Protein AF-0000000067789913 (afdb_homodimer)

InterPro domains:
  IPR003660 HAMP domain [PF00672] (331-379)
  IPR003660 HAMP domain [PS50885] (333-384)
  IPR003660 HAMP domain [SM00304] (333-384)
  IPR004089 Methyl-accepting chemotaxis protein (MCP) signalling domain [PF00015] (447-600)
  IPR004089 Methyl-accepting chemotaxis protein (MCP) signalling domain [PS50111] (389-618)
  IPR004089 Methyl-accepting chemotaxis protein (MCP) signalling domain [SM00283] (385-632)
  IPR004090 Chemotaxis methyl-accepting receptor [PR00260] (406-435)
  IPR004090 Chemotaxis methyl-accepting receptor [PR00260] (483-510)
  IPR004090 Chemotaxis methyl-accepting receptor [PR00260] (512-541)
  IPR004090 Chemotaxis methyl-accepting receptor [PR00260] (560-589)
  IPR010910 Nitrate/nitrite sensing protein, bacterial [PS50906] (53-302)
  IPR013587 Nitrate/nitrite sensing protein [PF08376] (57-295)

Secondary structure (DSSP, 8-state):
--GGGGS-HHHHHHHHHHHHHHHHHHHHHHHHHHHHHHHHHHHHHHHHHHHHHHHHHHHHHHHHHHHHHHHHHHTTTSSSHHHHHHHHHHHHHHHHHHHHHHHTS-HHHHHHHHHHHHHHHHHHHHTHHHHHHHHHTT-S-HHHHHHHHHHHHHHHHHHHHHHGGG--BHHHHHHHHHHHHHHHHHHHHHHHHHHHHHHHHHTSPPTTHHHHHHHHHHHHHHHHHHHHHHS-HHHHHHHHHHHTSHHHHHHHHHHHHHHH-TTS-----HHHHHHHHHHHHHHHHHHHHHHHHHHHHHHHHHHHHHHHHHHHHHHHHHHHHHHHHHHHHHHHHHHHHHHHHHHHHHHHHTTBTT------SSSHHHHHHHHHHHHHHHHHHHHHHHHHHHHHHHHHHHHHHHHHHHHHHHHHHHHHHHHHHHHHHHHHHHHHHHHHHHHHHHHHHHHHHHHHHHHHHHHHHHHHHHHHHHHHHHHHHHHHHHHHHHHHHHHHHHHHHHHHHHHHTGGGGHHHHHHHHHHHHHHHHHHHHHHHHHHHHHHHHHHHHHHHHHHHHHHHHHHHHHHHHHHHHHHHHHHHHHHHHHHHHHHHHHHHHHHHHHHHHHHHHHHHHHHHHHHHHHHHHHHHHHHHHTSB--TTS------GGGT--/--GGGGS-HHHHHHHHHHHHHHHHHHHHHHHHHHHHHHHHHHHHHHHHHHHHHHHHHHHHHHHHHHHHHHHHHHTTTSSSHHHHHHHHHHHHHHHHHHHHHHHTS-HHHHHHHHHHHHHHHHHHHHTHHHHHHHHHTT-S-HHHHHHHHHHHHHHHHHHHHHHGGG--BHHHHHHHHHHHHHHHHHHHHHHHHHHHHHHHHHTSPPTTHHHHHHHHHHHHHHHHHHHHHHS-HHHHHHHHHHHTSHHHHHHHHHHHHHHH-TTS-----HHHHHHHHHHHHHHHHHHHHHHHHHHHHHHHHHHHHHHHHHHHHHHHHHHHHHHHHHHHHHHHHHHHHHHHHHHHHHHHHTTBTT------SSSHHHHHHHHHHHHHHHHHHHHHHHHHHHHHHHHHHHHHHHHHHHHHHHHHHHHHHHHHHHHHHHHHHHHHHHHHHHHHHHHHHHHHHHHHHHHHHHHHHHHHHHHHHHHHHHHHHHHHHHHHHHHHHHHHHHHHHHHHHHHHTGGGGHHHHHHHHHHHHHHHHHHHHHHHHHHHHHHHHHHHHHHHHHHHHHHHHHHHHHHHHHHHHHHHHHHHHHHHHHHHHHHHHHHHHHHHHHHHHHHHHHHHHHHHHHHHHHHHHHHHHHHHHTSB--TTS------TTTT--

Organism: Pectobacterium atrosepticum (strain SCRI 1043 / ATCC BAA-672) (NCBI:txid218491)

Sequence (1298 aa):
MKSLHHISIRSKFILALLPPILALLWFSFSGVMERRSTEHEMIRMEKLITLARDAGELAHQLQRERGMSAGYFGSQGKKFGAELTTQRQASDRAQQQFQQTAANLSDSELGNDVSGEIGKITQKMQQLDEYRRNIDSMSISVTQALGYYSDSVSYLLSIVGDMTHLVSDGGIAQRLAAYYNLLNVKEQAGLERAVLSNTFSANSFATGMFERLNQMVGKGEAYITAYNMFANAELRKAFEQALNNPAAQNALQMRNKAIASPGGNFSIDANQWFNQQTVKIDELKNVEQLATNDLTAQVNALAADARQSWISYLAGALISLLMALGLASMIMRSINEQLQQTLTTIREMGGDLTRRLRVPGTDELSQLNQAYNASLENIADMVVNIKRSSQTIGRASSEISNGNQDLAQRTEEQSASLVQTASSMEEITVTVKQTADFAGQARQLTTEVDDQAHRVGTITESASDAMERIQDTSQRVNAVVAAIDAIAFQTNLLALNAAVEAARAGQHGRGFSVVAAEVRQLSQRSADEAGKIRALISDSIASVNEGTKLVNQSNQGINDIVTGTRKVRDLVNEIAVAADEQSLGIAQINEALSQLEMVTQQNATLVSQASVASQLLDEQAIEMESLVSHFKVDDSAPQQPLQHALLSRMKSLHHISIRSKFILALLPPILALLWFSFSGVMERRSTEHEMIRMEKLITLARDAGELAHQLQRERGMSAGYFGSQGKKFGAELTTQRQASDRAQQQFQQTAANLSDSELGNDVSGEIGKITQKMQQLDEYRRNIDSMSISVTQALGYYSDSVSYLLSIVGDMTHLVSDGGIAQRLAAYYNLLNVKEQAGLERAVLSNTFSANSFATGMFERLNQMVGKGEAYITAYNMFANAELRKAFEQALNNPAAQNALQMRNKAIASPGGNFSIDANQWFNQQTVKIDELKNVEQLATNDLTAQVNALAADARQSWISYLAGALISLLMALGLASMIMRSINEQLQQTLTTIREMGGDLTRRLRVPGTDELSQLNQAYNASLENIADMVVNIKRSSQTIGRASSEISNGNQDLAQRTEEQSASLVQTASSMEEITVTVKQTADFAGQARQLTTEVDDQAHRVGTITESASDAMERIQDTSQRVNAVVAAIDAIAFQTNLLALNAAVEAARAGQHGRGFSVVAAEVRQLSQRSADEAGKIRALISDSIASVNEGTKLVNQSNQGINDIVTGTRKVRDLVNEIAVAADEQSLGIAQINEALSQLEMVTQQNATLVSQASVASQLLDEQAIEMESLVSHFKVDDSAPQQPLQHALLSR

Nearest PDB structures (foldseek):
  8c5v-assembly1_I  TM=6.360E-01  e=2.402E-15  Escherichia coli
  4akk-assembly1_B  TM=7.270E-01  e=9.308E-11  Klebsiella oxytoca
  3ja6-assembly1_H  TM=5.372E-01  e=1.824E-06  Escherichia coli
  3ja6-assembly1_I  TM=3.881E-01  e=1.605E-06  Escherichia coli
  3g67-assembly1_A  TM=4.110E-01  e=2.549E-03  Thermotoga maritima

Radius of gyration: 97.86 Å; Cα contacts (8 Å, |Δi|>4): 1591; chains: 2; bounding box: 67×296×154 Å

Structure (mmCIF, N/CA/C/O backbone):
data_AF-0000000067789913-model_v1
#
loop_
_entity.id
_entity.type
_entity.pdbx_description
1 polymer 'Methyl-accepting chemotaxis protein'
#
loop_
_atom_site.group_PDB
_atom_site.id
_atom_site.type_symbol
_atom_site.label_atom_id
_atom_site.label_alt_id
_atom_site.label_comp_id
_atom_site.label_asym_id
_atom_site.label_entity_id
_atom_site.label_seq_id
_atom_site.pdbx_PDB_ins_code
_atom_site.Cartn_x
_atom_site.Cartn_y
_atom_site.Cartn_z
_atom_site.occupancy
_atom_site.B_iso_or_equiv
_atom_site.auth_seq_id
_atom_site.auth_comp_id
_atom_site.auth_asym_id
_atom_site.auth_atom_id
_atom_site.pdbx_PDB_model_num
ATOM 1 N N . MET A 1 1 ? -9.643 15.904 -7.932 1 57.89 1 MET A N 1
ATOM 2 C CA . MET A 1 1 ? -9.224 14.716 -7.194 1 57.89 1 MET A CA 1
ATOM 3 C C . MET A 1 1 ? -8.287 13.855 -8.034 1 57.89 1 MET A C 1
ATOM 5 O O . MET A 1 1 ? -7.512 13.063 -7.494 1 57.89 1 MET A O 1
ATOM 9 N N . LYS A 1 2 ? -8.493 14.003 -9.353 1 61.82 2 LYS A N 1
ATOM 10 C CA . LYS A 1 2 ? -7.669 13.272 -10.312 1 61.82 2 LYS A CA 1
ATOM 11 C C . LYS A 1 2 ? -6.218 13.741 -10.259 1 61.82 2 LYS A C 1
ATOM 13 O O . LYS A 1 2 ? -5.294 12.937 -10.404 1 61.82 2 LYS A O 1
ATOM 18 N N . SER A 1 3 ? -5.948 14.93 -9.889 1 66.24 3 SER A N 1
ATOM 19 C CA . SER A 1 3 ? -4.61 15.512 -9.904 1 66.24 3 SER A CA 1
ATOM 20 C C . SER A 1 3 ? -3.803 15.076 -8.686 1 66.24 3 SER A C 1
ATOM 22 O O . SER A 1 3 ? -2.572 15.016 -8.739 1 66.24 3 SER A O 1
ATOM 24 N N . LEU A 1 4 ? -4.506 14.597 -7.714 1 72.42 4 LEU A N 1
ATOM 25 C CA . LEU A 1 4 ? -3.827 14.216 -6.48 1 72.42 4 LEU A CA 1
ATOM 26 C C . LEU A 1 4 ? -3.181 12.842 -6.618 1 72.42 4 LEU A C 1
ATOM 28 O O . LEU A 1 4 ? -2.259 12.507 -5.87 1 72.42 4 LEU A O 1
ATOM 32 N N . HIS A 1 5 ? -3.577 12.209 -7.697 1 73.93 5 HIS A N 1
ATOM 33 C CA . HIS A 1 5 ? -3.05 10.857 -7.848 1 73.93 5 HIS A CA 1
ATOM 34 C C . HIS A 1 5 ? -1.711 10.866 -8.577 1 73.93 5 HIS A C 1
ATOM 36 O O . HIS A 1 5 ? -1.057 9.827 -8.694 1 73.93 5 HIS A O 1
ATOM 42 N N . HIS A 1 6 ? -1.273 12.104 -8.884 1 73.13 6 HIS A N 1
ATOM 43 C CA . HIS A 1 6 ? -0 12.189 -9.591 1 73.13 6 HIS A CA 1
ATOM 44 C C . HIS A 1 6 ? 1.092 12.759 -8.693 1 73.13 6 HIS A C 1
ATOM 46 O O . HIS A 1 6 ? 2.229 12.945 -9.133 1 73.13 6 HIS A O 1
ATOM 52 N N . ILE A 1 7 ? 0.623 13.044 -7.451 1 77.22 7 ILE A N 1
ATOM 53 C CA . ILE A 1 7 ? 1.59 13.617 -6.52 1 77.22 7 ILE A CA 1
ATOM 54 C C . ILE A 1 7 ? 1.974 12.577 -5.47 1 77.22 7 ILE A C 1
ATOM 56 O O . ILE A 1 7 ? 1.139 11.773 -5.049 1 77.22 7 ILE A O 1
ATOM 60 N N . SER A 1 8 ? 3.262 12.691 -5.09 1 77.03 8 SER A N 1
ATOM 61 C CA . SER A 1 8 ? 3.767 11.735 -4.109 1 77.03 8 SER A CA 1
ATOM 62 C C . SER A 1 8 ? 3.084 11.917 -2.758 1 77.03 8 SER A C 1
ATOM 64 O O . SER A 1 8 ? 2.501 12.969 -2.487 1 77.03 8 SER A O 1
ATOM 66 N N . ILE A 1 9 ? 3.06 11.005 -1.951 1 75.83 9 ILE A N 1
ATOM 67 C CA . ILE A 1 9 ? 2.464 11.054 -0.621 1 75.83 9 ILE A CA 1
ATOM 68 C C . ILE A 1 9 ? 3.181 12.102 0.228 1 75.83 9 ILE A C 1
ATOM 70 O O . ILE A 1 9 ? 2.546 12.829 0.995 1 75.83 9 ILE A O 1
ATOM 74 N N . ARG A 1 10 ? 4.455 12.273 -0.051 1 75.98 10 ARG A N 1
ATOM 75 C CA . ARG A 1 10 ? 5.239 13.296 0.632 1 75.98 10 ARG A CA 1
ATOM 76 C C . ARG A 1 10 ? 4.75 14.694 0.269 1 75.98 10 ARG A C 1
ATOM 78 O O . ARG A 1 10 ? 4.555 15.537 1.147 1 75.98 10 ARG A O 1
ATOM 85 N N . SER A 1 11 ? 4.558 14.885 -0.93 1 78.24 11 SER A N 1
ATOM 86 C CA . SER A 1 11 ? 4.112 16.191 -1.406 1 78.24 11 SER A CA 1
ATOM 87 C C . SER A 1 11 ? 2.687 16.488 -0.952 1 78.24 11 SER A C 1
ATOM 89 O O . SER A 1 11 ? 2.343 17.641 -0.686 1 78.24 11 SER A O 1
ATOM 91 N N . LYS A 1 12 ? 1.944 15.443 -0.811 1 77.14 12 LYS A N 1
ATOM 92 C CA . LYS A 1 12 ? 0.582 15.626 -0.318 1 77.14 12 LYS A CA 1
ATOM 93 C C . LYS A 1 12 ? 0.58 16.061 1.144 1 77.14 12 LYS A C 1
ATOM 95 O O . LYS A 1 12 ? -0.196 16.935 1.536 1 77.14 12 LYS A O 1
ATOM 100 N N . PHE A 1 13 ? 1.524 15.595 1.818 1 78.08 13 PHE A N 1
ATOM 101 C CA . PHE A 1 13 ? 1.635 15.934 3.231 1 78.08 13 PHE A CA 1
ATOM 102 C C . PHE A 1 13 ? 2.11 17.372 3.408 1 78.08 13 PHE A C 1
ATOM 104 O O . PHE A 1 13 ? 1.588 18.104 4.251 1 78.08 13 PHE A O 1
ATOM 111 N N . ILE A 1 14 ? 3.032 17.731 2.57 1 79.1 14 ILE A N 1
ATOM 112 C CA . ILE A 1 14 ? 3.564 19.088 2.629 1 79.1 14 ILE A CA 1
ATOM 113 C C . ILE A 1 14 ? 2.479 20.086 2.231 1 79.1 14 ILE A C 1
ATOM 115 O O . ILE A 1 14 ? 2.338 21.141 2.855 1 79.1 14 ILE A O 1
ATOM 119 N N . LEU A 1 15 ? 1.744 19.689 1.33 1 79.12 15 LEU A N 1
ATOM 120 C CA . LEU A 1 15 ? 0.679 20.566 0.855 1 79.12 15 LEU A CA 1
ATOM 121 C C . LEU A 1 15 ? -0.404 20.73 1.915 1 79.12 15 LEU A C 1
ATOM 123 O O . LEU A 1 15 ? -1.005 21.8 2.035 1 79.12 15 LEU A O 1
ATOM 127 N N . ALA A 1 16 ? -0.558 19.729 2.742 1 78.19 16 ALA A N 1
ATOM 128 C CA . ALA A 1 16 ? -1.57 19.775 3.794 1 78.19 16 ALA A CA 1
ATOM 129 C C . ALA A 1 16 ? -1.1 20.626 4.97 1 78.19 16 ALA A C 1
ATOM 131 O O . ALA A 1 16 ? -1.91 21.269 5.642 1 78.19 16 ALA A O 1
ATOM 132 N N . LEU A 1 17 ? 0.242 20.731 5.125 1 81.45 17 LEU A N 1
ATOM 133 C CA . LEU A 1 17 ? 0.795 21.42 6.286 1 81.45 17 LEU A CA 1
ATOM 134 C C . LEU A 1 17 ? 1.102 22.877 5.959 1 81.45 17 LEU A C 1
ATOM 136 O O . LEU A 1 17 ? 1.265 23.7 6.863 1 81.45 17 LEU A O 1
ATOM 140 N N . LEU A 1 18 ? 1.078 23.286 4.69 1 81.77 18 LEU A N 1
ATOM 141 C CA . LEU A 1 18 ? 1.522 24.609 4.267 1 81.77 18 LEU A CA 1
ATOM 142 C C . LEU A 1 18 ? 0.561 25.687 4.757 1 81.77 18 LEU A C 1
ATOM 144 O O . LEU A 1 18 ? 0.988 26.69 5.335 1 81.77 18 LEU A O 1
ATOM 148 N N . PRO A 1 19 ? -0.717 25.455 4.682 1 80.81 19 PRO A N 1
ATOM 149 C CA . PRO A 1 19 ? -1.615 26.54 5.085 1 80.81 19 PRO A CA 1
ATOM 150 C C . PRO A 1 19 ? -1.557 26.829 6.583 1 80.81 19 PRO A C 1
ATOM 152 O O . PRO A 1 19 ? -1.418 27.986 6.988 1 80.81 19 PRO A O 1
ATOM 155 N N . PRO A 1 20 ? -1.559 25.838 7.461 1 80.17 20 PRO A N 1
ATOM 156 C CA . PRO A 1 20 ? -1.469 26.153 8.889 1 80.17 20 PRO A CA 1
ATOM 157 C C . PRO A 1 20 ? -0.11 26.728 9.281 1 80.17 20 PRO A C 1
ATOM 159 O O . PRO A 1 20 ? -0.031 27.592 10.159 1 80.17 20 PRO A O 1
ATOM 162 N N . ILE A 1 21 ? 0.934 26.448 8.628 1 84.33 21 ILE A N 1
ATOM 163 C CA . ILE A 1 21 ? 2.262 26.961 8.946 1 84.33 21 ILE A CA 1
ATOM 164 C C . ILE A 1 21 ? 2.38 28.411 8.479 1 84.33 21 ILE A C 1
ATOM 166 O O . ILE A 1 21 ? 2.917 29.258 9.196 1 84.33 21 ILE A O 1
ATOM 170 N N . LEU A 1 22 ? 1.808 28.728 7.335 1 84.88 22 LEU A N 1
ATOM 171 C CA . LEU A 1 22 ? 1.834 30.097 6.833 1 84.88 22 LEU A CA 1
ATOM 172 C C . LEU A 1 22 ? 0.991 31.015 7.713 1 84.88 22 LEU A C 1
ATOM 174 O O . LEU A 1 22 ? 1.385 32.15 7.989 1 84.88 22 LEU A O 1
ATOM 178 N N . ALA A 1 23 ? -0.113 30.382 8.159 1 85.13 23 ALA A N 1
ATOM 179 C CA . ALA A 1 23 ? -0.969 31.154 9.057 1 85.13 23 ALA A CA 1
ATOM 180 C C . ALA A 1 23 ? -0.287 31.381 10.403 1 85.13 23 ALA A C 1
ATOM 182 O O . ALA A 1 23 ? -0.337 32.485 10.952 1 85.13 23 ALA A O 1
ATOM 183 N N . LEU A 1 24 ? 0.402 30.427 10.888 1 83.83 24 LEU A N 1
ATOM 184 C CA . LEU A 1 24 ? 1.132 30.535 12.146 1 83.83 24 LEU A CA 1
ATOM 185 C C . LEU A 1 24 ? 2.255 31.562 12.037 1 83.83 24 LEU A C 1
ATOM 187 O O . LEU A 1 24 ? 2.454 32.369 12.948 1 83.83 24 LEU A O 1
ATOM 191 N N . LEU A 1 25 ? 2.895 31.612 10.909 1 84.99 25 LEU A N 1
ATOM 192 C CA . LEU A 1 25 ? 3.981 32.563 10.697 1 84.99 25 LEU A CA 1
ATOM 193 C C . LEU A 1 25 ? 3.445 33.988 10.603 1 84.99 25 LEU A C 1
ATOM 195 O O .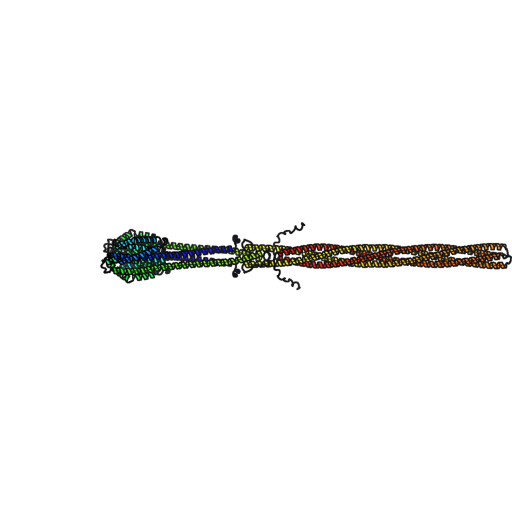 LEU A 1 25 ? 4.032 34.915 11.167 1 84.99 25 LEU A O 1
ATOM 199 N N . TRP A 1 26 ? 2.291 34.083 10.015 1 84.96 26 TRP A N 1
ATOM 200 C CA . TRP A 1 26 ? 1.705 35.41 9.852 1 84.96 26 TRP A CA 1
ATOM 201 C C . TRP A 1 26 ? 1.219 35.959 11.19 1 84.96 26 TRP A C 1
ATOM 203 O O . TRP A 1 26 ? 1.502 37.108 11.536 1 84.96 26 TRP A O 1
ATOM 213 N N . PHE A 1 27 ? 0.525 35.146 11.982 1 84.52 27 PHE A N 1
ATOM 214 C CA . PHE A 1 27 ? -0.025 35.594 13.256 1 84.52 27 PHE A CA 1
ATOM 215 C C . PHE A 1 27 ? 1.085 35.811 14.279 1 84.52 27 PHE A C 1
ATOM 217 O O . PHE A 1 27 ? 1.032 36.756 15.068 1 84.52 27 PHE A O 1
ATOM 224 N N . SER A 1 28 ? 2.034 35.216 14.2 1 84.42 28 SER A N 1
ATOM 225 C CA . SER A 1 28 ? 3.173 35.369 15.099 1 84.42 28 SER A CA 1
ATOM 226 C C . SER A 1 28 ? 3.982 36.615 14.758 1 84.42 28 SER A C 1
ATOM 228 O O . SER A 1 28 ? 4.401 37.354 15.652 1 84.42 28 SER A O 1
ATOM 230 N N . PHE A 1 29 ? 4.239 36.71 13.477 1 83.19 29 PHE A N 1
ATOM 231 C CA . PHE A 1 29 ? 5.005 37.864 13.023 1 83.19 29 PHE A CA 1
ATOM 232 C C . PHE A 1 29 ? 4.271 39.161 13.343 1 83.19 29 PHE A C 1
ATOM 234 O O . PHE A 1 29 ? 4.874 40.117 13.834 1 83.19 29 PHE A O 1
ATOM 241 N N . SER A 1 30 ? 2.961 39.041 13.112 1 83.8 30 SER A N 1
ATOM 242 C CA . SER A 1 30 ? 2.152 40.22 13.404 1 83.8 30 SER A CA 1
ATOM 243 C C . SER A 1 30 ? 2.137 40.524 14.898 1 83.8 30 SER A C 1
ATOM 245 O O . SER A 1 30 ? 2.224 41.686 15.302 1 83.8 30 SER A O 1
ATOM 247 N N . GLY A 1 31 ? 2.122 39.432 15.645 1 80.29 31 GLY A N 1
ATOM 248 C CA . GLY A 1 31 ? 2.142 39.603 17.089 1 80.29 31 GLY A CA 1
ATOM 249 C C . GLY A 1 31 ? 3.463 40.14 17.608 1 80.29 31 GLY A C 1
ATOM 250 O O . GLY A 1 31 ? 3.484 41.04 18.451 1 80.29 31 GLY A O 1
ATOM 251 N N . VAL A 1 32 ? 4.588 39.801 17.033 1 84.34 32 VAL A N 1
ATOM 252 C CA . VAL A 1 32 ? 5.926 40.219 17.439 1 84.34 32 VAL A CA 1
ATOM 253 C C . VAL A 1 32 ? 6.174 41.66 16.998 1 84.34 32 VAL A C 1
ATOM 255 O O . VAL A 1 32 ? 6.71 42.466 17.762 1 84.34 32 VAL A O 1
ATOM 258 N N . MET A 1 33 ? 5.66 42.073 15.864 1 84.09 33 MET A N 1
ATOM 259 C CA . MET A 1 33 ? 5.911 43.405 15.321 1 84.09 33 MET A CA 1
ATOM 260 C C . MET A 1 33 ? 5.153 44.466 16.112 1 84.09 33 MET A C 1
ATOM 262 O O . MET A 1 33 ? 5.684 45.547 16.375 1 84.09 33 MET A O 1
ATOM 266 N N . GLU A 1 34 ? 3.974 44.102 16.531 1 82.19 34 GLU A N 1
ATOM 267 C CA . GLU A 1 34 ? 3.172 45.019 17.336 1 82.19 34 GLU A CA 1
ATOM 268 C C . GLU A 1 34 ? 3.829 45.285 18.688 1 82.19 34 GLU A C 1
ATOM 270 O O . GLU A 1 34 ? 3.888 46.43 19.14 1 82.19 34 GLU A O 1
ATOM 275 N N . ARG A 1 35 ? 4.423 44.358 19.372 1 83.86 35 ARG A N 1
ATOM 276 C CA . ARG A 1 35 ? 5.055 44.476 20.682 1 83.86 35 ARG A CA 1
ATOM 277 C C . ARG A 1 35 ? 6.423 45.141 20.572 1 83.86 35 ARG A C 1
ATOM 279 O O . ARG A 1 35 ? 6.83 45.887 21.466 1 83.86 35 ARG A O 1
ATOM 286 N N . ARG A 1 36 ? 7.156 45.03 19.466 1 86.43 36 ARG A N 1
ATOM 287 C CA . ARG A 1 36 ? 8.433 45.687 19.21 1 86.43 36 ARG A CA 1
ATOM 288 C C . ARG A 1 36 ? 8.241 47.179 18.962 1 86.43 36 ARG A C 1
ATOM 290 O O . ARG A 1 36 ? 9.066 47.995 19.38 1 86.43 36 ARG A O 1
ATOM 297 N N . SER A 1 37 ? 7.089 47.516 18.345 1 87.11 37 SER A N 1
ATOM 298 C CA . SER A 1 37 ? 6.776 48.923 18.118 1 87.11 37 SER A CA 1
ATOM 299 C C . SER A 1 37 ? 6.532 49.655 19.433 1 87.11 37 SER A C 1
ATOM 301 O O . SER A 1 37 ? 6.973 50.792 19.608 1 87.11 37 SER A O 1
ATOM 303 N N . THR A 1 38 ? 5.921 48.946 20.362 1 84.45 38 THR A N 1
ATOM 304 C CA . THR A 1 38 ? 5.682 49.516 21.683 1 84.45 38 THR A CA 1
ATOM 305 C C . THR A 1 38 ? 6.999 49.751 22.417 1 84.45 38 THR A C 1
ATOM 307 O O . THR A 1 38 ? 7.176 50.782 23.07 1 84.45 38 THR A O 1
ATOM 310 N N . GLU A 1 39 ? 7.957 48.927 22.35 1 88.12 39 GLU A N 1
ATOM 311 C CA . GLU A 1 39 ? 9.265 49.082 22.978 1 88.12 39 GLU A CA 1
ATOM 312 C C . GLU A 1 39 ? 10.02 50.273 22.394 1 88.12 39 GLU A C 1
ATOM 314 O O . GLU A 1 39 ? 10.616 51.06 23.133 1 88.12 39 GLU A O 1
ATOM 319 N N . HIS A 1 40 ? 9.924 50.533 21.123 1 87.68 40 HIS A N 1
ATOM 320 C CA . HIS A 1 40 ? 10.616 51.634 20.463 1 87.68 40 HIS A CA 1
ATOM 321 C C . HIS A 1 40 ? 10.042 52.981 20.892 1 87.68 40 HIS A C 1
ATOM 323 O O . HIS A 1 40 ? 10.783 53.952 21.056 1 87.68 40 HIS A O 1
ATOM 329 N N . GLU A 1 41 ? 8.775 52.963 21.102 1 87.06 41 GLU A N 1
ATOM 330 C CA . GLU A 1 41 ? 8.124 54.188 21.558 1 87.06 41 GLU A CA 1
ATOM 331 C C . GLU A 1 41 ? 8.581 54.564 22.965 1 87.06 41 GLU A C 1
ATOM 333 O O . GLU A 1 41 ? 8.793 55.742 23.26 1 87.06 41 GLU A O 1
ATOM 338 N N . MET A 1 42 ? 8.773 53.574 23.828 1 89.43 42 MET A N 1
ATOM 339 C CA . MET A 1 42 ? 9.189 53.844 25.201 1 89.43 42 MET A CA 1
ATOM 340 C C . MET A 1 42 ? 10.64 54.311 25.248 1 89.43 42 MET A C 1
ATOM 342 O O . MET A 1 42 ? 10.997 55.16 26.067 1 89.43 42 MET A O 1
ATOM 346 N N . ILE A 1 43 ? 11.484 53.915 24.374 1 87.99 43 ILE A N 1
ATOM 347 C CA . ILE A 1 43 ? 12.872 54.354 24.288 1 87.99 43 ILE A CA 1
ATOM 348 C C . ILE A 1 43 ? 12.925 55.813 23.842 1 87.99 43 ILE A C 1
ATOM 350 O O . ILE A 1 43 ? 13.714 56.602 24.368 1 87.99 43 ILE A O 1
ATOM 354 N N . ARG A 1 44 ? 12.064 56.232 22.955 1 89.66 44 ARG A N 1
ATOM 355 C CA . ARG A 1 44 ? 11.948 57.62 22.52 1 89.66 44 ARG A CA 1
ATOM 356 C C . ARG A 1 44 ? 11.511 58.519 23.672 1 89.66 44 ARG A C 1
ATOM 358 O O . ARG A 1 44 ? 12.064 59.605 23.863 1 89.66 44 ARG A O 1
ATOM 365 N N . MET A 1 45 ? 10.513 58.542 24.551 1 90.2 45 MET A N 1
ATOM 366 C CA . MET A 1 45 ? 9.987 59.317 25.672 1 90.2 45 MET A CA 1
ATOM 367 C C . MET A 1 45 ? 11.062 59.541 26.73 1 90.2 45 MET A C 1
ATOM 369 O O . MET A 1 45 ? 11.093 60.59 27.377 1 90.2 45 MET A O 1
ATOM 373 N N . GLU A 1 46 ? 11.935 58.128 26.882 1 90.86 46 GLU A N 1
ATOM 374 C CA . GLU A 1 46 ? 13.045 58.252 27.823 1 90.86 46 GLU A CA 1
ATOM 375 C C . GLU A 1 46 ? 13.972 59.401 27.434 1 90.86 46 GLU A C 1
ATOM 377 O O . GLU A 1 46 ? 14.409 60.17 28.293 1 90.86 46 GLU A O 1
ATOM 382 N N . LYS A 1 47 ? 14.25 59.494 26.161 1 91.73 47 LYS A N 1
ATOM 383 C CA . LYS A 1 47 ? 15.098 60.574 25.665 1 91.73 47 LYS A CA 1
ATOM 384 C C . LYS A 1 47 ? 14.43 61.932 25.86 1 91.73 47 LYS A C 1
ATOM 386 O O . LYS A 1 47 ? 15.087 62.906 26.233 1 91.73 47 LYS A O 1
ATOM 391 N N . LEU A 1 48 ? 13.181 61.936 25.663 1 91.73 48 LEU A N 1
ATOM 392 C CA . LEU A 1 48 ? 12.434 63.181 25.811 1 91.73 48 LEU A CA 1
ATOM 393 C C . LEU A 1 48 ? 12.388 63.617 27.272 1 91.73 48 LEU A C 1
ATOM 395 O O . LEU A 1 48 ? 12.476 64.809 27.571 1 91.73 48 LEU A O 1
ATOM 399 N N . ILE A 1 49 ? 12.267 62.659 28.136 1 91.98 49 ILE A N 1
ATOM 400 C CA . ILE A 1 49 ? 12.23 62.971 29.56 1 91.98 49 ILE A CA 1
ATOM 401 C C . ILE A 1 49 ? 13.584 63.52 30.004 1 91.98 49 ILE A C 1
ATOM 403 O O . ILE A 1 49 ? 13.65 64.427 30.837 1 91.98 49 ILE A O 1
ATOM 407 N N . THR A 1 50 ? 14.658 63.009 29.472 1 93.34 50 THR A N 1
ATOM 408 C CA . THR A 1 50 ? 15.985 63.548 29.747 1 93.34 50 THR A CA 1
ATOM 409 C C . THR A 1 50 ? 16.086 64.999 29.283 1 93.34 50 THR A C 1
ATOM 411 O O . THR A 1 50 ? 16.666 65.838 29.975 1 93.34 50 THR A O 1
ATOM 414 N N . LEU A 1 51 ? 15.554 65.245 28.172 1 94.65 51 LEU A N 1
ATOM 415 C CA . LEU A 1 51 ? 15.518 66.615 27.672 1 94.65 51 LEU A CA 1
ATOM 416 C C . LEU A 1 51 ? 14.721 67.515 28.609 1 94.65 51 LEU A C 1
ATOM 418 O O . LEU A 1 51 ? 15.133 68.641 28.896 1 94.65 51 LEU A O 1
ATOM 422 N N . ALA A 1 52 ? 13.567 67.021 29.048 1 94.34 52 ALA A N 1
ATOM 423 C CA . ALA A 1 52 ? 12.733 67.77 29.983 1 94.34 52 ALA A CA 1
ATOM 424 C C . ALA A 1 52 ? 13.495 68.085 31.267 1 94.34 52 ALA A C 1
ATOM 426 O O . ALA A 1 52 ? 13.407 69.198 31.791 1 94.34 52 ALA A O 1
ATOM 427 N N . ARG A 1 53 ? 14.142 67.108 31.73 1 94.16 53 ARG A N 1
ATOM 428 C CA . ARG A 1 53 ? 14.949 67.261 32.936 1 94.16 53 ARG A CA 1
ATOM 429 C C . ARG A 1 53 ? 16.014 68.336 32.749 1 94.16 53 ARG A C 1
ATOM 431 O O . ARG A 1 53 ? 16.186 69.203 33.609 1 94.16 53 ARG A O 1
ATOM 438 N N . ASP A 1 54 ? 16.664 68.351 31.665 1 95.97 54 ASP A N 1
ATOM 439 C CA . ASP A 1 54 ? 17.731 69.312 31.404 1 95.97 54 ASP A CA 1
ATOM 440 C C . ASP A 1 54 ? 17.166 70.709 31.16 1 95.97 54 ASP A C 1
ATOM 442 O O . ASP A 1 54 ? 17.794 71.709 31.514 1 95.97 54 ASP A O 1
ATOM 446 N N . ALA A 1 55 ? 16.018 70.769 30.546 1 96.28 55 ALA A N 1
ATOM 447 C CA . ALA A 1 55 ? 15.331 72.05 30.405 1 96.28 55 ALA A CA 1
ATOM 448 C C . ALA A 1 55 ? 14.974 72.634 31.769 1 96.28 55 ALA A C 1
ATOM 450 O O . ALA A 1 55 ? 15.157 73.83 32.007 1 96.28 55 ALA A O 1
ATOM 451 N N . GLY A 1 56 ? 14.444 71.818 32.63 1 94.93 56 GLY A N 1
ATOM 452 C CA . GLY A 1 56 ? 14.141 72.246 33.986 1 94.93 56 GLY A CA 1
ATOM 453 C C . GLY A 1 56 ? 15.361 72.732 34.745 1 94.93 56 GLY A C 1
ATOM 454 O O . GLY A 1 56 ? 15.289 73.72 35.479 1 94.93 56 GLY A O 1
ATOM 455 N N . GLU A 1 57 ? 16.468 72.045 34.541 1 95.5 57 GLU A N 1
ATOM 456 C CA . GLU A 1 57 ? 17.713 72.432 35.197 1 95.5 57 GLU A CA 1
ATOM 457 C C . GLU A 1 57 ? 18.206 73.785 34.691 1 95.5 57 GLU A C 1
ATOM 459 O O . GLU A 1 57 ? 18.626 74.634 35.48 1 95.5 57 GLU A O 1
ATOM 464 N N . LEU A 1 58 ? 18.201 73.983 33.475 1 96.68 58 LEU A N 1
ATOM 465 C CA . LEU A 1 58 ? 18.609 75.263 32.906 1 96.68 58 LEU A CA 1
ATOM 466 C C . LEU A 1 58 ? 17.697 76.387 33.385 1 96.68 58 LEU A C 1
ATOM 468 O O . LEU A 1 58 ? 18.17 77.472 33.729 1 96.68 58 LEU A O 1
ATOM 472 N N . ALA A 1 59 ? 16.397 76.15 33.368 1 96.74 59 ALA A N 1
ATOM 473 C CA . ALA A 1 59 ? 15.443 77.127 33.886 1 96.74 59 ALA A CA 1
ATOM 474 C C . ALA A 1 59 ? 15.773 77.504 35.327 1 96.74 59 ALA A C 1
ATOM 476 O O . ALA A 1 59 ? 15.771 78.685 35.683 1 96.74 59 ALA A O 1
ATOM 477 N N . HIS A 1 60 ? 16.089 76.523 36.103 1 95.16 60 HIS A N 1
ATOM 478 C CA . HIS A 1 60 ? 16.428 76.732 37.506 1 95.16 60 HIS A CA 1
ATOM 479 C C . HIS A 1 60 ? 17.637 77.65 37.65 1 95.16 60 HIS A C 1
ATOM 481 O O . HIS A 1 60 ? 17.613 78.595 38.442 1 95.16 60 HIS A O 1
ATOM 487 N N . GLN A 1 61 ? 18.629 77.459 36.892 1 95.47 61 GLN A N 1
ATOM 488 C CA . GLN A 1 61 ? 19.855 78.244 36.981 1 95.47 61 GLN A CA 1
ATOM 489 C C . GLN A 1 61 ? 19.638 79.664 36.466 1 95.47 61 GLN A C 1
ATOM 491 O O . GLN A 1 61 ? 20.182 80.621 37.021 1 95.47 61 GLN A O 1
ATOM 496 N N . LEU A 1 62 ? 18.872 79.799 35.503 1 95.47 62 LEU A N 1
ATOM 497 C CA . LEU A 1 62 ? 18.571 81.124 34.97 1 95.47 62 LEU A CA 1
ATOM 498 C C . LEU A 1 62 ? 17.706 81.917 35.943 1 95.47 62 LEU A C 1
ATOM 500 O O . LEU A 1 62 ? 17.838 83.139 36.043 1 95.47 62 LEU A O 1
ATOM 504 N N . GLN A 1 63 ? 16.806 81.229 36.587 1 94.69 63 GLN A N 1
ATOM 505 C CA . GLN A 1 63 ? 15.981 81.863 37.609 1 94.69 63 GLN A CA 1
ATOM 506 C C . GLN A 1 63 ? 16.84 82.43 38.736 1 94.69 63 GLN A C 1
ATOM 508 O O . GLN A 1 63 ? 16.586 83.534 39.223 1 94.69 63 GLN A O 1
ATOM 513 N N . ARG A 1 64 ? 17.807 81.669 39.119 1 91.35 64 ARG A N 1
ATOM 514 C CA . ARG A 1 64 ? 18.732 82.133 40.147 1 91.35 64 ARG A CA 1
ATOM 515 C C . ARG A 1 64 ? 19.532 83.337 39.661 1 91.35 64 ARG A C 1
ATOM 517 O O . ARG A 1 64 ? 19.717 84.305 40.401 1 91.35 64 ARG A O 1
ATOM 524 N N . GLU A 1 65 ? 19.958 83.282 38.493 1 92.79 65 GLU A N 1
ATOM 525 C CA . GLU A 1 65 ? 20.703 84.398 37.917 1 92.79 65 GLU A CA 1
ATOM 526 C C . GLU A 1 65 ? 19.836 85.65 37.825 1 92.79 65 GLU A C 1
ATOM 528 O O . GLU A 1 65 ? 20.312 86.76 38.072 1 92.79 65 GLU A O 1
ATOM 533 N N . ARG A 1 66 ? 18.593 85.432 37.461 1 91.66 66 ARG A N 1
ATOM 534 C CA . ARG A 1 66 ? 17.637 86.533 37.409 1 91.66 66 ARG A CA 1
ATOM 535 C C . ARG A 1 66 ? 17.467 87.175 38.782 1 91.66 66 ARG A C 1
ATOM 537 O O . ARG A 1 66 ? 17.498 88.4 38.908 1 91.66 66 ARG A O 1
ATOM 544 N N . GLY A 1 67 ? 17.255 86.379 39.806 1 87.69 67 GLY A N 1
ATOM 545 C CA . GLY A 1 67 ? 17.098 86.886 41.16 1 87.69 67 GLY A CA 1
ATOM 546 C C . GLY A 1 67 ? 18.296 87.68 41.642 1 87.69 67 GLY A C 1
ATOM 547 O O . GLY A 1 67 ? 18.141 88.754 42.228 1 87.69 67 GLY A O 1
ATOM 548 N N . MET A 1 68 ? 19.479 87.208 41.339 1 87.27 68 MET A N 1
ATOM 549 C CA . MET A 1 68 ? 20.703 87.885 41.757 1 87.27 68 MET A CA 1
ATOM 550 C C . MET A 1 68 ? 20.907 89.176 40.97 1 87.27 68 MET A C 1
ATOM 552 O O . MET A 1 68 ? 21.409 90.164 41.509 1 87.27 68 MET A O 1
ATOM 556 N N . SER A 1 69 ? 20.515 89.17 39.732 1 89.46 69 SER A N 1
ATOM 557 C CA . SER A 1 69 ? 20.576 90.386 38.928 1 89.46 69 SER A CA 1
ATOM 558 C C . SER A 1 69 ? 19.637 91.457 39.473 1 89.46 69 SER A C 1
ATOM 560 O O . SER A 1 69 ? 19.988 92.638 39.509 1 89.46 69 SER A O 1
ATOM 562 N N . ALA A 1 70 ? 18.441 91.014 39.858 1 86.56 70 ALA A N 1
ATOM 563 C CA . ALA A 1 70 ? 17.482 91.942 40.453 1 86.56 70 ALA A CA 1
ATOM 564 C C . ALA A 1 70 ? 18.034 92.554 41.736 1 86.56 70 ALA A C 1
ATOM 566 O O . ALA A 1 70 ? 17.892 93.757 41.969 1 86.56 70 ALA A O 1
ATOM 567 N N . GLY A 1 71 ? 18.639 91.73 42.562 1 80.53 71 GLY A N 1
ATOM 568 C CA . GLY A 1 71 ? 19.282 92.234 43.765 1 80.53 71 GLY A CA 1
ATOM 569 C C . GLY A 1 71 ? 20.425 93.187 43.476 1 80.53 71 GLY A C 1
ATOM 570 O O . GLY A 1 71 ? 20.603 94.183 44.18 1 80.53 71 GLY A O 1
ATOM 571 N N . TYR A 1 72 ? 21.202 92.916 42.466 1 85.17 72 TYR A N 1
ATOM 572 C CA . TYR A 1 72 ? 22.308 93.774 42.055 1 85.17 72 TYR A CA 1
ATOM 573 C C . TYR A 1 72 ? 21.804 95.151 41.637 1 85.17 72 TYR A C 1
ATOM 575 O O . TYR A 1 72 ? 22.361 96.173 42.046 1 85.17 72 TYR A O 1
ATOM 583 N N . PHE A 1 73 ? 20.74 95.253 40.896 1 83.18 73 PHE A N 1
ATOM 584 C CA . PHE A 1 73 ? 20.13 96.512 40.487 1 83.18 73 PHE A CA 1
ATOM 585 C C . PHE A 1 73 ? 19.585 97.267 41.694 1 83.18 73 PHE A C 1
ATOM 587 O O . PHE A 1 73 ? 19.804 98.473 41.829 1 83.18 73 PHE A O 1
ATOM 594 N N . GLY A 1 74 ? 18.903 96.518 42.554 1 78.29 74 GLY A N 1
ATOM 595 C CA . GLY A 1 74 ? 18.277 97.132 43.715 1 78.29 74 GLY A CA 1
ATOM 596 C C . GLY A 1 74 ? 19.277 97.741 44.679 1 78.29 74 GLY A C 1
ATOM 597 O O . GLY A 1 74 ? 18.972 98.724 45.359 1 78.29 74 GLY A O 1
ATOM 598 N N . SER A 1 75 ? 20.582 97.215 44.702 1 79.32 75 SER A N 1
ATOM 599 C CA . SER A 1 75 ? 21.607 97.708 45.615 1 79.32 75 SER A CA 1
ATOM 600 C C . SER A 1 75 ? 22.534 98.701 44.92 1 79.32 75 SER A C 1
ATOM 602 O O . SER A 1 75 ? 23.583 99.06 45.459 1 79.32 75 SER A O 1
ATOM 604 N N . GLN A 1 76 ? 22.167 99.044 43.745 1 81.35 76 GLN A N 1
ATOM 605 C CA . GLN A 1 76 ? 22.967 99.952 42.929 1 81.35 76 GLN A CA 1
ATOM 606 C C . GLN A 1 76 ? 24.403 99.453 42.798 1 81.35 76 GLN A C 1
ATOM 608 O O . GLN A 1 76 ? 25.35 100.231 42.933 1 81.35 76 GLN A O 1
ATOM 613 N N . GLY A 1 77 ? 24.485 98.052 42.618 1 80.55 77 GLY A N 1
ATOM 614 C CA . GLY A 1 77 ? 25.763 97.425 42.319 1 80.55 77 GLY A CA 1
ATOM 615 C C . GLY A 1 77 ? 26.577 97.109 43.56 1 80.55 77 GLY A C 1
ATOM 616 O O . GLY A 1 77 ? 27.678 96.563 43.464 1 80.55 77 GLY A O 1
ATOM 617 N N . LYS A 1 78 ? 26.128 97.388 44.76 1 83.18 78 LYS A N 1
ATOM 618 C CA . LYS A 1 78 ? 26.893 97.242 45.994 1 83.18 78 LYS A CA 1
ATOM 619 C C . LYS A 1 78 ? 26.848 95.804 46.502 1 83.18 78 LYS A C 1
ATOM 621 O O . LYS A 1 78 ? 27.733 95.374 47.245 1 83.18 78 LYS A O 1
ATOM 626 N N . LYS A 1 79 ? 25.801 95.084 46.193 1 80.13 79 LYS A N 1
ATOM 627 C CA . LYS A 1 79 ? 25.632 93.722 46.689 1 80.13 79 LYS A CA 1
ATOM 628 C C . LYS A 1 79 ? 25.464 92.734 45.538 1 80.13 79 LYS A C 1
ATOM 630 O O . LYS A 1 79 ? 25.178 93.133 44.407 1 80.13 79 LYS A O 1
ATOM 635 N N . PHE A 1 80 ? 25.774 91.375 45.566 1 80.93 80 PHE A N 1
ATOM 636 C CA . PHE A 1 80 ? 25.477 90.215 44.733 1 80.93 80 PHE A CA 1
ATOM 637 C C . PHE A 1 80 ? 26.466 90.111 43.578 1 80.93 80 PHE A C 1
ATOM 639 O O . PHE A 1 80 ? 26.302 89.276 42.687 1 80.93 80 PHE A O 1
ATOM 646 N N . GLY A 1 81 ? 27.443 90.995 43.47 1 84.39 81 GLY A N 1
ATOM 647 C CA . GLY A 1 81 ? 28.413 90.964 42.387 1 84.39 81 GLY A CA 1
ATOM 648 C C . GLY A 1 81 ? 29.163 89.648 42.296 1 84.39 81 GLY A C 1
ATOM 649 O O . GLY A 1 81 ? 29.185 89.012 41.241 1 84.39 81 GLY A O 1
ATOM 650 N N . ALA A 1 82 ? 29.773 89.213 43.416 1 88.01 82 ALA A N 1
ATOM 651 C CA . ALA A 1 82 ? 30.534 87.967 43.456 1 88.01 82 ALA A CA 1
ATOM 652 C C . ALA A 1 82 ? 29.621 86.76 43.259 1 88.01 82 ALA A C 1
ATOM 654 O O . ALA A 1 82 ? 29.986 85.803 42.573 1 88.01 82 ALA A O 1
ATOM 655 N N . GLU A 1 83 ? 28.476 86.758 43.815 1 87.22 83 GLU A N 1
ATOM 656 C CA . GLU A 1 83 ? 27.507 85.672 43.699 1 87.22 83 GLU A CA 1
ATOM 657 C C . GLU A 1 83 ? 27.024 85.513 42.26 1 87.22 83 GLU A C 1
ATOM 659 O O . GLU A 1 83 ? 26.816 84.393 41.789 1 87.22 83 GLU A O 1
ATOM 664 N N . LEU A 1 84 ? 26.908 86.609 41.572 1 91.27 84 LEU A N 1
ATOM 665 C CA . LEU A 1 84 ? 26.441 86.61 40.19 1 91.27 84 LEU A CA 1
ATOM 666 C C . LEU A 1 84 ? 27.45 85.924 39.275 1 91.27 84 LEU A C 1
ATOM 668 O O . LEU A 1 84 ? 27.068 85.175 38.373 1 91.27 84 LEU A O 1
ATOM 672 N N . THR A 1 85 ? 28.739 86.11 39.513 1 92.08 85 THR A N 1
ATOM 673 C CA . THR A 1 85 ? 29.784 85.495 38.703 1 92.08 85 THR A CA 1
ATOM 674 C C . THR A 1 85 ? 29.779 83.979 38.873 1 92.08 85 THR A C 1
ATOM 676 O O . THR A 1 85 ? 29.903 83.238 37.895 1 92.08 85 THR A O 1
ATOM 679 N N . THR A 1 86 ? 29.587 83.509 40.068 1 93.37 86 THR A N 1
ATOM 680 C CA . THR A 1 86 ? 29.528 82.079 40.35 1 93.37 86 THR A CA 1
ATOM 681 C C . THR A 1 86 ? 28.279 81.457 39.734 1 93.37 86 THR A C 1
ATOM 683 O O . THR A 1 86 ? 28.341 80.37 39.156 1 93.37 86 THR A O 1
ATOM 686 N N . GLN A 1 87 ? 27.194 82.147 39.817 1 93.88 87 GLN A N 1
ATOM 687 C CA . GLN A 1 87 ? 25.929 81.652 39.284 1 93.88 87 GLN A CA 1
ATOM 688 C C . GLN A 1 87 ? 25.975 81.55 37.762 1 93.88 87 GLN A C 1
ATOM 690 O O . GLN A 1 87 ? 25.404 80.627 37.179 1 93.88 87 GLN A O 1
ATOM 695 N N . ARG A 1 88 ? 26.592 82.501 37.111 1 96 88 ARG A N 1
ATOM 696 C CA . ARG A 1 88 ? 26.672 82.503 35.654 1 96 88 ARG A CA 1
ATOM 697 C C . ARG A 1 88 ? 27.453 81.296 35.147 1 96 88 ARG A C 1
ATOM 699 O O . ARG A 1 88 ? 27.151 80.758 34.08 1 96 88 ARG A O 1
ATOM 706 N N . GLN A 1 89 ? 28.347 80.7 35.937 1 95.6 89 GLN A N 1
ATOM 707 C CA . GLN A 1 89 ? 29.049 79.473 35.577 1 95.6 89 GLN A CA 1
ATOM 708 C C . GLN A 1 89 ? 28.118 78.266 35.644 1 95.6 89 GLN A C 1
ATOM 710 O O . GLN A 1 89 ? 28.179 77.38 34.789 1 95.6 89 GLN A O 1
ATOM 715 N N . ALA A 1 90 ? 27.309 78.261 36.616 1 94.96 90 ALA A N 1
ATOM 716 C CA . ALA A 1 90 ? 26.33 77.186 36.751 1 94.96 90 ALA A CA 1
ATOM 717 C C . ALA A 1 90 ? 25.314 77.222 35.613 1 94.96 90 ALA A C 1
ATOM 719 O O . ALA A 1 90 ? 24.934 76.178 35.078 1 94.96 90 ALA A O 1
ATOM 720 N N . SER A 1 91 ? 24.886 78.455 35.238 1 96.86 91 SER A N 1
ATOM 721 C CA . SER A 1 91 ? 23.957 78.617 34.124 1 96.86 91 SER A CA 1
ATOM 722 C C . SER A 1 91 ? 24.586 78.167 32.81 1 96.86 91 SER A C 1
ATOM 724 O O . SER A 1 91 ? 23.925 77.533 31.985 1 96.86 91 SER A O 1
ATOM 726 N N . ASP A 1 92 ? 25.85 78.421 32.671 1 96.55 92 ASP A N 1
ATOM 727 C CA . ASP A 1 92 ? 26.558 78.014 31.461 1 96.55 92 ASP A CA 1
ATOM 728 C C . ASP A 1 92 ? 26.675 76.494 31.378 1 96.55 92 ASP A C 1
ATOM 730 O O . ASP A 1 92 ? 26.523 75.913 30.302 1 96.55 92 ASP A O 1
ATOM 734 N N . ARG A 1 93 ? 26.939 75.852 32.425 1 96.85 93 ARG A N 1
ATOM 735 C CA . ARG A 1 93 ? 27.035 74.396 32.453 1 96.85 93 ARG A CA 1
ATOM 736 C C . ARG A 1 93 ? 25.692 73.752 32.126 1 96.85 93 ARG A C 1
ATOM 738 O O . ARG A 1 93 ? 25.631 72.779 31.372 1 96.85 93 ARG A O 1
ATOM 745 N N . ALA A 1 94 ? 24.65 74.294 32.738 1 97 94 ALA A N 1
ATOM 746 C CA . ALA A 1 94 ? 23.31 73.774 32.478 1 97 94 ALA A CA 1
ATOM 747 C C . ALA A 1 94 ? 22.918 73.973 31.017 1 97 94 ALA A C 1
ATOM 749 O O . ALA A 1 94 ? 22.256 73.118 30.423 1 97 94 ALA A O 1
ATOM 750 N N . GLN A 1 95 ? 23.33 75.107 30.486 1 96.72 95 GLN A N 1
ATOM 751 C CA . GLN A 1 95 ? 23.051 75.384 29.081 1 96.72 95 GLN A CA 1
ATOM 752 C C . GLN A 1 95 ? 23.763 74.387 28.171 1 96.72 95 GLN A C 1
ATOM 754 O O . GLN A 1 95 ? 23.178 73.891 27.206 1 96.72 95 GLN A O 1
ATOM 759 N N . GLN A 1 96 ? 24.966 74.044 28.45 1 95.44 96 GLN A N 1
ATOM 760 C CA . GLN A 1 96 ? 25.732 73.088 27.657 1 95.44 96 GLN A CA 1
ATOM 761 C C . GLN A 1 96 ? 25.102 71.699 27.71 1 95.44 96 GLN A C 1
ATOM 763 O O . GLN A 1 96 ? 25.018 71.011 26.691 1 95.44 96 GLN A O 1
ATOM 768 N N . GLN A 1 97 ? 24.727 71.389 28.855 1 95.64 97 GLN A N 1
ATOM 769 C CA . GLN A 1 97 ? 24.1 70.081 29.02 1 95.64 97 GLN A CA 1
ATOM 770 C C . GLN A 1 97 ? 22.787 69.999 28.247 1 95.64 97 GLN A C 1
ATOM 772 O O . GLN A 1 97 ? 22.501 68.986 27.605 1 95.64 97 GLN A O 1
ATOM 777 N N . PHE A 1 98 ? 22.016 71.054 28.301 1 95.38 98 PHE A N 1
ATOM 778 C CA . PHE A 1 98 ? 20.748 71.118 27.585 1 95.38 98 PHE A CA 1
ATOM 779 C C . PHE A 1 98 ? 20.971 71.028 26.08 1 95.38 98 PHE A C 1
ATOM 781 O O . PHE A 1 98 ? 20.287 70.27 25.389 1 95.38 98 PHE A O 1
ATOM 788 N N . GLN A 1 99 ? 21.938 71.733 25.656 1 94.8 99 GLN A N 1
ATOM 789 C CA . GLN A 1 99 ? 22.243 71.755 24.229 1 94.8 99 GLN A CA 1
ATOM 790 C C . GLN A 1 99 ? 22.734 70.391 23.751 1 94.8 99 GLN A C 1
ATOM 792 O O . GLN A 1 99 ? 22.386 69.95 22.654 1 94.8 99 GLN A O 1
ATOM 797 N N . GLN A 1 100 ? 23.447 69.739 24.55 1 94.65 100 GLN A N 1
ATOM 798 C CA . GLN A 1 100 ? 23.94 68.412 24.196 1 94.65 100 GLN A CA 1
ATOM 799 C C . GLN A 1 100 ? 22.796 67.406 24.104 1 94.65 100 GLN A C 1
ATOM 801 O O . GLN A 1 100 ? 22.744 66.602 23.172 1 94.65 100 GLN A O 1
ATOM 806 N N . THR A 1 101 ? 21.928 67.509 25.041 1 95.04 101 THR A N 1
ATOM 807 C CA . THR A 1 101 ? 20.794 66.593 25.049 1 95.04 101 THR A CA 1
ATOM 808 C C . THR A 1 101 ? 19.872 66.862 23.863 1 95.04 101 THR A C 1
ATOM 810 O O . THR A 1 101 ? 19.4 65.927 23.212 1 95.04 101 THR A O 1
ATOM 813 N N . ALA A 1 102 ? 19.638 68.102 23.576 1 94.42 102 ALA A N 1
ATOM 814 C CA . ALA A 1 102 ? 18.782 68.492 22.458 1 94.42 102 ALA A CA 1
ATOM 815 C C . ALA A 1 102 ? 19.391 68.065 21.126 1 94.42 102 ALA A C 1
ATOM 817 O O . ALA A 1 102 ? 18.672 67.664 20.208 1 94.42 102 ALA A O 1
ATOM 818 N N . ALA A 1 103 ? 20.7 68.072 21.047 1 91.91 103 ALA A N 1
ATOM 819 C CA . ALA A 1 103 ? 21.405 67.727 19.816 1 91.91 103 ALA A CA 1
ATOM 820 C C . ALA A 1 103 ? 21.354 66.223 19.558 1 91.91 103 ALA A C 1
ATOM 822 O O . ALA A 1 103 ? 21.485 65.779 18.415 1 91.91 103 ALA A O 1
ATOM 823 N N . ASN A 1 104 ? 21.124 65.503 20.563 1 91.72 104 ASN A N 1
ATOM 824 C CA . ASN A 1 104 ? 21.098 64.049 20.44 1 91.72 104 ASN A CA 1
ATOM 825 C C . ASN A 1 104 ? 19.727 63.549 19.994 1 91.72 104 ASN A C 1
ATOM 827 O O . ASN A 1 104 ? 19.547 62.355 19.746 1 91.72 104 ASN A O 1
ATOM 831 N N . LEU A 1 105 ? 18.762 64.516 19.857 1 92.56 105 LEU A N 1
ATOM 832 C CA . LEU A 1 105 ? 17.412 64.143 19.447 1 92.56 105 LEU A CA 1
ATOM 833 C C . LEU A 1 105 ? 17.128 64.608 18.023 1 92.56 105 LEU A C 1
ATOM 835 O O . LEU A 1 105 ? 17.468 65.735 17.654 1 92.56 105 LEU A O 1
ATOM 839 N N . SER A 1 106 ? 16.627 63.789 17.201 1 89.82 106 SER A N 1
ATOM 840 C CA . SER A 1 106 ? 16.268 64.129 15.828 1 89.82 106 SER A CA 1
ATOM 841 C C . SER A 1 106 ? 14.985 64.953 15.781 1 89.82 106 SER A C 1
ATOM 843 O O . SER A 1 106 ? 14.21 64.961 16.739 1 89.82 106 SER A O 1
ATOM 845 N N . ASP A 1 107 ? 14.659 65.531 14.72 1 86.97 107 ASP A N 1
ATOM 846 C CA . ASP A 1 107 ? 13.459 66.339 14.527 1 86.97 107 ASP A CA 1
ATOM 847 C C . ASP A 1 107 ? 12.199 65.481 14.618 1 86.97 107 ASP A C 1
ATOM 849 O O . ASP A 1 107 ? 11.165 65.938 15.111 1 86.97 107 ASP A O 1
ATOM 853 N N . SER A 1 108 ? 12.398 64.374 14.168 1 86.53 108 SER A N 1
ATOM 854 C CA . SER A 1 108 ? 11.252 63.471 14.187 1 86.53 108 SER A CA 1
ATOM 855 C C . SER A 1 108 ? 10.906 63.047 15.611 1 86.53 108 SER A C 1
ATOM 857 O O . SER A 1 108 ? 9.739 62.805 15.925 1 86.53 108 SER A O 1
ATOM 859 N N . GLU A 1 109 ? 11.87 62.985 16.457 1 86.54 109 GLU A N 1
ATOM 860 C CA . GLU A 1 109 ? 11.671 62.63 17.859 1 86.54 109 GLU A CA 1
ATOM 861 C C . GLU A 1 109 ? 11.119 63.81 18.654 1 86.54 109 GLU A C 1
ATOM 863 O O . GLU A 1 109 ? 10.302 63.629 19.559 1 86.54 109 GLU A O 1
ATOM 868 N N . LEU A 1 110 ? 11.461 64.993 18.331 1 90.02 110 LEU A N 1
ATOM 869 C CA . LEU A 1 110 ? 11.106 66.195 19.077 1 90.02 110 LEU A CA 1
ATOM 870 C C . LEU A 1 110 ? 9.725 66.698 18.671 1 90.02 110 LEU A C 1
ATOM 872 O O . LEU A 1 110 ? 9.007 67.281 19.488 1 90.02 110 LEU A O 1
ATOM 876 N N . GLY A 1 111 ? 9.313 66.466 17.428 1 86.3 111 GLY A N 1
ATOM 877 C CA . GLY A 1 111 ? 8.108 67.095 16.913 1 86.3 111 GLY A CA 1
ATOM 878 C C . GLY A 1 111 ? 8.297 68.563 16.58 1 86.3 111 GLY A C 1
ATOM 879 O O . GLY A 1 111 ? 9.262 69.187 17.027 1 86.3 111 GLY A O 1
ATOM 880 N N . ASN A 1 112 ? 7.433 69.219 16.057 1 87.42 112 ASN A N 1
ATOM 881 C CA . ASN A 1 112 ? 7.562 70.579 15.546 1 87.42 112 ASN A CA 1
ATOM 882 C C . ASN A 1 112 ? 7.515 71.608 16.672 1 87.42 112 ASN A C 1
ATOM 884 O O . ASN A 1 112 ? 8.291 72.565 16.678 1 87.42 112 ASN A O 1
ATOM 888 N N . ASP A 1 113 ? 6.724 71.375 17.59 1 88.25 113 ASP A N 1
ATOM 889 C CA . ASP A 1 113 ? 6.536 72.365 18.647 1 88.25 113 ASP A CA 1
ATOM 890 C C . ASP A 1 113 ? 7.745 72.412 19.577 1 88.25 113 ASP A C 1
ATOM 892 O O . ASP A 1 113 ? 8.245 73.491 19.9 1 88.25 113 ASP A O 1
ATOM 896 N N . VAL A 1 114 ? 8.213 71.257 19.932 1 91.94 114 VAL A N 1
ATOM 897 C CA . VAL A 1 114 ? 9.37 71.18 20.819 1 91.94 114 VAL A CA 1
ATOM 898 C C . VAL A 1 114 ? 10.605 71.724 20.105 1 91.94 114 VAL A C 1
ATOM 900 O O . VAL A 1 114 ? 11.382 72.484 20.688 1 91.94 114 VAL A O 1
ATOM 903 N N . SER A 1 115 ? 10.742 71.426 18.868 1 93.11 115 SER A N 1
ATOM 904 C CA . SER A 1 115 ? 11.855 71.927 18.068 1 93.11 115 SER A CA 1
ATOM 905 C C . SER A 1 115 ? 11.811 73.447 17.95 1 93.11 115 SER A C 1
ATOM 907 O O . SER A 1 115 ? 12.851 74.107 17.979 1 93.11 115 SER A O 1
ATOM 909 N N . GLY A 1 116 ? 10.651 73.945 17.782 1 92.26 116 GLY A N 1
ATOM 910 C CA . GLY A 1 116 ? 10.49 75.388 17.715 1 92.26 116 GLY A CA 1
ATOM 911 C C . GLY A 1 116 ? 10.909 76.096 18.99 1 92.26 116 GLY A C 1
ATOM 912 O O . GLY A 1 116 ? 11.592 77.121 18.942 1 92.26 116 GLY A O 1
ATOM 913 N N . GLU A 1 117 ? 10.501 75.561 20.066 1 93.93 117 GLU A N 1
ATOM 914 C CA . GLU A 1 117 ? 10.865 76.147 21.352 1 93.93 117 GLU A CA 1
ATOM 915 C C . GLU A 1 117 ? 12.371 76.069 21.588 1 93.93 117 GLU A C 1
ATOM 917 O O . GLU A 1 117 ? 12.964 76.989 22.156 1 93.93 117 GLU A O 1
ATOM 922 N N . ILE A 1 118 ? 12.971 74.97 21.2 1 94.28 118 ILE A N 1
ATOM 923 C CA . ILE A 1 118 ? 14.416 74.811 21.317 1 94.28 118 ILE A CA 1
ATOM 924 C C . ILE A 1 118 ? 15.122 75.868 20.472 1 94.28 118 ILE A C 1
ATOM 926 O O . ILE A 1 118 ? 16.119 76.452 20.904 1 94.28 118 ILE A O 1
ATOM 930 N N . GLY A 1 119 ? 14.569 76.138 19.353 1 93.27 119 GLY A N 1
ATOM 931 C CA . GLY A 1 119 ? 15.128 77.184 18.51 1 93.27 119 GLY A CA 1
ATOM 932 C C . GLY A 1 119 ? 15.077 78.558 19.151 1 93.27 119 GLY A C 1
ATOM 933 O O . GLY A 1 119 ? 16.053 79.309 19.1 1 93.27 119 GLY A O 1
ATOM 934 N N . LYS A 1 120 ? 13.981 78.884 19.799 1 95.31 120 LYS A N 1
ATOM 935 C CA . LYS A 1 120 ? 13.81 80.176 20.457 1 95.31 120 LYS A CA 1
ATOM 936 C C . LYS A 1 120 ? 14.789 80.337 21.617 1 95.31 120 LYS A C 1
ATOM 938 O O . LYS A 1 120 ? 15.384 81.402 21.791 1 95.31 120 LYS A O 1
ATOM 943 N N . ILE A 1 121 ? 14.931 79.296 22.346 1 95.65 121 ILE A N 1
ATOM 944 C CA . ILE A 1 121 ? 15.822 79.365 23.499 1 95.65 121 ILE A CA 1
ATOM 945 C C . ILE A 1 121 ? 17.272 79.448 23.027 1 95.65 121 ILE A C 1
ATOM 947 O O . ILE A 1 121 ? 18.091 80.14 23.636 1 95.65 121 ILE A O 1
ATOM 951 N N . THR A 1 122 ? 17.565 78.728 22.002 1 93.94 122 THR A N 1
ATOM 952 C CA . THR A 1 122 ? 18.915 78.794 21.454 1 93.94 122 THR A CA 1
ATOM 953 C C . THR A 1 122 ? 19.242 80.211 20.992 1 93.94 122 THR A C 1
ATOM 955 O O . THR A 1 122 ? 20.347 80.706 21.225 1 93.94 122 THR A O 1
ATOM 958 N N . GLN A 1 123 ? 18.333 80.875 20.449 1 94.26 123 GLN A N 1
ATOM 959 C CA . GLN A 1 123 ? 18.516 82.254 20.012 1 94.26 123 GLN A CA 1
ATOM 960 C C . GLN A 1 123 ? 18.691 83.191 21.204 1 94.26 123 GLN A C 1
ATOM 962 O O . GLN A 1 123 ? 19.545 84.08 21.181 1 94.26 123 GLN A O 1
ATOM 967 N N . LYS A 1 124 ? 17.838 82.946 22.189 1 94.98 124 LYS A N 1
ATOM 968 C CA . LYS A 1 124 ? 17.94 83.76 23.397 1 94.98 124 LYS A CA 1
ATOM 969 C C . LYS A 1 124 ? 19.291 83.566 24.079 1 94.98 124 LYS A C 1
ATOM 971 O O . LYS A 1 124 ? 19.89 84.527 24.566 1 94.98 124 LYS A O 1
ATOM 976 N N . MET A 1 125 ? 19.767 82.369 24.066 1 93.34 125 MET A N 1
ATOM 977 C CA . MET A 1 125 ? 21.01 82.033 24.754 1 93.34 125 MET A CA 1
ATOM 978 C C . MET A 1 125 ? 22.211 82.644 24.039 1 93.34 125 MET A C 1
ATOM 980 O O . MET A 1 125 ? 23.232 82.932 24.667 1 93.34 125 MET A O 1
ATOM 984 N N . GLN A 1 126 ? 22.083 82.983 22.836 1 92.71 126 GLN A N 1
ATOM 985 C CA . GLN A 1 126 ? 23.15 83.635 22.083 1 92.71 126 GLN A CA 1
ATOM 986 C C . GLN A 1 126 ? 23.314 85.091 22.512 1 92.71 126 GLN A C 1
ATOM 988 O O . GLN A 1 126 ? 24.394 85.668 22.367 1 92.71 126 GLN A O 1
ATOM 993 N N . GLN A 1 127 ? 22.266 85.62 23.105 1 93.82 127 GLN A N 1
ATOM 994 C CA . GLN A 1 127 ? 22.277 87.018 23.524 1 93.82 127 GLN A CA 1
ATOM 995 C C . GLN A 1 127 ? 22.616 87.146 25.006 1 93.82 127 GLN A C 1
ATOM 997 O O . GLN A 1 127 ? 22.678 88.255 25.541 1 93.82 127 GLN A O 1
ATOM 1002 N N . LEU A 1 128 ? 22.857 86.061 25.616 1 94.47 128 LEU A N 1
ATOM 1003 C CA . LEU A 1 128 ? 23.002 86.03 27.067 1 94.47 128 LEU A CA 1
ATOM 1004 C C . LEU A 1 128 ? 24.202 86.858 27.511 1 94.47 128 LEU A C 1
ATOM 1006 O O . LEU A 1 128 ? 24.102 87.649 28.452 1 94.47 128 LEU A O 1
ATOM 1010 N N . ASP A 1 129 ? 25.279 86.812 26.807 1 93.44 129 ASP A N 1
ATOM 1011 C CA . ASP A 1 129 ? 26.494 87.53 27.179 1 93.44 129 ASP A CA 1
ATOM 1012 C C . ASP A 1 129 ? 26.308 89.038 27.031 1 93.44 129 ASP A C 1
ATOM 1014 O O . ASP A 1 129 ? 26.84 89.816 27.826 1 93.44 129 ASP A O 1
ATOM 1018 N N . GLU A 1 130 ? 25.601 89.435 26.058 1 94.04 130 GLU A N 1
ATOM 1019 C CA . GLU A 1 130 ? 25.317 90.853 25.857 1 94.04 130 GLU A CA 1
ATOM 1020 C C . GLU A 1 130 ? 24.47 91.413 26.997 1 94.04 130 GLU A C 1
ATOM 1022 O O . GLU A 1 130 ? 24.757 92.492 27.518 1 94.04 130 GLU A O 1
ATOM 1027 N N . TYR A 1 131 ? 23.501 90.687 27.387 1 94.24 131 TYR A N 1
ATOM 1028 C CA . TYR A 1 131 ? 22.637 91.13 28.475 1 94.24 131 TYR A CA 1
ATOM 1029 C C . TYR A 1 131 ? 23.389 91.138 29.8 1 94.24 131 TYR A C 1
ATOM 1031 O O . TYR A 1 131 ? 23.177 92.021 30.636 1 94.24 131 TYR A O 1
ATOM 1039 N N . ARG A 1 132 ? 24.273 90.182 30.024 1 94.57 132 ARG A N 1
ATOM 1040 C CA . ARG A 1 132 ? 25.089 90.141 31.233 1 94.57 132 ARG A CA 1
ATOM 1041 C C . ARG A 1 132 ? 26.001 91.361 31.319 1 94.57 132 ARG A C 1
ATOM 1043 O O . ARG A 1 132 ? 26.148 91.959 32.387 1 94.57 132 ARG A O 1
ATOM 1050 N N . ARG A 1 133 ? 26.535 91.9 30.188 1 93.65 133 ARG A N 1
ATOM 1051 C CA . ARG A 1 133 ? 27.368 93.097 30.149 1 93.65 133 ARG A CA 1
ATOM 1052 C C . ARG A 1 133 ? 26.546 94.346 30.451 1 93.65 133 ARG A C 1
ATOM 1054 O O . ARG A 1 133 ? 26.996 95.23 31.182 1 93.65 133 ARG A O 1
ATOM 1061 N N . ASN A 1 134 ? 25.355 94.279 29.939 1 93.69 134 ASN A N 1
ATOM 1062 C CA . ASN A 1 134 ? 24.456 95.403 30.18 1 93.69 134 ASN A CA 1
ATOM 1063 C C . ASN A 1 134 ? 24.023 95.471 31.641 1 93.69 134 ASN A C 1
ATOM 1065 O O . ASN A 1 134 ? 23.82 96.559 32.183 1 93.69 134 ASN A O 1
ATOM 1069 N N . ILE A 1 135 ? 23.89 94.356 32.272 1 90.53 135 ILE A N 1
ATOM 1070 C CA . ILE A 1 135 ? 23.51 94.289 33.678 1 90.53 135 ILE A CA 1
ATOM 1071 C C . ILE A 1 135 ? 24.679 94.74 34.551 1 90.53 135 ILE A C 1
ATOM 1073 O O . ILE A 1 135 ? 24.496 95.515 35.493 1 90.53 135 ILE A O 1
ATOM 1077 N N . ASP A 1 136 ? 25.925 94.379 34.185 1 89.5 136 ASP A N 1
ATOM 1078 C CA . ASP A 1 136 ? 27.115 94.745 34.948 1 89.5 136 ASP A CA 1
ATOM 1079 C C . ASP A 1 136 ? 27.351 96.253 34.906 1 89.5 136 ASP A C 1
ATOM 1081 O O . ASP A 1 136 ? 27.783 96.846 35.896 1 89.5 136 ASP A O 1
ATOM 1085 N N . SER A 1 137 ? 26.996 96.845 33.782 1 89.79 137 SER A N 1
ATOM 1086 C CA . SER A 1 137 ? 27.216 98.28 33.625 1 89.79 137 SER A CA 1
ATOM 1087 C C . SER A 1 137 ? 25.962 99.073 33.978 1 89.79 137 SER A C 1
ATOM 1089 O O . SER A 1 137 ? 25.964 100.304 33.923 1 89.79 137 SER A O 1
ATOM 1091 N N . MET A 1 138 ? 24.785 98.416 34.294 1 86.92 138 MET A N 1
ATOM 1092 C CA . MET A 1 138 ? 23.487 99.01 34.603 1 86.92 138 MET A CA 1
ATOM 1093 C C . MET A 1 138 ? 23.039 99.948 33.488 1 86.92 138 MET A C 1
ATOM 1095 O O . MET A 1 138 ? 22.53 101.038 33.755 1 86.92 138 MET A O 1
ATOM 1099 N N . SER A 1 139 ? 23.34 99.543 32.326 1 90.38 139 SER A N 1
ATOM 1100 C CA . SER A 1 139 ? 23.028 100.352 31.153 1 90.38 139 SER A CA 1
ATOM 1101 C C . SER A 1 139 ? 21.609 100.088 30.66 1 90.38 139 SER A C 1
ATOM 1103 O O . SER A 1 139 ? 21.128 100.761 29.747 1 90.38 139 SER A O 1
ATOM 1105 N N . ILE A 1 140 ? 20.861 99.096 31.207 1 88.1 140 ILE A N 1
ATOM 1106 C CA . ILE A 1 140 ? 19.482 98.777 30.856 1 88.1 140 ILE A CA 1
ATOM 1107 C C . ILE A 1 140 ? 18.598 98.87 32.098 1 88.1 140 ILE A C 1
ATOM 1109 O O . ILE A 1 140 ? 19.1 98.882 33.225 1 88.1 140 ILE A O 1
ATOM 1113 N N . SER A 1 141 ? 17.347 98.985 31.735 1 84.38 141 SER A N 1
ATOM 1114 C CA . SER A 1 141 ? 16.408 99.058 32.85 1 84.38 141 SER A CA 1
ATOM 1115 C C . SER A 1 141 ? 16.262 97.705 33.539 1 84.38 141 SER A C 1
ATOM 1117 O O . SER A 1 141 ? 16.489 96.662 32.924 1 84.38 141 SER A O 1
ATOM 1119 N N . VAL A 1 142 ? 15.986 97.662 34.778 1 80.95 142 VAL A N 1
ATOM 1120 C CA . VAL A 1 142 ? 15.773 96.443 35.551 1 80.95 142 VAL A CA 1
ATOM 1121 C C . VAL A 1 142 ? 14.658 95.616 34.915 1 80.95 142 VAL A C 1
ATOM 1123 O O . VAL A 1 142 ? 14.742 94.387 34.862 1 80.95 142 VAL A O 1
ATOM 1126 N N . THR A 1 143 ? 13.65 96.215 34.404 1 82.8 143 THR A N 1
ATOM 1127 C CA . THR A 1 143 ? 12.518 95.536 33.784 1 82.8 143 THR A CA 1
ATOM 1128 C C . THR A 1 143 ? 12.954 94.801 32.519 1 82.8 143 THR A C 1
ATOM 1130 O O . THR A 1 143 ? 12.512 93.679 32.264 1 82.8 143 THR A O 1
ATOM 1133 N N . GLN A 1 144 ? 13.834 95.416 31.858 1 87.99 144 GLN A N 1
ATOM 1134 C CA . GLN A 1 144 ? 14.326 94.798 30.631 1 87.99 144 GLN A CA 1
ATOM 1135 C C . GLN A 1 144 ? 15.227 93.606 30.94 1 87.99 144 GLN A C 1
ATOM 1137 O O . GLN A 1 144 ? 15.153 92.574 30.269 1 87.99 144 GLN A O 1
ATOM 1142 N N . ALA A 1 145 ? 16.061 93.832 31.896 1 86.69 145 ALA A N 1
ATOM 1143 C CA . ALA A 1 145 ? 16.969 92.758 32.288 1 86.69 145 ALA A CA 1
ATOM 1144 C C . ALA A 1 145 ? 16.197 91.549 32.81 1 86.69 145 ALA A C 1
ATOM 1146 O O . ALA A 1 145 ? 16.445 90.417 32.388 1 86.69 145 ALA A O 1
ATOM 1147 N N . LEU A 1 146 ? 15.298 91.741 33.631 1 87.79 146 LEU A N 1
ATOM 1148 C CA . LEU A 1 146 ? 14.511 90.66 34.214 1 87.79 146 LEU A CA 1
ATOM 1149 C C . LEU A 1 146 ? 13.581 90.043 33.174 1 87.79 146 LEU A C 1
ATOM 1151 O O . LEU A 1 146 ? 13.301 88.843 33.22 1 87.79 146 LEU A O 1
ATOM 1155 N N . GLY A 1 147 ? 13.092 90.829 32.238 1 89.96 147 GLY A N 1
ATOM 1156 C CA . GLY A 1 147 ? 12.253 90.336 31.158 1 89.96 147 GLY A CA 1
ATOM 1157 C C . GLY A 1 147 ? 12.956 89.328 30.269 1 89.96 147 GLY A C 1
ATOM 1158 O O . GLY A 1 147 ? 12.34 88.366 29.804 1 89.96 147 GLY A O 1
ATOM 1159 N N . TYR A 1 148 ? 14.278 89.587 30.064 1 93.22 148 TYR A N 1
ATOM 1160 C CA . TYR A 1 148 ? 15.058 88.654 29.258 1 93.22 148 TYR A CA 1
ATOM 1161 C C . TYR A 1 148 ? 15.071 87.267 29.89 1 93.22 148 TYR A C 1
ATOM 1163 O O . TYR A 1 148 ? 14.816 86.268 29.214 1 93.22 148 TYR A O 1
ATOM 1171 N N . TYR A 1 149 ? 15.376 87.175 31.152 1 94.88 149 TYR A N 1
ATOM 1172 C CA . TYR A 1 149 ? 15.441 85.893 31.845 1 94.88 149 TYR A CA 1
ATOM 1173 C C . TYR A 1 149 ? 14.062 85.25 31.934 1 94.88 149 TYR A C 1
ATOM 1175 O O . TYR A 1 149 ? 13.925 84.036 31.766 1 94.88 149 TYR A O 1
ATOM 1183 N N . SER A 1 150 ? 13.095 86.001 32.127 1 93.23 150 SER A N 1
ATOM 1184 C CA . SER A 1 150 ? 11.737 85.48 32.236 1 93.23 150 SER A CA 1
ATOM 1185 C C . SER A 1 150 ? 11.277 84.858 30.922 1 93.23 150 SER A C 1
ATOM 1187 O O . SER A 1 150 ? 10.655 83.793 30.917 1 93.23 150 SER A O 1
ATOM 1189 N N . ASP A 1 151 ? 11.597 85.482 29.848 1 94.02 151 ASP A N 1
ATOM 1190 C CA . ASP A 1 151 ? 11.255 84.934 28.538 1 94.02 151 ASP A CA 1
ATOM 1191 C C . ASP A 1 151 ? 11.985 83.617 28.287 1 94.02 151 ASP A C 1
ATOM 1193 O O . ASP A 1 151 ? 11.395 82.661 27.779 1 94.02 151 ASP A O 1
ATOM 1197 N N . SER A 1 152 ? 13.259 83.648 28.57 1 95.87 152 SER A N 1
ATOM 1198 C CA . SER A 1 152 ? 14.058 82.442 28.377 1 95.87 152 SER A CA 1
ATOM 1199 C C . SER A 1 152 ? 13.505 81.276 29.189 1 95.87 152 SER A C 1
ATOM 1201 O O . SER A 1 152 ? 13.372 80.163 28.676 1 95.87 152 SER A O 1
ATOM 1203 N N . VAL A 1 153 ? 13.163 81.505 30.421 1 96.64 153 VAL A N 1
ATOM 1204 C CA . VAL A 1 153 ? 12.607 80.479 31.297 1 96.64 153 VAL A CA 1
ATOM 1205 C C . VAL A 1 153 ? 11.256 80.014 30.757 1 96.64 153 VAL A C 1
ATOM 1207 O O . VAL A 1 153 ? 10.95 78.82 30.78 1 96.64 153 VAL A O 1
ATOM 1210 N N . SER A 1 154 ? 10.436 80.923 30.237 1 94.01 154 SER A N 1
ATOM 1211 C CA . SER A 1 154 ? 9.138 80.573 29.67 1 94.01 154 SER A CA 1
ATOM 1212 C C . SER A 1 154 ? 9.288 79.62 28.489 1 94.01 154 SER A C 1
ATOM 1214 O O . SER A 1 154 ? 8.511 78.675 28.345 1 94.01 154 SER A O 1
ATOM 1216 N N . TYR A 1 155 ? 10.271 79.841 27.66 1 95.21 155 TYR A N 1
ATOM 1217 C CA . TYR A 1 155 ? 10.512 78.951 26.53 1 95.21 155 TYR A CA 1
ATOM 1218 C C . TYR A 1 155 ? 10.934 77.566 27.007 1 95.21 155 TYR A C 1
ATOM 1220 O O . TYR A 1 155 ? 10.518 76.554 26.44 1 95.21 155 TYR A O 1
ATOM 1228 N N . LEU A 1 156 ? 11.778 77.513 27.984 1 96.84 156 LEU A N 1
ATOM 1229 C CA . LEU A 1 156 ? 12.222 76.235 28.529 1 96.84 156 LEU A CA 1
ATOM 1230 C C . LEU A 1 156 ? 11.05 75.46 29.121 1 96.84 156 LEU A C 1
ATOM 1232 O O . LEU A 1 156 ? 10.94 74.247 28.926 1 96.84 156 LEU A O 1
ATOM 1236 N N . LEU A 1 157 ? 10.173 76.122 29.802 1 96.14 157 LEU A N 1
ATOM 1237 C CA . LEU A 1 157 ? 9 75.476 30.381 1 96.14 157 LEU A CA 1
ATOM 1238 C C . LEU A 1 157 ? 8.042 75.01 29.289 1 96.14 157 LEU A C 1
ATOM 1240 O O . LEU A 1 157 ? 7.405 73.963 29.422 1 96.14 157 LEU A O 1
ATOM 1244 N N . SER A 1 158 ? 7.99 75.766 28.209 1 93.87 158 SER A N 1
ATOM 1245 C CA . SER A 1 158 ? 7.112 75.403 27.101 1 93.87 158 SER A CA 1
ATOM 1246 C C . SER A 1 158 ? 7.569 74.111 26.433 1 93.87 158 SER A C 1
ATOM 1248 O O . SER A 1 158 ? 6.754 73.369 25.882 1 93.87 158 SER A O 1
ATOM 1250 N N . ILE A 1 159 ? 8.845 73.823 26.466 1 94.94 159 ILE A N 1
ATOM 1251 C CA . ILE A 1 159 ? 9.362 72.568 25.932 1 94.94 159 ILE A CA 1
ATOM 1252 C C . ILE A 1 159 ? 8.713 71.392 26.658 1 94.94 159 ILE A C 1
ATOM 1254 O O . ILE A 1 159 ? 8.243 70.445 26.023 1 94.94 159 ILE A O 1
ATOM 1258 N N . VAL A 1 160 ? 8.68 71.464 27.972 1 93.23 160 VAL A N 1
ATOM 1259 C CA . VAL A 1 160 ? 8.107 70.408 28.799 1 93.23 160 VAL A CA 1
ATOM 1260 C C . VAL A 1 160 ? 6.611 70.286 28.518 1 93.23 160 VAL A C 1
ATOM 1262 O O . VAL A 1 160 ? 6.087 69.178 28.379 1 93.23 160 VAL A O 1
ATOM 1265 N N . GLY A 1 161 ? 5.933 71.408 28.376 1 91.5 161 GLY A N 1
ATOM 1266 C CA . GLY A 1 161 ? 4.515 71.388 28.054 1 91.5 161 GLY A CA 1
ATOM 1267 C C . GLY A 1 161 ? 4.22 70.782 26.695 1 91.5 161 GLY A C 1
ATOM 1268 O O . GLY A 1 161 ? 3.307 69.966 26.558 1 91.5 161 GLY A O 1
ATOM 1269 N N . ASP A 1 162 ? 5.026 71.031 25.678 1 91.98 162 ASP A N 1
ATOM 1270 C CA . ASP A 1 162 ? 4.818 70.551 24.315 1 91.98 162 ASP A CA 1
ATOM 1271 C C . ASP A 1 162 ? 5.095 69.053 24.213 1 91.98 162 ASP A C 1
ATOM 1273 O O . ASP A 1 162 ? 4.552 68.374 23.338 1 91.98 162 ASP A O 1
ATOM 1277 N N . MET A 1 163 ? 5.88 68.551 25.074 1 91.72 163 MET A N 1
ATOM 1278 C CA . MET A 1 163 ? 6.204 67.127 25.067 1 91.72 163 MET A CA 1
ATOM 1279 C C . MET A 1 163 ? 4.964 66.285 25.348 1 91.72 163 MET A C 1
ATOM 1281 O O . MET A 1 163 ? 4.886 65.128 24.932 1 91.72 163 MET A O 1
ATOM 1285 N N . THR A 1 164 ? 3.998 66.796 26.035 1 88.05 164 THR A N 1
ATOM 1286 C CA . THR A 1 164 ? 2.779 66.068 26.37 1 88.05 164 THR A CA 1
ATOM 1287 C C . THR A 1 164 ? 2.023 65.668 25.106 1 88.05 164 THR A C 1
ATOM 1289 O O . THR A 1 164 ? 1.284 64.681 25.105 1 88.05 164 THR A O 1
ATOM 1292 N N . HIS A 1 165 ? 2.302 66.379 23.994 1 87.62 165 HIS A N 1
ATOM 1293 C CA . HIS A 1 165 ? 1.63 66.09 22.732 1 87.62 165 HIS A CA 1
ATOM 1294 C C . HIS A 1 165 ? 2.283 64.912 22.017 1 87.62 165 HIS A C 1
ATOM 1296 O O . HIS A 1 165 ? 1.734 64.387 21.046 1 87.62 165 HIS A O 1
ATOM 1302 N N . LEU A 1 166 ? 3.372 64.44 22.547 1 87.43 166 LEU A N 1
ATOM 1303 C CA . LEU A 1 166 ? 4.137 63.399 21.869 1 87.43 166 LEU A CA 1
ATOM 1304 C C . LEU A 1 166 ? 3.995 62.063 22.59 1 87.43 166 LEU A C 1
ATOM 1306 O O . LEU A 1 166 ? 4.498 61.041 22.117 1 87.43 166 LEU A O 1
ATOM 1310 N N . VAL A 1 167 ? 3.296 62.126 23.714 1 85.44 167 VAL A N 1
ATOM 1311 C CA . VAL A 1 167 ? 3.209 60.943 24.564 1 85.44 167 VAL A CA 1
ATOM 1312 C C . VAL A 1 167 ? 1.936 60.166 24.239 1 85.44 167 VAL A C 1
ATOM 1314 O O . VAL A 1 167 ? 0.859 60.752 24.11 1 85.44 167 VAL A O 1
ATOM 1317 N N . SER A 1 168 ? 2.092 58.996 24.107 1 84.61 168 SER A N 1
ATOM 1318 C CA . SER A 1 168 ? 0.957 58.136 23.789 1 84.61 168 SER A CA 1
ATOM 1319 C C . SER A 1 168 ? 0.36 57.52 25.05 1 84.61 168 SER A C 1
ATOM 1321 O O . SER A 1 168 ? -0.803 57.114 25.058 1 84.61 168 SER A O 1
ATOM 1323 N N . ASP A 1 169 ? 1.093 57.47 26.134 1 87.73 169 ASP A N 1
ATOM 1324 C CA . ASP A 1 169 ? 0.651 56.874 27.391 1 87.73 169 ASP A CA 1
ATOM 1325 C C . ASP A 1 169 ? 0.018 57.922 28.303 1 87.73 169 ASP A C 1
ATOM 1327 O O . ASP A 1 169 ? 0.61 58.974 28.554 1 87.73 169 ASP A O 1
ATOM 1331 N N . GLY A 1 170 ? -1.116 57.502 28.755 1 87.45 170 GLY A N 1
ATOM 1332 C CA . GLY A 1 170 ? -1.846 58.431 29.603 1 87.45 170 GLY A CA 1
ATOM 1333 C C . GLY A 1 170 ? -1.155 58.701 30.926 1 87.45 170 GLY A C 1
ATOM 1334 O O . GLY A 1 170 ? -1.182 59.826 31.428 1 87.45 170 GLY A O 1
ATOM 1335 N N . GLY A 1 171 ? -0.56 57.672 31.443 1 87.4 171 GLY A N 1
ATOM 1336 C CA . GLY A 1 171 ? 0.159 57.844 32.696 1 87.4 171 GLY A CA 1
ATOM 1337 C C . GLY A 1 171 ? 1.357 58.767 32.574 1 87.4 171 GLY A C 1
ATOM 1338 O O . GLY A 1 171 ? 1.59 59.608 33.445 1 87.4 171 GLY A O 1
ATOM 1339 N N . ILE A 1 172 ? 2.051 58.718 31.468 1 90.14 172 ILE A N 1
ATOM 1340 C CA . ILE A 1 172 ? 3.206 59.576 31.227 1 90.14 172 ILE A CA 1
ATOM 1341 C C . ILE A 1 172 ? 2.738 61.001 30.941 1 90.14 172 ILE A C 1
ATOM 1343 O O . ILE A 1 172 ? 3.33 61.965 31.433 1 90.14 172 ILE A O 1
ATOM 1347 N N . ALA A 1 173 ? 1.639 61.102 30.164 1 89.96 173 ALA A N 1
ATOM 1348 C CA . ALA A 1 173 ? 1.096 62.422 29.853 1 89.96 173 ALA A CA 1
ATOM 1349 C C . ALA A 1 173 ? 0.702 63.167 31.125 1 89.96 173 ALA A C 1
ATOM 1351 O O . ALA A 1 173 ? 0.982 64.36 31.265 1 89.96 173 ALA A O 1
ATOM 1352 N N . GLN A 1 174 ? 0.089 62.521 32.036 1 91.22 174 GLN A N 1
ATOM 1353 C CA . GLN A 1 174 ? -0.346 63.097 33.303 1 91.22 174 GLN A CA 1
ATOM 1354 C C . GLN A 1 174 ? 0.847 63.548 34.141 1 91.22 174 GLN A C 1
ATOM 1356 O O . GLN A 1 174 ? 0.836 64.643 34.708 1 91.22 174 GLN A O 1
ATOM 1361 N N . ARG A 1 175 ? 1.841 62.762 34.193 1 91.55 175 ARG A N 1
ATOM 1362 C CA . ARG A 1 175 ? 3.028 63.074 34.981 1 91.55 175 ARG A CA 1
ATOM 1363 C C . ARG A 1 175 ? 3.803 64.236 34.368 1 91.55 175 ARG A C 1
ATOM 1365 O O . ARG A 1 175 ? 4.375 65.056 35.088 1 91.55 175 ARG A O 1
ATOM 1372 N N . LEU A 1 176 ? 3.773 64.313 33.063 1 92.08 176 LEU A N 1
ATOM 1373 C CA . LEU A 1 176 ? 4.411 65.439 32.389 1 92.08 176 LEU A CA 1
ATOM 1374 C C . LEU A 1 176 ? 3.647 66.732 32.65 1 92.08 176 LEU A C 1
ATOM 1376 O O . LEU A 1 176 ? 4.252 67.798 32.788 1 92.08 176 LEU A O 1
ATOM 1380 N N . ALA A 1 177 ? 2.327 66.555 32.687 1 92.08 177 ALA A N 1
ATOM 1381 C CA . ALA A 1 177 ? 1.507 67.716 33.021 1 92.08 177 ALA A CA 1
ATOM 1382 C C . ALA A 1 177 ? 1.804 68.209 34.435 1 92.08 177 ALA A C 1
ATOM 1384 O O . ALA A 1 177 ? 1.916 69.414 34.668 1 92.08 177 ALA A O 1
ATOM 1385 N N . ALA A 1 178 ? 1.912 67.303 35.341 1 94.36 178 ALA A N 1
ATOM 1386 C CA . ALA A 1 178 ? 2.277 67.656 36.711 1 94.36 178 ALA A CA 1
ATOM 1387 C C . ALA A 1 178 ? 3.64 68.339 36.756 1 94.36 178 ALA A C 1
ATOM 1389 O O . ALA A 1 178 ? 3.817 69.338 37.457 1 94.36 178 ALA A O 1
ATOM 1390 N N . TYR A 1 179 ? 4.586 67.856 35.967 1 94.76 179 TYR A N 1
ATOM 1391 C CA . TYR A 1 179 ? 5.937 68.403 35.919 1 94.76 179 TYR A CA 1
ATOM 1392 C C . TYR A 1 179 ? 5.93 69.825 35.371 1 94.76 179 TYR A C 1
ATOM 1394 O O . TYR A 1 179 ? 6.607 70.707 35.907 1 94.76 179 TYR A O 1
ATOM 1402 N N . TYR A 1 180 ? 5.173 70.066 34.366 1 93.96 180 TYR A N 1
ATOM 1403 C CA . TYR A 1 180 ? 5.035 71.395 33.779 1 93.96 180 TYR A CA 1
ATOM 1404 C C . TYR A 1 180 ? 4.533 72.397 34.811 1 93.96 180 TYR A C 1
ATOM 1406 O O . TYR A 1 180 ? 5.086 73.492 34.943 1 93.96 180 TYR A O 1
ATOM 1414 N N . ASN A 1 181 ? 3.508 72.003 35.549 1 95.48 181 ASN A N 1
ATOM 1415 C CA . ASN A 1 181 ? 2.935 72.898 36.549 1 95.48 181 ASN A CA 1
ATOM 1416 C C . ASN A 1 181 ? 3.913 73.165 37.69 1 95.48 181 ASN A C 1
ATOM 1418 O O . ASN A 1 181 ? 3.974 74.279 38.213 1 95.48 181 ASN A O 1
ATOM 1422 N N . LEU A 1 182 ? 4.642 72.168 38.02 1 97.09 182 LEU A N 1
ATOM 1423 C CA . LEU A 1 182 ? 5.65 72.336 39.061 1 97.09 182 LEU A CA 1
ATOM 1424 C C . LEU A 1 182 ? 6.702 73.356 38.64 1 97.09 182 LEU A C 1
ATOM 1426 O O . LEU A 1 182 ? 7.101 74.209 39.437 1 97.09 182 LEU A O 1
ATOM 1430 N N . LEU A 1 183 ? 7.069 73.306 37.414 1 97 183 LEU A N 1
ATOM 1431 C CA . LEU A 1 183 ? 8.056 74.25 36.899 1 97 183 LEU A CA 1
ATOM 1432 C C . LEU A 1 183 ? 7.516 75.675 36.937 1 97 183 LEU A C 1
ATOM 1434 O O . LEU A 1 183 ? 8.254 76.615 37.242 1 97 183 LEU A O 1
ATOM 1438 N N . ASN A 1 184 ? 6.28 75.796 36.72 1 96.59 184 ASN A N 1
ATOM 1439 C CA . ASN A 1 184 ? 5.667 77.119 36.747 1 96.59 184 ASN A CA 1
ATOM 1440 C C . ASN A 1 184 ? 5.501 77.632 38.174 1 96.59 184 ASN A C 1
ATOM 1442 O O . ASN A 1 184 ? 5.599 78.835 38.422 1 96.59 184 ASN A O 1
ATOM 1446 N N . VAL A 1 185 ? 5.242 76.734 39.106 1 96.85 185 VAL A N 1
ATOM 1447 C CA . VAL A 1 185 ? 5.223 77.129 40.51 1 96.85 185 VAL A CA 1
ATOM 1448 C C . VAL A 1 185 ? 6.581 77.708 40.902 1 96.85 185 VAL A C 1
ATOM 1450 O O . VAL A 1 185 ? 6.653 78.757 41.546 1 96.85 185 VAL A O 1
ATOM 1453 N N . LYS A 1 186 ? 7.581 77.049 40.527 1 96.44 186 LYS A N 1
ATOM 1454 C CA . LYS A 1 186 ? 8.941 77.49 40.822 1 96.44 186 LYS A CA 1
ATOM 1455 C C . LYS A 1 186 ? 9.24 78.833 40.161 1 96.44 186 LYS A C 1
ATOM 1457 O O . LYS A 1 186 ? 9.893 79.692 40.756 1 96.44 186 LYS A O 1
ATOM 1462 N N . GLU A 1 187 ? 8.778 78.972 38.988 1 96.42 187 GLU A N 1
ATOM 1463 C CA . GLU A 1 187 ? 8.991 80.223 38.266 1 96.42 187 GLU A CA 1
ATOM 1464 C C . GLU A 1 187 ? 8.303 81.39 38.968 1 96.42 187 GLU A C 1
ATOM 1466 O O . GLU A 1 187 ? 8.881 82.472 39.096 1 96.42 187 GLU A O 1
ATOM 1471 N N . GLN A 1 188 ? 7.072 81.182 39.415 1 96.09 188 GLN A N 1
ATOM 1472 C CA . GLN A 1 188 ? 6.365 82.245 40.123 1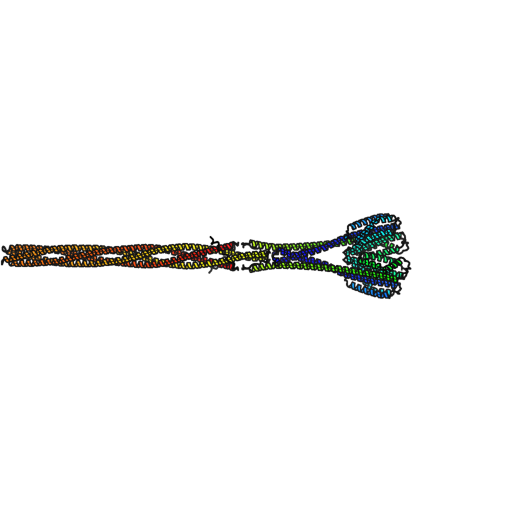 96.09 188 GLN A CA 1
ATOM 1473 C C . GLN A 1 188 ? 7.063 82.589 41.436 1 96.09 188 GLN A C 1
ATOM 1475 O O . GLN A 1 188 ? 7.13 83.759 41.821 1 96.09 188 GLN A O 1
ATOM 1480 N N . ALA A 1 189 ? 7.564 81.618 42.048 1 95.97 189 ALA A N 1
ATOM 1481 C CA . ALA A 1 189 ? 8.338 81.863 43.262 1 95.97 189 ALA A CA 1
ATOM 1482 C C . ALA A 1 189 ? 9.592 82.677 42.957 1 95.97 189 ALA A C 1
ATOM 1484 O O . ALA A 1 189 ? 9.97 83.56 43.731 1 95.97 189 ALA A O 1
ATOM 1485 N N . GLY A 1 190 ? 10.223 82.378 41.874 1 94.7 190 GLY A N 1
ATOM 1486 C CA . GLY A 1 190 ? 11.392 83.133 41.451 1 94.7 190 GLY A CA 1
ATOM 1487 C C . GLY A 1 190 ? 11.078 84.578 41.113 1 94.7 190 GLY A C 1
ATOM 1488 O O . GLY A 1 190 ? 11.851 85.48 41.442 1 94.7 190 GLY A O 1
ATOM 1489 N N . LEU A 1 191 ? 9.956 84.805 40.487 1 94.28 191 LEU A N 1
ATOM 1490 C CA . LEU A 1 191 ? 9.534 86.16 40.151 1 94.28 191 LEU A CA 1
ATOM 1491 C C . LEU A 1 191 ? 9.186 86.949 41.409 1 94.28 191 LEU A C 1
ATOM 1493 O O . LEU A 1 191 ? 9.532 88.127 41.524 1 94.28 191 LEU A O 1
ATOM 1497 N N . GLU A 1 192 ? 8.522 86.258 42.297 1 94.41 192 GLU A N 1
ATOM 1498 C CA . GLU A 1 192 ? 8.242 86.89 43.583 1 94.41 192 GLU A CA 1
ATOM 1499 C C . GLU A 1 192 ? 9.531 87.311 44.284 1 94.41 192 GLU A C 1
ATOM 1501 O O . GLU A 1 192 ? 9.597 88.389 44.878 1 94.41 192 GLU A O 1
ATOM 1506 N N . ARG A 1 193 ? 10.467 86.449 44.225 1 92.82 193 ARG A N 1
ATOM 1507 C CA . ARG A 1 193 ? 11.756 86.741 44.843 1 92.82 193 ARG A CA 1
ATOM 1508 C C . ARG A 1 193 ? 12.369 88.01 44.259 1 92.82 193 ARG A C 1
ATOM 1510 O O . ARG A 1 193 ? 12.871 88.859 44.998 1 92.82 193 ARG A O 1
ATOM 1517 N N . ALA A 1 194 ? 12.304 88.12 42.947 1 88.98 194 ALA A N 1
ATOM 1518 C CA . ALA A 1 194 ? 12.889 89.275 42.271 1 88.98 194 ALA A CA 1
ATOM 1519 C C . ALA A 1 194 ? 12.138 90.556 42.624 1 88.98 194 ALA A C 1
ATOM 1521 O O . ALA A 1 194 ? 12.752 91.565 42.979 1 88.98 194 ALA A O 1
ATOM 1522 N N . VAL A 1 195 ? 10.845 90.556 42.64 1 89.33 195 VAL A N 1
ATOM 1523 C CA . VAL A 1 195 ? 10.009 91.732 42.857 1 89.33 195 VAL A CA 1
ATOM 1524 C C . VAL A 1 195 ? 10.139 92.198 44.306 1 89.33 195 VAL A C 1
ATOM 1526 O O . VAL A 1 195 ? 10.339 93.387 44.566 1 89.33 195 VAL A O 1
ATOM 1529 N N . LEU A 1 196 ? 10.073 91.279 45.239 1 91.97 196 LEU A N 1
ATOM 1530 C CA . LEU A 1 196 ? 10.073 91.654 46.649 1 91.97 196 LEU A CA 1
ATOM 1531 C C . LEU A 1 196 ? 11.483 91.994 47.121 1 91.97 196 LEU A C 1
ATOM 1533 O O . LEU A 1 196 ? 11.655 92.727 48.098 1 91.97 196 LEU A O 1
ATOM 1537 N N . SER A 1 197 ? 12.512 91.421 46.466 1 87.73 197 SER A N 1
ATOM 1538 C CA . SER A 1 197 ? 13.865 91.869 46.775 1 87.73 197 SER A CA 1
ATOM 1539 C C . SER A 1 197 ? 14.041 93.352 46.465 1 87.73 197 SER A C 1
ATOM 1541 O O . SER A 1 197 ? 14.623 94.093 47.259 1 87.73 197 SER A O 1
ATOM 1543 N N . ASN A 1 198 ? 13.53 93.725 45.379 1 83.36 198 ASN A N 1
ATOM 1544 C CA . ASN A 1 198 ? 13.568 95.136 45.008 1 83.36 198 ASN A CA 1
ATOM 1545 C C . ASN A 1 198 ? 12.698 95.981 45.934 1 83.36 198 ASN A C 1
ATOM 1547 O O . ASN A 1 198 ? 13.085 97.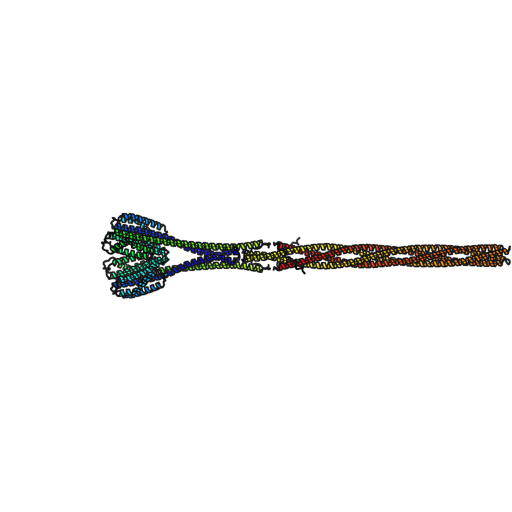086 46.319 1 83.36 198 ASN A O 1
ATOM 1551 N N . THR A 1 199 ? 11.54 95.559 46.312 1 88.65 199 THR A N 1
ATOM 1552 C CA . THR A 1 199 ? 10.561 96.265 47.131 1 88.65 199 THR A CA 1
ATOM 1553 C C . THR A 1 199 ? 11.08 96.455 48.553 1 88.65 199 THR A C 1
ATOM 1555 O O . THR A 1 199 ? 10.976 97.545 49.117 1 88.65 199 THR A O 1
ATOM 1558 N N . PHE A 1 200 ? 11.665 95.451 49.146 1 89.28 200 PHE A N 1
ATOM 1559 C CA . PHE A 1 200 ? 12.178 95.525 50.509 1 89.28 200 PHE A CA 1
ATOM 1560 C C . PHE A 1 200 ? 13.433 96.386 50.57 1 89.28 200 PHE A C 1
ATOM 1562 O O . PHE A 1 200 ? 13.674 97.071 51.566 1 89.28 200 PHE A O 1
ATOM 1569 N N . SER A 1 201 ? 14.187 96.357 49.538 1 83.88 201 SER A N 1
ATOM 1570 C CA . SER A 1 201 ? 15.379 97.199 49.492 1 83.88 201 SER A CA 1
ATOM 1571 C C . SER A 1 201 ? 15.009 98.676 49.422 1 83.88 201 SER A C 1
ATOM 1573 O O . SER A 1 201 ? 15.65 99.513 50.062 1 83.88 201 SER A O 1
ATOM 1575 N N . ALA A 1 202 ? 13.925 98.958 48.687 1 83.02 202 ALA A N 1
ATOM 1576 C CA . ALA A 1 202 ? 13.466 100.334 48.519 1 83.02 202 ALA A CA 1
ATOM 1577 C C . ALA A 1 202 ? 12.49 100.726 49.625 1 83.02 202 ALA A C 1
ATOM 1579 O O . ALA A 1 202 ? 12.162 101.904 49.783 1 83.02 202 ALA A O 1
ATOM 1580 N N . ASN A 1 203 ? 12.018 99.867 50.403 1 88.56 203 ASN A N 1
ATOM 1581 C CA . ASN A 1 203 ? 11.033 100.018 51.469 1 88.56 203 ASN A CA 1
ATOM 1582 C C . ASN A 1 203 ? 9.743 100.651 50.954 1 88.56 203 ASN A C 1
ATOM 1584 O O . ASN A 1 203 ? 9.067 101.375 51.687 1 88.56 203 ASN A O 1
ATOM 1588 N N . SER A 1 204 ? 9.546 100.497 49.646 1 89.59 204 SER A N 1
ATOM 1589 C CA . SER A 1 204 ? 8.325 100.944 48.984 1 89.59 204 SER A CA 1
ATOM 1590 C C . SER A 1 204 ? 8.101 100.198 47.673 1 89.59 204 SER A C 1
ATOM 1592 O O . SER A 1 204 ? 9.051 99.695 47.07 1 89.59 204 SER A O 1
ATOM 1594 N N . PHE A 1 205 ? 6.894 100.109 47.235 1 89.33 205 PHE A N 1
ATOM 1595 C CA . PHE A 1 205 ? 6.581 99.508 45.944 1 89.33 205 PHE A CA 1
ATOM 1596 C C . PHE A 1 205 ? 6.811 100.503 44.813 1 89.33 205 PHE A C 1
ATOM 1598 O O . PHE A 1 205 ? 6.417 101.667 44.913 1 89.33 205 PHE A O 1
ATOM 1605 N N . ALA A 1 206 ? 7.489 100.035 43.853 1 83.22 206 ALA A N 1
ATOM 1606 C CA . ALA A 1 206 ? 7.512 100.819 42.62 1 83.22 206 ALA A CA 1
ATOM 1607 C C . ALA A 1 206 ? 6.131 100.862 41.971 1 83.22 206 ALA A C 1
ATOM 1609 O O . ALA A 1 206 ? 5.244 100.086 42.334 1 83.22 206 ALA A O 1
ATOM 1610 N N . THR A 1 207 ? 5.96 101.863 41.107 1 84.65 207 THR A N 1
ATOM 1611 C CA . THR A 1 207 ? 4.67 102.027 40.447 1 84.65 207 THR A CA 1
ATOM 1612 C C . THR A 1 207 ? 4.243 100.731 39.764 1 84.65 207 THR A C 1
ATOM 1614 O O . THR A 1 207 ? 4.996 100.164 38.97 1 84.65 207 THR A O 1
ATOM 1617 N N . GLY A 1 208 ? 3.093 100.132 40.2 1 87.34 208 GLY A N 1
ATOM 1618 C CA . GLY A 1 208 ? 2.497 98.978 39.545 1 87.34 208 GLY A CA 1
ATOM 1619 C C . GLY A 1 208 ? 2.986 97.656 40.105 1 87.34 208 GLY A C 1
ATOM 1620 O O . GLY A 1 208 ? 2.466 96.595 39.751 1 87.34 208 GLY A O 1
ATOM 1621 N N . MET A 1 209 ? 3.925 97.72 40.988 1 88.86 209 MET A N 1
ATOM 1622 C CA . MET A 1 209 ? 4.559 96.483 41.436 1 88.86 209 MET A CA 1
ATOM 1623 C C . MET A 1 209 ? 3.707 95.786 42.491 1 88.86 209 MET A C 1
ATOM 1625 O O . MET A 1 209 ? 3.791 94.568 42.657 1 88.86 209 MET A O 1
ATOM 1629 N N . PHE A 1 210 ? 2.951 96.545 43.244 1 91.61 210 PHE A N 1
ATOM 1630 C CA . PHE A 1 210 ? 2.046 95.935 44.21 1 91.61 210 PHE A CA 1
ATOM 1631 C C . PHE A 1 210 ? 1.021 95.052 43.509 1 91.61 210 PHE A C 1
ATOM 1633 O O . PHE A 1 210 ? 0.769 93.924 43.937 1 91.61 210 PHE A O 1
ATOM 1640 N N . GLU A 1 211 ? 0.458 95.53 42.372 1 93.11 211 GLU A N 1
ATOM 1641 C CA . GLU A 1 211 ? -0.484 94.76 41.566 1 93.11 211 GLU A CA 1
ATOM 1642 C C . GLU A 1 211 ? 0.184 93.527 40.964 1 93.11 211 GLU A C 1
ATOM 1644 O O . GLU A 1 211 ? -0.386 92.434 40.984 1 93.11 211 GLU A O 1
ATOM 1649 N N . ARG A 1 212 ? 1.283 93.679 40.536 1 91.83 212 ARG A N 1
ATOM 1650 C CA . ARG A 1 212 ? 2.013 92.586 39.902 1 91.83 212 ARG A CA 1
ATOM 1651 C C . ARG A 1 212 ? 2.314 91.476 40.904 1 91.83 212 ARG A C 1
ATOM 1653 O O . ARG A 1 212 ? 2.224 90.292 40.572 1 91.83 212 ARG A O 1
ATOM 1660 N N . LEU A 1 213 ? 2.738 91.892 42.077 1 94.32 213 LEU A N 1
ATOM 1661 C CA . LEU A 1 213 ? 3.002 90.904 43.117 1 94.32 213 LEU A CA 1
ATOM 1662 C C . LEU A 1 213 ? 1.758 90.069 43.403 1 94.32 213 LEU A C 1
ATOM 1664 O O . LEU A 1 213 ? 1.835 88.842 43.487 1 94.32 213 LEU A O 1
ATOM 1668 N N . ASN A 1 214 ? 0.647 90.727 43.55 1 95.07 214 ASN A N 1
ATOM 1669 C CA . ASN A 1 214 ? -0.592 90.003 43.813 1 95.07 214 ASN A CA 1
ATOM 1670 C C . ASN A 1 214 ? -0.955 89.075 42.656 1 95.07 214 ASN A C 1
ATOM 1672 O O . ASN A 1 214 ? -1.443 87.965 42.875 1 95.07 214 ASN A O 1
ATOM 1676 N N . GLN A 1 215 ? -0.724 89.494 41.501 1 95.15 215 GLN A N 1
ATOM 1677 C CA . GLN A 1 215 ? -0.99 88.651 40.34 1 95.15 215 GLN A CA 1
ATOM 1678 C C . GLN A 1 215 ? -0.072 87.432 40.324 1 95.15 215 GLN A C 1
ATOM 1680 O O . GLN A 1 215 ? -0.502 86.329 39.98 1 95.15 215 GLN A O 1
ATOM 1685 N N . MET A 1 216 ? 1.111 87.601 40.679 1 94.87 216 MET A N 1
ATOM 1686 C CA . MET A 1 216 ? 2.064 86.496 40.751 1 94.87 216 MET A CA 1
ATOM 1687 C C . MET A 1 216 ? 1.642 85.481 41.808 1 94.87 216 MET A C 1
ATOM 1689 O O . MET A 1 216 ? 1.797 84.274 41.613 1 94.87 216 MET A O 1
ATOM 1693 N N . VAL A 1 217 ? 1.171 85.97 42.911 1 95.64 217 VAL A N 1
ATOM 1694 C CA . VAL A 1 217 ? 0.674 85.091 43.964 1 95.64 217 VAL A CA 1
ATOM 1695 C C . VAL A 1 217 ? -0.51 84.279 43.445 1 95.64 217 VAL A C 1
ATOM 1697 O O . VAL A 1 217 ? -0.597 83.073 43.686 1 95.64 217 VAL A O 1
ATOM 1700 N N . GLY A 1 218 ? -1.391 84.884 42.708 1 95.72 218 GLY A N 1
ATOM 1701 C CA . GLY A 1 218 ? -2.506 84.182 42.092 1 95.72 218 GLY A CA 1
ATOM 1702 C C . GLY A 1 218 ? -2.068 83.122 41.099 1 95.72 218 GLY A C 1
ATOM 1703 O O . GLY A 1 218 ? -2.558 81.991 41.134 1 95.72 218 GLY A O 1
ATOM 1704 N N . LYS A 1 219 ? -1.114 83.452 40.238 1 96.52 219 LYS A N 1
ATOM 1705 C CA . LYS A 1 219 ? -0.574 82.49 39.282 1 96.52 219 LYS A CA 1
ATOM 1706 C C . LYS A 1 219 ? 0.019 81.279 39.996 1 96.52 219 LYS A C 1
ATOM 1708 O O . LYS A 1 219 ? -0.234 80.137 39.607 1 96.52 219 LYS A O 1
ATOM 1713 N N . GLY A 1 220 ? 0.818 81.587 40.962 1 96.39 220 GLY A N 1
ATOM 1714 C CA . GLY A 1 220 ? 1.423 80.514 41.735 1 96.39 220 GLY A CA 1
ATOM 1715 C C . GLY A 1 220 ? 0.406 79.567 42.341 1 96.39 220 GLY A C 1
ATOM 1716 O O . GLY A 1 220 ? 0.586 78.348 42.304 1 96.39 220 GLY A O 1
ATOM 1717 N N . GLU A 1 221 ? -0.685 80.086 42.843 1 95.62 221 GLU A N 1
ATOM 1718 C CA . GLU A 1 221 ? -1.73 79.26 43.442 1 95.62 221 GLU A CA 1
ATOM 1719 C C . GLU A 1 221 ? -2.42 78.396 42.391 1 95.62 221 GLU A C 1
ATOM 1721 O O . GLU A 1 221 ? -2.782 77.249 42.663 1 95.62 221 GLU A O 1
ATOM 1726 N N . ALA A 1 222 ? -2.623 78.958 41.236 1 96.23 222 ALA A N 1
ATOM 1727 C CA . ALA A 1 222 ? -3.228 78.193 40.149 1 96.23 222 ALA A CA 1
ATOM 1728 C C . ALA A 1 222 ? -2.344 77.014 39.75 1 96.23 222 ALA A C 1
ATOM 1730 O O . ALA A 1 222 ? -2.832 75.895 39.58 1 96.23 222 ALA A O 1
ATOM 1731 N N . TYR A 1 223 ? -1.087 77.3 39.6 1 96.8 223 TYR A N 1
ATOM 1732 C CA . TYR A 1 223 ? -0.16 76.241 39.22 1 96.8 223 TYR A CA 1
ATOM 1733 C C . TYR A 1 223 ? -0.036 75.2 40.326 1 96.8 223 TYR A C 1
ATOM 1735 O O . TYR A 1 223 ? 0.143 74.011 40.052 1 96.8 223 TYR A O 1
ATOM 1743 N N . ILE A 1 224 ? -0.118 75.613 41.57 1 96.75 224 ILE A N 1
ATOM 1744 C CA . ILE A 1 224 ? -0.089 74.679 42.691 1 96.75 224 ILE A CA 1
ATOM 1745 C C . ILE A 1 224 ? -1.313 73.767 42.634 1 96.75 224 ILE A C 1
ATOM 1747 O O . ILE A 1 224 ? -1.195 72.55 42.795 1 96.75 224 ILE A O 1
ATOM 1751 N N . THR A 1 225 ? -2.44 74.303 42.33 1 95.15 225 THR A N 1
ATOM 1752 C CA . THR A 1 225 ? -3.666 73.52 42.227 1 95.15 225 THR A CA 1
ATOM 1753 C C . THR A 1 225 ? -3.575 72.521 41.076 1 95.15 225 THR A C 1
ATOM 1755 O O . THR A 1 225 ? -3.944 71.355 41.229 1 95.15 225 THR A O 1
ATOM 1758 N N . ALA A 1 226 ? -3.091 73.052 40 1 94.36 226 ALA A N 1
ATOM 1759 C CA . ALA A 1 226 ? -2.952 72.186 38.831 1 94.36 226 ALA A CA 1
ATOM 1760 C C . ALA A 1 226 ? -1.952 71.064 39.095 1 94.36 226 ALA A C 1
ATOM 1762 O O . ALA A 1 226 ? -2.177 69.918 38.701 1 94.36 226 ALA A O 1
ATOM 1763 N N . TYR A 1 227 ? -0.826 71.416 39.719 1 95.15 227 TYR A N 1
ATOM 1764 C CA . TYR A 1 227 ? 0.16 70.397 40.061 1 95.15 227 TYR A CA 1
ATOM 1765 C C . TYR A 1 227 ? -0.461 69.305 40.924 1 95.15 227 TYR A C 1
ATOM 1767 O O . TYR A 1 227 ? -0.296 68.115 40.644 1 95.15 227 TYR A O 1
ATOM 1775 N N . ASN A 1 228 ? -1.17 69.716 41.936 1 94.4 228 ASN A N 1
ATOM 1776 C CA . ASN A 1 228 ? -1.775 68.765 42.862 1 94.4 228 ASN A CA 1
ATOM 1777 C C . ASN A 1 228 ? -2.834 67.908 42.173 1 94.4 228 ASN A C 1
ATOM 1779 O O . ASN A 1 228 ? -3.055 66.759 42.558 1 94.4 228 ASN A O 1
ATOM 1783 N N . MET A 1 229 ? -3.379 68.4 41.132 1 92.27 229 MET A N 1
ATOM 1784 C CA . MET A 1 229 ? -4.403 67.672 40.388 1 92.27 229 MET A CA 1
ATOM 1785 C C . MET A 1 229 ? -3.781 66.555 39.556 1 92.27 229 MET A C 1
ATOM 1787 O O . MET A 1 229 ? -4.349 65.467 39.447 1 92.27 229 MET A O 1
ATOM 1791 N N . PHE A 1 230 ? -2.612 66.765 39.043 1 92.31 230 PHE A N 1
ATOM 1792 C CA . PHE A 1 230 ? -2.051 65.835 38.07 1 92.31 230 PHE A CA 1
ATOM 1793 C C . PHE A 1 230 ? -0.99 64.951 38.714 1 92.31 230 PHE A C 1
ATOM 1795 O O . PHE A 1 230 ? -0.682 63.871 38.206 1 92.31 230 PHE A O 1
ATOM 1802 N N . ALA A 1 231 ? -0.382 65.453 39.83 1 94.02 231 ALA A N 1
ATOM 1803 C CA . ALA A 1 231 ? 0.698 64.718 40.484 1 94.02 231 ALA A CA 1
ATOM 1804 C C . ALA A 1 231 ? 0.161 63.492 41.216 1 94.02 231 ALA A C 1
ATOM 1806 O O . ALA A 1 231 ? -0.993 63.476 41.65 1 94.02 231 ALA A O 1
ATOM 1807 N N . ASN A 1 232 ? 0.931 62.543 41.328 1 90.24 232 ASN A N 1
ATOM 1808 C CA . ASN A 1 232 ? 0.554 61.375 42.117 1 90.24 232 ASN A CA 1
ATOM 1809 C C . ASN A 1 232 ? 0.708 61.636 43.613 1 90.24 232 ASN A C 1
ATOM 1811 O O . ASN A 1 232 ? 1.205 62.689 44.015 1 90.24 232 ASN A O 1
ATOM 1815 N N . ALA A 1 233 ? 0.268 60.736 44.371 1 90.99 233 ALA A N 1
ATOM 1816 C CA . ALA A 1 233 ? 0.17 60.911 45.818 1 90.99 233 ALA A CA 1
ATOM 1817 C C . ALA A 1 233 ? 1.542 61.174 46.432 1 90.99 233 ALA A C 1
ATOM 1819 O O . ALA A 1 233 ? 1.678 62.013 47.326 1 90.99 233 ALA A O 1
ATOM 1820 N N . GLU A 1 234 ? 2.56 60.539 45.999 1 93.88 234 GLU A N 1
ATOM 1821 C CA . GLU A 1 234 ? 3.909 60.681 46.54 1 93.88 234 GLU A CA 1
ATOM 1822 C C . GLU A 1 234 ? 4.483 62.062 46.237 1 93.88 234 GLU A C 1
ATOM 1824 O O . GLU A 1 234 ? 5.087 62.693 47.106 1 93.88 234 GLU A O 1
ATOM 1829 N N . LEU A 1 235 ? 4.295 62.471 45.064 1 95.11 235 LEU A N 1
ATOM 1830 C CA . LEU A 1 235 ? 4.807 63.773 44.653 1 95.11 235 LEU A CA 1
ATOM 1831 C C . LEU A 1 235 ? 4.046 64.9 45.344 1 95.11 235 LEU A C 1
ATOM 1833 O O . LEU A 1 235 ? 4.631 65.927 45.694 1 95.11 235 LEU A O 1
ATOM 1837 N N . ARG A 1 236 ? 2.751 64.698 45.606 1 95.32 236 ARG A N 1
ATOM 1838 C CA . ARG A 1 236 ? 1.951 65.679 46.332 1 95.32 236 ARG A CA 1
ATOM 1839 C C . ARG A 1 236 ? 2.45 65.84 47.764 1 95.32 236 ARG A C 1
ATOM 1841 O O . ARG A 1 236 ? 2.542 66.96 48.272 1 95.32 236 ARG A O 1
ATOM 1848 N N . LYS A 1 237 ? 2.759 64.754 48.291 1 95.8 237 LYS A N 1
ATOM 1849 C CA . LYS A 1 237 ? 3.268 64.779 49.659 1 95.8 237 LYS A CA 1
ATOM 1850 C C . LYS A 1 237 ? 4.613 65.495 49.732 1 95.8 237 LYS A C 1
ATOM 1852 O O . LYS A 1 237 ? 4.836 66.32 50.621 1 95.8 237 LYS A O 1
ATOM 1857 N N . ALA A 1 238 ? 5.449 65.173 48.804 1 96.72 238 ALA A N 1
ATOM 1858 C CA . ALA A 1 238 ? 6.754 65.827 48.759 1 96.72 238 ALA A CA 1
ATOM 1859 C C . ALA A 1 238 ? 6.608 67.329 48.535 1 96.72 238 ALA A C 1
ATOM 1861 O O . ALA A 1 238 ? 7.352 68.125 49.113 1 96.72 238 ALA A O 1
ATOM 1862 N N . PHE A 1 239 ? 5.714 67.709 47.781 1 96.16 239 PHE A N 1
ATOM 1863 C CA . PHE A 1 239 ? 5.435 69.107 47.475 1 96.16 239 PHE A CA 1
ATOM 1864 C C . PHE A 1 239 ? 4.928 69.841 48.711 1 96.16 239 PHE A C 1
ATOM 1866 O O . PHE A 1 239 ? 5.383 70.945 49.015 1 96.16 239 PHE A O 1
ATOM 1873 N N . GLU A 1 240 ? 4.013 69.19 49.368 1 96.21 240 GLU A N 1
ATOM 1874 C CA . GLU A 1 240 ? 3.476 69.764 50.598 1 96.21 240 GLU A CA 1
ATOM 1875 C C . GLU A 1 240 ? 4.57 69.944 51.647 1 96.21 240 GLU A C 1
ATOM 1877 O O . GLU A 1 240 ? 4.611 70.962 52.341 1 96.21 240 GLU A O 1
ATOM 1882 N N . GLN A 1 241 ? 5.414 69.07 51.701 1 95.91 241 GLN A N 1
ATOM 1883 C CA . GLN A 1 241 ? 6.527 69.152 52.642 1 95.91 241 GLN A CA 1
ATOM 1884 C C . GLN A 1 241 ? 7.474 70.291 52.275 1 95.91 241 GLN A C 1
ATOM 1886 O O . GLN A 1 241 ? 7.994 70.98 53.155 1 95.91 241 GLN A O 1
ATOM 1891 N N . ALA A 1 242 ? 7.633 70.45 51.007 1 96.23 242 ALA A N 1
ATOM 1892 C CA . ALA A 1 242 ? 8.505 71.522 50.534 1 96.23 242 ALA A CA 1
ATOM 1893 C C . ALA A 1 242 ? 7.927 72.891 50.881 1 96.23 242 ALA A C 1
ATOM 1895 O O . ALA A 1 242 ? 8.668 73.816 51.224 1 96.23 242 ALA A O 1
ATOM 1896 N N . LEU A 1 243 ? 6.617 73.033 50.868 1 94.5 243 LEU A N 1
ATOM 1897 C CA . LEU A 1 243 ? 5.952 74.304 51.131 1 94.5 243 LEU A CA 1
ATOM 1898 C C . LEU A 1 243 ? 5.83 74.554 52.631 1 94.5 243 LEU A C 1
ATOM 1900 O O . LEU A 1 243 ? 5.644 75.695 53.061 1 94.5 243 LEU A O 1
ATOM 1904 N N . ASN A 1 244 ? 5.957 73.551 53.401 1 93.87 244 ASN A N 1
ATOM 1905 C CA . ASN A 1 244 ? 5.775 73.688 54.843 1 93.87 244 ASN A CA 1
ATOM 1906 C C . ASN A 1 244 ? 7.113 73.78 55.57 1 93.87 244 ASN A C 1
ATOM 1908 O O . ASN A 1 244 ? 7.153 73.834 56.801 1 93.87 244 ASN A O 1
ATOM 1912 N N . ASN A 1 245 ? 8.162 73.804 54.818 1 94.5 245 ASN A N 1
ATOM 1913 C CA . ASN A 1 245 ? 9.453 73.98 55.475 1 94.5 245 ASN A CA 1
ATOM 1914 C C . ASN A 1 245 ? 9.578 75.366 56.102 1 94.5 245 ASN A C 1
ATOM 1916 O O . ASN A 1 245 ? 8.933 76.315 55.654 1 94.5 245 ASN A O 1
ATOM 1920 N N . PRO A 1 246 ? 10.408 75.636 57.114 1 95.07 246 PRO A N 1
ATOM 1921 C CA . PRO A 1 246 ? 10.487 76.899 57.852 1 95.07 246 PRO A CA 1
ATOM 1922 C C . PRO A 1 246 ? 10.827 78.087 56.955 1 95.07 246 PRO A C 1
ATOM 1924 O O . PRO A 1 246 ? 10.23 79.158 57.09 1 95.07 246 PRO A O 1
ATOM 1927 N N . ALA A 1 247 ? 11.703 77.798 56.087 1 95.25 247 ALA A N 1
ATOM 1928 C CA . ALA A 1 247 ? 12.1 78.888 55.199 1 95.25 247 ALA A CA 1
ATOM 1929 C C . ALA A 1 247 ? 10.939 79.32 54.308 1 95.25 247 ALA A C 1
ATOM 1931 O O . ALA A 1 247 ? 10.732 80.515 54.084 1 95.25 247 ALA A O 1
ATOM 1932 N N . ALA A 1 248 ? 10.197 78.395 53.842 1 95.46 248 ALA A N 1
ATOM 1933 C CA . ALA A 1 248 ? 9.048 78.684 52.987 1 95.46 248 ALA A CA 1
ATOM 1934 C C . ALA A 1 248 ? 7.947 79.393 53.771 1 95.46 248 ALA A C 1
ATOM 1936 O O . ALA A 1 248 ? 7.3 80.309 53.255 1 95.46 248 ALA A O 1
ATOM 1937 N N . GLN A 1 249 ? 7.752 79.068 54.986 1 96 249 GLN A N 1
ATOM 1938 C CA . GLN A 1 249 ? 6.748 79.703 55.833 1 96 249 GLN A CA 1
ATOM 1939 C C . GLN A 1 249 ? 7.159 81.125 56.201 1 96 249 GLN A C 1
ATOM 1941 O O . GLN A 1 249 ? 6.32 82.028 56.244 1 96 249 GLN A O 1
ATOM 1946 N N . ASN A 1 250 ? 8.481 81.275 56.467 1 95.94 250 ASN A N 1
ATOM 1947 C CA . ASN A 1 250 ? 8.986 82.618 56.733 1 95.94 250 ASN A CA 1
ATOM 1948 C C . ASN A 1 250 ? 8.826 83.528 55.519 1 95.94 250 ASN A C 1
ATOM 1950 O O . ASN A 1 250 ? 8.451 84.693 55.656 1 95.94 250 ASN A O 1
ATOM 1954 N N . ALA A 1 251 ? 9.125 82.928 54.41 1 95.92 251 ALA A N 1
ATOM 1955 C CA . ALA A 1 251 ? 8.968 83.689 53.173 1 95.92 251 ALA A CA 1
ATOM 1956 C C . ALA A 1 251 ? 7.509 84.079 52.951 1 95.92 251 ALA A C 1
ATOM 1958 O O . ALA A 1 251 ? 7.219 85.189 52.499 1 95.92 251 ALA A O 1
ATOM 1959 N N . LEU A 1 252 ? 6.604 83.181 53.284 1 95.54 252 LEU A N 1
ATOM 1960 C CA . LEU A 1 252 ? 5.176 83.451 53.159 1 95.54 252 LEU A CA 1
ATOM 1961 C C . LEU A 1 252 ? 4.753 84.585 54.086 1 95.54 252 LEU A C 1
ATOM 1963 O O . LEU A 1 252 ? 3.986 85.465 53.688 1 95.54 252 LEU A O 1
ATOM 1967 N N . GLN A 1 253 ? 5.267 84.679 55.23 1 95.06 253 GLN A N 1
ATOM 1968 C CA . GLN A 1 253 ? 4.943 85.729 56.191 1 95.06 253 GLN A CA 1
ATOM 1969 C C . GLN A 1 253 ? 5.46 87.085 55.718 1 95.06 253 GLN A C 1
ATOM 1971 O O . GLN A 1 253 ? 4.766 88.097 55.841 1 95.06 253 GLN A O 1
ATOM 1976 N N . MET A 1 254 ? 6.64 87.004 55.235 1 95.89 254 MET A N 1
ATOM 1977 C CA . MET A 1 254 ? 7.227 88.239 54.724 1 95.89 254 MET A CA 1
ATOM 1978 C C . MET A 1 254 ? 6.418 88.781 53.55 1 95.89 254 MET A C 1
ATOM 1980 O O . MET A 1 254 ? 6.161 89.983 53.47 1 95.89 254 MET A O 1
ATOM 1984 N N . ARG A 1 255 ? 6.014 87.828 52.686 1 95.46 255 ARG A N 1
ATOM 1985 C CA . ARG A 1 255 ? 5.185 88.216 51.55 1 95.46 255 ARG A CA 1
ATOM 1986 C C . ARG A 1 255 ? 3.85 88.786 52.015 1 95.46 255 ARG A C 1
ATOM 1988 O O . ARG A 1 255 ? 3.397 89.814 51.507 1 95.46 255 ARG A O 1
ATOM 1995 N N . ASN A 1 256 ? 3.213 88.169 52.946 1 94.03 256 ASN A N 1
ATOM 1996 C CA . ASN A 1 256 ? 1.923 88.618 53.458 1 94.03 256 ASN A CA 1
ATOM 1997 C C . ASN A 1 256 ? 2.033 89.98 54.137 1 94.03 256 ASN A C 1
ATOM 1999 O O . ASN A 1 256 ? 1.113 90.796 54.055 1 94.03 256 ASN A O 1
ATOM 2003 N N . LYS A 1 257 ? 3.165 90.221 54.781 1 94.45 257 LYS A N 1
ATOM 2004 C CA . LYS A 1 257 ? 3.395 91.522 55.403 1 94.45 257 LYS A CA 1
ATOM 2005 C C . LYS A 1 257 ? 3.501 92.623 54.353 1 94.45 257 LYS A C 1
ATOM 2007 O O . LYS A 1 257 ? 2.984 93.725 54.547 1 94.45 257 LYS A O 1
ATOM 2012 N N . ALA A 1 258 ? 4.158 92.23 53.283 1 94.69 258 ALA A N 1
ATOM 2013 C CA . ALA A 1 258 ? 4.275 93.185 52.183 1 94.69 258 ALA A CA 1
ATOM 2014 C C . ALA A 1 258 ? 2.91 93.488 51.572 1 94.69 258 ALA A C 1
ATOM 2016 O O . ALA A 1 258 ? 2.611 94.638 51.244 1 94.69 258 ALA A O 1
ATOM 2017 N N . ILE A 1 259 ? 2.1 92.514 51.451 1 93.11 259 ILE A N 1
ATOM 2018 C CA . ILE A 1 259 ? 0.78 92.664 50.847 1 93.11 259 ILE A CA 1
ATOM 2019 C C . ILE A 1 259 ? -0.133 93.446 51.789 1 93.11 259 ILE A C 1
ATOM 2021 O O . ILE A 1 259 ? -0.959 94.245 51.341 1 93.11 259 ILE A O 1
ATOM 2025 N N . ALA A 1 260 ? 0.088 93.373 53.033 1 91.1 260 ALA A N 1
ATOM 2026 C CA . ALA A 1 260 ? -0.735 94.041 54.038 1 91.1 260 ALA A CA 1
ATOM 2027 C C . ALA A 1 260 ? -0.331 95.505 54.193 1 91.1 260 ALA A C 1
ATOM 2029 O O . ALA A 1 260 ? -1.079 96.305 54.759 1 91.1 260 ALA A O 1
ATOM 2030 N N . SER A 1 261 ? 0.916 95.931 53.661 1 90.49 261 SER A N 1
ATOM 2031 C CA . SER A 1 261 ? 1.414 97.294 53.813 1 90.49 261 SER A CA 1
ATOM 2032 C C . SER A 1 261 ? 1.739 97.918 52.46 1 90.49 261 SER A C 1
ATOM 2034 O O . SER A 1 261 ? 2.899 98.226 52.175 1 90.49 261 SER A O 1
ATOM 2036 N N . PRO A 1 262 ? 0.735 98.232 51.672 1 87.19 262 PRO A N 1
ATOM 2037 C CA . PRO A 1 262 ? 0.981 98.737 50.319 1 87.19 262 PRO A CA 1
ATOM 2038 C C . PRO A 1 262 ? 1.716 100.076 50.314 1 87.19 262 PRO A C 1
ATOM 2040 O O . PRO A 1 262 ? 2.344 100.436 49.315 1 87.19 262 PRO A O 1
ATOM 2043 N N . GLY A 1 263 ? 1.772 100.805 51.454 1 85.86 263 GLY A N 1
ATOM 2044 C CA . GLY A 1 263 ? 2.395 102.116 51.543 1 85.86 263 GLY A CA 1
ATOM 2045 C C . GLY A 1 263 ? 3.877 102.052 51.863 1 85.86 263 GLY A C 1
ATOM 2046 O O . GLY A 1 263 ? 4.574 103.067 51.807 1 85.86 263 GLY A O 1
ATOM 2047 N N . GLY A 1 264 ? 4.316 100.962 52.24 1 88.12 264 GLY A N 1
ATOM 2048 C CA . GLY A 1 264 ? 5.728 100.813 52.556 1 88.12 264 GLY A CA 1
ATOM 2049 C C . GLY A 1 264 ? 5.992 100.638 54.039 1 88.12 264 GLY A C 1
ATOM 2050 O O . GLY A 1 264 ? 5.112 100.202 54.785 1 88.12 264 GLY A O 1
ATOM 2051 N N . ASN A 1 265 ? 7.281 100.81 54.457 1 88.64 265 ASN A N 1
ATOM 2052 C CA . ASN A 1 265 ? 7.743 100.649 55.832 1 88.64 265 ASN A CA 1
ATOM 2053 C C . ASN A 1 265 ? 7.538 99.22 56.328 1 88.64 265 ASN A C 1
ATOM 2055 O O . ASN A 1 265 ? 6.901 99.002 57.36 1 88.64 265 ASN A O 1
ATOM 2059 N N . PHE A 1 266 ? 8.169 98.24 55.686 1 92.2 266 PHE A N 1
ATOM 2060 C CA . PHE A 1 266 ? 7.931 96.816 55.892 1 92.2 266 PHE A CA 1
ATOM 2061 C C . PHE A 1 266 ? 8.749 96.296 57.068 1 92.2 266 PHE A C 1
ATOM 2063 O O . PHE A 1 266 ? 8.386 95.294 57.689 1 92.2 266 PHE A O 1
ATOM 2070 N N . SER A 1 267 ? 9.896 96.919 57.463 1 90.57 267 SER A N 1
ATOM 2071 C CA . SER A 1 267 ? 10.847 96.471 58.475 1 90.57 267 SER A CA 1
ATOM 2072 C C . SER A 1 267 ? 11.349 95.063 58.177 1 90.57 267 SER A C 1
ATOM 2074 O O . SER A 1 267 ? 11.442 94.228 59.079 1 90.57 267 SER A O 1
ATOM 2076 N N . ILE A 1 268 ? 11.575 94.757 56.825 1 93.11 268 ILE A N 1
ATOM 2077 C CA . ILE A 1 268 ? 12.077 93.458 56.389 1 93.11 268 ILE A CA 1
ATOM 2078 C C . ILE A 1 268 ? 13.386 93.64 55.625 1 93.11 268 ILE A C 1
ATOM 2080 O O . ILE A 1 268 ? 13.486 94.502 54.749 1 93.11 268 ILE A O 1
ATOM 2084 N N . ASP A 1 269 ? 14.407 92.8 56.028 1 88.97 269 ASP A N 1
ATOM 2085 C CA . ASP A 1 269 ? 15.696 92.828 55.343 1 88.97 269 ASP A CA 1
ATOM 2086 C C . ASP A 1 269 ? 15.618 92.115 53.995 1 88.97 269 ASP A C 1
ATOM 2088 O O . ASP A 1 269 ? 15.194 90.96 53.922 1 88.97 269 ASP A O 1
ATOM 2092 N N . ALA A 1 270 ? 15.947 92.848 52.961 1 88.03 270 ALA A N 1
ATOM 2093 C CA . ALA A 1 270 ? 15.888 92.309 51.605 1 88.03 270 ALA A CA 1
ATOM 2094 C C . ALA A 1 270 ? 16.724 91.038 51.483 1 88.03 270 ALA A C 1
ATOM 2096 O O . ALA A 1 270 ? 16.353 90.111 50.76 1 88.03 270 ALA A O 1
ATOM 2097 N N . ASN A 1 271 ? 17.854 90.933 52.131 1 87.08 271 ASN A N 1
ATOM 2098 C CA . ASN A 1 271 ? 18.714 89.755 52.08 1 87.08 271 ASN A CA 1
ATOM 2099 C C . ASN A 1 271 ? 18.075 88.563 52.787 1 87.08 271 ASN A C 1
ATOM 2101 O O . ASN A 1 271 ? 18.245 87.42 52.361 1 87.08 271 ASN A O 1
ATOM 2105 N N . GLN A 1 272 ? 17.452 88.843 53.866 1 90.82 272 GLN A N 1
ATOM 2106 C CA . GLN A 1 272 ? 16.759 87.776 54.58 1 90.82 272 GLN A CA 1
ATOM 2107 C C . GLN A 1 272 ? 15.643 87.178 53.728 1 90.82 272 GLN A C 1
ATOM 2109 O O . GLN A 1 272 ? 15.484 85.957 53.671 1 90.82 272 GLN A O 1
ATOM 2114 N N . TRP A 1 273 ? 14.916 88.008 53.072 1 93.57 273 TRP A N 1
ATOM 2115 C CA . TRP A 1 273 ? 13.88 87.566 52.143 1 93.57 273 TRP A CA 1
ATOM 2116 C C . TRP A 1 273 ? 14.477 86.72 51.024 1 93.57 273 TRP A C 1
ATOM 2118 O O . TRP A 1 273 ? 13.978 85.632 50.726 1 93.57 273 TRP A O 1
ATOM 2128 N N . PHE A 1 274 ? 15.49 87.201 50.405 1 90.14 274 PHE A N 1
ATOM 2129 C CA . PHE A 1 274 ? 16.121 86.508 49.289 1 90.14 274 PHE A CA 1
ATOM 2130 C C . PHE A 1 274 ? 16.559 85.107 49.698 1 90.14 274 PHE A C 1
ATOM 2132 O O . PHE A 1 274 ? 16.322 84.139 48.972 1 90.14 274 PHE A O 1
ATOM 2139 N N . ASN A 1 275 ? 17.119 85.003 50.844 1 91.29 275 ASN A N 1
ATOM 2140 C CA . ASN A 1 275 ? 17.624 83.723 51.328 1 91.29 275 ASN A CA 1
ATOM 2141 C C . ASN A 1 275 ? 16.488 82.749 51.628 1 91.29 275 ASN A C 1
ATOM 2143 O O . ASN A 1 275 ? 16.561 81.573 51.266 1 91.29 275 ASN A O 1
ATOM 2147 N N . GLN A 1 276 ? 15.418 83.258 52.264 1 94.62 276 GLN A N 1
ATOM 2148 C CA . GLN A 1 276 ? 14.301 82.387 52.614 1 94.62 276 GLN A CA 1
ATOM 2149 C C . GLN A 1 276 ? 13.573 81.897 51.366 1 94.62 276 GLN A C 1
ATOM 2151 O O . GLN A 1 276 ? 13.235 80.716 51.262 1 94.62 276 GLN A O 1
ATOM 2156 N N . GLN A 1 277 ? 13.437 82.775 50.45 1 95.38 277 GLN A N 1
ATOM 2157 C CA . GLN A 1 277 ? 12.76 82.404 49.211 1 95.38 277 GLN A CA 1
ATOM 2158 C C . GLN A 1 277 ? 13.621 81.46 48.376 1 95.38 277 GLN A C 1
ATOM 2160 O O . GLN A 1 277 ? 13.099 80.577 47.692 1 95.38 277 GLN A O 1
ATOM 2165 N N . THR A 1 278 ? 14.893 81.621 48.403 1 93.45 278 THR A N 1
ATOM 2166 C CA . THR A 1 278 ? 15.803 80.739 47.681 1 93.45 278 THR A CA 1
ATOM 2167 C C . THR A 1 278 ? 15.739 79.321 48.241 1 93.45 278 THR A C 1
ATOM 2169 O O . THR A 1 278 ? 15.736 78.348 47.484 1 93.45 278 THR A O 1
ATOM 2172 N N . VAL A 1 279 ? 15.698 79.212 49.499 1 94.92 279 VAL A N 1
ATOM 2173 C CA . VAL A 1 279 ? 15.592 77.896 50.12 1 94.92 279 VAL A CA 1
ATOM 2174 C C . VAL A 1 279 ? 14.286 77.228 49.697 1 94.92 279 VAL A C 1
ATOM 2176 O O . VAL A 1 279 ? 14.255 76.024 49.43 1 94.92 279 VAL A O 1
ATOM 2179 N N . LYS A 1 280 ? 13.206 77.958 49.662 1 96.2 280 LYS A N 1
ATOM 2180 C CA . LYS A 1 280 ? 11.932 77.429 49.184 1 96.2 280 LYS A CA 1
ATOM 2181 C C . LYS A 1 280 ? 12.053 76.914 47.752 1 96.2 280 LYS A C 1
ATOM 2183 O O . LYS A 1 280 ? 11.615 75.803 47.447 1 96.2 280 LYS A O 1
ATOM 2188 N N . ILE A 1 281 ? 12.637 77.65 46.874 1 96.02 281 ILE A N 1
ATOM 2189 C CA . ILE A 1 281 ? 12.797 77.28 45.472 1 96.02 281 ILE A CA 1
ATOM 2190 C C . ILE A 1 281 ? 13.69 76.046 45.361 1 96.02 281 ILE A C 1
ATOM 2192 O O . ILE A 1 281 ? 13.446 75.168 44.53 1 96.02 281 ILE A O 1
ATOM 2196 N N . ASP A 1 282 ? 14.672 75.943 46.174 1 95.02 282 ASP A N 1
ATOM 2197 C CA . ASP A 1 282 ? 15.553 74.779 46.185 1 95.02 282 ASP A CA 1
ATOM 2198 C C . ASP A 1 282 ? 14.8 73.525 46.623 1 95.02 282 ASP A C 1
ATOM 2200 O O . ASP A 1 282 ? 15.06 72.43 46.12 1 95.02 282 ASP A O 1
ATOM 2204 N N . GLU A 1 283 ? 13.895 73.736 47.561 1 95.99 283 GLU A N 1
ATOM 2205 C CA . GLU A 1 283 ? 13.067 72.607 47.975 1 95.99 283 GLU A CA 1
ATOM 2206 C C . GLU A 1 283 ? 12.132 72.167 46.852 1 95.99 283 GLU A C 1
ATOM 2208 O O . GLU A 1 283 ? 11.876 70.973 46.683 1 95.99 283 GLU A O 1
ATOM 2213 N N . LEU A 1 284 ? 11.662 73.079 46.159 1 96.72 284 LEU A N 1
ATOM 2214 C CA . LEU A 1 284 ? 10.834 72.753 45.003 1 96.72 284 LEU A CA 1
ATOM 2215 C C . LEU A 1 284 ? 11.659 72.069 43.918 1 96.72 284 LEU A C 1
ATOM 2217 O O . LEU A 1 284 ? 11.154 71.199 43.204 1 96.72 284 LEU A O 1
ATOM 2221 N N . LYS A 1 285 ? 12.871 72.425 43.793 1 96.43 285 LYS A N 1
ATOM 2222 C CA . LYS A 1 285 ? 13.782 71.763 42.864 1 96.43 285 LYS A CA 1
ATOM 2223 C C . LYS A 1 285 ? 13.981 70.298 43.239 1 96.43 285 LYS A C 1
ATOM 2225 O O . LYS A 1 285 ? 14.083 69.435 42.364 1 96.43 285 LYS A O 1
ATOM 2230 N N . ASN A 1 286 ? 14.012 70.055 44.491 1 95.8 286 ASN A N 1
ATOM 2231 C CA . ASN A 1 286 ? 14.097 68.668 44.934 1 95.8 286 ASN A CA 1
ATOM 2232 C C . ASN A 1 286 ? 12.868 67.868 44.51 1 95.8 286 ASN A C 1
ATOM 2234 O O . ASN A 1 286 ? 12.983 66.704 44.124 1 95.8 286 ASN A O 1
ATOM 2238 N N . VAL A 1 287 ? 11.722 68.434 44.588 1 97.01 287 VAL A N 1
ATOM 2239 C CA . VAL A 1 287 ? 10.496 67.784 44.137 1 97.01 287 VAL A CA 1
ATOM 2240 C C . VAL A 1 287 ? 10.554 67.562 42.627 1 97.01 287 VAL A C 1
ATOM 2242 O O . VAL A 1 287 ? 10.09 66.535 42.126 1 97.01 287 VAL A O 1
ATOM 2245 N N . GLU A 1 288 ? 11.079 68.533 41.979 1 96.58 288 GLU A N 1
ATOM 2246 C CA . GLU A 1 288 ? 11.283 68.414 40.538 1 96.58 288 GLU A CA 1
ATOM 2247 C C . GLU A 1 288 ? 12.152 67.205 40.202 1 96.58 288 GLU A C 1
ATOM 2249 O O . GLU A 1 288 ? 11.85 66.458 39.269 1 96.58 288 GLU A O 1
ATOM 2254 N N . GLN A 1 289 ? 13.153 67.01 40.928 1 94.58 289 GLN A N 1
ATOM 2255 C CA . GLN A 1 289 ? 14.033 65.866 40.711 1 94.58 289 GLN A CA 1
ATOM 2256 C C . GLN A 1 289 ? 13.308 64.553 40.991 1 94.58 289 GLN A C 1
ATOM 2258 O O . GLN A 1 289 ? 13.474 63.577 40.257 1 94.58 289 GLN A O 1
ATOM 2263 N N . LEU A 1 290 ? 12.503 64.556 41.995 1 95.73 290 LEU A N 1
ATOM 2264 C CA . LEU A 1 290 ? 11.708 63.373 42.304 1 95.73 290 LEU A CA 1
ATOM 2265 C C . LEU A 1 290 ? 10.722 63.071 41.181 1 95.73 290 LEU A C 1
ATOM 2267 O O . LEU A 1 290 ? 10.501 61.907 40.839 1 95.73 290 LEU A O 1
ATOM 2271 N N . ALA A 1 291 ? 10.171 64.086 40.633 1 95.58 291 ALA A N 1
ATOM 2272 C CA . ALA A 1 291 ? 9.199 63.936 39.553 1 95.58 291 ALA A CA 1
ATOM 2273 C C . ALA A 1 291 ? 9.852 63.355 38.303 1 95.58 291 ALA A C 1
ATOM 2275 O O . ALA A 1 291 ? 9.29 62.468 37.656 1 95.58 291 ALA A O 1
ATOM 2276 N N . THR A 1 292 ? 11.025 63.79 37.943 1 94.39 292 THR A N 1
ATOM 2277 C CA . THR A 1 292 ? 11.722 63.296 36.76 1 94.39 292 THR A CA 1
ATOM 2278 C C . THR A 1 292 ? 12.194 61.86 36.971 1 94.39 292 THR A C 1
ATOM 2280 O O . THR A 1 292 ? 12.176 61.052 36.04 1 94.39 292 THR A O 1
ATOM 2283 N N . ASN A 1 293 ? 12.595 61.582 38.199 1 93.96 293 ASN A N 1
ATOM 2284 C CA . ASN A 1 293 ? 12.978 60.209 38.511 1 93.96 293 ASN A CA 1
ATOM 2285 C C . ASN A 1 293 ? 11.788 59.259 38.407 1 93.96 293 ASN A C 1
ATOM 2287 O O . ASN A 1 293 ? 11.925 58.136 37.919 1 93.96 293 ASN A O 1
ATOM 2291 N N . ASP A 1 294 ? 10.701 59.731 38.862 1 94.62 294 ASP A N 1
ATOM 2292 C CA . ASP A 1 294 ? 9.475 58.943 38.771 1 94.62 294 ASP A CA 1
ATOM 2293 C C . ASP A 1 294 ? 9.092 58.689 37.315 1 94.62 294 ASP A C 1
ATOM 2295 O O . ASP A 1 294 ? 8.695 57.578 36.957 1 94.62 294 ASP A O 1
ATOM 2299 N N . LEU A 1 295 ? 9.255 59.642 36.494 1 92.72 295 LEU A N 1
ATOM 2300 C CA . LEU A 1 295 ? 8.969 59.529 35.068 1 92.72 295 LEU A CA 1
ATOM 2301 C C . LEU A 1 295 ? 9.917 58.539 34.401 1 92.72 295 LEU A C 1
ATOM 2303 O O . LEU A 1 295 ? 9.483 57.682 33.627 1 92.72 295 LEU A O 1
ATOM 2307 N N . THR A 1 296 ? 11.146 58.667 34.669 1 92.63 296 THR A N 1
ATOM 2308 C CA . THR A 1 296 ? 12.145 57.766 34.107 1 92.63 296 THR A CA 1
ATOM 2309 C C . THR A 1 296 ? 11.889 56.329 34.551 1 92.63 296 THR A C 1
ATOM 2311 O O . THR A 1 296 ? 11.99 55.398 33.749 1 92.63 296 THR A O 1
ATOM 2314 N N . ALA A 1 297 ? 11.531 56.21 35.823 1 92.8 297 ALA A N 1
ATOM 2315 C CA . ALA A 1 297 ? 11.262 54.877 36.357 1 92.8 297 ALA A CA 1
ATOM 2316 C C . ALA A 1 297 ? 10.049 54.249 35.677 1 92.8 297 ALA A C 1
ATOM 2318 O O . ALA A 1 297 ? 10.048 53.053 35.378 1 92.8 297 ALA A O 1
ATOM 2319 N N . GLN A 1 298 ? 9.036 55.031 35.407 1 91.09 298 GLN A N 1
ATOM 2320 C CA . GLN A 1 298 ? 7.822 54.534 34.768 1 91.09 298 GLN A CA 1
ATOM 2321 C C . GLN A 1 298 ? 8.092 54.114 33.326 1 91.09 298 GLN A C 1
ATOM 2323 O O . GLN A 1 298 ? 7.652 53.048 32.891 1 91.09 298 GLN A O 1
ATOM 2328 N N . VAL A 1 299 ? 8.792 54.886 32.6 1 91.52 299 VAL A N 1
ATOM 2329 C CA . VAL A 1 299 ? 9.109 54.602 31.204 1 91.52 299 VAL A CA 1
ATOM 2330 C C . VAL A 1 299 ? 9.979 53.35 31.116 1 91.52 299 VAL A C 1
ATOM 2332 O O . VAL A 1 299 ? 9.764 52.497 30.252 1 91.52 299 VAL A O 1
ATOM 2335 N N . ASN A 1 300 ? 10.916 53.207 32.029 1 90.83 300 ASN A N 1
ATOM 2336 C CA . ASN A 1 300 ? 11.781 52.032 32.038 1 90.83 300 ASN A CA 1
ATOM 2337 C C . ASN A 1 300 ? 10.997 50.761 32.356 1 90.83 300 ASN A C 1
ATOM 2339 O O . ASN A 1 300 ? 11.259 49.705 31.778 1 90.83 300 ASN A O 1
ATOM 2343 N N . ALA A 1 301 ? 10.045 50.901 33.237 1 91.13 301 ALA A N 1
ATOM 2344 C CA . ALA A 1 301 ? 9.21 49.753 33.581 1 91.13 301 ALA A CA 1
ATOM 2345 C C . ALA A 1 301 ? 8.35 49.324 32.396 1 91.13 301 ALA A C 1
ATOM 2347 O O . ALA A 1 301 ? 8.222 48.131 32.114 1 91.13 301 ALA A O 1
ATOM 2348 N N . LEU A 1 302 ? 7.819 50.269 31.667 1 88.3 302 LEU A N 1
ATOM 2349 C CA . LEU A 1 302 ? 6.98 49.983 30.508 1 88.3 302 LEU A CA 1
ATOM 2350 C C . LEU A 1 302 ? 7.807 49.392 29.371 1 88.3 302 LEU A C 1
ATOM 2352 O O . LEU A 1 302 ? 7.349 48.486 28.671 1 88.3 302 LEU A O 1
ATOM 2356 N N . ALA A 1 303 ? 9.023 49.884 29.183 1 89.76 303 ALA A N 1
ATOM 2357 C CA . ALA A 1 303 ? 9.933 49.348 28.173 1 89.76 303 ALA A CA 1
ATOM 2358 C C . ALA A 1 303 ? 10.322 47.908 28.494 1 89.76 303 ALA A C 1
ATOM 2360 O O . ALA A 1 303 ? 10.379 47.06 27.6 1 89.76 303 ALA A O 1
ATOM 2361 N N . ALA A 1 304 ? 10.589 47.563 29.746 1 90.01 304 ALA A N 1
ATOM 2362 C CA . ALA A 1 304 ? 10.956 46.216 30.175 1 90.01 304 ALA A CA 1
ATOM 2363 C C . ALA A 1 304 ? 9.793 45.245 29.988 1 90.01 304 ALA A C 1
ATOM 2365 O O . ALA A 1 304 ? 9.99 44.107 29.555 1 90.01 304 ALA A O 1
ATOM 2366 N N . ASP A 1 305 ? 8.629 45.714 30.192 1 90.01 305 ASP A N 1
ATOM 2367 C CA . ASP A 1 305 ? 7.433 44.895 30.012 1 90.01 305 ASP A CA 1
ATOM 2368 C C . ASP A 1 305 ? 7.199 44.582 28.536 1 90.01 305 ASP A C 1
ATOM 2370 O O . ASP A 1 305 ? 6.836 43.457 28.185 1 90.01 305 ASP A O 1
ATOM 2374 N N . ALA A 1 306 ? 7.428 45.575 27.728 1 86.86 306 ALA A N 1
ATOM 2375 C CA . ALA A 1 306 ? 7.27 45.388 26.288 1 86.86 306 ALA A CA 1
ATOM 2376 C C . ALA A 1 306 ? 8.312 44.415 25.743 1 86.86 306 ALA A C 1
ATOM 2378 O O . ALA A 1 306 ? 7.999 43.565 24.906 1 86.86 306 ALA A O 1
ATOM 2379 N N . ARG A 1 307 ? 9.539 44.465 26.223 1 89.05 307 ARG A N 1
ATOM 2380 C CA . ARG A 1 307 ? 10.618 43.579 25.799 1 89.05 307 ARG A CA 1
ATOM 2381 C C . ARG A 1 307 ? 10.336 42.138 26.211 1 89.05 307 ARG A C 1
ATOM 2383 O O . ARG A 1 307 ? 10.488 41.216 25.407 1 89.05 307 ARG A O 1
ATOM 2390 N N . GLN A 1 308 ? 9.802 41.941 27.39 1 90.24 308 GLN A N 1
ATOM 2391 C CA . GLN A 1 308 ? 9.493 40.599 27.872 1 90.24 308 GLN A CA 1
ATOM 2392 C C . GLN A 1 308 ? 8.331 39.989 27.093 1 90.24 308 GLN A C 1
ATOM 2394 O O . GLN A 1 308 ? 8.326 38.789 26.814 1 90.24 308 GLN A O 1
ATOM 2399 N N . SER A 1 309 ? 7.431 40.844 26.706 1 86.74 309 SER A N 1
ATOM 2400 C CA . SER A 1 309 ? 6.243 40.37 26.003 1 86.74 309 SER A CA 1
ATOM 2401 C C . SER A 1 309 ? 6.59 39.872 24.604 1 86.74 309 SER A C 1
ATOM 2403 O O . SER A 1 309 ? 6.15 38.795 24.196 1 86.74 309 SER A O 1
ATOM 2405 N N . TRP A 1 310 ? 7.423 40.59 23.843 1 86.54 310 TRP A N 1
ATOM 2406 C CA . TRP A 1 310 ? 7.692 40.156 22.476 1 86.54 310 TRP A CA 1
ATOM 2407 C C . TRP A 1 310 ? 8.666 38.983 22.459 1 86.54 310 TRP A C 1
ATOM 2409 O O . TRP A 1 310 ? 8.569 38.099 21.604 1 86.54 310 TRP A O 1
ATOM 2419 N N . ILE A 1 311 ? 9.546 38.84 23.493 1 88.9 311 ILE A N 1
ATOM 2420 C CA . ILE A 1 311 ? 10.468 37.712 23.577 1 88.9 311 ILE A CA 1
ATOM 2421 C C . ILE A 1 311 ? 9.692 36.435 23.892 1 88.9 311 ILE A C 1
ATOM 2423 O O . ILE A 1 311 ? 9.926 35.391 23.278 1 88.9 311 ILE A O 1
ATOM 2427 N N . SER A 1 312 ? 8.714 36.561 24.765 1 87.49 312 SER A N 1
ATOM 2428 C CA . SER A 1 312 ? 7.9 35.398 25.103 1 87.49 312 SER A CA 1
ATOM 2429 C C . SER A 1 312 ? 7.016 34.982 23.932 1 87.49 312 SER A C 1
ATOM 2431 O O . SER A 1 312 ? 6.833 33.79 23.678 1 87.49 312 SER A O 1
ATOM 2433 N N . TYR A 1 313 ? 6.545 35.973 23.259 1 85.71 313 TYR A N 1
ATOM 2434 C CA . TYR A 1 313 ? 5.715 35.686 22.095 1 85.71 313 TYR A CA 1
ATOM 2435 C C . TYR A 1 313 ? 6.531 35.018 20.994 1 85.71 313 TYR A C 1
ATOM 2437 O O . TYR A 1 313 ? 6.075 34.058 20.37 1 85.71 313 TYR A O 1
ATOM 2445 N N . LEU A 1 314 ? 7.781 35.425 20.783 1 85.7 314 LEU A N 1
ATOM 2446 C CA . LEU A 1 314 ? 8.673 34.864 19.774 1 85.7 314 LEU A CA 1
ATOM 2447 C C . LEU A 1 314 ? 9.104 33.452 20.156 1 85.7 314 LEU A C 1
ATOM 2449 O O . LEU A 1 314 ? 9.137 32.557 19.307 1 85.7 314 LEU A O 1
ATOM 2453 N N . ALA A 1 315 ? 9.401 33.212 21.371 1 87.69 315 ALA A N 1
ATOM 2454 C CA . ALA A 1 315 ? 9.8 31.892 21.854 1 87.69 315 ALA A CA 1
ATOM 2455 C C . ALA A 1 315 ? 8.664 30.885 21.7 1 87.69 315 ALA A C 1
ATOM 2457 O O . ALA A 1 315 ? 8.886 29.749 21.274 1 87.69 315 ALA A O 1
ATOM 2458 N N . GLY A 1 316 ? 7.445 31.369 21.988 1 82.48 316 GLY A N 1
ATOM 2459 C CA . GLY A 1 316 ? 6.295 30.499 21.803 1 82.48 316 GLY A CA 1
ATOM 2460 C C . GLY A 1 316 ? 6.061 30.119 20.353 1 82.48 316 GLY A C 1
ATOM 2461 O O . GLY A 1 316 ? 5.758 28.963 20.05 1 82.48 316 GLY A O 1
ATOM 2462 N N . ALA A 1 317 ? 6.296 31.055 19.49 1 84.38 317 ALA A N 1
ATOM 2463 C CA . ALA A 1 317 ? 6.123 30.809 18.061 1 84.38 317 ALA A CA 1
ATOM 2464 C C . ALA A 1 317 ? 7.171 29.828 17.543 1 84.38 317 ALA A C 1
ATOM 2466 O O . ALA A 1 317 ? 6.849 28.909 16.785 1 84.38 317 ALA A O 1
ATOM 2467 N N . LEU A 1 318 ? 8.464 29.949 18.046 1 85.49 318 LEU A N 1
ATOM 2468 C CA . LEU A 1 318 ? 9.563 29.1 17.599 1 85.49 318 LEU A CA 1
ATOM 2469 C C . LEU A 1 318 ? 9.394 27.676 18.116 1 85.49 318 LEU A C 1
ATOM 2471 O O . LEU A 1 318 ? 9.631 26.713 17.384 1 85.49 318 LEU A O 1
ATOM 2475 N N . ILE A 1 319 ? 8.891 27.567 19.287 1 85.42 319 ILE A N 1
ATOM 2476 C CA . ILE A 1 319 ? 8.663 26.249 19.871 1 85.42 319 ILE A CA 1
ATOM 2477 C C . ILE A 1 319 ? 7.522 25.549 19.137 1 85.42 319 ILE A C 1
ATOM 2479 O O . ILE A 1 319 ? 7.62 24.364 18.81 1 85.42 319 ILE A O 1
ATOM 2483 N N . SER A 1 320 ? 6.457 26.25 18.793 1 83.25 320 SER A N 1
ATOM 2484 C CA . SER A 1 320 ? 5.32 25.673 18.084 1 83.25 320 SER A CA 1
ATOM 2485 C C . SER A 1 320 ? 5.71 25.234 16.677 1 83.25 320 SER A C 1
ATOM 2487 O O . SER A 1 320 ? 5.285 24.175 16.21 1 83.25 320 SER A O 1
ATOM 2489 N N . LEU A 1 321 ? 6.53 26.03 16.076 1 83.6 321 LEU A N 1
ATOM 2490 C CA . LEU A 1 321 ? 6.982 25.715 14.725 1 83.6 321 LEU A CA 1
ATOM 2491 C C . LEU A 1 321 ? 7.883 24.485 14.726 1 83.6 321 LEU A C 1
ATOM 2493 O O . LEU A 1 321 ? 7.749 23.611 13.866 1 83.6 321 LEU A O 1
ATOM 2497 N N . LEU A 1 322 ? 8.745 24.401 15.694 1 86.37 322 LEU A N 1
ATOM 2498 C CA . LEU A 1 322 ? 9.664 23.272 15.793 1 86.37 322 LEU A CA 1
ATOM 2499 C C . LEU A 1 322 ? 8.91 21.982 16.094 1 86.37 322 LEU A C 1
ATOM 2501 O O . LEU A 1 322 ? 9.231 20.927 15.542 1 86.37 322 LEU A O 1
ATOM 2505 N N . MET A 1 323 ? 7.946 22.134 16.887 1 82.76 323 MET A N 1
ATOM 2506 C CA . MET A 1 323 ? 7.131 20.968 17.219 1 82.76 323 MET A CA 1
ATOM 2507 C C . MET A 1 323 ? 6.332 20.501 16.007 1 82.76 323 MET A C 1
ATOM 2509 O O . MET A 1 323 ? 6.239 19.3 15.745 1 82.76 323 MET A O 1
ATOM 2513 N N . ALA A 1 324 ? 5.762 21.364 15.243 1 80.13 324 ALA A N 1
ATOM 2514 C CA . ALA A 1 324 ? 4.983 21.04 14.051 1 80.13 324 ALA A CA 1
ATOM 2515 C C . ALA A 1 324 ? 5.855 20.376 12.989 1 80.13 324 ALA A C 1
ATOM 2517 O O . ALA A 1 324 ? 5.489 19.335 12.438 1 80.13 324 ALA A O 1
ATOM 2518 N N . LEU A 1 325 ? 7.031 20.878 12.793 1 82.28 325 LEU A N 1
ATOM 2519 C CA . LEU A 1 325 ? 7.938 20.355 11.776 1 82.28 325 LEU A CA 1
ATOM 2520 C C . LEU A 1 325 ? 8.522 19.014 12.206 1 82.28 325 LEU A C 1
ATOM 2522 O O . LEU A 1 325 ? 8.686 18.11 11.383 1 82.28 325 LEU A O 1
ATOM 2526 N N . GLY A 1 326 ? 8.745 18.669 13.391 1 81.84 326 GLY A N 1
ATOM 2527 C CA . GLY A 1 326 ? 9.278 17.416 13.902 1 81.84 326 GLY A CA 1
ATOM 2528 C C . GLY A 1 326 ? 8.308 16.257 13.771 1 81.84 326 GLY A C 1
ATOM 2529 O O . GLY A 1 326 ? 8.679 15.181 13.297 1 81.84 326 GLY A O 1
ATOM 2530 N N . LEU A 1 327 ? 7.156 16.681 14.178 1 79.62 327 LEU A N 1
ATOM 2531 C CA . LEU A 1 327 ? 6.136 15.64 14.104 1 79.62 327 LEU A CA 1
ATOM 2532 C C . LEU A 1 327 ? 5.814 15.297 12.653 1 79.62 327 LEU A C 1
ATOM 2534 O O . LEU A 1 327 ? 5.654 14.124 12.309 1 79.62 327 LEU A O 1
ATOM 2538 N N . ALA A 1 328 ? 5.748 16.33 11.823 1 77.07 328 ALA A N 1
ATOM 2539 C CA . ALA A 1 328 ? 5.484 16.121 10.401 1 77.07 328 ALA A CA 1
ATOM 2540 C C . ALA A 1 328 ? 6.589 15.291 9.754 1 77.07 328 ALA A C 1
ATOM 2542 O O . ALA A 1 328 ? 6.311 14.368 8.985 1 77.07 328 ALA A O 1
ATOM 2543 N N . SER A 1 329 ? 7.821 15.593 10.107 1 80.21 329 SER A N 1
ATOM 2544 C CA . SER A 1 329 ? 8.958 14.875 9.54 1 80.21 329 SER A CA 1
ATOM 2545 C C . SER A 1 329 ? 8.987 13.425 10.012 1 80.21 329 SER A C 1
ATOM 2547 O O . SER A 1 329 ? 9.29 12.519 9.232 1 80.21 329 SER A O 1
ATOM 2549 N N . MET A 1 330 ? 8.634 13.161 11.181 1 80.36 330 MET A N 1
ATOM 2550 C CA . MET A 1 330 ? 8.624 11.815 11.746 1 80.36 330 MET A CA 1
ATOM 2551 C C . MET A 1 330 ? 7.559 10.952 11.078 1 80.36 330 MET A C 1
ATOM 2553 O O . MET A 1 330 ? 7.822 9.806 10.711 1 80.36 330 MET A O 1
ATOM 2557 N N . ILE A 1 331 ? 6.437 11.446 10.836 1 76.83 331 ILE A N 1
ATOM 2558 C CA . ILE A 1 331 ? 5.321 10.72 10.241 1 76.83 331 ILE A CA 1
ATOM 2559 C C . ILE A 1 331 ? 5.611 10.447 8.767 1 76.83 331 ILE A C 1
ATOM 2561 O O . ILE A 1 331 ? 5.41 9.329 8.284 1 76.83 331 ILE A O 1
ATOM 2565 N N . MET A 1 332 ? 6.125 11.418 8.125 1 76.66 332 MET A N 1
ATOM 2566 C CA . MET A 1 332 ? 6.456 11.286 6.709 1 76.66 332 MET A CA 1
ATOM 2567 C C . MET A 1 332 ? 7.52 10.214 6.496 1 76.66 332 MET A C 1
ATOM 2569 O O . MET A 1 332 ? 7.424 9.414 5.563 1 76.66 332 MET A O 1
ATOM 2573 N N . ARG A 1 333 ? 8.416 10.18 7.319 1 77.52 333 ARG A N 1
ATOM 2574 C CA . ARG A 1 333 ? 9.474 9.181 7.209 1 77.52 333 ARG A CA 1
ATOM 2575 C C . ARG A 1 333 ? 8.933 7.778 7.464 1 77.52 333 ARG A C 1
ATOM 2577 O O . ARG A 1 333 ? 9.325 6.824 6.789 1 77.52 333 ARG A O 1
ATOM 2584 N N . SER A 1 334 ? 8.049 7.681 8.341 1 76.02 334 SER A N 1
ATOM 2585 C CA . SER A 1 334 ? 7.479 6.385 8.694 1 76.02 334 SER A CA 1
ATOM 2586 C C . SER A 1 334 ? 6.664 5.806 7.543 1 76.02 334 SER A C 1
ATOM 2588 O O . SER A 1 334 ? 6.81 4.631 7.2 1 76.02 334 SER A O 1
ATOM 2590 N N . ILE A 1 335 ? 5.955 6.578 6.872 1 74.89 335 ILE A N 1
ATOM 2591 C CA . ILE A 1 335 ? 5.085 6.134 5.789 1 74.89 335 ILE A CA 1
ATOM 2592 C C . ILE A 1 335 ? 5.917 5.862 4.537 1 74.89 335 ILE A C 1
ATOM 2594 O O . ILE A 1 335 ? 5.762 4.82 3.896 1 74.89 335 ILE A O 1
ATOM 2598 N N . ASN A 1 336 ? 6.783 6.732 4.25 1 76.16 336 ASN A N 1
ATOM 2599 C CA . ASN A 1 336 ? 7.585 6.624 3.037 1 76.16 336 ASN A CA 1
ATOM 2600 C C . ASN A 1 336 ? 8.523 5.421 3.089 1 76.16 336 ASN A C 1
ATOM 2602 O O . ASN A 1 336 ? 8.699 4.722 2.09 1 76.16 336 ASN A O 1
ATOM 2606 N N . GLU A 1 337 ? 9.09 5.142 4.113 1 78.16 337 GLU A N 1
ATOM 2607 C CA . GLU A 1 337 ? 10.008 4.015 4.248 1 78.16 337 GLU A CA 1
ATOM 2608 C C . GLU A 1 337 ? 9.28 2.686 4.071 1 78.16 337 GLU A C 1
ATOM 2610 O O . GLU A 1 337 ? 9.786 1.779 3.406 1 78.16 337 GLU A O 1
ATOM 2615 N N . GLN A 1 338 ? 8.188 2.61 4.647 1 76.54 338 GLN A N 1
ATOM 2616 C CA . GLN A 1 338 ? 7.422 1.372 4.552 1 76.54 338 GLN A CA 1
ATOM 2617 C C . GLN A 1 338 ? 6.962 1.118 3.119 1 76.54 338 GLN A C 1
ATOM 2619 O O . GLN A 1 338 ? 7.035 -0.011 2.63 1 76.54 338 GLN A O 1
ATOM 2624 N N . LEU A 1 339 ? 6.562 2.074 2.426 1 76.32 339 LEU A N 1
ATOM 2625 C CA . LEU A 1 339 ? 6.048 1.942 1.067 1 76.32 339 LEU A CA 1
ATOM 2626 C C . LEU A 1 339 ? 7.175 1.624 0.089 1 76.32 339 LEU A C 1
ATOM 2628 O O . LEU A 1 339 ? 7.018 0.774 -0.79 1 76.32 339 LEU A O 1
ATOM 2632 N N . GLN A 1 340 ? 8.211 2.277 0.278 1 77.39 340 GLN A N 1
ATOM 2633 C CA . GLN A 1 340 ? 9.336 2.053 -0.625 1 77.39 340 GLN A CA 1
ATOM 2634 C C . GLN A 1 340 ? 9.9 0.644 -0.462 1 77.39 340 GLN A C 1
ATOM 2636 O O . GLN A 1 340 ? 10.271 0.001 -1.446 1 77.39 340 GLN A O 1
ATOM 2641 N N . GLN A 1 341 ? 9.975 0.17 0.703 1 79.9 341 GLN A N 1
ATOM 2642 C CA . GLN A 1 341 ? 10.458 -1.184 0.951 1 79.9 341 GLN A CA 1
ATOM 2643 C C . GLN A 1 341 ? 9.531 -2.222 0.324 1 79.9 341 GLN A C 1
ATOM 2645 O O . GLN A 1 341 ? 9.995 -3.203 -0.26 1 79.9 341 GLN A O 1
ATOM 2650 N N . THR A 1 342 ? 8.283 -1.999 0.475 1 78.91 342 THR A N 1
ATOM 2651 C CA . THR A 1 342 ? 7.3 -2.906 -0.106 1 78.91 342 THR A CA 1
ATOM 2652 C C . THR A 1 342 ? 7.405 -2.914 -1.629 1 78.91 342 THR A C 1
ATOM 2654 O O . THR A 1 342 ? 7.439 -3.979 -2.248 1 78.91 342 THR A O 1
ATOM 2657 N N . LEU A 1 343 ? 7.547 -1.787 -2.241 1 76.07 343 LEU A N 1
ATOM 2658 C CA . LEU A 1 343 ? 7.636 -1.663 -3.692 1 76.07 343 LEU A CA 1
ATOM 2659 C C . LEU A 1 343 ? 8.911 -2.316 -4.216 1 76.07 343 LEU A C 1
ATOM 2661 O O . LEU A 1 343 ? 8.881 -3.026 -5.223 1 76.07 343 LEU A O 1
ATOM 2665 N N . THR A 1 344 ? 9.991 -2.073 -3.576 1 77.68 344 THR A N 1
ATOM 2666 C CA . THR A 1 344 ? 11.262 -2.66 -3.986 1 77.68 344 THR A CA 1
ATOM 2667 C C . THR A 1 344 ? 11.214 -4.181 -3.879 1 77.68 344 THR A C 1
ATOM 2669 O O . THR A 1 344 ? 11.705 -4.887 -4.762 1 77.68 344 THR A O 1
ATOM 2672 N N . THR A 1 345 ? 10.63 -4.675 -2.822 1 77.25 345 THR A N 1
ATOM 2673 C CA . THR A 1 345 ? 10.536 -6.116 -2.616 1 77.25 345 THR A CA 1
ATOM 2674 C C . THR A 1 345 ? 9.664 -6.761 -3.689 1 77.25 345 THR A C 1
ATOM 2676 O O . THR A 1 345 ? 10.009 -7.815 -4.227 1 77.25 345 THR A O 1
ATOM 2679 N N . ILE A 1 346 ? 8.633 -6.108 -4.069 1 74.87 346 ILE A N 1
ATOM 2680 C CA . ILE A 1 346 ? 7.722 -6.648 -5.073 1 74.87 346 ILE A CA 1
ATOM 2681 C C . ILE A 1 346 ? 8.392 -6.62 -6.445 1 74.87 346 ILE A C 1
ATOM 2683 O O . ILE A 1 346 ? 8.287 -7.579 -7.214 1 74.87 346 ILE A O 1
ATOM 2687 N N . ARG A 1 347 ? 9.084 -5.578 -6.722 1 72.24 347 ARG A N 1
ATOM 2688 C CA . ARG A 1 347 ? 9.763 -5.439 -8.006 1 72.24 347 ARG A CA 1
ATOM 2689 C C . ARG A 1 347 ? 10.891 -6.456 -8.142 1 72.24 347 ARG A C 1
ATOM 2691 O O . ARG A 1 347 ? 11.139 -6.974 -9.233 1 72.24 347 ARG A O 1
ATOM 2698 N N . GLU A 1 348 ? 11.534 -6.667 -7.034 1 72.9 348 GLU A N 1
ATOM 2699 C CA . GLU A 1 348 ? 12.687 -7.563 -7.04 1 72.9 348 GLU A CA 1
ATOM 2700 C C . GLU A 1 348 ? 12.253 -9.022 -6.931 1 72.9 348 GLU A C 1
ATOM 2702 O O . GLU A 1 348 ? 13.057 -9.931 -7.144 1 72.9 348 GLU A O 1
ATOM 2707 N N . MET A 1 349 ? 11.015 -9.244 -6.467 1 72.64 349 MET A N 1
ATOM 2708 C CA . MET A 1 349 ? 10.522 -10.605 -6.275 1 72.64 349 MET A CA 1
ATOM 2709 C C . MET A 1 349 ? 10.48 -11.361 -7.6 1 72.64 349 MET A C 1
ATOM 2711 O O . MET A 1 349 ? 10.732 -12.566 -7.64 1 72.64 349 MET A O 1
ATOM 2715 N N . GLY A 1 350 ? 10.428 -10.507 -8.733 1 65.56 350 GLY A N 1
ATOM 2716 C CA . GLY A 1 350 ? 10.382 -11.187 -10.017 1 65.56 350 GLY A CA 1
ATOM 2717 C C . GLY A 1 350 ? 9.733 -12.556 -9.945 1 65.56 350 GLY A C 1
ATOM 2718 O O . GLY A 1 350 ? 8.544 -12.67 -9.643 1 65.56 350 GLY A O 1
ATOM 2719 N N . GLY A 1 351 ? 10.559 -13.731 -9.953 1 71.4 351 GLY A N 1
ATOM 2720 C CA . GLY A 1 351 ? 10.153 -15.126 -9.89 1 71.4 351 GLY A CA 1
ATOM 2721 C C . GLY A 1 351 ? 10.456 -15.776 -8.553 1 71.4 351 GLY A C 1
ATOM 2722 O O . GLY A 1 351 ? 10.177 -16.961 -8.356 1 71.4 351 GLY A O 1
ATOM 2723 N N . ASP A 1 352 ? 10.848 -14.947 -7.562 1 76.86 352 ASP A N 1
ATOM 2724 C CA . ASP A 1 352 ? 11.213 -15.493 -6.259 1 76.86 352 ASP A CA 1
ATOM 2725 C C . ASP A 1 352 ? 10.02 -15.482 -5.305 1 76.86 352 ASP A C 1
ATOM 2727 O O . ASP A 1 352 ? 9.761 -14.479 -4.638 1 76.86 352 ASP A O 1
ATOM 2731 N N . LEU A 1 353 ? 9.373 -16.551 -5.135 1 77.2 353 LEU A N 1
ATOM 2732 C CA . LEU A 1 353 ? 8.173 -16.657 -4.313 1 77.2 353 LEU A CA 1
ATOM 2733 C C . LEU A 1 353 ? 8.533 -16.943 -2.859 1 77.2 353 LEU A C 1
ATOM 2735 O O . LEU A 1 353 ? 7.647 -17.117 -2.019 1 77.2 353 LEU A O 1
ATOM 2739 N N . THR A 1 354 ? 9.836 -16.907 -2.539 1 78.78 354 THR A N 1
ATOM 2740 C CA . THR A 1 354 ? 10.266 -17.145 -1.165 1 78.78 354 THR A CA 1
ATOM 2741 C C . THR A 1 354 ? 10.334 -15.835 -0.385 1 78.78 354 THR A C 1
ATOM 2743 O O . THR A 1 354 ? 10.375 -15.842 0.847 1 78.78 354 THR A O 1
ATOM 2746 N N . ARG A 1 355 ? 10.325 -14.813 -1.066 1 79.6 355 ARG A N 1
ATOM 2747 C CA . ARG A 1 355 ? 10.422 -13.511 -0.415 1 79.6 355 ARG A CA 1
ATOM 2748 C C . ARG A 1 355 ? 9.084 -13.1 0.191 1 79.6 355 ARG A C 1
ATOM 2750 O O . ARG A 1 355 ? 8.027 -13.374 -0.381 1 79.6 355 ARG A O 1
ATOM 2757 N N . ARG A 1 356 ? 9.225 -12.584 1.407 1 81.95 356 ARG A N 1
ATOM 2758 C CA . ARG A 1 356 ? 8.038 -12.117 2.116 1 81.95 356 ARG A CA 1
ATOM 2759 C C . ARG A 1 356 ? 8.129 -10.624 2.414 1 81.95 356 ARG A C 1
ATOM 2761 O O . ARG A 1 356 ? 9.216 -10.102 2.67 1 81.95 356 ARG A O 1
ATOM 2768 N N . LEU A 1 357 ? 7.031 -9.953 2.277 1 80.36 357 LEU A N 1
ATOM 2769 C CA . LEU A 1 357 ? 6.952 -8.544 2.643 1 80.36 357 LEU A CA 1
ATOM 2770 C C . LEU A 1 357 ? 6.915 -8.377 4.158 1 80.36 357 LEU A C 1
ATOM 2772 O O . LEU A 1 357 ? 6.294 -9.178 4.86 1 80.36 357 LEU A O 1
ATOM 2776 N N . ARG A 1 358 ? 7.625 -7.439 4.684 1 81.68 358 ARG A N 1
ATOM 2777 C CA . ARG A 1 358 ? 7.636 -7.159 6.117 1 81.68 358 ARG A CA 1
ATOM 2778 C C . ARG A 1 358 ? 6.287 -6.617 6.579 1 81.68 358 ARG A C 1
ATOM 2780 O O . ARG A 1 358 ? 5.681 -5.785 5.9 1 81.68 358 ARG A O 1
ATOM 2787 N N . VAL A 1 359 ? 5.812 -7.235 7.665 1 82.31 359 VAL A N 1
ATOM 2788 C CA . VAL A 1 359 ? 4.575 -6.779 8.292 1 82.31 359 VAL A CA 1
ATOM 2789 C C . VAL A 1 359 ? 4.883 -6.162 9.654 1 82.31 359 VAL A C 1
ATOM 2791 O O . VAL A 1 359 ? 4.716 -6.811 10.689 1 82.31 359 VAL A O 1
ATOM 2794 N N . PRO A 1 360 ? 5.329 -4.862 9.737 1 73.86 360 PRO A N 1
ATOM 2795 C CA . PRO A 1 360 ? 5.799 -4.264 10.989 1 73.86 360 PRO A CA 1
ATOM 2796 C C . PRO A 1 360 ? 4.661 -3.952 11.958 1 73.86 360 PRO A C 1
ATOM 2798 O O . PRO A 1 360 ? 4.892 -3.813 13.162 1 73.86 360 PRO A O 1
ATOM 2801 N N . GLY A 1 361 ? 3.403 -3.837 11.377 1 77.62 361 GLY A N 1
ATOM 2802 C CA . GLY A 1 361 ? 2.327 -3.437 12.27 1 77.62 361 GLY A CA 1
ATOM 2803 C C . GLY A 1 361 ? 0.955 -3.86 11.78 1 77.62 361 GLY A C 1
ATOM 2804 O O . GLY A 1 361 ? 0.818 -4.889 11.116 1 77.62 361 GLY A O 1
ATOM 2805 N N . THR A 1 362 ? -0.081 -3.114 12.284 1 77.01 362 THR A N 1
ATOM 2806 C CA . THR A 1 362 ? -1.455 -3.485 11.965 1 77.01 362 THR A CA 1
ATOM 2807 C C . THR A 1 362 ? -2.122 -2.407 11.116 1 77.01 362 THR A C 1
ATOM 2809 O O . THR A 1 362 ? -3.346 -2.398 10.965 1 77.01 362 THR A O 1
ATOM 2812 N N . ASP A 1 363 ? -1.305 -1.432 10.563 1 77.21 363 ASP A N 1
ATOM 2813 C CA . ASP A 1 363 ? -1.871 -0.375 9.73 1 77.21 363 ASP A CA 1
ATOM 2814 C C . ASP A 1 363 ? -2.273 -0.912 8.358 1 77.21 363 ASP A C 1
ATOM 2816 O O . ASP A 1 363 ? -2.137 -2.108 8.09 1 77.21 363 ASP A O 1
ATOM 2820 N N . GLU A 1 364 ? -2.855 -0.073 7.556 1 76.35 364 GLU A N 1
ATOM 2821 C CA . GLU A 1 364 ? -3.383 -0.479 6.257 1 76.35 364 GLU A CA 1
ATOM 2822 C C . GLU A 1 364 ? -2.278 -1.031 5.36 1 76.35 364 GLU A C 1
ATOM 2824 O O . GLU A 1 364 ? -2.498 -1.983 4.609 1 76.35 364 GLU A O 1
ATOM 2829 N N . LEU A 1 365 ? -1.132 -0.53 5.523 1 74.93 365 LEU A N 1
ATOM 2830 C CA . LEU A 1 365 ? -0.027 -1.005 4.698 1 74.93 365 LEU A CA 1
ATOM 2831 C C . LEU A 1 365 ? 0.444 -2.38 5.159 1 74.93 365 LEU A C 1
ATOM 2833 O O . LEU A 1 365 ? 0.776 -3.235 4.335 1 74.93 365 LEU A O 1
ATOM 2837 N N . SER A 1 366 ? 0.467 -2.522 6.454 1 81.25 366 SER A N 1
ATOM 2838 C CA . SER A 1 366 ? 0.817 -3.832 6.993 1 81.25 366 SER A CA 1
ATOM 2839 C C . SER A 1 366 ? -0.21 -4.886 6.593 1 81.25 366 SER A C 1
ATOM 2841 O O . SER A 1 366 ? 0.15 -6.023 6.279 1 81.25 366 SER A O 1
ATOM 2843 N N . GLN A 1 367 ? -1.368 -4.533 6.612 1 79.95 367 GLN A N 1
ATOM 2844 C CA . GLN A 1 367 ? -2.421 -5.452 6.193 1 79.95 367 GLN A CA 1
ATOM 2845 C C . GLN A 1 367 ? -2.29 -5.801 4.714 1 79.95 367 GLN A C 1
ATOM 2847 O O . GLN A 1 367 ? -2.551 -6.937 4.313 1 79.95 367 GLN A O 1
ATOM 2852 N N . LEU A 1 368 ? -1.938 -4.859 4.011 1 78.28 368 LEU A N 1
ATOM 2853 C CA . LEU A 1 368 ? -1.696 -5.085 2.591 1 78.28 368 LEU A CA 1
ATOM 2854 C C . LEU A 1 368 ? -0.543 -6.062 2.385 1 78.28 368 LEU A C 1
ATOM 2856 O O . LEU A 1 368 ? -0.647 -6.99 1.579 1 78.28 368 LEU A O 1
ATOM 2860 N N . ASN A 1 369 ? 0.509 -5.849 3.069 1 82.3 369 ASN A N 1
ATOM 2861 C CA . ASN A 1 369 ? 1.656 -6.745 2.974 1 82.3 369 ASN A CA 1
ATOM 2862 C C . ASN A 1 369 ? 1.294 -8.166 3.395 1 82.3 369 ASN A C 1
ATOM 2864 O O . ASN A 1 369 ? 1.754 -9.134 2.786 1 82.3 369 ASN A O 1
ATOM 2868 N N . GLN A 1 370 ? 0.477 -8.253 4.395 1 82.59 370 GLN A N 1
ATOM 2869 C CA . GLN A 1 370 ? 0.034 -9.559 4.871 1 82.59 370 GLN A CA 1
ATOM 2870 C C . GLN A 1 370 ? -0.806 -10.273 3.816 1 82.59 370 GLN A C 1
ATOM 2872 O O . GLN A 1 370 ? -0.659 -11.48 3.61 1 82.59 370 GLN A O 1
ATOM 2877 N N . ALA A 1 371 ? -1.675 -9.544 3.281 1 76.44 371 ALA A N 1
ATOM 2878 C CA . ALA A 1 371 ? -2.514 -10.107 2.226 1 76.44 371 ALA A CA 1
ATOM 2879 C C . ALA A 1 371 ? -1.671 -10.548 1.032 1 76.44 371 ALA A C 1
ATOM 2881 O O . ALA A 1 371 ? -1.922 -11.601 0.443 1 76.44 371 ALA A O 1
ATOM 2882 N N . TYR A 1 372 ? -0.637 -9.893 0.768 1 79.84 372 TYR A N 1
ATOM 2883 C CA . TYR A 1 372 ? 0.284 -10.236 -0.31 1 79.84 372 TYR A CA 1
ATOM 2884 C C . TYR A 1 372 ? 1.073 -11.495 0.027 1 79.84 372 TYR A C 1
ATOM 2886 O O . TYR A 1 372 ? 1.224 -12.384 -0.815 1 79.84 372 TYR A O 1
ATOM 2894 N N . ASN A 1 373 ? 1.482 -11.509 1.179 1 81.56 373 ASN A N 1
ATOM 2895 C CA . ASN A 1 373 ? 2.223 -12.687 1.618 1 81.56 373 ASN A CA 1
ATOM 2896 C C . ASN A 1 373 ? 1.368 -13.948 1.541 1 81.56 373 ASN A C 1
ATOM 2898 O O . ASN A 1 373 ? 1.852 -15.008 1.138 1 81.56 373 ASN A O 1
ATOM 2902 N N . ALA A 1 374 ? 0.189 -13.81 1.915 1 78.52 374 ALA A N 1
ATOM 2903 C CA . ALA A 1 374 ? -0.726 -14.947 1.858 1 78.52 374 ALA A CA 1
ATOM 2904 C C . ALA A 1 374 ? -0.936 -15.411 0.419 1 78.52 374 ALA A C 1
ATOM 2906 O O . ALA A 1 374 ? -0.968 -16.614 0.147 1 78.52 374 ALA A O 1
ATOM 2907 N N . SER A 1 375 ? -1.082 -14.468 -0.381 1 76.05 375 SER A N 1
ATOM 2908 C CA . SER A 1 375 ? -1.226 -14.789 -1.797 1 76.05 375 SER A CA 1
ATOM 2909 C C . SER A 1 375 ? 0.039 -15.439 -2.348 1 76.05 375 SER A C 1
ATOM 2911 O O . SER A 1 375 ? -0.036 -16.4 -3.117 1 76.05 375 SER A O 1
ATOM 2913 N N . LEU A 1 376 ? 1.163 -14.987 -1.959 1 75.79 376 LEU A N 1
ATOM 2914 C CA . LEU A 1 376 ? 2.439 -15.538 -2.403 1 75.79 376 LEU A CA 1
ATOM 2915 C C . LEU A 1 376 ? 2.62 -16.965 -1.895 1 75.79 376 LEU A C 1
ATOM 2917 O O . LEU A 1 376 ? 3.162 -17.816 -2.604 1 75.79 376 LEU A O 1
ATOM 2921 N N . GLU A 1 377 ? 2.16 -17.18 -0.734 1 79.92 377 GLU A N 1
ATOM 2922 C CA . GLU A 1 377 ? 2.251 -18.518 -0.158 1 79.92 377 GLU A CA 1
ATOM 2923 C C . GLU A 1 377 ? 1.405 -19.516 -0.945 1 79.92 377 GLU A C 1
ATOM 2925 O O . GLU A 1 377 ? 1.829 -20.65 -1.175 1 79.92 377 GLU A O 1
ATOM 2930 N N . ASN A 1 378 ? 0.316 -19.115 -1.359 1 76.27 378 ASN A N 1
ATOM 2931 C CA . ASN A 1 378 ? -0.56 -19.961 -2.162 1 76.27 378 ASN A CA 1
ATOM 2932 C C . ASN A 1 378 ? 0.052 -20.264 -3.527 1 76.27 378 ASN A C 1
ATOM 2934 O O . ASN A 1 378 ? -0.035 -21.392 -4.014 1 76.27 378 ASN A O 1
ATOM 2938 N N . ILE A 1 379 ? 0.658 -19.339 -4.028 1 75.45 379 ILE A N 1
ATOM 2939 C CA . ILE A 1 379 ? 1.284 -19.503 -5.336 1 75.45 379 ILE A CA 1
ATOM 2940 C C . ILE A 1 379 ? 2.515 -20.398 -5.21 1 75.45 379 ILE A C 1
ATOM 2942 O O . ILE A 1 379 ? 2.754 -21.26 -6.059 1 75.45 379 ILE A O 1
ATOM 2946 N N . ALA A 1 380 ? 3.236 -20.119 -4.157 1 80.46 380 ALA A N 1
ATOM 2947 C CA . ALA A 1 380 ? 4.411 -20.953 -3.918 1 80.46 380 ALA A CA 1
ATOM 2948 C C . ALA A 1 380 ? 4.021 -22.421 -3.768 1 80.46 380 ALA A C 1
ATOM 2950 O O . ALA A 1 380 ? 4.677 -23.304 -4.324 1 80.46 380 ALA A O 1
ATOM 2951 N N . ASP A 1 381 ? 2.974 -22.704 -3.104 1 80.34 381 ASP A N 1
ATOM 2952 C CA . ASP A 1 381 ? 2.466 -24.06 -2.916 1 80.34 381 ASP A CA 1
ATOM 2953 C C . ASP A 1 381 ? 2.053 -24.682 -4.248 1 80.34 381 ASP A C 1
ATOM 2955 O O . ASP A 1 381 ? 2.305 -25.863 -4.492 1 80.34 381 ASP A O 1
ATOM 2959 N N . MET A 1 382 ? 1.5 -23.925 -5.016 1 75.36 382 MET A N 1
ATOM 2960 C CA . MET A 1 382 ? 1.088 -24.381 -6.341 1 75.36 382 MET A CA 1
ATOM 2961 C C . MET A 1 382 ? 2.301 -24.725 -7.199 1 75.36 382 MET A C 1
ATOM 2963 O O . MET A 1 382 ? 2.318 -25.759 -7.87 1 75.36 382 MET A O 1
ATOM 2967 N N . VAL A 1 383 ? 3.298 -23.914 -7.13 1 78.26 383 VAL A N 1
ATOM 2968 C CA . VAL A 1 383 ? 4.5 -24.118 -7.931 1 78.26 383 VAL A CA 1
ATOM 2969 C C . VAL A 1 383 ? 5.225 -25.378 -7.465 1 78.26 383 VAL A C 1
ATOM 2971 O O . VAL A 1 383 ? 5.684 -26.177 -8.284 1 78.26 383 VAL A O 1
ATOM 2974 N N . VAL A 1 384 ? 5.253 -25.554 -6.197 1 81.86 384 VAL A N 1
ATOM 2975 C CA . VAL A 1 384 ? 5.895 -26.742 -5.645 1 81.86 384 VAL A CA 1
ATOM 2976 C C . VAL A 1 384 ? 5.151 -27.993 -6.105 1 81.86 384 VAL A C 1
ATOM 2978 O O . VAL A 1 384 ? 5.771 -28.983 -6.5 1 81.86 384 VAL A O 1
ATOM 2981 N N . ASN A 1 385 ? 3.879 -27.928 -6.105 1 79.05 385 ASN A N 1
ATOM 2982 C CA . ASN A 1 385 ? 3.06 -29.066 -6.508 1 79.05 385 ASN A CA 1
ATOM 2983 C C . ASN A 1 385 ? 3.183 -29.344 -8.003 1 79.05 385 ASN A C 1
ATOM 2985 O O . ASN A 1 385 ? 3.221 -30.503 -8.422 1 79.05 385 ASN A O 1
ATOM 2989 N N . ILE A 1 386 ? 3.303 -28.382 -8.74 1 74.97 386 ILE A N 1
ATOM 2990 C CA . ILE A 1 386 ? 3.463 -28.534 -10.182 1 74.97 386 ILE A CA 1
ATOM 2991 C C . ILE A 1 386 ? 4.84 -29.118 -10.489 1 74.97 386 ILE A C 1
ATOM 2993 O O . ILE A 1 386 ? 4.982 -29.949 -11.389 1 74.97 386 ILE A O 1
ATOM 2997 N N . LYS A 1 387 ? 5.78 -28.659 -9.768 1 78.3 387 LYS A N 1
ATOM 2998 C CA . LYS A 1 387 ? 7.118 -29.216 -9.938 1 78.3 387 LYS A CA 1
ATOM 2999 C C . LYS A 1 387 ? 7.133 -30.713 -9.644 1 78.3 387 LYS A C 1
ATOM 3001 O O . LYS A 1 387 ? 7.72 -31.493 -10.397 1 78.3 387 LYS A O 1
ATOM 3006 N N . ARG A 1 388 ? 6.496 -31.06 -8.648 1 80.85 388 ARG A N 1
ATOM 3007 C CA . ARG A 1 388 ? 6.398 -32.467 -8.273 1 80.85 388 ARG A CA 1
ATOM 3008 C C . ARG A 1 388 ? 5.636 -33.263 -9.327 1 80.85 388 ARG A C 1
ATOM 3010 O O . ARG A 1 388 ? 6.027 -34.38 -9.672 1 80.85 388 ARG A O 1
ATOM 3017 N N . SER A 1 389 ? 4.583 -32.659 -9.738 1 77.94 389 SER A N 1
ATOM 3018 C CA . SER A 1 389 ? 3.782 -33.296 -10.778 1 77.94 389 SER A CA 1
ATOM 3019 C C . SER A 1 389 ? 4.584 -33.472 -12.063 1 77.94 389 SER A C 1
ATOM 3021 O O . SER A 1 389 ? 4.501 -34.515 -12.716 1 77.94 389 SER A O 1
ATOM 3023 N N . SER A 1 390 ? 5.373 -32.484 -12.407 1 78.42 390 SER A N 1
ATOM 3024 C CA . SER A 1 390 ? 6.206 -32.552 -13.603 1 78.42 390 SER A CA 1
ATOM 3025 C C . SER A 1 390 ? 7.233 -33.674 -13.499 1 78.42 390 SER A C 1
ATOM 3027 O O . SER A 1 390 ? 7.481 -34.388 -14.472 1 78.42 390 SER A O 1
ATOM 3029 N N . GLN A 1 391 ? 7.712 -33.905 -12.344 1 79.21 391 GLN A N 1
ATOM 3030 C CA . GLN A 1 391 ? 8.675 -34.979 -12.122 1 79.21 391 GLN A CA 1
ATOM 3031 C C . GLN A 1 391 ? 8.009 -36.347 -12.233 1 79.21 391 GLN A C 1
ATOM 3033 O O . GLN A 1 391 ? 8.574 -37.273 -12.82 1 79.21 391 GLN A O 1
ATOM 3038 N N . THR A 1 392 ? 6.862 -36.355 -11.685 1 79.1 392 THR A N 1
ATOM 3039 C CA . THR A 1 392 ? 6.115 -37.607 -11.737 1 79.1 392 THR A CA 1
ATOM 3040 C C . THR A 1 392 ? 5.744 -37.956 -13.176 1 79.1 392 THR A C 1
ATOM 3042 O O . THR A 1 392 ? 5.863 -39.11 -13.59 1 79.1 392 THR A O 1
ATOM 3045 N N . ILE A 1 393 ? 5.344 -36.998 -13.914 1 77.71 393 ILE A N 1
ATOM 3046 C CA . ILE A 1 393 ? 4.988 -37.192 -15.315 1 77.71 393 ILE A CA 1
ATOM 3047 C C . ILE A 1 393 ? 6.231 -37.575 -16.115 1 77.71 393 ILE A C 1
ATOM 3049 O O . ILE A 1 393 ? 6.174 -38.454 -16.978 1 77.71 393 ILE A O 1
ATOM 3053 N N . GLY A 1 394 ? 7.324 -36.895 -15.8 1 78.48 394 GLY A N 1
ATOM 3054 C CA . GLY A 1 394 ? 8.572 -37.256 -16.453 1 78.48 394 GLY A CA 1
ATOM 3055 C C . GLY A 1 394 ? 8.982 -38.695 -16.202 1 78.48 394 GLY A C 1
ATOM 3056 O O . GLY A 1 394 ? 9.372 -39.406 -17.13 1 78.48 394 GLY A O 1
ATOM 3057 N N . ARG A 1 395 ? 8.907 -39.138 -15.041 1 82.05 395 ARG A N 1
ATOM 3058 C CA . ARG A 1 395 ? 9.241 -40.512 -14.68 1 82.05 395 ARG A CA 1
ATOM 3059 C C . ARG A 1 395 ? 8.3 -41.501 -15.36 1 82.05 395 ARG A C 1
ATOM 3061 O O . ARG A 1 395 ? 8.741 -42.528 -15.881 1 82.05 395 ARG A O 1
ATOM 3068 N N . ALA A 1 396 ? 6.999 -41.176 -15.313 1 75.88 396 ALA A N 1
ATOM 3069 C CA . ALA A 1 396 ? 6.009 -42.044 -15.945 1 75.88 396 ALA A CA 1
ATOM 3070 C C . ALA A 1 396 ? 6.244 -42.14 -17.45 1 75.88 396 ALA A C 1
ATOM 3072 O O . ALA A 1 396 ? 6.162 -43.225 -18.029 1 75.88 396 ALA A O 1
ATOM 3073 N N . SER A 1 397 ? 6.526 -41.054 -18.093 1 77.73 397 SER A N 1
ATOM 3074 C CA . SER A 1 397 ? 6.813 -41.024 -19.523 1 77.73 397 SER A CA 1
ATOM 3075 C C . SER A 1 397 ? 8.032 -41.877 -19.86 1 77.73 397 SER A C 1
ATOM 3077 O O . SER A 1 397 ? 8.03 -42.607 -20.854 1 77.73 397 SER A O 1
ATOM 3079 N N . SER A 1 398 ? 9.022 -41.805 -19.058 1 79.62 398 SER A N 1
ATOM 3080 C CA . SER A 1 398 ? 10.228 -42.602 -19.255 1 79.62 398 SER A CA 1
ATOM 3081 C C . SER A 1 398 ? 9.935 -44.092 -19.115 1 79.62 398 SER A C 1
ATOM 3083 O O . SER A 1 398 ? 10.462 -44.908 -19.874 1 79.62 398 SER A O 1
ATOM 3085 N N . GLU A 1 399 ? 9.152 -44.427 -18.188 1 79.6 399 GLU A N 1
ATOM 3086 C CA . GLU A 1 399 ? 8.789 -45.823 -17.959 1 79.6 399 GLU A CA 1
ATOM 3087 C C . GLU A 1 399 ? 7.983 -46.383 -19.128 1 79.6 399 GLU A C 1
ATOM 3089 O O . GLU A 1 399 ? 8.215 -47.513 -19.563 1 79.6 399 GLU A O 1
ATOM 3094 N N . ILE A 1 400 ? 7.114 -45.602 -19.555 1 77.04 400 ILE A N 1
ATOM 3095 C CA . ILE A 1 400 ? 6.298 -46.015 -20.691 1 77.04 400 ILE A CA 1
ATOM 3096 C C . ILE A 1 400 ? 7.172 -46.137 -21.938 1 77.04 400 ILE A C 1
ATOM 3098 O O . ILE A 1 400 ? 7.024 -47.08 -22.718 1 77.04 400 ILE A O 1
ATOM 3102 N N . SER A 1 401 ? 8.062 -45.164 -22.157 1 79.58 401 SER A N 1
ATOM 3103 C CA . SER A 1 401 ? 8.989 -45.215 -23.284 1 79.58 401 SER A CA 1
ATOM 3104 C C . SER A 1 401 ? 9.844 -46.476 -23.239 1 79.58 401 SER A C 1
ATOM 3106 O O . SER A 1 401 ? 10.017 -47.152 -24.256 1 79.58 401 SER A O 1
ATOM 3108 N N . ASN A 1 402 ? 10.352 -46.83 -22.093 1 82.75 402 ASN A N 1
ATOM 3109 C CA . ASN A 1 402 ? 11.144 -48.043 -21.919 1 82.75 402 ASN A CA 1
ATOM 3110 C C . ASN A 1 402 ? 10.314 -49.296 -22.181 1 82.75 402 ASN A C 1
ATOM 3112 O O . ASN A 1 402 ? 10.789 -50.239 -22.817 1 82.75 402 ASN A O 1
ATOM 3116 N N . GLY A 1 403 ? 9.18 -49.217 -21.615 1 75.92 403 GLY A N 1
ATOM 3117 C CA . GLY A 1 403 ? 8.263 -50.315 -21.88 1 75.92 403 GLY A CA 1
ATOM 3118 C C . GLY A 1 403 ? 7.959 -50.496 -23.355 1 75.92 403 GLY A C 1
ATOM 3119 O O . GLY A 1 403 ? 7.904 -51.624 -23.849 1 75.92 403 GLY A O 1
ATOM 3120 N N . ASN A 1 404 ? 7.825 -49.475 -24.084 1 77.03 404 ASN A N 1
ATOM 3121 C CA . ASN A 1 404 ? 7.56 -49.505 -25.519 1 77.03 404 ASN A CA 1
ATOM 3122 C C . ASN A 1 404 ? 8.754 -50.051 -26.297 1 77.03 404 ASN A C 1
ATOM 3124 O O . ASN A 1 404 ? 8.581 -50.763 -27.288 1 77.03 404 ASN A O 1
ATOM 3128 N N . GLN A 1 405 ? 9.897 -49.721 -25.92 1 78.47 405 GLN A N 1
ATOM 3129 C CA . GLN A 1 405 ? 11.098 -50.233 -26.572 1 78.47 405 GLN A CA 1
ATOM 3130 C C . GLN A 1 405 ? 11.22 -51.744 -26.393 1 78.47 405 GLN A C 1
ATOM 3132 O O . GLN A 1 405 ? 11.571 -52.459 -27.334 1 78.47 405 GLN A O 1
ATOM 3137 N N . ASP A 1 406 ? 10.91 -52.158 -25.235 1 81.25 406 ASP A N 1
ATOM 3138 C CA . ASP A 1 406 ? 10.922 -53.588 -24.942 1 81.25 406 ASP A CA 1
ATOM 3139 C C . ASP A 1 406 ? 9.879 -54.328 -25.776 1 81.25 406 ASP A C 1
ATOM 3141 O O . ASP A 1 406 ? 10.164 -55.387 -26.339 1 81.25 406 ASP A O 1
ATOM 3145 N N . LEU A 1 407 ? 8.781 -53.727 -25.856 1 78.86 407 LEU A N 1
ATOM 3146 C CA . LEU A 1 407 ? 7.694 -54.321 -26.627 1 78.86 407 LEU A CA 1
ATOM 3147 C C . LEU A 1 407 ? 8.043 -54.371 -28.11 1 78.86 407 LEU A C 1
ATOM 3149 O O . LEU A 1 407 ? 7.727 -55.347 -28.794 1 78.86 407 LEU A O 1
ATOM 3153 N N . ALA A 1 408 ? 8.633 -53.319 -28.648 1 78.99 408 ALA A N 1
ATOM 3154 C CA . ALA A 1 408 ? 9.05 -53.293 -30.048 1 78.99 408 ALA A CA 1
ATOM 3155 C C . ALA A 1 408 ? 10.033 -54.422 -30.347 1 78.99 408 ALA A C 1
ATOM 3157 O O . ALA A 1 408 ? 9.906 -55.11 -31.363 1 78.99 408 ALA A O 1
ATOM 3158 N N . GLN A 1 409 ? 10.989 -54.621 -29.508 1 82.22 409 GLN A N 1
ATOM 3159 C CA . GLN A 1 409 ? 11.973 -55.685 -29.674 1 82.22 409 GLN A CA 1
ATOM 3160 C C . GLN A 1 409 ? 11.309 -57.059 -29.639 1 82.22 409 GLN A C 1
ATOM 3162 O O . GLN A 1 409 ? 11.633 -57.931 -30.448 1 82.22 409 GLN A O 1
ATOM 3167 N N . ARG A 1 410 ? 10.408 -57.108 -28.772 1 78.72 410 ARG A N 1
ATOM 3168 C CA . ARG A 1 410 ? 9.73 -58.39 -28.613 1 78.72 410 ARG A CA 1
ATOM 3169 C C . ARG A 1 410 ? 8.819 -58.679 -29.802 1 78.72 410 ARG A C 1
ATOM 3171 O O . ARG A 1 410 ? 8.698 -59.827 -30.233 1 78.72 410 ARG A O 1
ATOM 3178 N N . THR A 1 411 ? 8.116 -57.72 -30.309 1 80.68 411 THR A N 1
ATOM 3179 C CA . THR A 1 411 ? 7.272 -57.871 -31.489 1 80.68 411 THR A CA 1
ATOM 3180 C C . THR A 1 411 ? 8.108 -58.252 -32.707 1 80.68 411 THR A C 1
ATOM 3182 O O . THR A 1 411 ? 7.675 -59.052 -33.539 1 80.68 411 THR A O 1
ATOM 3185 N N . GLU A 1 412 ? 9.324 -57.802 -32.797 1 81.29 412 GLU A N 1
ATOM 3186 C CA . GLU A 1 412 ? 10.235 -58.166 -33.879 1 81.29 412 GLU A CA 1
ATOM 3187 C C . GLU A 1 412 ? 10.676 -59.622 -33.763 1 81.29 412 GLU A C 1
ATOM 3189 O O . GLU A 1 412 ? 10.715 -60.345 -34.76 1 81.29 412 GLU A O 1
ATOM 3194 N N . GLU A 1 413 ? 10.971 -59.957 -32.572 1 81.44 413 GLU A N 1
ATOM 3195 C CA . GLU A 1 413 ? 11.371 -61.339 -32.326 1 81.44 413 GLU A CA 1
ATOM 3196 C C . GLU A 1 413 ? 10.229 -62.306 -32.623 1 81.44 413 GLU A C 1
ATOM 3198 O O . GLU A 1 413 ? 10.449 -63.381 -33.185 1 81.44 413 GLU A O 1
ATOM 3203 N N . GLN A 1 414 ? 9.082 -61.892 -32.251 1 82.66 414 GLN A N 1
ATOM 3204 C CA . GLN A 1 414 ? 7.902 -62.708 -32.517 1 82.66 414 GLN A CA 1
ATOM 3205 C C . GLN A 1 414 ? 7.655 -62.844 -34.016 1 82.66 414 GLN A C 1
ATOM 3207 O O . GLN A 1 414 ? 7.301 -63.923 -34.497 1 82.66 414 GLN A O 1
ATOM 3212 N N . SER A 1 415 ? 7.781 -61.819 -34.794 1 83.21 415 SER A N 1
ATOM 3213 C CA . SER A 1 415 ? 7.618 -61.852 -36.244 1 83.21 415 SER A CA 1
ATOM 3214 C C . SER A 1 415 ? 8.615 -62.808 -36.891 1 83.21 415 SER A C 1
ATOM 3216 O O . SER A 1 415 ? 8.253 -63.583 -37.778 1 83.21 415 SER A O 1
ATOM 3218 N N . ALA A 1 416 ? 9.835 -62.796 -36.369 1 82.56 416 ALA A N 1
ATOM 3219 C CA . ALA A 1 416 ? 10.874 -63.677 -36.897 1 82.56 416 ALA A CA 1
ATOM 3220 C C . ALA A 1 416 ? 10.553 -65.14 -36.604 1 82.56 416 ALA A C 1
ATOM 3222 O O . ALA A 1 416 ? 10.715 -66.003 -37.469 1 82.56 416 ALA A O 1
ATOM 3223 N N . SER A 1 417 ? 10.129 -65.306 -35.372 1 83.46 417 SER A N 1
ATOM 3224 C CA . SER A 1 417 ? 9.784 -66.665 -34.969 1 83.46 417 SER A CA 1
ATOM 3225 C C . SER A 1 417 ? 8.598 -67.195 -35.768 1 83.46 417 SER A C 1
ATOM 3227 O O . SER A 1 417 ? 8.56 -68.375 -36.123 1 83.46 417 SER A O 1
ATOM 3229 N N . LEU A 1 418 ? 7.661 -66.389 -36.131 1 85.47 418 LEU A N 1
ATOM 3230 C CA . LEU A 1 418 ? 6.483 -66.774 -36.901 1 85.47 418 LEU A CA 1
ATOM 3231 C C . LEU A 1 418 ? 6.862 -67.123 -38.337 1 85.47 418 LEU A C 1
ATOM 3233 O O . LEU A 1 418 ? 6.329 -68.075 -38.91 1 85.47 418 LEU A O 1
ATOM 3237 N N . VAL A 1 419 ? 7.778 -66.413 -38.967 1 84.2 419 VAL A N 1
ATOM 3238 C CA . VAL A 1 419 ? 8.249 -66.695 -40.318 1 84.2 419 VAL A CA 1
ATOM 3239 C C . VAL A 1 419 ? 8.942 -68.055 -40.351 1 84.2 419 VAL A C 1
ATOM 3241 O O . VAL A 1 419 ? 8.713 -68.854 -41.262 1 84.2 419 VAL A O 1
ATOM 3244 N N . GLN A 1 420 ? 9.709 -68.242 -39.342 1 82.42 420 GLN A N 1
ATOM 3245 C CA . GLN A 1 420 ? 10.405 -69.521 -39.252 1 82.42 420 GLN A CA 1
ATOM 3246 C C . GLN A 1 420 ? 9.419 -70.674 -39.091 1 82.42 420 GLN A C 1
ATOM 3248 O O . GLN A 1 420 ? 9.581 -71.728 -39.709 1 82.42 420 GLN A O 1
ATOM 3253 N N . THR A 1 421 ? 8.459 -70.418 -38.251 1 85.37 421 THR A N 1
ATOM 3254 C CA . THR A 1 421 ? 7.447 -71.443 -38.022 1 85.37 421 THR A CA 1
ATOM 3255 C C . THR A 1 421 ? 6.65 -71.712 -39.296 1 85.37 421 THR A C 1
ATOM 3257 O O . THR A 1 421 ? 6.35 -72.864 -39.615 1 85.37 421 THR A O 1
ATOM 3260 N N . ALA A 1 422 ? 6.281 -70.666 -40.026 1 86.05 422 ALA A N 1
ATOM 3261 C CA . ALA A 1 422 ? 5.567 -70.81 -41.292 1 86.05 422 ALA A CA 1
ATOM 3262 C C . ALA A 1 422 ? 6.385 -71.618 -42.294 1 86.05 422 ALA A C 1
ATOM 3264 O O . ALA A 1 422 ? 5.843 -72.464 -43.009 1 86.05 422 ALA A O 1
ATOM 3265 N N . SER A 1 423 ? 7.633 -71.387 -42.299 1 88.26 423 SER A N 1
ATOM 3266 C CA . SER A 1 423 ? 8.519 -72.104 -43.21 1 88.26 423 SER A CA 1
ATOM 3267 C C . SER A 1 423 ? 8.608 -73.582 -42.845 1 88.26 423 SER A C 1
ATOM 3269 O O . SER A 1 423 ? 8.547 -74.448 -43.721 1 88.26 423 SER A O 1
ATOM 3271 N N . SER A 1 424 ? 8.794 -73.821 -41.545 1 88.37 424 SER A N 1
ATOM 3272 C CA . SER A 1 424 ? 8.86 -75.201 -41.078 1 88.37 424 SER A CA 1
ATOM 3273 C C . SER A 1 424 ? 7.559 -75.944 -41.362 1 88.37 424 SER A C 1
ATOM 3275 O O . SER A 1 424 ? 7.577 -77.121 -41.729 1 88.37 424 SER A O 1
ATOM 3277 N N . MET A 1 425 ? 6.51 -75.311 -41.273 1 88.39 425 MET A N 1
ATOM 3278 C CA . MET A 1 425 ? 5.202 -75.906 -41.53 1 88.39 425 MET A CA 1
ATOM 3279 C C . MET A 1 425 ? 5.027 -76.216 -43.013 1 88.39 425 MET A C 1
ATOM 3281 O O . MET A 1 425 ? 4.395 -77.21 -43.374 1 88.39 425 MET A O 1
ATOM 3285 N N . GLU A 1 426 ? 5.562 -75.412 -43.864 1 89.86 426 GLU A N 1
ATOM 3286 C CA . GLU A 1 426 ? 5.535 -75.683 -45.299 1 89.86 426 GLU A CA 1
ATOM 3287 C C . GLU A 1 426 ? 6.323 -76.945 -45.637 1 89.86 426 GLU A C 1
ATOM 3289 O O . GLU A 1 426 ? 5.897 -77.743 -46.474 1 89.86 426 GLU A O 1
ATOM 3294 N N . GLU A 1 427 ? 7.423 -77.055 -44.973 1 90.46 427 GLU A N 1
ATOM 3295 C CA . GLU A 1 427 ? 8.248 -78.237 -45.203 1 90.46 427 GLU A CA 1
ATOM 3296 C C . GLU A 1 427 ? 7.529 -79.507 -44.757 1 90.46 427 GLU A C 1
ATOM 3298 O O . GLU A 1 427 ? 7.572 -80.526 -45.45 1 90.46 427 GLU A O 1
ATOM 3303 N N . ILE A 1 428 ? 6.909 -79.431 -43.662 1 90.75 428 ILE A N 1
ATOM 3304 C CA . ILE A 1 428 ? 6.173 -80.578 -43.14 1 90.75 428 ILE A CA 1
ATOM 3305 C C . ILE A 1 428 ? 5.004 -80.906 -44.067 1 90.75 428 ILE A C 1
ATOM 3307 O O . ILE A 1 428 ? 4.692 -82.078 -44.292 1 90.75 428 ILE A O 1
ATOM 3311 N N . THR A 1 429 ? 4.342 -79.935 -44.584 1 91.28 429 THR A N 1
ATOM 3312 C CA . THR A 1 429 ? 3.235 -80.125 -45.515 1 91.28 429 THR A CA 1
ATOM 3313 C C . THR A 1 429 ? 3.688 -80.911 -46.742 1 91.28 429 THR A C 1
ATOM 3315 O O . THR A 1 429 ? 3.009 -81.844 -47.173 1 91.28 429 THR A O 1
ATOM 3318 N N . VAL A 1 430 ? 4.835 -80.508 -47.208 1 93.45 430 VAL A N 1
ATOM 3319 C CA . VAL A 1 430 ? 5.376 -81.166 -48.392 1 93.45 430 VAL A CA 1
ATOM 3320 C C . VAL A 1 430 ? 5.711 -82.62 -48.068 1 93.45 430 VAL A C 1
ATOM 3322 O O . VAL A 1 430 ? 5.397 -83.524 -48.846 1 93.45 430 VAL A O 1
ATOM 3325 N N . THR A 1 431 ? 6.273 -82.777 -46.925 1 93.26 431 THR A N 1
ATOM 3326 C CA . THR A 1 431 ? 6.693 -84.126 -46.563 1 93.26 431 THR A CA 1
ATOM 3327 C C . THR A 1 431 ? 5.484 -85.009 -46.268 1 93.26 431 THR A C 1
ATOM 3329 O O . THR A 1 431 ? 5.506 -86.211 -46.541 1 93.26 431 THR A O 1
ATOM 3332 N N . VAL A 1 432 ? 4.464 -84.602 -45.75 1 94.13 432 VAL A N 1
ATOM 3333 C CA . VAL A 1 432 ? 3.235 -85.344 -45.488 1 94.13 432 VAL A CA 1
ATOM 3334 C C . VAL A 1 432 ? 2.58 -85.744 -46.808 1 94.13 432 VAL A C 1
ATOM 3336 O O . VAL A 1 432 ? 2.07 -86.859 -46.943 1 94.13 432 VAL A O 1
ATOM 3339 N N . LYS A 1 433 ? 2.611 -84.898 -47.758 1 93.04 433 LYS A N 1
ATOM 3340 C CA . LYS A 1 433 ? 2.092 -85.213 -49.086 1 93.04 433 LYS A CA 1
ATOM 3341 C C . LYS A 1 433 ? 2.9 -86.33 -49.74 1 93.04 433 LYS A C 1
ATOM 3343 O O . LYS A 1 433 ? 2.333 -87.221 -50.377 1 93.04 433 LYS A O 1
ATOM 3348 N N . GLN A 1 434 ? 4.141 -86.225 -49.538 1 93.14 434 GLN A N 1
ATOM 3349 C CA . GLN A 1 434 ? 5.013 -87.273 -50.058 1 93.14 434 GLN A CA 1
ATOM 3350 C C . GLN A 1 434 ? 4.705 -88.619 -49.408 1 93.14 434 GLN A C 1
ATOM 3352 O O . GLN A 1 434 ? 4.681 -89.65 -50.083 1 93.14 434 GLN A O 1
ATOM 3357 N N . THR A 1 435 ? 4.488 -88.54 -48.18 1 94.12 435 THR A N 1
ATOM 3358 C CA . THR A 1 435 ? 4.134 -89.755 -47.454 1 94.12 435 THR A CA 1
ATOM 3359 C C . THR A 1 435 ? 2.833 -90.345 -47.99 1 94.12 435 THR A C 1
ATOM 3361 O O . THR A 1 435 ? 2.736 -91.555 -48.207 1 94.12 435 THR A O 1
ATOM 3364 N N . ALA A 1 436 ? 1.9 -89.548 -48.22 1 92.78 436 ALA A N 1
ATOM 3365 C CA . ALA A 1 436 ? 0.619 -89.983 -48.771 1 92.78 436 ALA A CA 1
ATOM 3366 C C . ALA A 1 436 ? 0.795 -90.576 -50.165 1 92.78 436 ALA A C 1
ATOM 3368 O O . ALA A 1 436 ? 0.201 -91.608 -50.488 1 92.78 436 ALA A O 1
ATOM 3369 N N . ASP A 1 437 ? 1.613 -90.033 -50.958 1 94.45 437 ASP A N 1
ATOM 3370 C CA . ASP A 1 437 ? 1.874 -90.501 -52.316 1 94.45 437 ASP A CA 1
ATOM 3371 C C . ASP A 1 437 ? 2.589 -91.85 -52.304 1 94.45 437 ASP A C 1
ATOM 3373 O O . ASP A 1 437 ? 2.213 -92.765 -53.041 1 94.45 437 ASP A O 1
ATOM 3377 N N . PHE A 1 438 ? 3.553 -91.835 -51.415 1 93.56 438 PHE A N 1
ATOM 3378 C CA . PHE A 1 438 ? 4.295 -93.085 -51.306 1 93.56 438 PHE A CA 1
ATOM 3379 C C . PHE A 1 438 ? 3.391 -94.212 -50.821 1 93.56 438 PHE A C 1
ATOM 3381 O O . PHE A 1 438 ? 3.495 -95.346 -51.295 1 93.56 438 PHE A O 1
ATOM 3388 N N . ALA A 1 439 ? 2.525 -93.906 -49.938 1 94.36 439 ALA A N 1
ATOM 3389 C CA . ALA A 1 439 ? 1.572 -94.891 -49.431 1 94.36 439 ALA A CA 1
ATOM 3390 C C . ALA A 1 439 ? 0.615 -95.344 -50.53 1 94.36 439 ALA A C 1
ATOM 3392 O O . ALA A 1 439 ? 0.313 -96.535 -50.647 1 94.36 439 ALA A O 1
ATOM 3393 N N . GLY A 1 440 ? 0.207 -94.435 -51.347 1 93.08 440 GLY A N 1
ATOM 3394 C CA . GLY A 1 440 ? -0.649 -94.768 -52.475 1 93.08 440 GLY A CA 1
ATOM 3395 C C . GLY A 1 440 ? 0.028 -95.666 -53.493 1 93.08 440 GLY A C 1
ATOM 3396 O O . GLY A 1 440 ? -0.562 -96.644 -53.956 1 93.08 440 GLY A O 1
ATOM 3397 N N . GLN A 1 441 ? 1.202 -95.432 -53.849 1 94.64 441 GLN A N 1
ATOM 3398 C CA . GLN A 1 441 ? 1.974 -96.242 -54.787 1 94.64 441 GLN A CA 1
ATOM 3399 C C . GLN A 1 441 ? 2.251 -97.63 -54.217 1 94.64 441 GLN A C 1
ATOM 3401 O O . GLN A 1 441 ? 2.158 -98.63 -54.931 1 94.64 441 GLN A O 1
ATOM 3406 N N . ALA A 1 442 ? 2.54 -97.565 -52.938 1 94.65 442 ALA A N 1
ATOM 3407 C CA . ALA A 1 442 ? 2.802 -98.839 -52.272 1 94.65 442 ALA A CA 1
ATOM 3408 C C . ALA A 1 442 ? 1.559 -99.725 -52.275 1 94.65 442 ALA A C 1
ATOM 3410 O O . ALA A 1 442 ? 1.653 -100.936 -52.487 1 94.65 442 ALA A O 1
ATOM 3411 N N . ARG A 1 443 ? 0.45 -99.126 -52.036 1 90.13 443 ARG A N 1
ATOM 3412 C CA . ARG A 1 443 ? -0.816 -99.851 -52.06 1 90.13 443 ARG A CA 1
ATOM 3413 C C . ARG A 1 443 ? -1.078 -100.452 -53.437 1 90.13 443 ARG A C 1
ATOM 3415 O O . ARG A 1 443 ? -1.482 -101.611 -53.548 1 90.13 443 ARG A O 1
ATOM 3422 N N . GLN A 1 444 ? -0.817 -99.783 -54.489 1 93.68 444 GLN A N 1
ATOM 3423 C CA . GLN A 1 444 ? -1.019 -100.255 -55.855 1 93.68 444 GLN A CA 1
ATOM 3424 C C . GLN A 1 444 ? -0.065 -101.398 -56.189 1 93.68 444 GLN A C 1
ATOM 3426 O O . GLN A 1 444 ? -0.475 -102.41 -56.762 1 93.68 444 GLN A O 1
ATOM 3431 N N . LEU A 1 445 ? 1.122 -101.19 -55.771 1 92.72 445 LEU A N 1
ATOM 3432 C CA . LEU A 1 445 ? 2.133 -102.205 -56.046 1 92.72 445 LEU A CA 1
ATOM 3433 C C . LEU A 1 445 ? 1.839 -103.488 -55.276 1 92.72 445 LEU A C 1
ATOM 3435 O O . LEU A 1 445 ? 2.057 -104.588 -55.788 1 92.72 445 LEU A O 1
ATOM 3439 N N . THR A 1 446 ? 1.324 -103.331 -54.099 1 93.38 446 THR A N 1
ATOM 3440 C CA . THR A 1 446 ? 0.962 -104.495 -53.299 1 93.38 446 THR A CA 1
ATOM 3441 C C . THR A 1 446 ? -0.209 -105.242 -53.93 1 93.38 446 THR A C 1
ATOM 3443 O O . THR A 1 446 ? -0.26 -106.473 -53.893 1 93.38 446 THR A O 1
ATOM 3446 N N . THR A 1 447 ? -1.065 -104.605 -54.519 1 91 447 THR A N 1
ATOM 3447 C CA . THR A 1 447 ? -2.19 -105.215 -55.218 1 91 447 THR A CA 1
ATOM 3448 C C . THR A 1 447 ? -1.712 -105.983 -56.447 1 91 447 THR A C 1
ATOM 3450 O O . THR A 1 447 ? -2.188 -107.086 -56.72 1 91 447 THR A O 1
ATOM 3453 N N . GLU A 1 448 ? -0.782 -105.466 -57.127 1 92.63 448 GLU A N 1
ATOM 3454 C CA . GLU A 1 448 ? -0.214 -106.135 -58.294 1 92.63 448 GLU A CA 1
ATOM 3455 C C . GLU A 1 448 ? 0.509 -107.418 -57.897 1 92.63 448 GLU A C 1
ATOM 3457 O O . GLU A 1 448 ? 0.392 -108.439 -58.578 1 92.63 448 GLU A O 1
ATOM 3462 N N . VAL A 1 449 ? 1.18 -107.278 -56.806 1 92.23 449 VAL A N 1
ATOM 3463 C CA . VAL A 1 449 ? 1.895 -108.443 -56.296 1 92.23 449 VAL A CA 1
ATOM 3464 C C . VAL A 1 449 ? 0.896 -109.523 -55.885 1 92.23 449 VAL A C 1
ATOM 3466 O O . VAL A 1 449 ? 1.125 -110.711 -56.123 1 92.23 449 VAL A O 1
ATOM 3469 N N . ASP A 1 450 ? -0.15 -109.089 -55.269 1 87.94 450 ASP A N 1
ATOM 3470 C CA . ASP A 1 450 ? -1.222 -110.001 -54.881 1 87.94 450 ASP A CA 1
ATOM 3471 C C . ASP A 1 450 ? -1.811 -110.707 -56.1 1 87.94 450 ASP A C 1
ATOM 3473 O O . ASP A 1 450 ? -2.02 -111.921 -56.08 1 87.94 450 ASP A O 1
ATOM 3477 N N . ASP A 1 451 ? -2.002 -110.15 -57.221 1 90.59 451 ASP A N 1
ATOM 3478 C CA . ASP A 1 451 ? -2.544 -110.708 -58.456 1 90.59 451 ASP A CA 1
ATOM 3479 C C . ASP A 1 451 ? -1.568 -111.701 -59.085 1 90.59 451 ASP A C 1
ATOM 3481 O O . ASP A 1 451 ? -1.973 -112.769 -59.548 1 90.59 451 ASP A O 1
ATOM 3485 N N . GLN A 1 452 ? -0.411 -111.313 -59.056 1 90.08 452 GLN A N 1
ATOM 3486 C CA . GLN A 1 452 ? 0.624 -112.186 -59.6 1 90.08 452 GLN A CA 1
ATOM 3487 C C . GLN A 1 452 ? 0.724 -113.484 -58.803 1 90.08 452 GLN A C 1
ATOM 3489 O O . GLN A 1 452 ? 0.883 -114.562 -59.379 1 90.08 452 GLN A O 1
ATOM 3494 N N . ALA A 1 453 ? 0.583 -113.355 -57.524 1 88.3 453 ALA A N 1
ATOM 3495 C CA . ALA A 1 453 ? 0.625 -114.523 -56.648 1 88.3 453 ALA A CA 1
ATOM 3496 C C . ALA A 1 453 ? -0.561 -115.447 -56.909 1 88.3 453 ALA A C 1
ATOM 3498 O O . ALA A 1 453 ? -0.408 -116.671 -56.934 1 88.3 453 ALA A O 1
ATOM 3499 N N . HIS A 1 454 ? -1.654 -114.948 -57.22 1 87.28 454 HIS A N 1
ATOM 3500 C CA . HIS A 1 454 ? -2.837 -115.737 -57.544 1 87.28 454 HIS A CA 1
ATOM 3501 C C . HIS A 1 454 ? -2.667 -116.464 -58.874 1 87.28 454 HIS A C 1
ATOM 3503 O O . HIS A 1 454 ? -3.043 -117.632 -59 1 87.28 454 HIS A O 1
ATOM 3509 N N . ARG A 1 455 ? -2.123 -115.875 -59.796 1 91.25 455 ARG A N 1
ATOM 3510 C CA . ARG A 1 455 ? -1.883 -116.492 -61.097 1 91.25 455 ARG A CA 1
ATOM 3511 C C . ARG A 1 455 ? -0.891 -117.644 -60.981 1 91.25 455 ARG A C 1
ATOM 3513 O O . ARG A 1 455 ? -1.1 -118.711 -61.562 1 91.25 455 ARG A O 1
ATOM 3520 N N . VAL A 1 456 ? 0.088 -117.265 -60.162 1 90.63 456 VAL A N 1
ATOM 3521 C CA . VAL A 1 456 ? 1.106 -118.29 -59.953 1 90.63 456 VAL A CA 1
ATOM 3522 C C . VAL A 1 456 ? 0.496 -119.483 -59.22 1 90.63 456 VAL A C 1
ATOM 3524 O O . VAL A 1 456 ? 0.823 -120.635 -59.515 1 90.63 456 VAL A O 1
ATOM 3527 N N . GLY A 1 457 ? -0.375 -119.177 -58.319 1 84.7 457 GLY A N 1
ATOM 3528 C CA . GLY A 1 457 ? -1.093 -120.234 -57.625 1 84.7 457 GLY A CA 1
ATOM 3529 C C . GLY A 1 457 ? -1.898 -121.12 -58.557 1 84.7 457 GLY A C 1
ATOM 3530 O O . GLY A 1 457 ? -1.865 -122.347 -58.437 1 84.7 457 GLY A O 1
ATOM 3531 N N . THR A 1 458 ? -2.461 -120.721 -59.592 1 90.88 458 THR A N 1
ATOM 3532 C CA . THR A 1 458 ? -3.251 -121.474 -60.56 1 90.88 458 THR A CA 1
ATOM 3533 C C . THR A 1 458 ? -2.349 -122.325 -61.45 1 90.88 458 THR A C 1
ATOM 3535 O O . THR A 1 458 ? -2.683 -123.468 -61.768 1 90.88 458 THR A O 1
ATOM 3538 N N . ILE A 1 459 ? -1.298 -121.735 -61.779 1 89.87 459 ILE A N 1
ATOM 3539 C CA . ILE A 1 459 ? -0.334 -122.431 -62.625 1 89.87 459 ILE A CA 1
ATOM 3540 C C . ILE A 1 459 ? 0.23 -123.638 -61.879 1 89.87 459 ILE A C 1
ATOM 3542 O O . ILE A 1 459 ? 0.35 -124.726 -62.448 1 89.87 459 ILE A O 1
ATOM 3546 N N . THR A 1 460 ? 0.458 -123.489 -60.686 1 87.45 460 THR A N 1
ATOM 3547 C CA . THR A 1 460 ? 1.015 -124.559 -59.866 1 87.45 460 THR A CA 1
ATOM 3548 C C . THR A 1 460 ? -0.022 -125.653 -59.629 1 87.45 460 THR A C 1
ATOM 3550 O O . THR A 1 460 ? 0.32 -126.836 -59.568 1 87.45 460 THR A O 1
ATOM 3553 N N . GLU A 1 461 ? -1.201 -125.311 -59.55 1 85.29 461 GLU A N 1
ATOM 3554 C CA . GLU A 1 461 ? -2.278 -126.291 -59.431 1 85.29 461 GLU A CA 1
ATOM 3555 C C . GLU A 1 461 ? -2.405 -127.128 -60.701 1 85.29 461 GLU A C 1
ATOM 3557 O O . GLU A 1 461 ? -2.599 -128.343 -60.632 1 85.29 461 GLU A O 1
ATOM 3562 N N . SER A 1 462 ? -2.262 -126.608 -61.816 1 90.37 462 SER A N 1
ATOM 3563 C CA . SER A 1 462 ? -2.32 -127.314 -63.092 1 90.37 462 SER A CA 1
ATOM 3564 C C . SER A 1 462 ? -1.134 -128.258 -63.257 1 90.37 462 SER A C 1
ATOM 3566 O O . SER A 1 462 ? -1.268 -129.337 -63.838 1 90.37 462 SER A O 1
ATOM 3568 N N . ALA A 1 463 ? -0.086 -127.761 -62.737 1 87.78 463 ALA A N 1
ATOM 3569 C CA . ALA A 1 463 ? 1.096 -128.618 -62.754 1 87.78 463 ALA A CA 1
ATOM 3570 C C . ALA A 1 463 ? 0.885 -129.861 -61.894 1 87.78 463 ALA A C 1
ATOM 3572 O O . ALA A 1 463 ? 1.318 -130.957 -62.258 1 87.78 463 ALA A O 1
ATOM 3573 N N . SER A 1 464 ? 0.224 -129.76 -60.843 1 86.37 464 SER A N 1
ATOM 3574 C CA . SER A 1 464 ? -0.122 -130.886 -59.982 1 86.37 464 SER A CA 1
ATOM 3575 C C . SER A 1 464 ? -1.043 -131.868 -60.699 1 86.37 464 SER A C 1
ATOM 3577 O O . SER A 1 464 ? -0.871 -133.083 -60.587 1 86.37 464 SER A O 1
ATOM 3579 N N . ASP A 1 465 ? -1.857 -131.384 -61.479 1 87.66 465 ASP A N 1
ATOM 3580 C CA . ASP A 1 465 ? -2.767 -132.228 -62.248 1 87.66 465 ASP A CA 1
ATOM 3581 C C . ASP A 1 465 ? -2.013 -133.016 -63.317 1 87.66 465 ASP A C 1
ATOM 3583 O O . ASP A 1 465 ? -2.304 -134.191 -63.55 1 87.66 465 ASP A O 1
ATOM 3587 N N . ALA A 1 466 ? -1.175 -132.327 -63.93 1 86.14 466 ALA A N 1
ATOM 3588 C CA . ALA A 1 466 ? -0.363 -132.991 -64.946 1 86.14 466 ALA A CA 1
ATOM 3589 C C . ALA A 1 466 ? 0.445 -134.135 -64.342 1 86.14 466 ALA A C 1
ATOM 3591 O O . ALA A 1 466 ? 0.542 -135.214 -64.931 1 86.14 466 ALA A O 1
ATOM 3592 N N . MET A 1 467 ? 0.862 -134.031 -63.177 1 85.33 467 MET A N 1
ATOM 3593 C CA . MET A 1 467 ? 1.642 -135.05 -62.479 1 85.33 467 MET A CA 1
ATOM 3594 C C . MET A 1 467 ? 0.769 -136.244 -62.108 1 85.33 467 MET A C 1
ATOM 3596 O O . MET A 1 467 ? 1.214 -137.391 -62.186 1 85.33 467 MET A O 1
ATOM 3600 N N . GLU A 1 468 ? -0.374 -136.025 -61.831 1 86.14 468 GLU A N 1
ATOM 3601 C CA . GLU A 1 468 ? -1.309 -137.099 -61.51 1 86.14 468 GLU A CA 1
ATOM 3602 C C . GLU A 1 468 ? -1.622 -137.945 -62.741 1 86.14 468 GLU A C 1
ATOM 3604 O O . GLU A 1 468 ? -1.743 -139.168 -62.646 1 86.14 468 GLU A O 1
ATOM 3609 N N . ARG A 1 469 ? -1.748 -137.385 -63.916 1 89.6 469 ARG A N 1
ATOM 3610 C CA . ARG A 1 469 ? -1.993 -138.113 -65.157 1 89.6 469 ARG A CA 1
ATOM 3611 C C . ARG A 1 469 ? -0.807 -139.003 -65.514 1 89.6 469 ARG A C 1
ATOM 3613 O O . ARG A 1 469 ? -0.988 -140.131 -65.977 1 89.6 469 ARG A O 1
ATOM 3620 N N . ILE A 1 470 ? 0.318 -138.431 -65.184 1 89.3 470 ILE A N 1
ATOM 3621 C CA . ILE A 1 470 ? 1.54 -139.181 -65.452 1 89.3 470 ILE A CA 1
ATOM 3622 C C . ILE A 1 470 ? 1.609 -140.4 -64.535 1 89.3 470 ILE A C 1
ATOM 3624 O O . ILE A 1 470 ? 2 -141.488 -64.966 1 89.3 470 ILE A O 1
ATOM 3628 N N . GLN A 1 471 ? 1.235 -140.225 -63.414 1 86.75 471 GLN A N 1
ATOM 3629 C CA . GLN A 1 471 ? 1.207 -141.316 -62.445 1 86.75 471 GLN A CA 1
ATOM 3630 C C . GLN A 1 471 ? 0.239 -142.413 -62.88 1 86.75 471 GLN A C 1
ATOM 3632 O O . GLN A 1 471 ? 0.572 -143.598 -62.829 1 86.75 471 GLN A O 1
ATOM 3637 N N . ASP A 1 472 ? -0.852 -142.042 -63.355 1 89.97 472 ASP A N 1
ATOM 3638 C CA . ASP A 1 472 ? -1.861 -142.993 -63.809 1 89.97 472 ASP A CA 1
ATOM 3639 C C . ASP A 1 472 ? -1.368 -143.783 -65.019 1 89.97 472 ASP A C 1
ATOM 3641 O O . ASP A 1 472 ? -1.51 -145.006 -65.069 1 89.97 472 ASP A O 1
ATOM 3645 N N . THR A 1 473 ? -0.833 -143.023 -65.854 1 89.51 473 THR A N 1
ATOM 3646 C CA . THR A 1 473 ? -0.322 -143.662 -67.061 1 89.51 473 THR A CA 1
ATOM 3647 C C . THR A 1 473 ? 0.794 -144.647 -66.722 1 89.51 473 THR A C 1
ATOM 3649 O O . THR A 1 473 ? 0.855 -145.742 -67.284 1 89.51 473 THR A O 1
ATOM 3652 N N . SER A 1 474 ? 1.615 -144.338 -65.788 1 88.83 474 SER A N 1
ATOM 3653 C CA . SER A 1 474 ? 2.721 -145.193 -65.369 1 88.83 474 SER A CA 1
ATOM 3654 C C . SER A 1 474 ? 2.213 -146.464 -64.698 1 88.83 474 SER A C 1
ATOM 3656 O O . SER A 1 474 ? 2.765 -147.546 -64.906 1 88.83 474 SER A O 1
ATOM 3658 N N . GLN A 1 475 ? 1.174 -146.416 -64.106 1 88.27 475 GLN A N 1
ATOM 3659 C CA . GLN A 1 475 ? 0.582 -147.579 -63.455 1 88.27 475 GLN A CA 1
ATOM 3660 C C . GLN A 1 475 ? -0.055 -148.517 -64.476 1 88.27 475 GLN A C 1
ATOM 3662 O O . GLN A 1 475 ? 0.038 -149.74 -64.346 1 88.27 475 GLN A O 1
ATOM 3667 N N . ARG A 1 476 ? -0.584 -148 -65.461 1 92.37 476 ARG A N 1
ATOM 3668 C CA . ARG A 1 476 ? -1.198 -148.802 -66.514 1 92.37 476 ARG A CA 1
ATOM 3669 C C . ARG A 1 476 ? -0.138 -149.525 -67.339 1 92.37 476 ARG A C 1
ATOM 3671 O O . ARG A 1 476 ? -0.321 -150.685 -67.714 1 92.37 476 ARG A O 1
ATOM 3678 N N . VAL A 1 477 ? 0.925 -148.796 -67.471 1 92.12 477 VAL A N 1
ATOM 3679 C CA . VAL A 1 477 ? 2.032 -149.404 -68.203 1 92.12 477 VAL A CA 1
ATOM 3680 C C . VAL A 1 477 ? 2.58 -150.593 -67.416 1 92.12 477 VAL A C 1
ATOM 3682 O O . VAL A 1 477 ? 2.887 -151.639 -67.993 1 92.12 477 VAL A O 1
ATOM 3685 N N . ASN A 1 478 ? 2.652 -150.368 -66.179 1 87.61 478 ASN A N 1
ATOM 3686 C CA . ASN A 1 478 ? 3.127 -151.444 -65.316 1 87.61 478 ASN A CA 1
ATOM 3687 C C . ASN A 1 478 ? 2.239 -152.681 -65.421 1 87.61 478 ASN A C 1
ATOM 3689 O O . ASN A 1 478 ? 2.736 -153.808 -65.428 1 87.61 478 ASN A O 1
ATOM 3693 N N . ALA A 1 479 ? 0.99 -152.581 -65.634 1 90.93 479 ALA A N 1
ATOM 3694 C CA . ALA A 1 479 ? 0.048 -153.691 -65.751 1 90.93 479 ALA A CA 1
ATOM 3695 C C . ALA A 1 479 ? 0.2 -154.399 -67.094 1 90.93 479 ALA A C 1
ATOM 3697 O O . ALA A 1 479 ? 0.139 -155.629 -67.165 1 90.93 479 ALA A O 1
ATOM 3698 N N . VAL A 1 480 ? 0.457 -153.655 -68.027 1 93.24 480 VAL A N 1
ATOM 3699 C CA . VAL A 1 480 ? 0.572 -154.223 -69.366 1 93.24 480 VAL A CA 1
ATOM 3700 C C . VAL A 1 480 ? 1.89 -154.984 -69.493 1 93.24 480 VAL A C 1
ATOM 3702 O O . VAL A 1 480 ? 1.951 -156.028 -70.146 1 93.24 480 VAL A O 1
ATOM 3705 N N . VAL A 1 481 ? 2.899 -154.491 -68.82 1 91.87 481 VAL A N 1
ATOM 3706 C CA . VAL A 1 481 ? 4.204 -155.145 -68.84 1 91.87 481 VAL A CA 1
ATOM 3707 C C . VAL A 1 481 ? 4.122 -156.483 -68.109 1 91.87 481 VAL A C 1
ATOM 3709 O O . VAL A 1 481 ? 4.753 -157.461 -68.519 1 91.87 481 VAL A O 1
ATOM 3712 N N . ALA A 1 482 ? 3.318 -156.616 -67.231 1 89.98 482 ALA A N 1
ATOM 3713 C CA . ALA A 1 482 ? 3.091 -157.878 -66.531 1 89.98 482 ALA A CA 1
ATOM 3714 C C . ALA A 1 482 ? 2.42 -158.899 -67.445 1 89.98 482 ALA A C 1
ATOM 3716 O O . ALA A 1 482 ? 2.733 -160.091 -67.389 1 89.98 482 ALA A O 1
ATOM 3717 N N . ALA A 1 483 ? 1.66 -158.501 -68.28 1 91.59 483 ALA A N 1
ATOM 3718 C CA . ALA A 1 483 ? 1.005 -159.377 -69.248 1 91.59 483 ALA A CA 1
ATOM 3719 C C . ALA A 1 483 ? 2.001 -159.893 -70.282 1 91.59 483 ALA A C 1
ATOM 3721 O O . ALA A 1 483 ? 1.96 -161.067 -70.661 1 91.59 483 ALA A O 1
ATOM 3722 N N . ILE A 1 484 ? 2.852 -159.052 -70.575 1 90.31 484 ILE A N 1
ATOM 3723 C CA . ILE A 1 484 ? 3.868 -159.443 -71.547 1 90.31 484 ILE A CA 1
ATOM 3724 C C . ILE A 1 484 ? 4.806 -160.475 -70.925 1 90.31 484 ILE A C 1
ATOM 3726 O O . ILE A 1 484 ? 5.2 -161.441 -71.584 1 90.31 484 ILE A O 1
ATOM 3730 N N . ASP A 1 485 ? 5.106 -160.251 -69.755 1 89.22 485 ASP A N 1
ATOM 3731 C CA . ASP A 1 485 ? 5.938 -161.199 -69.02 1 89.22 485 ASP A CA 1
ATOM 3732 C C . ASP A 1 485 ? 5.265 -162.566 -68.93 1 89.22 485 ASP A C 1
ATOM 3734 O O . ASP A 1 485 ? 5.919 -163.598 -69.094 1 89.22 485 ASP A O 1
ATOM 3738 N N . ALA A 1 486 ? 4.053 -162.67 -68.864 1 92.05 486 ALA A N 1
ATOM 3739 C CA . ALA A 1 486 ? 3.294 -163.916 -68.792 1 92.05 486 ALA A CA 1
ATOM 3740 C C . ALA A 1 486 ? 3.252 -164.612 -70.149 1 92.05 486 ALA A C 1
ATOM 3742 O O . ALA A 1 486 ? 3.35 -165.839 -70.228 1 92.05 486 ALA A O 1
ATOM 3743 N N . ILE A 1 487 ? 3.21 -163.799 -71.036 1 91.82 487 ILE A N 1
ATOM 3744 C CA . ILE A 1 487 ? 3.171 -164.328 -72.396 1 91.82 487 ILE A CA 1
ATOM 3745 C C . ILE A 1 487 ? 4.53 -164.925 -72.756 1 91.82 487 ILE A C 1
ATOM 3747 O O . ILE A 1 487 ? 4.603 -165.994 -73.366 1 91.82 487 ILE A O 1
ATOM 3751 N N . ALA A 1 488 ? 5.517 -164.276 -72.404 1 92.06 488 ALA A N 1
ATOM 3752 C CA . ALA A 1 488 ? 6.872 -164.761 -72.654 1 92.06 488 ALA A CA 1
ATOM 3753 C C . ALA A 1 488 ? 7.134 -166.067 -71.91 1 92.06 488 ALA A C 1
ATOM 3755 O O . ALA A 1 488 ? 7.768 -166.978 -72.446 1 92.06 488 ALA A O 1
ATOM 3756 N N . PHE A 1 489 ? 6.583 -166.292 -70.878 1 87.36 489 PHE A N 1
ATOM 3757 C CA . PHE A 1 489 ? 6.725 -167.513 -70.094 1 87.36 489 PHE A CA 1
ATOM 3758 C C . PHE A 1 489 ? 5.96 -168.663 -70.739 1 87.36 489 PHE A C 1
ATOM 3760 O O . PHE A 1 489 ? 6.477 -169.777 -70.846 1 87.36 489 PHE A O 1
ATOM 3767 N N . GLN A 1 490 ? 4.827 -168.314 -71.072 1 92.34 490 GLN A N 1
ATOM 3768 C CA . GLN A 1 490 ? 3.989 -169.325 -71.708 1 92.34 490 GLN A CA 1
ATOM 3769 C C . GLN A 1 490 ? 4.597 -169.794 -73.027 1 92.34 490 GLN A C 1
ATOM 3771 O O . GLN A 1 490 ? 4.539 -170.981 -73.355 1 92.34 490 GLN A O 1
ATOM 3776 N N . THR A 1 491 ? 5.196 -168.795 -73.601 1 88.24 491 THR A N 1
ATOM 3777 C CA . THR A 1 491 ? 5.856 -169.126 -74.859 1 88.24 491 THR A CA 1
ATOM 3778 C C . THR A 1 491 ? 7.102 -169.972 -74.611 1 88.24 491 THR A C 1
ATOM 3780 O O . THR A 1 491 ? 7.388 -170.902 -75.367 1 88.24 491 THR A O 1
ATOM 3783 N N . ASN A 1 492 ? 7.766 -169.693 -73.684 1 89.82 492 ASN A N 1
ATOM 3784 C CA . ASN A 1 492 ? 8.938 -170.469 -73.294 1 89.82 492 ASN A CA 1
ATOM 3785 C C . ASN A 1 492 ? 8.562 -171.896 -72.905 1 89.82 492 ASN A C 1
ATOM 3787 O O . ASN A 1 492 ? 9.267 -172.844 -73.253 1 89.82 492 ASN A O 1
ATOM 3791 N N . LEU A 1 493 ? 7.463 -172.138 -72.329 1 88.48 493 LEU A N 1
ATOM 3792 C CA . LEU A 1 493 ? 6.987 -173.456 -71.925 1 88.48 493 LEU A CA 1
ATOM 3793 C C . LEU A 1 493 ? 6.533 -174.265 -73.135 1 88.48 493 LEU A C 1
ATOM 3795 O O . LEU A 1 493 ? 6.781 -175.471 -73.211 1 88.48 493 LEU A O 1
ATOM 3799 N N . LEU A 1 494 ? 5.964 -173.574 -73.944 1 87.05 494 LEU A N 1
ATOM 3800 C CA . LEU A 1 494 ? 5.504 -174.216 -75.171 1 87.05 494 LEU A CA 1
ATOM 3801 C C . LEU A 1 494 ? 6.684 -174.65 -76.033 1 87.05 494 LEU A C 1
ATOM 3803 O O . LEU A 1 494 ? 6.659 -175.728 -76.631 1 87.05 494 LEU A O 1
ATOM 3807 N N . ALA A 1 495 ? 7.711 -173.821 -76.003 1 85.13 495 ALA A N 1
ATOM 3808 C CA . ALA A 1 495 ? 8.928 -174.126 -76.75 1 85.13 495 ALA A CA 1
ATOM 3809 C C . ALA A 1 495 ? 9.679 -175.295 -76.121 1 85.13 495 ALA A C 1
ATOM 3811 O O . ALA A 1 495 ? 10.231 -176.141 -76.83 1 85.13 495 ALA A O 1
ATOM 3812 N N . LEU A 1 496 ? 9.607 -175.52 -74.965 1 86.36 496 LEU A N 1
ATOM 3813 C CA . LEU A 1 496 ? 10.229 -176.635 -74.259 1 86.36 496 LEU A CA 1
ATOM 3814 C C . LEU A 1 496 ? 9.495 -177.94 -74.55 1 86.36 496 LEU A C 1
ATOM 3816 O O . LEU A 1 496 ? 10.126 -178.969 -74.802 1 86.36 496 LEU A O 1
ATOM 3820 N N . ASN A 1 497 ? 8.33 -177.913 -74.613 1 85.45 497 ASN A N 1
ATOM 3821 C CA . ASN A 1 497 ? 7.521 -179.093 -74.9 1 85.45 497 ASN A CA 1
ATOM 3822 C C . ASN A 1 497 ? 7.681 -179.543 -76.349 1 85.45 497 ASN A C 1
ATOM 3824 O O . ASN A 1 497 ? 7.689 -180.742 -76.634 1 85.45 497 ASN A O 1
ATOM 3828 N N . ALA A 1 498 ? 7.842 -178.484 -77.138 1 83.55 498 ALA A N 1
ATOM 3829 C CA . ALA A 1 498 ? 8.055 -178.765 -78.555 1 83.55 498 ALA A CA 1
ATOM 3830 C C . ALA A 1 498 ? 9.43 -179.383 -78.792 1 83.55 498 ALA A C 1
ATOM 3832 O O . ALA A 1 498 ? 9.587 -180.252 -79.652 1 83.55 498 ALA A O 1
ATOM 3833 N N . ALA A 1 499 ? 10.395 -179.111 -78.023 1 84.3 499 ALA A N 1
ATOM 3834 C CA . ALA A 1 499 ? 11.734 -179.688 -78.113 1 84.3 499 ALA A CA 1
ATOM 3835 C C . ALA A 1 499 ? 11.738 -181.14 -77.645 1 84.3 499 ALA A C 1
ATOM 3837 O O . ALA A 1 499 ? 12.423 -181.984 -78.227 1 84.3 499 ALA A O 1
ATOM 3838 N N . VAL A 1 500 ? 10.969 -181.519 -76.769 1 82.43 500 VAL A N 1
ATOM 3839 C CA . VAL A 1 500 ? 10.867 -182.877 -76.246 1 82.43 500 VAL A CA 1
ATOM 3840 C C . VAL A 1 500 ? 10.172 -183.773 -77.268 1 82.43 500 VAL A C 1
ATOM 3842 O O . VAL A 1 500 ? 10.605 -184.903 -77.51 1 82.43 500 VAL A O 1
ATOM 3845 N N . GLU A 1 501 ? 9.257 -183.254 -77.851 1 76.19 501 GLU A N 1
ATOM 3846 C CA . GLU A 1 501 ? 8.499 -184.007 -78.846 1 76.19 501 GLU A CA 1
ATOM 3847 C C . GLU A 1 501 ? 9.323 -184.237 -80.11 1 76.19 501 GLU A C 1
ATOM 3849 O O . GLU A 1 501 ? 9.224 -185.293 -80.738 1 76.19 501 GLU A O 1
ATOM 3854 N N . ALA A 1 502 ? 10.142 -183.225 -80.426 1 80.78 502 ALA A N 1
ATOM 3855 C CA . ALA A 1 502 ? 11.031 -183.346 -81.579 1 80.78 502 ALA A CA 1
ATOM 3856 C C . ALA A 1 502 ? 12.095 -184.414 -81.341 1 80.78 502 ALA A C 1
ATOM 3858 O O . ALA A 1 502 ? 12.465 -185.146 -82.261 1 80.78 502 ALA A O 1
ATOM 3859 N N . ALA A 1 503 ? 12.531 -184.672 -80.318 1 80.96 503 ALA A N 1
ATOM 3860 C CA . ALA A 1 503 ? 13.501 -185.705 -79.964 1 80.96 503 ALA A CA 1
ATOM 3861 C C . ALA A 1 503 ? 12.874 -187.094 -80.039 1 80.96 503 ALA A C 1
ATOM 3863 O O . ALA A 1 503 ? 13.53 -188.057 -80.444 1 80.96 503 ALA A O 1
ATOM 3864 N N . ARG A 1 504 ? 11.686 -187.222 -79.756 1 77.9 504 ARG A N 1
ATOM 3865 C CA . ARG A 1 504 ? 10.952 -188.482 -79.726 1 77.9 504 ARG A CA 1
ATOM 3866 C C . ARG A 1 504 ? 10.686 -188.994 -81.138 1 77.9 504 ARG A C 1
ATOM 3868 O O . ARG A 1 504 ? 10.557 -190.202 -81.351 1 77.9 504 ARG A O 1
ATOM 3875 N N . ALA A 1 505 ? 10.678 -188.093 -82.099 1 79.07 505 ALA A N 1
ATOM 3876 C CA . ALA A 1 505 ? 10.352 -188.43 -83.482 1 79.07 505 ALA A CA 1
ATOM 3877 C C . ALA A 1 505 ? 11.602 -188.836 -84.258 1 79.07 505 ALA A C 1
ATOM 3879 O O . ALA A 1 505 ? 11.526 -189.155 -85.447 1 79.07 505 ALA A O 1
ATOM 3880 N N . GLY A 1 506 ? 12.8 -188.824 -83.722 1 76.54 506 GLY A N 1
ATOM 3881 C CA . GLY A 1 506 ? 14.06 -189.325 -84.248 1 76.54 506 GLY A CA 1
ATOM 3882 C C . GLY A 1 506 ? 14.582 -188.514 -85.419 1 76.54 506 GLY A C 1
ATOM 3883 O O . GLY A 1 506 ? 14.726 -187.294 -85.321 1 76.54 506 GLY A O 1
ATOM 3884 N N . GLN A 1 507 ? 14.652 -189.293 -86.777 1 75.73 507 GLN A N 1
ATOM 3885 C CA . GLN A 1 507 ? 15.234 -188.688 -87.97 1 75.73 507 GLN A CA 1
ATOM 3886 C C . GLN A 1 507 ? 14.276 -187.682 -88.6 1 75.73 507 GLN A C 1
ATOM 3888 O O . GLN A 1 507 ? 14.709 -186.682 -89.177 1 75.73 507 GLN A O 1
ATOM 3893 N N . HIS A 1 508 ? 12.788 -188.361 -88.709 1 74.05 508 HIS A N 1
ATOM 3894 C CA . HIS A 1 508 ? 11.769 -187.482 -89.271 1 74.05 508 HIS A CA 1
ATOM 3895 C C . HIS A 1 508 ? 11.587 -186.232 -88.416 1 74.05 508 HIS A C 1
ATOM 3897 O O . HIS A 1 508 ? 10.96 -185.263 -88.85 1 74.05 508 HIS A O 1
ATOM 3903 N N . GLY A 1 509 ? 12.565 -185.579 -86.981 1 76.95 509 GLY A N 1
ATOM 3904 C CA . GLY A 1 509 ? 12.347 -184.482 -86.051 1 76.95 509 GLY A CA 1
ATOM 3905 C C . GLY A 1 509 ? 13.486 -183.48 -86.033 1 76.95 509 GLY A C 1
ATOM 3906 O O . GLY A 1 509 ? 13.423 -182.474 -85.324 1 76.95 509 GLY A O 1
ATOM 3907 N N . ARG A 1 510 ? 14.481 -183.444 -86.659 1 83.78 510 ARG A N 1
ATOM 3908 C CA . ARG A 1 510 ? 15.683 -182.619 -86.606 1 83.78 510 ARG A CA 1
ATOM 3909 C C . ARG A 1 510 ? 15.37 -181.171 -86.968 1 83.78 510 ARG A C 1
ATOM 3911 O O . ARG A 1 510 ? 15.846 -180.244 -86.309 1 83.78 510 ARG A O 1
ATOM 3918 N N . GLY A 1 511 ? 14.51 -180.96 -87.841 1 79.51 511 GLY A N 1
ATOM 3919 C CA . GLY A 1 511 ? 14.14 -179.614 -88.25 1 79.51 511 GLY A CA 1
ATOM 3920 C C . GLY A 1 511 ? 13.317 -178.879 -87.209 1 79.51 511 GLY A C 1
ATOM 3921 O O . GLY A 1 511 ? 13.537 -177.692 -86.961 1 79.51 511 GLY A O 1
ATOM 3922 N N . PHE A 1 512 ? 12.531 -179.53 -86.443 1 80.84 512 PHE A N 1
ATOM 3923 C CA . PHE A 1 512 ? 11.643 -178.959 -85.437 1 80.84 512 PHE A CA 1
ATOM 3924 C C . PHE A 1 512 ? 12.406 -178.649 -84.155 1 80.84 512 PHE A C 1
ATOM 3926 O O . PHE A 1 512 ? 12.083 -177.691 -83.45 1 80.84 512 PHE A O 1
ATOM 3933 N N . SER A 1 513 ? 13.439 -179.417 -83.936 1 83.35 513 SER A N 1
ATOM 3934 C CA . SER A 1 513 ? 14.284 -179.176 -82.771 1 83.35 513 SER A CA 1
ATOM 3935 C C . SER A 1 513 ? 15.009 -177.839 -82.88 1 83.35 513 SER A C 1
ATOM 3937 O O . SER A 1 513 ? 15.201 -177.147 -81.878 1 83.35 513 SER A O 1
ATOM 3939 N N . VAL A 1 514 ? 15.156 -177.427 -84.146 1 86.94 514 VAL A N 1
ATOM 3940 C CA . VAL A 1 514 ? 15.836 -176.161 -84.399 1 86.94 514 VAL A CA 1
ATOM 3941 C C . VAL A 1 514 ? 14.856 -175.004 -84.22 1 86.94 514 VAL A C 1
ATOM 3943 O O . VAL A 1 514 ? 15.194 -173.984 -83.615 1 86.94 514 VAL A O 1
ATOM 3946 N N . VAL A 1 515 ? 13.731 -175.235 -84.502 1 85.14 515 VAL A N 1
ATOM 3947 C CA . VAL A 1 515 ? 12.698 -174.212 -84.376 1 85.14 515 VAL A CA 1
ATOM 3948 C C . VAL A 1 515 ? 12.332 -174.025 -82.905 1 85.14 515 VAL A C 1
ATOM 3950 O O . VAL A 1 515 ? 12.207 -172.895 -82.429 1 85.14 515 VAL A O 1
ATOM 3953 N N . ALA A 1 516 ? 12.166 -175.015 -82.211 1 84.52 516 ALA A N 1
ATOM 3954 C CA . ALA A 1 516 ? 11.818 -174.961 -80.794 1 84.52 516 ALA A CA 1
ATOM 3955 C C . ALA A 1 516 ? 12.906 -174.257 -79.988 1 84.52 516 ALA A C 1
ATOM 3957 O O . ALA A 1 516 ? 12.609 -173.475 -79.082 1 84.52 516 ALA A O 1
ATOM 3958 N N . ALA A 1 517 ? 14.145 -174.471 -80.491 1 84.8 517 ALA A N 1
ATOM 3959 C CA . ALA A 1 517 ? 15.265 -173.843 -79.794 1 84.8 517 ALA A CA 1
ATOM 3960 C C . ALA A 1 517 ? 15.303 -172.341 -80.06 1 84.8 517 ALA A C 1
ATOM 3962 O O . ALA A 1 517 ? 15.61 -171.553 -79.162 1 84.8 517 ALA A O 1
ATOM 3963 N N . GLU A 1 518 ? 14.837 -172.074 -81.189 1 89.65 518 GLU A N 1
ATOM 3964 C CA . GLU A 1 518 ? 14.851 -170.66 -81.551 1 89.65 518 GLU A CA 1
ATOM 3965 C C . GLU A 1 518 ? 13.698 -169.909 -80.89 1 89.65 518 GLU A C 1
ATOM 3967 O O . GLU A 1 518 ? 13.865 -168.771 -80.446 1 89.65 518 GLU A O 1
ATOM 3972 N N . VAL A 1 519 ? 12.6 -170.492 -80.738 1 88.28 519 VAL A N 1
ATOM 3973 C CA . VAL A 1 519 ? 11.443 -169.889 -80.085 1 88.28 519 VAL A CA 1
ATOM 3974 C C . VAL A 1 519 ? 11.713 -169.738 -78.59 1 88.28 519 VAL A C 1
ATOM 3976 O O . VAL A 1 519 ? 11.314 -168.743 -77.978 1 88.28 519 VAL A O 1
ATOM 3979 N N . ARG A 1 520 ? 12.394 -170.697 -78.109 1 90.02 520 ARG A N 1
ATOM 3980 C CA . ARG A 1 520 ? 12.77 -170.613 -76.701 1 90.02 520 ARG A CA 1
ATOM 3981 C C . ARG A 1 520 ? 13.714 -169.441 -76.456 1 90.02 520 ARG A C 1
ATOM 3983 O O . ARG A 1 520 ? 13.543 -168.69 -75.493 1 90.02 520 ARG A O 1
ATOM 3990 N N . GLN A 1 521 ? 14.555 -169.249 -77.468 1 90.94 521 GLN A N 1
ATOM 3991 C CA . GLN A 1 521 ? 15.521 -168.162 -77.354 1 90.94 521 GLN A CA 1
ATOM 3992 C C . GLN A 1 521 ? 14.839 -166.804 -77.493 1 90.94 521 GLN A C 1
ATOM 3994 O O . GLN A 1 521 ? 15.147 -165.87 -76.749 1 90.94 521 GLN A O 1
ATOM 3999 N N . LEU A 1 522 ? 13.856 -166.711 -78.18 1 89.24 522 LEU A N 1
ATOM 4000 C CA . LEU A 1 522 ? 13.129 -165.468 -78.412 1 89.24 522 LEU A CA 1
ATOM 4001 C C . LEU A 1 522 ? 12.207 -165.151 -77.239 1 89.24 522 LEU A C 1
ATOM 4003 O O . LEU A 1 522 ? 12.041 -163.986 -76.872 1 89.24 522 LEU A O 1
ATOM 4007 N N . SER A 1 523 ? 11.694 -166.139 -76.691 1 90.8 523 SER A N 1
ATOM 4008 C CA . SER A 1 523 ? 10.838 -165.944 -75.526 1 90.8 523 SER A CA 1
ATOM 4009 C C . SER A 1 523 ? 11.642 -165.458 -74.324 1 90.8 523 SER A C 1
ATOM 4011 O O . SER A 1 523 ? 11.17 -164.621 -73.552 1 90.8 523 SER A O 1
ATOM 4013 N N . GLN A 1 524 ? 12.851 -166.001 -74.265 1 89.66 524 GLN A N 1
ATOM 4014 C CA . GLN A 1 524 ? 13.73 -165.565 -73.185 1 89.66 524 GLN A CA 1
ATOM 4015 C C . GLN A 1 524 ? 14.17 -164.117 -73.385 1 89.66 524 GLN A C 1
ATOM 4017 O O . GLN A 1 524 ? 14.259 -163.352 -72.422 1 89.66 524 GLN A O 1
ATOM 4022 N N . ARG A 1 525 ? 14.241 -163.762 -74.509 1 91.51 525 ARG A N 1
ATOM 4023 C CA . ARG A 1 525 ? 14.618 -162.384 -74.806 1 91.51 525 ARG A CA 1
ATOM 4024 C C . ARG A 1 525 ? 13.457 -161.43 -74.544 1 91.51 525 ARG A C 1
ATOM 4026 O O . ARG A 1 525 ? 13.662 -160.31 -74.072 1 91.51 525 ARG A O 1
ATOM 4033 N N . SER A 1 526 ? 12.316 -161.747 -74.815 1 90.31 526 SER A N 1
ATOM 4034 C CA . SER A 1 526 ? 11.132 -160.933 -74.557 1 90.31 526 SER A CA 1
ATOM 4035 C C . SER A 1 526 ? 10.915 -160.731 -73.061 1 90.31 526 SER A C 1
ATOM 4037 O O . SER A 1 526 ? 10.542 -159.64 -72.625 1 90.31 526 SER A O 1
ATOM 4039 N N . ALA A 1 527 ? 11.149 -161.721 -72.349 1 89.86 527 ALA A N 1
ATOM 4040 C CA . ALA A 1 527 ? 11.042 -161.632 -70.895 1 89.86 527 ALA A CA 1
ATOM 4041 C C . ALA A 1 527 ? 12.084 -160.673 -70.326 1 89.86 527 ALA A C 1
ATOM 4043 O O . ALA A 1 527 ? 11.803 -159.928 -69.385 1 89.86 527 ALA A O 1
ATOM 4044 N N . ASP A 1 528 ? 13.206 -160.703 -71.003 1 93.14 528 ASP A N 1
ATOM 4045 C CA . ASP A 1 528 ? 14.269 -159.806 -70.562 1 93.14 528 ASP A CA 1
ATOM 4046 C C . ASP A 1 528 ? 13.918 -158.35 -70.858 1 93.14 528 ASP A C 1
ATOM 4048 O O . ASP A 1 528 ? 14.147 -157.468 -70.027 1 93.14 528 ASP A O 1
ATOM 4052 N N . GLU A 1 529 ? 13.321 -158.164 -71.893 1 91.96 529 GLU A N 1
ATOM 4053 C CA . GLU A 1 529 ? 12.917 -156.81 -72.26 1 91.96 529 GLU A CA 1
ATOM 4054 C C . GLU A 1 529 ? 11.759 -156.325 -71.392 1 91.96 529 GLU A C 1
ATOM 4056 O O . GLU A 1 529 ? 11.717 -155.156 -71.001 1 91.96 529 GLU A O 1
ATOM 4061 N N . ALA A 1 530 ? 10.906 -157.071 -71.013 1 88.15 530 ALA A N 1
ATOM 4062 C CA . ALA A 1 530 ? 9.804 -156.732 -70.117 1 88.15 530 ALA A CA 1
ATOM 4063 C C . ALA A 1 530 ? 10.32 -156.37 -68.727 1 88.15 530 ALA A C 1
ATOM 4065 O O . ALA A 1 530 ? 9.796 -155.458 -68.082 1 88.15 530 ALA A O 1
ATOM 4066 N N . GLY A 1 531 ? 11.331 -157.207 -68.457 1 91.05 531 GLY A N 1
ATOM 4067 C CA . GLY A 1 531 ? 11.958 -156.9 -67.181 1 91.05 531 GLY A CA 1
ATOM 4068 C C . GLY A 1 531 ? 12.596 -155.524 -67.145 1 91.05 531 GLY A C 1
ATOM 4069 O O . GLY A 1 531 ? 12.515 -154.823 -66.134 1 91.05 531 GLY A O 1
ATOM 4070 N N . LYS A 1 532 ? 13.094 -155.084 -68.233 1 93.33 532 LYS A N 1
ATOM 4071 C CA . LYS A 1 532 ? 13.675 -153.748 -68.33 1 93.33 532 LYS A CA 1
ATOM 4072 C C . LYS A 1 532 ? 12.595 -152.673 -68.25 1 93.33 532 LYS A C 1
ATOM 4074 O O . LYS A 1 532 ? 12.777 -151.651 -67.585 1 93.33 532 LYS A O 1
ATOM 4079 N N . ILE A 1 533 ? 11.522 -152.75 -68.717 1 90.82 533 ILE A N 1
ATOM 4080 C CA . ILE A 1 533 ? 10.435 -151.777 -68.706 1 90.82 533 ILE A CA 1
ATOM 4081 C C . ILE A 1 533 ? 9.885 -151.634 -67.288 1 90.82 533 ILE A C 1
ATOM 4083 O O . ILE A 1 533 ? 9.595 -150.523 -66.837 1 90.82 533 ILE A O 1
ATOM 4087 N N . ARG A 1 534 ? 9.771 -152.742 -66.676 1 87.8 534 ARG A N 1
ATOM 4088 C CA . ARG A 1 534 ? 9.26 -152.721 -65.309 1 87.8 534 ARG A CA 1
ATOM 4089 C C . ARG A 1 534 ? 10.147 -151.871 -64.406 1 87.8 534 ARG A C 1
ATOM 4091 O O . ARG A 1 534 ? 9.648 -151.111 -63.573 1 87.8 534 ARG A O 1
ATOM 4098 N N . ALA A 1 535 ? 11.444 -152.021 -64.69 1 91.42 535 ALA A N 1
ATOM 4099 C CA . ALA A 1 535 ? 12.383 -151.253 -63.876 1 91.42 535 ALA A CA 1
ATOM 4100 C C . ALA A 1 535 ? 12.289 -149.763 -64.189 1 91.42 535 ALA A C 1
ATOM 4102 O O . ALA A 1 535 ? 12.286 -148.93 -63.28 1 91.42 535 ALA A O 1
ATOM 4103 N N . LEU A 1 536 ? 12.062 -149.417 -65.295 1 88.18 536 LEU A N 1
ATOM 4104 C CA . LEU A 1 536 ? 11.981 -148.026 -65.729 1 88.18 536 LEU A CA 1
ATOM 4105 C C . LEU A 1 536 ? 10.679 -147.386 -65.26 1 88.18 536 LEU A C 1
ATOM 4107 O O . LEU A 1 536 ? 10.672 -146.233 -64.822 1 88.18 536 LEU A O 1
ATOM 4111 N N . ILE A 1 537 ? 9.703 -148.143 -65.31 1 87.26 537 ILE A N 1
ATOM 4112 C CA . ILE A 1 537 ? 8.403 -147.619 -64.905 1 87.26 537 ILE A CA 1
ATOM 4113 C C . ILE A 1 537 ? 8.383 -147.403 -63.393 1 87.26 537 ILE A C 1
ATOM 4115 O O . ILE A 1 537 ? 7.78 -146.445 -62.905 1 87.26 537 ILE A O 1
ATOM 4119 N N . SER A 1 538 ? 9.059 -148.398 -62.785 1 89.69 538 SER A N 1
ATOM 4120 C CA . SER A 1 538 ? 9.171 -148.215 -61.342 1 89.69 538 SER A CA 1
ATOM 4121 C C . SER A 1 538 ? 9.914 -146.927 -61.004 1 89.69 538 SER A C 1
ATOM 4123 O O . SER A 1 538 ? 9.511 -146.19 -60.101 1 89.69 538 SER A O 1
ATOM 4125 N N . ASP A 1 539 ? 10.867 -146.572 -61.81 1 86.67 539 ASP A N 1
ATOM 4126 C CA . ASP A 1 539 ? 11.621 -145.335 -61.631 1 86.67 539 ASP A CA 1
ATOM 4127 C C . ASP A 1 539 ? 10.767 -144.117 -61.977 1 86.67 539 ASP A C 1
ATOM 4129 O O . ASP A 1 539 ? 10.85 -143.084 -61.309 1 86.67 539 ASP A O 1
ATOM 4133 N N . SER A 1 540 ? 9.928 -144.196 -62.828 1 85.17 540 SER A N 1
ATOM 4134 C CA . SER A 1 540 ? 9.054 -143.103 -63.244 1 85.17 540 SER A CA 1
ATOM 4135 C C . SER A 1 540 ? 8.012 -142.792 -62.175 1 85.17 540 SER A C 1
ATOM 4137 O O . SER A 1 540 ? 7.756 -141.624 -61.873 1 85.17 540 SER A O 1
ATOM 4139 N N . ILE A 1 541 ? 7.497 -143.862 -61.671 1 84.05 541 ILE A N 1
ATOM 4140 C CA . ILE A 1 541 ? 6.492 -143.697 -60.627 1 84.05 541 ILE A CA 1
ATOM 4141 C C . ILE A 1 541 ? 7.11 -142.99 -59.423 1 84.05 541 ILE A C 1
ATOM 4143 O O . ILE A 1 541 ? 6.486 -142.112 -58.822 1 84.05 541 ILE A O 1
ATOM 4147 N N . ALA A 1 542 ? 8.387 -143.292 -59.173 1 87.35 542 ALA A N 1
ATOM 4148 C CA . ALA A 1 542 ? 9.074 -142.658 -58.05 1 87.35 542 ALA A CA 1
ATOM 4149 C C . ALA A 1 542 ? 9.321 -141.177 -58.323 1 87.35 542 ALA A C 1
ATOM 4151 O O . ALA A 1 542 ? 9.141 -140.338 -57.438 1 87.35 542 ALA A O 1
ATOM 4152 N N . SER A 1 543 ? 9.569 -140.9 -59.495 1 85.3 543 SER A N 1
ATOM 4153 C CA . SER A 1 543 ? 9.845 -139.518 -59.873 1 85.3 543 SER A CA 1
ATOM 4154 C C . SER A 1 543 ? 8.57 -138.681 -59.881 1 85.3 543 SER A C 1
ATOM 4156 O O . SER A 1 543 ? 8.586 -137.512 -59.491 1 85.3 543 SER A O 1
ATOM 4158 N N . VAL A 1 544 ? 7.473 -139.136 -60.211 1 86.16 544 VAL A N 1
ATOM 4159 C CA . VAL A 1 544 ? 6.191 -138.44 -60.225 1 86.16 544 VAL A CA 1
ATOM 4160 C C . VAL A 1 544 ? 5.744 -138.15 -58.794 1 86.16 544 VAL A C 1
ATOM 4162 O O . VAL A 1 544 ? 5.223 -137.07 -58.506 1 86.16 544 VAL A O 1
ATOM 4165 N N . ASN A 1 545 ? 6.026 -139.229 -58.013 1 87.4 545 ASN A N 1
ATOM 4166 C CA . ASN A 1 545 ? 5.671 -139.026 -56.613 1 87.4 545 ASN A CA 1
ATOM 4167 C C . ASN A 1 545 ? 6.465 -137.879 -55.994 1 87.4 545 ASN A C 1
ATOM 4169 O O . ASN A 1 545 ? 5.912 -137.064 -55.254 1 87.4 545 ASN A O 1
ATOM 4173 N N . GLU A 1 546 ? 7.652 -137.796 -56.383 1 88.24 546 GLU A N 1
ATOM 4174 C CA . GLU A 1 546 ? 8.495 -136.706 -55.901 1 88.24 546 GLU A CA 1
ATOM 4175 C C . GLU A 1 546 ? 8.053 -135.366 -56.483 1 88.24 546 GLU A C 1
ATOM 4177 O O . GLU A 1 546 ? 7.967 -134.369 -55.764 1 88.24 546 GLU A O 1
ATOM 4182 N N . GLY A 1 547 ? 7.701 -135.247 -57.59 1 80.15 547 GLY A N 1
ATOM 4183 C CA . GLY A 1 547 ? 7.227 -134.039 -58.247 1 80.15 547 GLY A CA 1
ATOM 4184 C C . GLY A 1 547 ? 5.923 -133.52 -57.671 1 80.15 547 GLY A C 1
ATOM 4185 O O . GLY A 1 547 ? 5.775 -132.317 -57.443 1 80.15 547 GLY A O 1
ATOM 4186 N N . THR A 1 548 ? 5.071 -134.445 -57.446 1 83.45 548 THR A N 1
ATOM 4187 C CA . THR A 1 548 ? 3.788 -134.061 -56.868 1 83.45 548 THR A CA 1
ATOM 4188 C C . THR A 1 548 ? 3.983 -133.42 -55.497 1 83.45 548 THR A C 1
ATOM 4190 O O . THR A 1 548 ? 3.322 -132.432 -55.168 1 83.45 548 THR A O 1
ATOM 4193 N N . LYS A 1 549 ? 4.962 -133.928 -54.793 1 89.45 549 LYS A N 1
ATOM 4194 C CA . LYS A 1 549 ? 5.243 -133.378 -53.47 1 89.45 549 LYS A CA 1
ATOM 4195 C C . LYS A 1 549 ? 5.813 -131.966 -53.572 1 89.45 549 LYS A C 1
ATOM 4197 O O . LYS A 1 549 ? 5.418 -131.075 -52.816 1 89.45 549 LYS A O 1
ATOM 4202 N N . LEU A 1 550 ? 6.586 -131.703 -54.491 1 87.43 550 LEU A N 1
ATOM 4203 C CA . LEU A 1 550 ? 7.224 -130.403 -54.673 1 87.43 550 LEU A CA 1
ATOM 4204 C C . LEU A 1 550 ? 6.216 -129.367 -55.159 1 87.43 550 LEU A C 1
ATOM 4206 O O . LEU A 1 550 ? 6.215 -128.227 -54.688 1 87.43 550 LEU A O 1
ATOM 4210 N N . VAL A 1 551 ? 5.272 -129.654 -55.937 1 84.83 551 VAL A N 1
ATOM 4211 C CA . VAL A 1 551 ? 4.261 -128.731 -56.442 1 84.83 551 VAL A CA 1
ATOM 4212 C C . VAL A 1 551 ? 3.292 -128.361 -55.321 1 84.83 551 VAL A C 1
ATOM 4214 O O . VAL A 1 551 ? 2.867 -127.208 -55.215 1 84.83 551 VAL A O 1
ATOM 4217 N N . ASN A 1 552 ? 3.087 -129.467 -54.524 1 86.33 552 ASN A N 1
ATOM 4218 C CA . ASN A 1 552 ? 2.211 -129.183 -53.392 1 86.33 552 ASN A CA 1
ATOM 4219 C C . ASN A 1 552 ? 2.866 -128.224 -52.403 1 86.33 552 ASN A C 1
ATOM 4221 O O . ASN A 1 552 ? 2.2 -127.35 -51.845 1 86.33 552 ASN A O 1
ATOM 4225 N N . GLN A 1 553 ? 4.108 -128.331 -52.275 1 89.58 553 GLN A N 1
ATOM 4226 C CA . GLN A 1 553 ? 4.842 -127.424 -51.399 1 89.58 553 GLN A CA 1
ATOM 4227 C C . GLN A 1 553 ? 4.912 -126.021 -51.994 1 89.58 553 GLN A C 1
ATOM 4229 O O . GLN A 1 553 ? 4.829 -125.028 -51.268 1 89.58 553 GLN A O 1
ATOM 4234 N N . SER A 1 554 ? 4.972 -125.842 -53.161 1 89 554 SER A N 1
ATOM 4235 C CA . SER A 1 554 ? 4.979 -124.551 -53.842 1 89 554 SER A CA 1
ATOM 4236 C C . SER A 1 554 ? 3.641 -123.836 -53.685 1 89 554 SER A C 1
ATOM 4238 O O . SER A 1 554 ? 3.601 -122.622 -53.473 1 89 554 SER A O 1
ATOM 4240 N N . ASN A 1 555 ? 2.6 -124.631 -53.753 1 86.04 555 ASN A N 1
ATOM 4241 C CA . ASN A 1 555 ? 1.265 -124.07 -53.576 1 86.04 555 ASN A CA 1
ATOM 4242 C C . ASN A 1 555 ? 1.091 -123.464 -52.186 1 86.04 555 ASN A C 1
ATOM 4244 O O . ASN A 1 555 ? 0.5 -122.393 -52.041 1 86.04 555 ASN A O 1
ATOM 4248 N N . GLN A 1 556 ? 1.704 -124.156 -51.255 1 90.07 556 GLN A N 1
ATOM 4249 C CA . GLN A 1 556 ? 1.621 -123.634 -49.895 1 90.07 556 GLN A CA 1
ATOM 4250 C C . GLN A 1 556 ? 2.46 -122.37 -49.738 1 90.07 556 GLN A C 1
ATOM 4252 O O . GLN A 1 556 ? 2.048 -121.424 -49.063 1 90.07 556 GLN A O 1
ATOM 4257 N N . GLY A 1 557 ? 3.523 -122.324 -50.351 1 88.8 557 GLY A N 1
ATOM 4258 C CA . GLY A 1 557 ? 4.38 -121.149 -50.313 1 88.8 557 GLY A CA 1
ATOM 4259 C C . GLY A 1 557 ? 3.745 -119.927 -50.948 1 88.8 557 GLY A C 1
ATOM 4260 O O . GLY A 1 557 ? 3.84 -118.821 -50.411 1 88.8 557 GLY A O 1
ATOM 4261 N N . ILE A 1 558 ? 3.006 -120.066 -51.994 1 88.85 558 ILE A N 1
ATOM 4262 C CA . ILE A 1 558 ? 2.338 -118.968 -52.686 1 88.85 558 ILE A CA 1
ATOM 4263 C C . ILE A 1 558 ? 1.214 -118.416 -51.812 1 88.85 558 ILE A C 1
ATOM 4265 O O . ILE A 1 558 ? 1.005 -117.202 -51.753 1 88.85 558 ILE A O 1
ATOM 4269 N N . ASN A 1 559 ? 0.61 -119.366 -51.128 1 89.11 559 ASN A N 1
ATOM 4270 C CA . ASN A 1 559 ? -0.441 -118.915 -50.222 1 89.11 559 ASN A CA 1
ATOM 4271 C C . ASN A 1 559 ? 0.123 -118.056 -49.094 1 89.11 559 ASN A C 1
ATOM 4273 O O . ASN A 1 559 ? -0.517 -117.095 -48.661 1 89.11 559 ASN A O 1
ATOM 4277 N N . ASP A 1 560 ? 1.295 -118.413 -48.707 1 89.9 560 ASP A N 1
ATOM 4278 C CA . ASP A 1 560 ? 1.947 -117.625 -47.666 1 89.9 560 ASP A CA 1
ATOM 4279 C C . ASP A 1 560 ? 2.345 -116.246 -48.189 1 89.9 560 ASP A C 1
ATOM 4281 O O . ASP A 1 560 ? 2.255 -115.252 -47.465 1 89.9 560 ASP A O 1
ATOM 4285 N N . ILE A 1 561 ? 2.658 -116.143 -49.377 1 89.14 561 ILE A N 1
ATOM 4286 C CA . ILE A 1 561 ? 3.036 -114.879 -50.001 1 89.14 561 ILE A CA 1
ATOM 4287 C C . ILE A 1 561 ? 1.812 -113.972 -50.109 1 89.14 561 ILE A C 1
ATOM 4289 O O . ILE A 1 561 ? 1.879 -112.787 -49.773 1 89.14 561 ILE A O 1
ATOM 4293 N N . VAL A 1 562 ? 0.714 -114.551 -50.519 1 87.06 562 VAL A N 1
ATOM 4294 C CA . VAL A 1 562 ? -0.522 -113.789 -50.661 1 87.06 562 VAL A CA 1
ATOM 4295 C C . VAL A 1 562 ? -0.934 -113.214 -49.308 1 87.06 562 VAL A C 1
ATOM 4297 O O . VAL A 1 562 ? -1.31 -112.043 -49.212 1 87.06 562 VAL A O 1
ATOM 4300 N N . THR A 1 563 ? -0.721 -114.031 -48.269 1 91.25 563 THR A N 1
ATOM 4301 C CA . THR A 1 563 ? -1.088 -113.582 -46.93 1 91.25 563 THR A CA 1
ATOM 4302 C C . THR A 1 563 ? -0.163 -112.462 -46.462 1 91.25 563 THR A C 1
ATOM 4304 O O . THR A 1 563 ? -0.619 -111.474 -45.883 1 91.25 563 THR A O 1
ATOM 4307 N N . GLY A 1 564 ? 1.044 -112.586 -46.687 1 89.38 564 GLY A N 1
ATOM 4308 C CA . GLY A 1 564 ? 2.014 -111.566 -46.321 1 89.38 564 GLY A CA 1
ATOM 4309 C C . GLY A 1 564 ? 1.793 -110.248 -47.041 1 89.38 564 GLY A C 1
ATOM 4310 O O . GLY A 1 564 ? 1.861 -109.181 -46.428 1 89.38 564 GLY A O 1
ATOM 4311 N N . THR A 1 565 ? 1.431 -110.248 -48.242 1 89.23 565 THR A N 1
ATOM 4312 C CA . THR A 1 565 ? 1.216 -109.049 -49.043 1 89.23 565 THR A CA 1
ATOM 4313 C C . THR A 1 565 ? -0.041 -108.313 -48.588 1 89.23 565 THR A C 1
ATOM 4315 O O . THR A 1 565 ? -0.095 -107.082 -48.629 1 89.23 565 THR A O 1
ATOM 4318 N N . ARG A 1 566 ? -0.96 -109.111 -48.171 1 90.15 566 ARG A N 1
ATOM 4319 C CA . ARG A 1 566 ? -2.18 -108.496 -47.659 1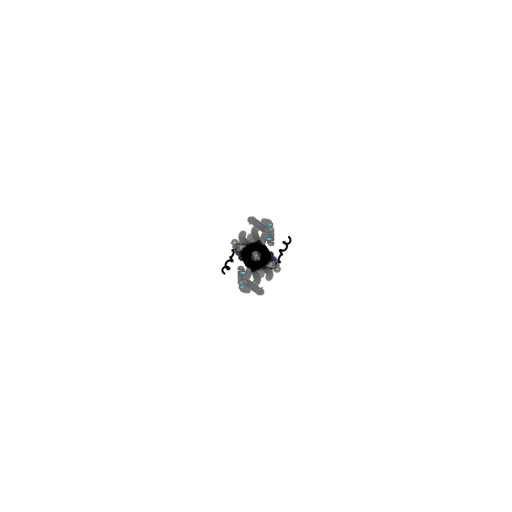 90.15 566 ARG A CA 1
ATOM 4320 C C . ARG A 1 566 ? -1.903 -107.712 -46.381 1 90.15 566 ARG A C 1
ATOM 4322 O O . ARG A 1 566 ? -2.455 -106.628 -46.179 1 90.15 566 ARG A O 1
ATOM 4329 N N . LYS A 1 567 ? -1.057 -108.24 -45.632 1 93.56 567 LYS A N 1
ATOM 4330 C CA . LYS A 1 567 ? -0.718 -107.545 -44.393 1 93.56 567 LYS A CA 1
ATOM 4331 C C . LYS A 1 567 ? 0.044 -106.254 -44.679 1 93.56 567 LYS A C 1
ATOM 4333 O O . LYS A 1 567 ? -0.169 -105.241 -44.01 1 93.56 567 LYS A O 1
ATOM 4338 N N . VAL A 1 568 ? 0.889 -106.193 -45.578 1 93.73 568 VAL A N 1
ATOM 4339 C CA . VAL A 1 568 ? 1.611 -104.988 -45.971 1 93.73 568 VAL A CA 1
ATOM 4340 C C . VAL A 1 568 ? 0.629 -103.948 -46.506 1 93.73 568 VAL A C 1
ATOM 4342 O O . VAL A 1 568 ? 0.733 -102.762 -46.182 1 93.73 568 VAL A O 1
ATOM 4345 N N . ARG A 1 569 ? -0.274 -104.362 -47.232 1 92.03 569 ARG A N 1
ATOM 4346 C CA . ARG A 1 569 ? -1.277 -103.457 -47.783 1 92.03 569 ARG A CA 1
ATOM 4347 C C . ARG A 1 569 ? -2.058 -102.763 -46.671 1 92.03 569 ARG A C 1
ATOM 4349 O O . ARG A 1 569 ? -2.33 -101.564 -46.753 1 92.03 569 ARG A O 1
ATOM 4356 N N . ASP A 1 570 ? -2.338 -103.585 -45.645 1 94.23 570 ASP A N 1
ATOM 4357 C CA . ASP A 1 570 ? -3.084 -103.017 -44.526 1 94.23 570 ASP A CA 1
ATOM 4358 C C . ASP A 1 570 ? -2.266 -101.944 -43.81 1 94.23 570 ASP A C 1
ATOM 4360 O O . ASP A 1 570 ? -2.798 -100.896 -43.438 1 94.23 570 ASP A O 1
ATOM 4364 N N . LEU A 1 571 ? -1.075 -102.166 -43.676 1 93.6 571 LEU A N 1
ATOM 4365 C CA . LEU A 1 571 ? -0.211 -101.207 -42.998 1 93.6 571 LEU A CA 1
ATOM 4366 C C . LEU A 1 571 ? -0.046 -99.94 -43.83 1 93.6 571 LEU A C 1
ATOM 4368 O O . LEU A 1 571 ? -0.043 -98.832 -43.289 1 93.6 571 LEU A O 1
ATOM 4372 N N . VAL A 1 572 ? 0.088 -100.037 -45.033 1 94.82 572 VAL A N 1
ATOM 4373 C CA . VAL A 1 572 ? 0.233 -98.887 -45.92 1 94.82 572 VAL A CA 1
ATOM 4374 C C . VAL A 1 572 ? -1.059 -98.074 -45.927 1 94.82 572 VAL A C 1
ATOM 4376 O O . VAL A 1 572 ? -1.027 -96.846 -46.031 1 94.82 572 VAL A O 1
ATOM 4379 N N . ASN A 1 573 ? -2.171 -98.851 -45.814 1 93.55 573 ASN A N 1
ATOM 4380 C CA . ASN A 1 573 ? -3.439 -98.141 -45.68 1 93.55 573 ASN A CA 1
ATOM 4381 C C . ASN A 1 573 ? -3.484 -97.311 -44.401 1 93.55 573 ASN A C 1
ATOM 4383 O O . ASN A 1 573 ? -4.028 -96.205 -44.392 1 93.55 573 ASN A O 1
ATOM 4387 N N . GLU A 1 574 ? -2.928 -97.898 -43.436 1 94.1 574 GLU A N 1
ATOM 4388 C CA . GLU A 1 574 ? -2.879 -97.163 -42.176 1 94.1 574 GLU A CA 1
ATOM 4389 C C . GLU A 1 574 ? -1.979 -95.936 -42.286 1 94.1 574 GLU A C 1
ATOM 4391 O O . GLU A 1 574 ? -2.271 -94.89 -41.704 1 94.1 574 GLU A O 1
ATOM 4396 N N . ILE A 1 575 ? -0.967 -95.992 -42.962 1 95.09 575 ILE A N 1
ATOM 4397 C CA . ILE A 1 575 ? -0.062 -94.872 -43.191 1 95.09 575 ILE A CA 1
ATOM 4398 C C . ILE A 1 575 ? -0.784 -93.776 -43.971 1 95.09 575 ILE A C 1
ATOM 4400 O O . ILE A 1 575 ? -0.656 -92.591 -43.653 1 95.09 575 ILE A O 1
ATOM 4404 N N . ALA A 1 576 ? -1.491 -94.147 -44.956 1 92.9 576 ALA A N 1
ATOM 4405 C CA . ALA A 1 576 ? -2.253 -93.179 -45.741 1 92.9 576 ALA A CA 1
ATOM 4406 C C . ALA A 1 576 ? -3.251 -92.426 -44.865 1 92.9 576 ALA A C 1
ATOM 4408 O O . ALA A 1 576 ? -3.414 -91.212 -45.003 1 92.9 576 ALA A O 1
ATOM 4409 N N . VAL A 1 577 ? -3.866 -93.166 -43.941 1 93.12 577 VAL A N 1
ATOM 4410 C CA . VAL A 1 577 ? -4.833 -92.548 -43.04 1 93.12 577 VAL A CA 1
ATOM 4411 C C . VAL A 1 577 ? -4.119 -91.582 -42.098 1 93.12 577 VAL A C 1
ATOM 4413 O O . VAL A 1 577 ? -4.599 -90.473 -41.855 1 93.12 577 VAL A O 1
ATOM 4416 N N . ALA A 1 578 ? -3.004 -91.972 -41.63 1 92.23 578 ALA A N 1
ATOM 4417 C CA . ALA A 1 578 ? -2.218 -91.111 -40.75 1 92.23 578 ALA A CA 1
ATOM 4418 C C . ALA A 1 578 ? -1.769 -89.846 -41.477 1 92.23 578 ALA A C 1
ATOM 4420 O O . ALA A 1 578 ? -1.782 -88.755 -40.903 1 92.23 578 ALA A O 1
ATOM 4421 N N . ALA A 1 579 ? -1.396 -89.924 -42.656 1 92.4 579 ALA A N 1
ATOM 4422 C CA . ALA A 1 579 ? -0.969 -88.776 -43.452 1 92.4 579 ALA A CA 1
ATOM 4423 C C . ALA A 1 579 ? -2.122 -87.801 -43.671 1 92.4 579 ALA A C 1
ATOM 4425 O O . ALA A 1 579 ? -1.923 -86.584 -43.666 1 92.4 579 ALA A O 1
ATOM 4426 N N . ASP A 1 580 ? -3.294 -88.414 -43.817 1 91.93 580 ASP A N 1
ATOM 4427 C CA . ASP A 1 580 ? -4.475 -87.569 -43.959 1 91.93 580 ASP A CA 1
ATOM 4428 C C . ASP A 1 580 ? -4.759 -86.802 -42.67 1 91.93 580 ASP A C 1
ATOM 4430 O O . ASP A 1 580 ? -5.081 -85.612 -42.707 1 91.93 580 ASP A O 1
ATOM 4434 N N . GLU A 1 581 ? -4.619 -87.46 -41.604 1 91.85 581 GLU A N 1
ATOM 4435 C CA . GLU A 1 581 ? -4.808 -86.805 -40.313 1 91.85 581 GLU A CA 1
ATOM 4436 C C . GLU A 1 581 ? -3.763 -85.715 -40.089 1 91.85 581 GLU A C 1
ATOM 4438 O O . GLU A 1 581 ? -4.077 -84.646 -39.561 1 91.85 581 GLU A O 1
ATOM 4443 N N . GLN A 1 582 ? -2.622 -85.994 -40.457 1 91.64 582 GLN A N 1
ATOM 4444 C CA . GLN A 1 582 ? -1.556 -85.003 -40.348 1 91.64 582 GLN A CA 1
ATOM 4445 C C . GLN A 1 582 ? -1.851 -83.781 -41.212 1 91.64 582 GLN A C 1
ATOM 4447 O O . GLN A 1 582 ? -1.624 -82.645 -40.789 1 91.64 582 GLN A O 1
ATOM 4452 N N . SER A 1 583 ? -2.287 -83.973 -42.382 1 92.14 583 SER A N 1
ATOM 4453 C CA . SER A 1 583 ? -2.631 -82.876 -43.28 1 92.14 583 SER A CA 1
ATOM 4454 C C . SER A 1 583 ? -3.689 -81.967 -42.663 1 92.14 583 SER A C 1
ATOM 4456 O O . SER A 1 583 ? -3.608 -80.742 -42.78 1 92.14 583 SER A O 1
ATOM 4458 N N . LEU A 1 584 ? -4.659 -82.603 -41.949 1 90.31 584 LEU A N 1
ATOM 4459 C CA . LEU A 1 584 ? -5.688 -81.826 -41.267 1 90.31 584 LEU A CA 1
ATOM 4460 C C . LEU A 1 584 ? -5.092 -81.031 -40.111 1 90.31 584 LEU A C 1
ATOM 4462 O O . LEU A 1 584 ? -5.455 -79.872 -39.896 1 90.31 584 LEU A O 1
ATOM 4466 N N . GLY A 1 585 ? -4.277 -81.677 -39.377 1 88.06 585 GLY A N 1
ATOM 4467 C CA . GLY A 1 585 ? -3.582 -80.979 -38.307 1 88.06 585 GLY A CA 1
ATOM 4468 C C . GLY A 1 585 ? -2.759 -79.803 -38.797 1 88.06 585 GLY A C 1
ATOM 4469 O O . GLY A 1 585 ? -2.768 -78.734 -38.183 1 88.06 585 GLY A O 1
ATOM 4470 N N . ILE A 1 586 ? -2.053 -79.889 -39.838 1 90.68 586 ILE A N 1
ATOM 4471 C CA . ILE A 1 586 ? -1.225 -78.842 -40.426 1 90.68 586 ILE A CA 1
ATOM 4472 C C . ILE A 1 586 ? -2.102 -77.663 -40.841 1 90.68 586 ILE A C 1
ATOM 4474 O O . ILE A 1 586 ? -1.725 -76.504 -40.654 1 90.68 586 ILE A O 1
ATOM 4478 N N . ALA A 1 587 ? -3.242 -77.974 -41.402 1 89.21 587 ALA A N 1
ATOM 4479 C CA . ALA A 1 587 ? -4.163 -76.91 -41.791 1 89.21 587 ALA A CA 1
ATOM 4480 C C . ALA A 1 587 ? -4.596 -76.088 -40.58 1 89.21 587 ALA A C 1
ATOM 4482 O O . ALA A 1 587 ? -4.69 -74.861 -40.657 1 89.21 587 ALA A O 1
ATOM 4483 N N . GLN A 1 588 ? -4.851 -76.724 -39.514 1 88.3 588 GLN A N 1
ATOM 4484 C CA . GLN A 1 588 ? -5.242 -76.047 -38.282 1 88.3 588 GLN A CA 1
ATOM 4485 C C . GLN A 1 588 ? -4.108 -75.176 -37.749 1 88.3 588 GLN A C 1
ATOM 4487 O O . GLN A 1 588 ? -4.342 -74.058 -37.285 1 88.3 588 GLN A O 1
ATOM 4492 N N . ILE A 1 589 ? -2.935 -75.579 -37.814 1 87.49 589 ILE A N 1
ATOM 4493 C CA . ILE A 1 589 ? -1.777 -74.831 -37.335 1 87.49 589 ILE A CA 1
ATOM 4494 C C . ILE A 1 589 ? -1.544 -73.614 -38.228 1 87.49 589 ILE A C 1
ATOM 4496 O O . ILE A 1 589 ? -1.216 -72.531 -37.739 1 87.49 589 ILE A O 1
ATOM 4500 N N . ASN A 1 590 ? -1.706 -73.779 -39.474 1 86.87 590 ASN A N 1
ATOM 4501 C CA . ASN A 1 590 ? -1.554 -72.664 -40.403 1 86.87 590 ASN A CA 1
ATOM 4502 C C . ASN A 1 590 ? -2.554 -71.549 -40.11 1 86.87 590 ASN A C 1
ATOM 4504 O O . ASN A 1 590 ? -2.221 -70.367 -40.218 1 86.87 590 ASN A O 1
ATOM 4508 N N . GLU A 1 591 ? -3.723 -71.997 -39.767 1 86.5 591 GLU A N 1
ATOM 4509 C CA . GLU A 1 591 ? -4.73 -71.009 -39.391 1 86.5 591 GLU A CA 1
ATOM 4510 C C . GLU A 1 591 ? -4.332 -70.274 -38.114 1 86.5 591 GLU A C 1
ATOM 4512 O O . GLU A 1 591 ? -4.475 -69.053 -38.024 1 86.5 591 GLU A O 1
ATOM 4517 N N . ALA A 1 592 ? -3.847 -70.947 -37.176 1 83.18 592 ALA A N 1
ATOM 4518 C CA . ALA A 1 592 ? -3.408 -70.358 -35.913 1 83.18 592 ALA A CA 1
ATOM 4519 C C . ALA A 1 592 ? -2.231 -69.411 -36.13 1 83.18 592 ALA A C 1
ATOM 4521 O O . ALA A 1 592 ? -2.157 -68.35 -35.505 1 83.18 592 ALA A O 1
ATOM 4522 N N . LEU A 1 593 ? -1.323 -69.753 -36.964 1 84.38 593 LEU A N 1
ATOM 4523 C CA . LEU A 1 593 ? -0.162 -68.925 -37.271 1 84.38 593 LEU A CA 1
ATOM 4524 C C . LEU A 1 593 ? -0.584 -67.633 -37.962 1 84.38 593 LEU A C 1
ATOM 4526 O O . LEU A 1 593 ? -0.002 -66.574 -37.717 1 84.38 593 LEU A O 1
ATOM 4530 N N . SER A 1 594 ? -1.559 -67.754 -38.771 1 85.03 594 SER A N 1
ATOM 4531 C CA . SER A 1 594 ? -2.089 -66.56 -39.422 1 85.03 594 SER A CA 1
ATOM 4532 C C . SER A 1 594 ? -2.68 -65.591 -38.404 1 85.03 594 SER A C 1
ATOM 4534 O O . SER A 1 594 ? -2.506 -64.376 -38.521 1 85.03 594 SER A O 1
ATOM 4536 N N . GLN A 1 595 ? -3.372 -66.133 -37.49 1 83.47 595 GLN A N 1
ATOM 4537 C CA . GLN A 1 595 ? -3.937 -65.304 -36.43 1 83.47 595 GLN A CA 1
ATOM 4538 C C . GLN A 1 595 ? -2.839 -64.671 -35.582 1 83.47 595 GLN A C 1
ATOM 4540 O O . GLN A 1 595 ? -2.934 -63.5 -35.206 1 83.47 595 GLN A O 1
ATOM 4545 N N . LEU A 1 596 ? -1.826 -65.302 -35.249 1 82.89 596 LEU A N 1
ATOM 4546 C CA . LEU A 1 596 ? -0.693 -64.8 -34.479 1 82.89 596 LEU A CA 1
ATOM 4547 C C . LEU A 1 596 ? 0.032 -63.693 -35.238 1 82.89 596 LEU A C 1
ATOM 4549 O O . LEU A 1 596 ? 0.49 -62.719 -34.636 1 82.89 596 LEU A O 1
ATOM 4553 N N . GLU A 1 597 ? 0.169 -63.861 -36.507 1 83.68 597 GLU A N 1
ATOM 4554 C CA . GLU A 1 597 ? 0.784 -62.832 -37.341 1 83.68 597 GLU A CA 1
ATOM 4555 C C . GLU A 1 597 ? -0.021 -61.537 -37.303 1 83.68 597 GLU A C 1
ATOM 4557 O O . GLU A 1 597 ? 0.549 -60.447 -37.222 1 83.68 597 GLU A O 1
ATOM 4562 N N . MET A 1 598 ? -1.348 -61.678 -37.345 1 83.42 598 MET A N 1
ATOM 4563 C CA . MET A 1 598 ? -2.219 -60.508 -37.291 1 83.42 598 MET A CA 1
ATOM 4564 C C . MET A 1 598 ? -2.08 -59.787 -35.954 1 83.42 598 MET A C 1
ATOM 4566 O O . MET A 1 598 ? -1.961 -58.561 -35.914 1 83.42 598 MET A O 1
ATOM 4570 N N . VAL A 1 599 ? -2.06 -60.514 -34.884 1 80.42 599 VAL A N 1
ATOM 4571 C CA . VAL A 1 599 ? -1.95 -59.943 -33.546 1 80.42 599 VAL A CA 1
ATOM 4572 C C . VAL A 1 599 ? -0.584 -59.282 -33.376 1 80.42 599 VAL A C 1
ATOM 4574 O O . VAL A 1 599 ? -0.476 -58.213 -32.77 1 80.42 599 VAL A O 1
ATOM 4577 N N . THR A 1 600 ? 0.457 -59.86 -33.872 1 80.56 600 THR A N 1
ATOM 4578 C CA . THR A 1 600 ? 1.805 -59.308 -33.802 1 80.56 600 THR A CA 1
ATOM 4579 C C . THR A 1 600 ? 1.884 -57.979 -34.547 1 80.56 600 THR A C 1
ATO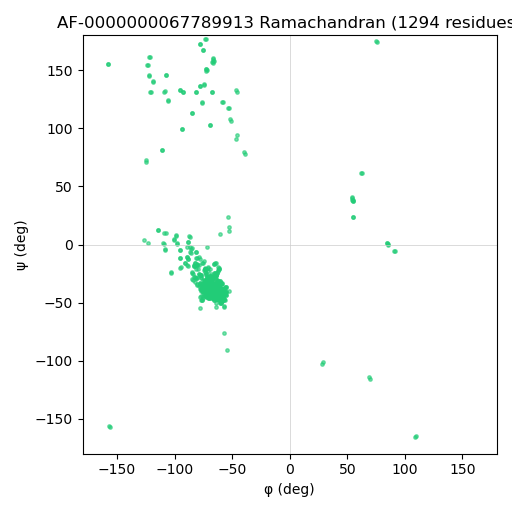M 4581 O O . THR A 1 600 ? 2.512 -57.031 -34.071 1 80.56 600 THR A O 1
ATOM 4584 N N . GLN A 1 601 ? 1.238 -57.92 -35.693 1 81.55 601 GLN A N 1
ATOM 4585 C CA . GLN A 1 601 ? 1.215 -56.681 -36.463 1 81.55 601 GLN A CA 1
ATOM 4586 C C . GLN A 1 601 ? 0.457 -55.585 -35.718 1 81.55 601 GLN A C 1
ATOM 4588 O O . GLN A 1 601 ? 0.865 -54.422 -35.732 1 81.55 601 GLN A O 1
ATOM 4593 N N . GLN A 1 602 ? -0.597 -55.929 -35.104 1 81.01 602 GLN A N 1
ATOM 4594 C CA . GLN A 1 602 ? -1.384 -54.971 -34.333 1 81.01 602 GLN A CA 1
ATOM 4595 C C . GLN A 1 602 ? -0.61 -54.479 -33.113 1 81.01 602 GLN A C 1
ATOM 4597 O O . GLN A 1 602 ? -0.7 -53.306 -32.746 1 81.01 602 GLN A O 1
ATOM 4602 N N . ASN A 1 603 ? 0.12 -55.314 -32.475 1 76.18 603 ASN A N 1
ATOM 4603 C CA . ASN A 1 603 ? 0.975 -54.921 -31.359 1 76.18 603 ASN A CA 1
ATOM 4604 C C . ASN A 1 603 ? 2.052 -53.934 -31.799 1 76.18 603 ASN A C 1
ATOM 4606 O O . ASN A 1 603 ? 2.381 -53 -31.065 1 76.18 603 ASN A O 1
ATOM 4610 N N . ALA A 1 604 ? 2.567 -54.146 -32.991 1 75.93 604 ALA A N 1
ATOM 4611 C CA . ALA A 1 604 ? 3.554 -53.216 -33.535 1 75.93 604 ALA A CA 1
ATOM 4612 C C . ALA A 1 604 ? 2.961 -51.82 -33.698 1 75.93 604 ALA A C 1
ATOM 4614 O O . ALA A 1 604 ? 3.622 -50.82 -33.408 1 75.93 604 ALA A O 1
ATOM 4615 N N . THR A 1 605 ? 1.693 -51.692 -34.122 1 80.43 605 THR A N 1
ATOM 4616 C CA . THR A 1 605 ? 1.003 -50.416 -34.279 1 80.43 605 THR A CA 1
ATOM 4617 C C . THR A 1 605 ? 0.778 -49.753 -32.924 1 80.43 605 THR A C 1
ATOM 4619 O O . THR A 1 605 ? 0.96 -48.542 -32.781 1 80.43 605 THR A O 1
ATOM 4622 N N . LEU A 1 606 ? 0.39 -50.517 -31.99 1 74.51 606 LEU A N 1
ATOM 4623 C CA . LEU A 1 606 ? 0.139 -49.999 -30.65 1 74.51 606 LEU A CA 1
ATOM 4624 C C . LEU A 1 606 ? 1.42 -49.451 -30.03 1 74.51 606 LEU A C 1
ATOM 4626 O O . LEU A 1 606 ? 1.389 -48.445 -29.317 1 74.51 606 LEU A O 1
ATOM 4630 N N . VAL A 1 607 ? 2.573 -50.082 -30.222 1 73.37 607 VAL A N 1
ATOM 4631 C CA . VAL A 1 607 ? 3.868 -49.625 -29.73 1 73.37 607 VAL A CA 1
ATOM 4632 C C . VAL A 1 607 ? 4.201 -48.264 -30.337 1 73.37 607 VAL A C 1
ATOM 4634 O O . VAL A 1 607 ? 4.696 -47.373 -29.643 1 73.37 607 VAL A O 1
ATOM 4637 N N . SER A 1 608 ? 3.895 -48.104 -31.553 1 79.6 608 SER A N 1
ATOM 4638 C CA . SER A 1 608 ? 4.138 -46.834 -32.23 1 79.6 608 SER A CA 1
ATOM 4639 C C . SER A 1 608 ? 3.277 -45.721 -31.643 1 79.6 608 SER A C 1
ATOM 4641 O O . SER A 1 608 ? 3.762 -44.612 -31.407 1 79.6 608 SER A O 1
ATOM 4643 N N . GLN A 1 609 ? 2.064 -45.988 -31.396 1 77.73 609 GLN A N 1
ATOM 4644 C CA . GLN A 1 609 ? 1.141 -45.006 -30.837 1 77.73 609 GLN A CA 1
ATOM 4645 C C . GLN A 1 609 ? 1.528 -44.638 -29.408 1 77.73 609 GLN A C 1
ATOM 4647 O O . GLN A 1 609 ? 1.492 -43.465 -29.032 1 77.73 609 GLN A O 1
ATOM 4652 N N . ALA A 1 610 ? 1.837 -45.606 -28.617 1 72.98 610 ALA A N 1
ATOM 4653 C CA . ALA A 1 610 ? 2.241 -45.376 -27.232 1 72.98 610 ALA A CA 1
ATOM 4654 C C . ALA A 1 610 ? 3.544 -44.586 -27.164 1 72.98 610 ALA A C 1
ATOM 4656 O O . ALA A 1 610 ? 3.738 -43.773 -26.257 1 72.98 610 ALA A O 1
ATOM 4657 N N . SER A 1 611 ? 4.449 -44.818 -28.074 1 76.52 611 SER A N 1
ATOM 4658 C CA . SER A 1 611 ? 5.696 -44.065 -28.158 1 76.52 611 SER A CA 1
ATOM 4659 C C . SER A 1 611 ? 5.433 -42.586 -28.417 1 76.52 611 SER A C 1
ATOM 4661 O O . SER A 1 611 ? 6.062 -41.721 -27.803 1 76.52 611 SER A O 1
ATOM 4663 N N . VAL A 1 612 ? 4.526 -42.285 -29.251 1 79.11 612 VAL A N 1
ATOM 4664 C CA . VAL A 1 612 ? 4.169 -40.904 -29.559 1 79.11 612 VAL A CA 1
ATOM 4665 C C . VAL A 1 612 ? 3.533 -40.249 -28.335 1 79.11 612 VAL A C 1
ATOM 4667 O O . VAL A 1 612 ? 3.861 -39.111 -27.991 1 79.11 612 VAL A O 1
ATOM 4670 N N . ALA A 1 613 ? 2.656 -40.963 -27.718 1 75.07 613 ALA A N 1
ATOM 4671 C CA . ALA A 1 613 ? 1.995 -40.447 -26.522 1 75.07 613 ALA A CA 1
ATOM 4672 C C . ALA A 1 613 ? 3.006 -40.171 -25.413 1 75.07 613 ALA A C 1
ATOM 4674 O O . ALA A 1 613 ? 2.906 -39.162 -24.711 1 75.07 613 ALA A O 1
ATOM 4675 N N . SER A 1 614 ? 4.018 -41.033 -25.201 1 75.9 614 SER A N 1
ATOM 4676 C CA . SER A 1 614 ? 5.067 -40.861 -24.202 1 75.9 614 SER A CA 1
ATOM 4677 C C . SER A 1 614 ? 5.94 -39.651 -24.519 1 75.9 614 SER A C 1
ATOM 4679 O O . SER A 1 614 ? 6.374 -38.938 -23.612 1 75.9 614 SER A O 1
ATOM 4681 N N . GLN A 1 615 ? 6.196 -39.429 -25.758 1 78.41 615 GLN A N 1
ATOM 4682 C CA . GLN A 1 615 ? 6.97 -38.262 -26.168 1 78.41 615 GLN A CA 1
ATOM 4683 C C . GLN A 1 615 ? 6.221 -36.969 -25.861 1 78.41 615 GLN A C 1
ATOM 4685 O O . GLN A 1 615 ? 6.821 -35.986 -25.423 1 78.41 615 GLN A O 1
ATOM 4690 N N . LEU A 1 616 ? 4.987 -37.009 -26.127 1 77.88 616 LEU A N 1
ATOM 4691 C CA . LEU A 1 616 ? 4.157 -35.847 -25.827 1 77.88 616 LEU A CA 1
ATOM 4692 C C . LEU A 1 616 ? 4.139 -35.564 -24.329 1 77.88 616 LEU A C 1
ATOM 4694 O O . LEU A 1 616 ? 4.194 -34.405 -23.911 1 77.88 616 LEU A O 1
ATOM 4698 N N . LEU A 1 617 ? 4.016 -36.602 -23.542 1 79.17 617 LEU A N 1
ATOM 4699 C CA . LEU A 1 617 ? 4.042 -36.464 -22.09 1 79.17 617 LEU A CA 1
ATOM 4700 C C . LEU A 1 617 ? 5.381 -35.904 -21.62 1 79.17 617 LEU A C 1
ATOM 4702 O O . LEU A 1 617 ? 5.426 -35.072 -20.712 1 79.17 617 LEU A O 1
ATOM 4706 N N . ASP A 1 618 ? 6.435 -36.345 -22.202 1 79.61 618 ASP A N 1
ATOM 4707 C CA . ASP A 1 618 ? 7.765 -35.839 -21.878 1 79.61 618 ASP A CA 1
ATOM 4708 C C . ASP A 1 618 ? 7.881 -34.351 -22.2 1 79.61 618 ASP A C 1
ATOM 4710 O O . ASP A 1 618 ? 8.427 -33.58 -21.408 1 79.61 618 ASP A O 1
ATOM 4714 N N . GLU A 1 619 ? 7.367 -33.964 -23.284 1 81.87 619 GLU A N 1
ATOM 4715 C CA . GLU A 1 619 ? 7.39 -32.56 -23.684 1 81.87 619 GLU A CA 1
ATOM 4716 C C . GLU A 1 619 ? 6.578 -31.699 -22.722 1 81.87 619 GLU A C 1
ATOM 4718 O O . GLU A 1 619 ? 6.984 -30.585 -22.383 1 81.87 619 GLU A O 1
ATOM 4723 N N . GLN A 1 620 ? 5.458 -32.117 -22.339 1 78.71 620 GLN A N 1
ATOM 4724 C CA . GLN A 1 620 ? 4.598 -31.386 -21.414 1 78.71 620 GLN A CA 1
ATOM 4725 C C . GLN A 1 620 ? 5.269 -31.221 -20.053 1 78.71 620 GLN A C 1
ATOM 4727 O O . GLN A 1 620 ? 5.128 -30.181 -19.407 1 78.71 620 GLN A O 1
ATOM 4732 N N . ALA A 1 621 ? 5.952 -32.398 -19.647 1 79.79 621 ALA A N 1
ATOM 4733 C CA . ALA A 1 621 ? 6.687 -32.333 -18.386 1 79.79 621 ALA A CA 1
ATOM 4734 C C . ALA A 1 621 ? 7.792 -31.281 -18.45 1 79.79 621 ALA A C 1
ATOM 4736 O O . ALA A 1 621 ? 7.966 -30.498 -17.513 1 79.79 621 ALA A O 1
ATOM 4737 N N . ILE A 1 622 ? 8.464 -31.221 -19.508 1 79.8 622 ILE A N 1
ATOM 4738 C CA . ILE A 1 622 ? 9.545 -30.26 -19.7 1 79.8 622 ILE A CA 1
ATOM 4739 C C . ILE A 1 622 ? 8.975 -28.844 -19.742 1 79.8 622 ILE A C 1
ATOM 4741 O O . ILE A 1 622 ? 9.531 -27.926 -19.134 1 79.8 622 ILE A O 1
ATOM 4745 N N . GLU A 1 623 ? 7.899 -28.78 -20.413 1 79.37 623 GLU A N 1
ATOM 4746 C CA . GLU A 1 623 ? 7.259 -27.471 -20.507 1 79.37 623 GLU A CA 1
ATOM 4747 C C . GLU A 1 623 ? 6.79 -26.987 -19.137 1 79.37 623 GLU A C 1
ATOM 4749 O O . GLU A 1 623 ? 6.946 -25.81 -18.803 1 79.37 623 GLU A O 1
ATOM 4754 N N . MET A 1 624 ? 6.236 -27.865 -18.451 1 77.16 624 MET A N 1
ATOM 4755 C CA . MET A 1 624 ? 5.784 -27.52 -17.106 1 77.16 624 MET A CA 1
ATOM 4756 C C . MET A 1 624 ? 6.963 -27.137 -16.217 1 77.16 624 MET A C 1
ATOM 4758 O O . MET A 1 624 ? 6.879 -26.18 -15.446 1 77.16 624 MET A O 1
ATOM 4762 N N . GLU A 1 625 ? 7.993 -27.891 -16.301 1 78.23 625 GLU A N 1
ATOM 4763 C CA . GLU A 1 625 ? 9.2 -27.588 -15.539 1 78.23 625 GLU A CA 1
ATOM 4764 C C . GLU A 1 625 ? 9.759 -26.218 -15.913 1 78.23 625 GLU A C 1
ATOM 4766 O O . GLU A 1 625 ? 10.214 -25.469 -15.045 1 78.23 625 GLU A O 1
ATOM 4771 N N . SER A 1 626 ? 9.695 -25.923 -17.137 1 80.3 626 SER A N 1
ATOM 4772 C CA . SER A 1 626 ? 10.195 -24.638 -17.615 1 80.3 626 SER A CA 1
ATOM 4773 C C . SER A 1 626 ? 9.352 -23.484 -17.083 1 80.3 626 SER A C 1
ATOM 4775 O O . SER A 1 626 ? 9.884 -22.426 -16.739 1 80.3 626 SER A O 1
ATOM 4777 N N . LEU A 1 627 ? 8.11 -23.739 -17.047 1 71.29 627 LEU A N 1
ATOM 4778 C CA . LEU A 1 627 ? 7.193 -22.703 -16.581 1 71.29 627 LEU A CA 1
ATOM 4779 C C . LEU A 1 627 ? 7.418 -22.403 -15.103 1 71.29 627 LEU A C 1
ATOM 4781 O O . LEU A 1 627 ? 7.398 -21.241 -14.691 1 71.29 627 LEU A O 1
ATOM 4785 N N . VAL A 1 628 ? 7.665 -23.479 -14.321 1 75.63 628 VAL A N 1
ATOM 4786 C CA . VAL A 1 628 ? 7.76 -23.3 -12.876 1 75.63 628 VAL A CA 1
ATOM 4787 C C . VAL A 1 628 ? 9.2 -22.967 -12.49 1 75.63 628 VAL A C 1
ATOM 4789 O O . VAL A 1 628 ? 9.451 -22.438 -11.405 1 75.63 628 VAL A O 1
ATOM 4792 N N . SER A 1 629 ? 10.109 -23.254 -13.365 1 78.8 629 SER A N 1
ATOM 4793 C CA . SER A 1 629 ? 11.518 -23.016 -13.07 1 78.8 629 SER A CA 1
ATOM 4794 C C . SER A 1 629 ? 11.808 -21.526 -12.923 1 78.8 629 SER A C 1
ATOM 4796 O O . SER A 1 629 ? 12.806 -21.14 -12.311 1 78.8 629 SER A O 1
ATOM 4798 N N . HIS A 1 630 ? 10.874 -20.738 -13.418 1 75.44 630 HIS A N 1
ATOM 4799 C CA . HIS A 1 630 ? 11.033 -19.293 -13.295 1 75.44 630 HIS A CA 1
ATOM 4800 C C . HIS A 1 630 ? 10.743 -18.826 -11.873 1 75.44 630 HIS A C 1
ATOM 4802 O O . HIS A 1 630 ? 11.129 -17.72 -11.488 1 75.44 630 HIS A O 1
ATOM 4808 N N . PHE A 1 631 ? 10.107 -19.734 -11.189 1 76.52 631 PHE A N 1
ATOM 4809 C CA . PHE A 1 631 ? 9.722 -19.362 -9.832 1 76.52 631 PHE A CA 1
ATOM 4810 C C . PHE A 1 631 ? 10.606 -20.061 -8.807 1 76.52 631 PHE A C 1
ATOM 4812 O O . PHE A 1 631 ? 10.914 -21.246 -8.95 1 76.52 631 PHE A O 1
ATOM 4819 N N . LYS A 1 632 ? 11.247 -19.304 -7.954 1 82.03 632 LYS A N 1
ATOM 4820 C CA . LYS A 1 632 ? 12.015 -19.866 -6.848 1 82.03 632 LYS A CA 1
ATOM 4821 C C . LYS A 1 632 ? 11.119 -20.157 -5.647 1 82.03 632 LYS A C 1
ATOM 4823 O O . LYS A 1 632 ? 10.447 -19.259 -5.136 1 82.03 632 LYS A O 1
ATOM 4828 N N . VAL A 1 633 ? 10.953 -21.504 -5.321 1 78.84 633 VAL A N 1
ATOM 4829 C CA . VAL A 1 633 ? 10.113 -21.891 -4.193 1 78.84 633 VAL A CA 1
ATOM 4830 C C . VAL A 1 633 ? 10.93 -22.713 -3.198 1 78.84 633 VAL A C 1
ATOM 4832 O O . VAL A 1 633 ? 11.977 -23.262 -3.548 1 78.84 633 VAL A O 1
ATOM 4835 N N . ASP A 1 634 ? 10.701 -22.624 -1.785 1 68.76 634 ASP A N 1
ATOM 4836 C CA . ASP A 1 634 ? 11.339 -23.449 -0.765 1 68.76 634 ASP A CA 1
ATOM 4837 C C . ASP A 1 634 ? 10.845 -24.892 -0.838 1 68.76 634 ASP A C 1
ATOM 4839 O O . ASP A 1 634 ? 9.654 -25.155 -0.662 1 68.76 634 ASP A O 1
ATOM 4843 N N . ASP A 1 635 ? 11.62 -25.792 -1.387 1 63.37 635 ASP A N 1
ATOM 4844 C CA . ASP A 1 635 ? 11.321 -27.205 -1.603 1 63.37 635 ASP A CA 1
ATOM 4845 C C . ASP A 1 635 ? 11.104 -27.929 -0.276 1 63.37 635 ASP A C 1
ATOM 4847 O O . ASP A 1 635 ? 10.687 -29.089 -0.258 1 63.37 635 ASP A O 1
ATOM 4851 N N . SER A 1 636 ? 11.522 -27.499 0.963 1 50.37 636 SER A N 1
ATOM 4852 C CA . SER A 1 636 ? 11.62 -28.299 2.18 1 50.37 636 SER A CA 1
ATOM 4853 C C . SER A 1 636 ? 10.249 -28.512 2.813 1 50.37 636 SER A C 1
ATOM 4855 O O . SER A 1 636 ? 10.151 -28.916 3.973 1 50.37 636 SER A O 1
ATOM 4857 N N . ALA A 1 637 ? 9.232 -27.904 2.499 1 46.03 637 ALA A N 1
ATOM 4858 C CA . ALA A 1 637 ? 8.097 -28.298 3.329 1 46.03 637 ALA A CA 1
ATOM 4859 C C . ALA A 1 637 ? 7.841 -29.799 3.231 1 46.03 637 ALA A C 1
ATOM 4861 O O . ALA A 1 637 ? 7.773 -30.353 2.131 1 46.03 637 ALA A O 1
ATOM 4862 N N . PRO A 1 638 ? 7.857 -30.538 4.372 1 39.16 638 PRO A N 1
ATOM 4863 C CA . PRO A 1 638 ? 7.664 -31.981 4.54 1 39.16 638 PRO A CA 1
ATOM 4864 C C . PRO A 1 638 ? 6.479 -32.515 3.74 1 39.16 638 PRO A C 1
ATOM 4866 O O . PRO A 1 638 ? 5.538 -31.77 3.45 1 39.16 638 PRO A O 1
ATOM 4869 N N . GLN A 1 639 ? 6.661 -33.576 3.011 1 41.41 639 GLN A N 1
ATOM 4870 C CA . GLN A 1 639 ? 5.72 -34.511 2.404 1 41.41 639 GLN A CA 1
ATOM 4871 C C . GLN A 1 639 ? 4.551 -34.802 3.342 1 41.41 639 GLN A C 1
ATOM 4873 O O . GLN A 1 639 ? 4.75 -35.284 4.459 1 41.41 639 GLN A O 1
ATOM 4878 N N . GLN A 1 640 ? 3.551 -34.09 3.543 1 37.17 640 GLN A N 1
ATOM 4879 C CA . GLN A 1 640 ? 2.514 -34.83 4.253 1 37.17 640 GLN A CA 1
ATOM 4880 C C . GLN A 1 640 ? 2.208 -36.153 3.558 1 37.17 640 GLN A C 1
ATOM 4882 O O . GLN A 1 640 ? 1.97 -36.185 2.349 1 37.17 640 GLN A O 1
ATOM 4887 N N . PRO A 1 641 ? 2.575 -37.296 4.082 1 33.84 641 PRO A N 1
ATOM 4888 C CA . PRO A 1 641 ? 2.351 -38.659 3.594 1 33.84 641 PRO A CA 1
ATOM 4889 C C . PRO A 1 641 ? 0.909 -38.899 3.152 1 33.84 641 PRO A C 1
ATOM 4891 O O . PRO A 1 641 ? -0.025 -38.638 3.914 1 33.84 641 PRO A O 1
ATOM 4894 N N . LEU A 1 642 ? 0.496 -38.738 2.087 1 35.56 642 LEU A N 1
ATOM 4895 C CA . LEU A 1 642 ? -0.743 -39.372 1.652 1 35.56 642 LEU A CA 1
ATOM 4896 C C . LEU A 1 642 ? -0.693 -40.879 1.881 1 35.56 642 LEU A C 1
ATOM 4898 O O . LEU A 1 642 ? -0.561 -41.652 0.929 1 35.56 642 LEU A O 1
ATOM 4902 N N . GLN A 1 643 ? 0.069 -41.53 2.753 1 30.14 643 GLN A N 1
ATOM 4903 C CA . GLN A 1 643 ? 0.128 -42.987 2.817 1 30.14 643 GLN A CA 1
ATOM 4904 C C . GLN A 1 643 ? -1.266 -43.586 2.979 1 30.14 643 GLN A C 1
ATOM 4906 O O . GLN A 1 643 ? -1.64 -44.507 2.249 1 30.14 643 GLN A O 1
ATOM 4911 N N . HIS A 1 644 ? -1.837 -43.848 4.313 1 27.93 644 HIS A N 1
ATOM 4912 C CA . HIS A 1 644 ? -2.382 -45.054 4.926 1 27.93 644 HIS A CA 1
ATOM 4913 C C . HIS A 1 644 ? -3.828 -45.283 4.5 1 27.93 644 HIS A C 1
ATOM 4915 O O . HIS A 1 644 ? -4.468 -46.237 4.949 1 27.93 644 HIS A O 1
ATOM 4921 N N . ALA A 1 645 ? -4.641 -44.318 4.021 1 30.85 645 ALA A N 1
ATOM 4922 C CA . ALA A 1 645 ? -5.986 -44.889 4.027 1 30.85 645 ALA A CA 1
ATOM 4923 C C . ALA A 1 645 ? -6.117 -45.995 2.983 1 30.85 645 ALA A C 1
ATOM 4925 O O . ALA A 1 645 ? -7.183 -46.6 2.842 1 30.85 645 ALA A O 1
ATOM 4926 N N . LEU A 1 646 ? -5.307 -45.985 2.056 1 23.94 646 LEU A N 1
ATOM 4927 C CA . LEU A 1 646 ? -5.827 -46.996 1.142 1 23.94 646 LEU A CA 1
ATOM 4928 C C . LEU A 1 646 ? -5.443 -48.397 1.605 1 23.94 646 LEU A C 1
ATOM 4930 O O . LEU A 1 646 ? -5.784 -49.386 0.953 1 23.94 646 LEU A O 1
ATOM 4934 N N . LEU A 1 647 ? -4.422 -48.588 2.528 1 27.85 647 LEU A N 1
ATOM 4935 C CA . LEU A 1 647 ? -4.158 -50.005 2.757 1 27.85 647 LEU A CA 1
ATOM 4936 C C . LEU A 1 647 ? -5.263 -50.635 3.597 1 27.85 647 LEU A C 1
ATOM 4938 O O . LEU A 1 647 ? -5.335 -51.86 3.718 1 27.85 647 LEU A O 1
ATOM 4942 N N . SER A 1 648 ? -5.871 -49.869 4.537 1 29.5 648 SER A N 1
ATOM 4943 C CA . SER A 1 648 ? -6.631 -50.711 5.455 1 29.5 648 SER A CA 1
ATOM 4944 C C . SER A 1 648 ? -7.911 -51.224 4.804 1 29.5 648 SER A C 1
ATOM 4946 O O . SER A 1 648 ? -8.557 -52.135 5.325 1 29.5 648 SER A O 1
ATOM 4948 N N . ARG A 1 649 ? -8.565 -50.853 3.681 1 26.53 649 ARG A N 1
ATOM 4949 C CA . ARG A 1 649 ? -9.472 -51.91 3.245 1 26.53 649 ARG A CA 1
ATOM 4950 C C . ARG A 1 649 ? -8.804 -52.813 2.214 1 26.53 649 ARG A C 1
ATOM 4952 O O . ARG A 1 649 ? -8.05 -52.34 1.362 1 26.53 649 ARG A O 1
ATOM 4959 N N . MET B 1 1 ? 9.209 4.868 17.062 1 57.26 1 MET B N 1
ATOM 4960 C CA . MET B 1 1 ? 8.886 4.621 15.66 1 57.26 1 MET B CA 1
ATOM 4961 C C . MET B 1 1 ? 8.025 3.371 15.512 1 57.26 1 MET B C 1
ATOM 4963 O O . MET B 1 1 ? 7.29 3.231 14.533 1 57.26 1 MET B O 1
ATOM 4967 N N . LYS B 1 2 ? 8.232 2.478 16.477 1 61.66 2 LYS B N 1
ATOM 4968 C CA . LYS B 1 2 ? 7.475 1.229 16.508 1 61.66 2 LYS B CA 1
ATOM 4969 C C . LYS B 1 2 ? 5.997 1.488 16.784 1 61.66 2 LYS B C 1
ATOM 4971 O O . LYS B 1 2 ? 5.129 0.81 16.232 1 61.66 2 LYS B O 1
ATOM 4976 N N . SER B 1 3 ? 5.654 2.505 17.442 1 65.8 3 SER B N 1
ATOM 4977 C CA . SER B 1 3 ? 4.285 2.788 17.861 1 65.8 3 SER B CA 1
ATOM 4978 C C . SER B 1 3 ? 3.473 3.394 16.722 1 65.8 3 SER B C 1
ATOM 4980 O O . SER B 1 3 ? 2.25 3.244 16.677 1 65.8 3 SER B O 1
ATOM 4982 N N . LEU B 1 4 ? 4.17 3.867 15.74 1 72.31 4 LEU B N 1
ATOM 4983 C CA . LEU B 1 4 ? 3.48 4.528 14.637 1 72.31 4 LEU B CA 1
ATOM 4984 C C . LEU B 1 4 ? 2.922 3.504 13.654 1 72.31 4 LEU B C 1
ATOM 4986 O O . LEU B 1 4 ? 2.002 3.808 12.89 1 72.31 4 LEU B O 1
ATOM 4990 N N . HIS B 1 5 ? 3.389 2.296 13.889 1 73.88 5 HIS B N 1
ATOM 4991 C CA . HIS B 1 5 ? 2.952 1.286 12.933 1 73.88 5 HIS B CA 1
ATOM 4992 C C . HIS B 1 5 ? 1.632 0.654 13.363 1 73.88 5 HIS B C 1
ATOM 4994 O O . HIS B 1 5 ? 1.047 -0.138 12.621 1 73.88 5 HIS B O 1
ATOM 5000 N N . HIS B 1 6 ? 1.124 1.188 14.507 1 73.01 6 HIS B N 1
ATOM 5001 C CA . HIS B 1 6 ? -0.133 0.623 14.984 1 73.01 6 HIS B CA 1
ATOM 5002 C C . HIS B 1 6 ? -1.28 1.614 14.82 1 73.01 6 HIS B C 1
ATOM 5004 O O . HIS B 1 6 ? -2.41 1.335 15.227 1 73.01 6 HIS B O 1
ATOM 5010 N N . ILE B 1 7 ? -0.859 2.775 14.248 1 77.39 7 ILE B N 1
ATOM 5011 C CA . ILE B 1 7 ? -1.883 3.798 14.068 1 77.39 7 ILE B CA 1
ATOM 5012 C C . ILE B 1 7 ? -2.233 3.923 12.587 1 77.39 7 ILE B C 1
ATOM 5014 O O . ILE B 1 7 ? -1.364 3.783 11.723 1 77.39 7 ILE B O 1
ATOM 5018 N N . SER B 1 8 ? -3.536 4.219 12.384 1 77 8 SER B N 1
ATOM 5019 C CA . SER B 1 8 ? -4.012 4.336 11.009 1 77 8 SER B CA 1
ATOM 5020 C C . SER B 1 8 ? -3.38 5.532 10.305 1 77 8 SER B C 1
ATOM 5022 O O . SER B 1 8 ? -2.862 6.441 10.958 1 77 8 SER B O 1
ATOM 5024 N N . ILE B 1 9 ? -3.328 5.569 9.09 1 75.81 9 ILE B N 1
ATOM 5025 C CA . ILE B 1 9 ? -2.775 6.66 8.293 1 75.81 9 ILE B CA 1
ATOM 5026 C C . ILE B 1 9 ? -3.574 7.937 8.542 1 75.81 9 ILE B C 1
ATOM 5028 O O . ILE B 1 9 ? -3.003 9.027 8.626 1 75.81 9 ILE B O 1
ATOM 5032 N N . ARG B 1 10 ? -4.848 7.746 8.822 1 75.47 10 ARG B N 1
ATOM 5033 C CA . ARG B 1 10 ? -5.706 8.878 9.157 1 75.47 10 ARG B CA 1
ATOM 5034 C C . ARG B 1 10 ? -5.284 9.512 10.478 1 75.47 10 ARG B C 1
ATOM 5036 O O . ARG B 1 10 ? -5.164 10.735 10.576 1 75.47 10 ARG B O 1
ATOM 5043 N N . SER B 1 11 ? -5.061 8.716 11.384 1 78.16 11 SER B N 1
ATOM 5044 C CA . SER B 1 11 ? -4.672 9.2 12.704 1 78.16 11 SER B CA 1
ATOM 5045 C C . SER B 1 11 ? -3.278 9.82 12.677 1 78.16 11 SER B C 1
ATOM 5047 O O . SER B 1 11 ? -3.004 10.776 13.405 1 78.16 11 SER B O 1
ATOM 5049 N N . LYS B 1 12 ? -2.494 9.266 11.754 1 77.82 12 LYS B N 1
ATOM 5050 C CA . LYS B 1 12 ? -1.158 9.838 11.61 1 77.82 12 LYS B CA 1
ATOM 5051 C C . LYS B 1 12 ? -1.223 11.245 11.023 1 77.82 12 LYS B C 1
ATOM 5053 O O . LYS B 1 12 ? -0.503 12.142 11.466 1 77.82 12 LYS B O 1
ATOM 5058 N N . PHE B 1 13 ? -2.159 11.49 10.267 1 78.83 13 PHE B N 1
ATOM 5059 C CA . PHE B 1 13 ? -2.329 12.792 9.635 1 78.83 13 PHE B CA 1
ATOM 5060 C C . PHE B 1 13 ? -2.884 13.807 10.627 1 78.83 13 PHE B C 1
ATOM 5062 O O . PHE B 1 13 ? -2.428 14.951 10.673 1 78.83 13 PHE B O 1
ATOM 5069 N N . ILE B 1 14 ? -3.806 13.322 11.408 1 79.2 14 ILE B N 1
ATOM 5070 C CA . ILE B 1 14 ? -4.415 14.196 12.406 1 79.2 14 ILE B CA 1
ATOM 5071 C C . ILE B 1 14 ? -3.375 14.584 13.455 1 79.2 14 ILE B C 1
ATOM 5073 O O . ILE B 1 14 ? -3.311 15.741 13.875 1 79.2 14 ILE B O 1
ATOM 5077 N N . LEU B 1 15 ? -2.594 13.682 13.741 1 79.1 15 LEU B N 1
ATOM 5078 C CA . LEU B 1 15 ? -1.567 13.934 14.745 1 79.1 15 LEU B CA 1
ATOM 5079 C C . LEU B 1 15 ? -0.528 14.922 14.225 1 79.1 15 LEU B C 1
ATOM 5081 O O . LEU B 1 15 ? 0.007 15.727 14.991 1 79.1 15 LEU B O 1
ATOM 5085 N N . ALA B 1 16 ? -0.347 14.942 12.932 1 77.99 16 ALA B N 1
ATOM 5086 C CA . ALA B 1 16 ? 0.627 15.845 12.325 1 77.99 16 ALA B CA 1
ATOM 5087 C C . ALA B 1 16 ? 0.071 17.263 12.222 1 77.99 16 ALA B C 1
ATOM 5089 O O . ALA B 1 16 ? 0.821 18.238 12.313 1 77.99 16 ALA B O 1
ATOM 5090 N N . LEU B 1 17 ? -1.267 17.359 12.171 1 81.37 17 LEU B N 1
ATOM 5091 C CA . LEU B 1 17 ? -1.896 18.657 11.949 1 81.37 17 LEU B CA 1
ATOM 5092 C C . LEU B 1 17 ? -2.278 19.309 13.274 1 81.37 17 LEU B C 1
ATOM 5094 O O . LEU B 1 17 ? -2.516 20.518 13.33 1 81.37 17 LEU B O 1
ATOM 5098 N N . LEU B 1 18 ? -2.243 18.588 14.399 1 81.68 18 LEU B N 1
ATOM 5099 C CA . LEU B 1 18 ? -2.75 19.074 15.678 1 81.68 18 LEU B CA 1
ATOM 5100 C C . LEU B 1 18 ? -1.864 20.188 16.226 1 81.68 18 LEU B C 1
ATOM 5102 O O . LEU B 1 18 ? -2.362 21.243 16.625 1 81.68 18 LEU B O 1
ATOM 5106 N N . PRO B 1 19 ? -0.579 20.048 16.125 1 80.84 19 PRO B N 1
ATOM 5107 C CA . PRO B 1 19 ? 0.245 21.096 16.732 1 80.84 19 PRO B CA 1
ATOM 5108 C C . PRO B 1 19 ? 0.131 22.433 16.004 1 80.84 19 PRO B C 1
ATOM 5110 O O . PRO B 1 19 ? -0.082 23.469 16.638 1 80.84 19 PRO B O 1
ATOM 5113 N N . PRO B 1 20 ? 0.165 22.485 14.677 1 80.24 20 PRO B N 1
ATOM 5114 C CA . PRO B 1 20 ? 0.019 23.783 14.014 1 80.24 20 PRO B CA 1
ATOM 5115 C C . PRO B 1 20 ? -1.381 24.372 14.173 1 80.24 20 PRO B C 1
ATOM 5117 O O . PRO B 1 20 ? -1.532 25.592 14.284 1 80.24 20 PRO B O 1
ATOM 5120 N N . ILE B 1 21 ? -2.389 23.625 14.338 1 84.26 21 ILE B N 1
ATOM 5121 C CA . ILE B 1 21 ? -3.752 24.119 14.499 1 84.26 21 ILE B CA 1
ATOM 5122 C C . ILE B 1 21 ? -3.939 24.667 15.912 1 84.26 21 ILE B C 1
ATOM 5124 O O . ILE B 1 21 ? -4.542 25.726 16.1 1 84.26 21 ILE B O 1
ATOM 5128 N N . LEU B 1 22 ? -3.341 24.013 16.891 1 84.84 22 LEU B N 1
ATOM 5129 C CA . LEU B 1 22 ? -3.432 24.487 18.268 1 84.84 22 LEU B CA 1
ATOM 5130 C C . LEU B 1 22 ? -2.666 25.794 18.444 1 84.84 22 LEU B C 1
ATOM 5132 O O . LEU B 1 22 ? -3.129 26.7 19.141 1 84.84 22 LEU B O 1
ATOM 5136 N N . ALA B 1 23 ? -1.548 25.792 17.693 1 85.13 23 ALA B N 1
ATOM 5137 C CA . ALA B 1 23 ? -0.762 27.022 17.745 1 85.13 23 ALA B CA 1
ATOM 5138 C C . ALA B 1 23 ? -1.492 28.169 17.052 1 85.13 23 ALA B C 1
ATOM 5140 O O . ALA B 1 23 ? -1.516 29.293 17.558 1 85.13 23 ALA B O 1
ATOM 5141 N N . LEU B 1 24 ? -2.137 27.907 15.988 1 83.77 24 LEU B N 1
ATOM 5142 C CA . LEU B 1 24 ? -2.906 28.908 15.258 1 83.77 24 LEU B CA 1
ATOM 5143 C C . LEU B 1 24 ? -4.084 29.403 16.091 1 83.77 24 LEU B C 1
ATOM 5145 O O . LEU B 1 24 ? -4.357 30.605 16.136 1 83.77 24 LEU B O 1
ATOM 5149 N N . LEU B 1 25 ? -4.692 28.523 16.823 1 84.91 25 LEU B N 1
ATOM 5150 C CA . LEU B 1 25 ? -5.826 28.891 17.665 1 84.91 25 LEU B CA 1
ATOM 5151 C C . LEU B 1 25 ? -5.372 29.744 18.845 1 84.91 25 LEU B C 1
ATOM 5153 O O . LEU B 1 25 ? -6.029 30.727 19.196 1 84.91 25 LEU B O 1
ATOM 5157 N N . TRP B 1 26 ? -4.208 29.416 19.314 1 84.97 26 TRP B N 1
ATOM 5158 C CA . TRP B 1 26 ? -3.696 30.158 20.461 1 84.97 26 TRP B CA 1
ATOM 5159 C C . TRP B 1 26 ? -3.283 31.569 20.056 1 84.97 26 TRP B C 1
ATOM 5161 O O . TRP B 1 26 ? -3.641 32.543 20.722 1 84.97 26 TRP B O 1
ATOM 5171 N N . PHE B 1 27 ? -2.58 31.673 18.934 1 84.59 27 PHE B N 1
ATOM 5172 C CA . PHE B 1 27 ? -2.097 32.975 18.49 1 84.59 27 PHE B CA 1
ATOM 5173 C C . PHE B 1 27 ? -3.25 33.837 17.988 1 84.59 27 PHE B C 1
ATOM 5175 O O . PHE B 1 27 ? -3.276 35.046 18.223 1 84.59 27 PHE B O 1
ATOM 5182 N N . SER B 1 28 ? -4.218 33.155 17.39 1 84.15 28 SER B N 1
ATOM 5183 C CA . SER B 1 28 ? -5.394 33.882 16.922 1 84.15 28 SER B CA 1
ATOM 5184 C C . SER B 1 28 ? -6.26 34.344 18.089 1 84.15 28 SER B C 1
ATOM 5186 O O . SER B 1 28 ? -6.753 35.473 18.095 1 84.15 28 SER B O 1
ATOM 5188 N N . PHE B 1 29 ? -6.39 33.613 19.133 1 83.41 29 PHE B N 1
ATOM 5189 C CA . PHE B 1 29 ? -7.201 33.939 20.3 1 83.41 29 PHE B CA 1
ATOM 5190 C C . PHE B 1 29 ? -6.549 35.046 21.12 1 83.41 29 PHE B C 1
ATOM 5192 O O . PHE B 1 29 ? -7.218 35.997 21.532 1 83.41 29 PHE B O 1
ATOM 5199 N N . SER B 1 30 ? -5.223 34.901 21.235 1 83.96 30 SER B N 1
ATOM 5200 C CA . SER B 1 30 ? -4.489 35.911 21.99 1 83.96 30 SER B CA 1
ATOM 5201 C C . SER B 1 30 ? -4.53 37.264 21.288 1 83.96 30 SER B C 1
ATOM 5203 O O . SER B 1 30 ? -4.69 38.301 21.935 1 83.96 30 SER B O 1
ATOM 5205 N N . GLY B 1 31 ? -4.491 37.136 19.968 1 80.29 31 GLY B N 1
ATOM 5206 C CA . GLY B 1 31 ? -4.556 38.361 19.186 1 80.29 31 GLY B CA 1
ATOM 5207 C C . GLY B 1 31 ? -5.919 39.025 19.231 1 80.29 31 GLY B C 1
ATOM 5208 O O . GLY B 1 31 ? -6.016 40.243 19.397 1 80.29 31 GLY B O 1
ATOM 5209 N N . VAL B 1 32 ? -7.026 38.317 19.279 1 84.3 32 VAL B N 1
ATOM 5210 C CA . VAL B 1 32 ? -8.397 38.818 19.303 1 84.3 32 VAL B CA 1
ATOM 5211 C C . VAL B 1 32 ? -8.721 39.368 20.69 1 84.3 32 VAL B C 1
ATOM 5213 O O . VAL B 1 32 ? -9.324 40.436 20.815 1 84.3 32 VAL B O 1
ATOM 5216 N N . MET B 1 33 ? -8.203 38.775 21.73 1 84.26 33 MET B N 1
ATOM 5217 C CA . MET B 1 33 ? -8.522 39.172 23.098 1 84.26 33 MET B CA 1
ATOM 5218 C C . MET B 1 33 ? -7.849 40.494 23.452 1 84.26 33 MET B C 1
ATOM 5220 O O . MET B 1 33 ? -8.451 41.346 24.109 1 84.26 33 MET B O 1
ATOM 5224 N N . GLU B 1 34 ? -6.671 40.661 22.928 1 82.23 34 GLU B N 1
ATOM 5225 C CA . GLU B 1 34 ? -5.947 41.908 23.156 1 82.23 34 GLU B CA 1
ATOM 5226 C C . GLU B 1 34 ? -6.652 43.086 22.489 1 82.23 34 GLU B C 1
ATOM 5228 O O . GLU B 1 34 ? -6.793 44.153 23.09 1 82.23 34 GLU B O 1
ATOM 5233 N N . ARG B 1 35 ? -7.202 43.027 21.323 1 83.83 35 ARG B N 1
ATOM 5234 C CA . ARG B 1 35 ? -7.872 44.08 20.567 1 83.83 35 ARG B CA 1
ATOM 5235 C C . ARG B 1 35 ? -9.274 44.335 21.108 1 83.83 35 ARG B C 1
ATOM 5237 O O . ARG B 1 35 ? -9.75 45.473 21.104 1 83.83 35 ARG B O 1
ATOM 5244 N N . ARG B 1 36 ? -9.969 43.379 21.71 1 86.51 36 ARG B N 1
ATOM 5245 C CA . ARG B 1 36 ? -11.276 43.523 22.343 1 86.51 36 ARG B CA 1
ATOM 5246 C C . ARG B 1 36 ? -11.167 44.288 23.657 1 86.51 36 ARG B C 1
ATOM 5248 O O . ARG B 1 36 ? -12.049 45.081 23.995 1 86.51 36 ARG B O 1
ATOM 5255 N N . SER B 1 37 ? -10.023 44.071 24.327 1 87.14 37 SER B N 1
ATOM 5256 C CA . SER B 1 37 ? -9.787 44.804 25.567 1 87.14 37 SER B CA 1
ATOM 5257 C C . SER B 1 37 ? -9.622 46.297 25.303 1 87.14 37 SER B C 1
ATOM 5259 O O . SER B 1 37 ? -10.135 47.127 26.057 1 87.14 37 SER B O 1
ATOM 5261 N N . THR B 1 38 ? -8.998 46.624 24.192 1 84.41 38 THR B N 1
ATOM 5262 C CA . THR B 1 38 ? -8.829 48.018 23.797 1 84.41 38 THR B CA 1
ATOM 5263 C C . THR B 1 38 ? -10.177 48.657 23.476 1 84.41 38 THR B C 1
ATOM 5265 O O . THR B 1 38 ? -10.43 49.805 23.847 1 84.41 38 THR B O 1
ATOM 5268 N N . GLU B 1 39 ? -11.087 48.022 22.852 1 88.06 39 GLU B N 1
ATOM 5269 C CA . GLU B 1 39 ? -12.419 48.53 22.535 1 88.06 39 GLU B CA 1
ATOM 5270 C C . GLU B 1 39 ? -13.229 48.785 23.803 1 88.06 39 GLU B C 1
ATOM 5272 O O . GLU B 1 39 ? -13.889 49.819 23.926 1 88.06 39 GLU B O 1
ATOM 5277 N N . HIS B 1 40 ? -13.114 47.968 24.803 1 87.56 40 HIS B N 1
ATOM 5278 C CA . HIS B 1 40 ? -13.852 48.115 26.052 1 87.56 40 HIS B CA 1
ATOM 5279 C C . HIS B 1 40 ? -13.369 49.329 26.839 1 87.56 40 HIS B C 1
ATOM 5281 O O . HIS B 1 40 ? -14.169 50.025 27.468 1 87.56 40 HIS B O 1
ATOM 5287 N N . GLU B 1 41 ? -12.113 49.55 26.728 1 87.05 41 GLU B N 1
ATOM 5288 C CA . GLU B 1 41 ? -11.548 50.714 27.404 1 87.05 41 GLU B CA 1
ATOM 5289 C C . GLU B 1 41 ? -12.065 52.013 26.792 1 87.05 41 GLU B C 1
ATOM 5291 O O . GLU B 1 41 ? -12.351 52.973 27.511 1 87.05 41 GLU B O 1
ATOM 5296 N N . MET B 1 42 ? -12.235 52.041 25.481 1 89.2 42 MET B N 1
ATOM 5297 C CA . MET B 1 42 ? -12.704 53.249 24.808 1 89.2 42 MET B CA 1
ATOM 5298 C C . MET B 1 42 ? -14.179 53.499 25.106 1 89.2 42 MET B C 1
ATOM 5300 O O . MET B 1 42 ? -14.606 54.649 25.229 1 89.2 42 MET B O 1
ATOM 5304 N N . ILE B 1 43 ? -14.967 52.534 25.339 1 87.75 43 ILE B N 1
ATOM 5305 C CA . ILE B 1 43 ? -16.374 52.668 25.701 1 87.75 43 ILE B CA 1
ATOM 5306 C C . ILE B 1 43 ? -16.492 53.244 27.11 1 87.75 43 ILE B C 1
ATOM 5308 O O . ILE B 1 43 ? -17.338 54.103 27.367 1 87.75 43 ILE B O 1
ATOM 5312 N N . ARG B 1 44 ? -15.633 52.864 28.01 1 89.52 44 ARG B N 1
ATOM 5313 C CA . ARG B 1 44 ? -15.579 53.413 29.361 1 89.52 44 ARG B CA 1
ATOM 5314 C C . ARG B 1 44 ? -15.224 54.896 29.335 1 89.52 44 ARG B C 1
ATOM 5316 O O . ARG B 1 44 ? -15.834 55.698 30.045 1 89.52 44 ARG B O 1
ATOM 5323 N N . MET B 1 45 ? -14.27 55.584 28.759 1 90.09 45 MET B N 1
ATOM 5324 C CA . MET B 1 45 ? -13.821 56.969 28.656 1 90.09 45 MET B CA 1
ATOM 5325 C C . MET B 1 45 ? -14.94 57.867 28.137 1 90.09 45 MET B C 1
ATOM 5327 O O . MET B 1 45 ? -15.044 59.028 28.534 1 90.09 45 MET B O 1
ATOM 5331 N N . GLU B 1 46 ? -15.727 57.094 26.989 1 90.75 46 GLU B N 1
ATOM 5332 C CA . GLU B 1 46 ? -16.869 57.837 26.467 1 90.75 46 GLU B CA 1
ATOM 5333 C C . GLU B 1 46 ? -17.841 58.211 27.583 1 90.75 46 GLU B C 1
ATOM 5335 O O . GLU B 1 46 ? -18.344 59.336 27.625 1 90.75 46 GLU B O 1
ATOM 5340 N N . LYS B 1 47 ? -18.074 57.283 28.468 1 91.46 47 LYS B N 1
ATOM 5341 C CA . LYS B 1 47 ? -18.963 57.532 29.598 1 91.46 47 LYS B CA 1
ATOM 5342 C C . LYS B 1 47 ? -18.373 58.575 30.542 1 91.46 47 LYS B C 1
ATOM 5344 O O . LYS B 1 47 ? -19.091 59.443 31.045 1 91.46 47 LYS B O 1
ATOM 5349 N N . LEU B 1 48 ? -17.12 58.508 30.708 1 91.61 48 LEU B N 1
ATOM 5350 C CA . LEU B 1 48 ? -16.444 59.453 31.59 1 91.61 48 LEU B CA 1
ATOM 5351 C C . LEU B 1 48 ? -16.47 60.86 31.002 1 91.61 48 LEU B C 1
ATOM 5353 O O . LEU B 1 48 ? -16.635 61.84 31.733 1 91.61 48 LEU B O 1
ATOM 5357 N N . ILE B 1 49 ? -16.331 60.923 29.709 1 91.78 49 ILE B N 1
ATOM 5358 C CA . ILE B 1 49 ? -16.354 62.223 29.048 1 91.78 49 ILE B CA 1
ATOM 5359 C C . ILE B 1 49 ? -17.749 62.834 29.161 1 91.78 49 ILE B C 1
ATOM 5361 O O . ILE B 1 49 ? -17.889 64.047 29.338 1 91.78 49 ILE B O 1
ATOM 5365 N N . THR B 1 50 ? -18.769 62.029 29.065 1 93.26 50 THR B N 1
ATOM 5366 C CA . THR B 1 50 ? -20.131 62.507 29.273 1 93.26 50 THR B CA 1
ATOM 5367 C C . THR B 1 50 ? -20.302 63.055 30.687 1 93.26 50 THR B C 1
ATOM 5369 O O . THR B 1 50 ? -20.948 64.087 30.884 1 93.26 50 THR B O 1
ATOM 5372 N N . LEU B 1 51 ? -19.752 62.392 31.612 1 94.51 51 LEU B N 1
ATOM 5373 C CA . LEU B 1 51 ? -19.783 62.871 32.989 1 94.51 51 LEU B CA 1
ATOM 5374 C C . LEU B 1 51 ? -19.062 64.209 33.115 1 94.51 51 LEU B C 1
ATOM 5376 O O . LEU B 1 51 ? -19.543 65.117 33.797 1 94.51 51 LEU B O 1
ATOM 5380 N N . ALA B 1 52 ? -17.893 64.289 32.462 1 94.23 52 ALA B N 1
ATOM 5381 C CA . ALA B 1 52 ? -17.128 65.533 32.474 1 94.23 52 ALA B CA 1
ATOM 5382 C C . ALA B 1 52 ? -17.941 66.684 31.888 1 94.23 52 ALA B C 1
ATOM 5384 O O . ALA B 1 52 ? -17.93 67.795 32.423 1 94.23 52 ALA B O 1
ATOM 5385 N N . ARG B 1 53 ? -18.541 66.389 30.832 1 94.15 53 ARG B N 1
ATOM 5386 C CA . ARG B 1 53 ? -19.391 67.373 30.169 1 94.15 53 ARG B CA 1
ATOM 5387 C C . ARG B 1 53 ? -20.508 67.844 31.093 1 94.15 53 ARG B C 1
ATOM 5389 O O . ARG B 1 53 ? -20.753 69.046 31.217 1 94.15 53 ARG B O 1
ATOM 5396 N N . ASP B 1 54 ? -21.13 66.985 31.771 1 95.93 54 ASP B N 1
ATOM 5397 C CA . ASP B 1 54 ? -22.245 67.325 32.65 1 95.93 54 ASP B CA 1
ATOM 5398 C C . ASP B 1 54 ? -21.755 68.047 33.903 1 95.93 54 ASP B C 1
ATOM 5400 O O . ASP B 1 54 ? -22.45 68.914 34.437 1 95.93 54 ASP B O 1
ATOM 5404 N N . ALA B 1 55 ? -20.594 67.667 34.371 1 96.24 55 ALA B N 1
ATOM 5405 C CA . ALA B 1 55 ? -19.982 68.404 35.474 1 96.24 55 ALA B CA 1
ATOM 5406 C C . ALA B 1 55 ? -19.696 69.849 35.076 1 96.24 55 ALA B C 1
ATOM 5408 O O . ALA B 1 55 ? -19.953 70.775 35.849 1 96.24 55 ALA B O 1
ATOM 5409 N N . GLY B 1 56 ? -19.135 70.016 33.894 1 94.85 56 GLY B N 1
ATOM 5410 C CA . GLY B 1 56 ? -18.895 71.355 33.379 1 94.85 56 GLY B CA 1
ATOM 5411 C C . GLY B 1 56 ? -20.162 72.178 33.243 1 94.85 56 GLY B C 1
ATOM 5412 O O . GLY B 1 56 ? -20.168 73.373 33.546 1 94.85 56 GLY B O 1
ATOM 5413 N N . GLU B 1 57 ? -21.22 71.548 32.829 1 95.45 57 GLU B N 1
ATOM 5414 C CA . GLU B 1 57 ? -22.503 72.227 32.679 1 95.45 57 GLU B CA 1
ATOM 5415 C C . GLU B 1 57 ? -23.063 72.655 34.032 1 95.45 57 GLU B C 1
ATOM 5417 O O . GLU B 1 57 ? -23.556 73.776 34.179 1 95.45 57 GLU B O 1
ATOM 5422 N N . LEU B 1 58 ? -23.037 71.833 34.955 1 96.62 58 LEU B N 1
ATOM 5423 C CA . LEU B 1 58 ? -23.506 72.173 36.294 1 96.62 58 LEU B CA 1
ATOM 5424 C C . LEU B 1 58 ? -22.676 73.305 36.889 1 96.62 58 LEU B C 1
ATOM 5426 O O . LEU B 1 58 ? -23.222 74.226 37.5 1 96.62 58 LEU B O 1
ATOM 5430 N N . ALA B 1 59 ? -21.367 73.22 36.755 1 96.57 59 ALA B N 1
ATOM 5431 C CA . ALA B 1 59 ? -20.489 74.293 37.214 1 96.57 59 ALA B CA 1
ATOM 5432 C C . ALA B 1 59 ? -20.88 75.628 36.586 1 96.57 59 ALA B C 1
ATOM 5434 O O . ALA B 1 59 ? -20.956 76.647 37.276 1 96.57 59 ALA B O 1
ATOM 5435 N N . HIS B 1 60 ? -21.152 75.587 35.333 1 94.94 60 HIS B N 1
ATOM 5436 C CA . HIS B 1 60 ? -21.542 76.786 34.599 1 94.94 60 HIS B CA 1
ATOM 5437 C C . HIS B 1 60 ? -22.807 77.404 35.185 1 94.94 60 HIS B C 1
ATOM 5439 O O . HIS B 1 60 ? -22.861 78.613 35.421 1 94.94 60 HIS B O 1
ATOM 5445 N N . GLN B 1 61 ? -23.767 76.647 35.481 1 95.28 61 GLN B N 1
ATOM 5446 C CA . GLN B 1 61 ? -25.04 77.137 35.998 1 95.28 61 GLN B CA 1
ATOM 5447 C C . GLN B 1 61 ? -24.894 77.645 37.429 1 95.28 61 GLN B C 1
ATOM 5449 O O . GLN B 1 61 ? -25.512 78.644 37.805 1 95.28 61 GLN B O 1
ATOM 5454 N N . LEU B 1 62 ? -24.107 77.018 38.17 1 95.24 62 LEU B N 1
ATOM 5455 C CA . LEU B 1 62 ? -23.872 77.458 39.541 1 95.24 62 LEU B CA 1
ATOM 5456 C C . LEU B 1 62 ? -23.083 78.762 39.566 1 95.24 62 LEU B C 1
ATOM 5458 O O . LEU B 1 62 ? -23.291 79.602 40.445 1 95.24 62 LEU B O 1
ATOM 5462 N N . GLN B 1 63 ? -22.169 78.878 38.637 1 94.51 63 GLN B N 1
ATOM 5463 C CA . GLN B 1 63 ? -21.41 80.118 38.508 1 94.51 63 GLN B CA 1
ATOM 5464 C C . GLN B 1 63 ? -22.331 81.297 38.209 1 94.51 63 GLN B C 1
ATOM 5466 O O . GLN B 1 63 ? -22.154 82.385 38.761 1 94.51 63 GLN B O 1
ATOM 5471 N N . ARG B 1 64 ? -23.248 81.059 37.36 1 91.03 64 ARG B N 1
ATOM 5472 C CA . ARG B 1 64 ? -24.228 82.093 37.045 1 91.03 64 ARG B CA 1
ATOM 5473 C C . ARG B 1 64 ? -25.083 82.426 38.262 1 91.03 64 ARG B C 1
ATOM 5475 O O . ARG B 1 64 ? -25.346 83.598 38.54 1 91.03 64 ARG B O 1
ATOM 5482 N N . GLU B 1 65 ? -25.464 81.463 38.941 1 92.5 65 GLU B N 1
ATOM 5483 C CA . GLU B 1 65 ? -26.257 81.676 40.148 1 92.5 65 GLU B CA 1
ATOM 5484 C C . GLU B 1 65 ? -25.464 82.443 41.201 1 92.5 65 GLU B C 1
ATOM 5486 O O . GLU B 1 65 ? -26.012 83.303 41.895 1 92.5 65 GLU B O 1
ATOM 5491 N N . ARG B 1 66 ? -24.21 82.087 41.303 1 91.26 66 ARG B N 1
ATOM 5492 C CA . ARG B 1 66 ? -23.32 82.799 42.215 1 91.26 66 ARG B CA 1
ATOM 5493 C C . ARG B 1 66 ? -23.228 84.276 41.849 1 91.26 66 ARG B C 1
ATOM 5495 O O . ARG B 1 66 ? -23.333 85.144 42.718 1 91.26 66 ARG B O 1
ATOM 5502 N N . GLY B 1 67 ? -22.998 84.583 40.601 1 87.24 67 GLY B N 1
ATOM 5503 C CA . GLY B 1 67 ? -22.91 85.96 40.142 1 87.24 67 GLY B CA 1
ATOM 5504 C C . GLY B 1 67 ? -24.167 86.762 40.418 1 87.24 67 GLY B C 1
ATOM 5505 O O . GLY B 1 67 ? -24.094 87.902 40.881 1 87.24 67 GLY B O 1
ATOM 5506 N N . MET B 1 68 ? -25.305 86.162 40.21 1 86.68 68 MET B N 1
ATOM 5507 C CA . MET B 1 68 ? -26.58 86.839 40.433 1 86.68 68 MET B CA 1
ATOM 5508 C C . MET B 1 68 ? -26.841 87.028 41.924 1 86.68 68 MET B C 1
ATOM 5510 O O . MET B 1 68 ? -27.422 88.034 42.334 1 86.68 68 MET B O 1
ATOM 5514 N N . SER B 1 69 ? -26.417 86.093 42.71 1 89.11 69 SER B N 1
ATOM 5515 C CA . SER B 1 69 ? -26.528 86.234 44.158 1 89.11 69 SER B CA 1
ATOM 5516 C C . SER B 1 69 ? -25.673 87.388 44.669 1 89.11 69 SER B C 1
ATOM 5518 O O . SER B 1 69 ? -26.098 88.142 45.547 1 89.11 69 SER B O 1
ATOM 5520 N N . ALA B 1 70 ? -24.464 87.467 44.113 1 85.65 70 ALA B N 1
ATOM 5521 C CA . ALA B 1 70 ? -23.582 88.57 44.482 1 85.65 70 ALA B CA 1
ATOM 5522 C C . ALA B 1 70 ? -24.209 89.916 44.129 1 85.65 70 ALA B C 1
ATOM 5524 O O . ALA B 1 70 ? -24.141 90.865 44.915 1 85.65 70 ALA B O 1
ATOM 5525 N N . GLY B 1 71 ? -24.804 89.998 42.961 1 79.65 71 GLY B N 1
ATOM 5526 C CA . GLY B 1 71 ? -25.513 91.205 42.568 1 79.65 71 GLY B CA 1
ATOM 5527 C C . GLY B 1 71 ? -26.703 91.515 43.457 1 79.65 71 GLY B C 1
ATOM 5528 O O . GLY B 1 71 ? -26.961 92.678 43.774 1 79.65 71 GLY B O 1
ATOM 5529 N N . TYR B 1 72 ? -27.421 90.523 43.87 1 84.46 72 TYR B N 1
ATOM 5530 C CA . TYR B 1 72 ? -28.564 90.681 44.762 1 84.46 72 TYR B CA 1
ATOM 5531 C C . TYR B 1 72 ? -28.133 91.257 46.105 1 84.46 72 TYR B C 1
ATOM 5533 O O . TYR B 1 72 ? -28.762 92.184 46.621 1 84.46 72 TYR B O 1
ATOM 5541 N N . PHE B 1 73 ? -27.06 90.8 46.686 1 82.79 73 PHE B N 1
ATOM 5542 C CA . PHE B 1 73 ? -26.515 91.318 47.935 1 82.79 73 PHE B CA 1
ATOM 5543 C C . PHE B 1 73 ? -26.05 92.76 47.767 1 82.79 73 PHE B C 1
ATOM 5545 O O . PHE B 1 73 ? -26.337 93.612 48.61 1 82.79 73 PHE B O 1
ATOM 5552 N N . GLY B 1 74 ? -25.359 92.986 46.653 1 77.56 74 GLY B N 1
ATOM 5553 C CA . GLY B 1 74 ? -24.805 94.308 46.408 1 77.56 74 GLY B CA 1
ATOM 5554 C C . GLY B 1 74 ? -25.867 95.378 46.24 1 77.56 74 GLY B C 1
ATOM 5555 O O . GLY B 1 74 ? -25.641 96.543 46.574 1 77.56 74 GLY B O 1
ATOM 5556 N N . SER B 1 75 ? -27.135 95.001 45.788 1 78.67 75 SER B N 1
ATOM 5557 C CA . SER B 1 75 ? -28.216 95.956 45.563 1 78.67 75 SER B CA 1
ATOM 5558 C C . SER B 1 75 ? -29.177 95.992 46.747 1 78.67 75 SER B C 1
ATOM 5560 O O . SER B 1 75 ? -30.264 96.566 46.653 1 78.67 75 SER B O 1
ATOM 5562 N N . GLN B 1 76 ? -28.797 95.31 47.774 1 80.8 76 GLN B N 1
ATOM 5563 C CA . GLN B 1 76 ? -29.625 95.207 48.971 1 80.8 76 GLN B CA 1
ATOM 5564 C C . GLN B 1 76 ? -31.025 94.705 48.63 1 80.8 76 GLN B C 1
ATOM 5566 O O . GLN B 1 76 ? -32.019 95.24 49.124 1 80.8 76 GLN B O 1
ATOM 5571 N N . GLY B 1 77 ? -31.011 93.689 47.667 1 80.14 77 GLY B N 1
ATOM 5572 C CA . GLY B 1 77 ? -32.24 92.985 47.338 1 80.14 77 GLY B CA 1
ATOM 5573 C C . GLY B 1 77 ? -33.074 93.699 46.292 1 80.14 77 GLY B C 1
ATOM 5574 O O . GLY B 1 77 ? -34.136 93.212 45.898 1 80.14 77 GLY B O 1
ATOM 5575 N N . LYS B 1 78 ? -32.684 94.843 45.761 1 82.66 78 LYS B N 1
ATOM 5576 C CA . LYS B 1 78 ? -33.475 95.664 44.849 1 82.66 78 LYS B CA 1
ATOM 5577 C C . LYS B 1 78 ? -33.37 95.15 43.416 1 82.66 78 LYS B C 1
ATOM 5579 O O . LYS B 1 78 ? -34.252 95.404 42.593 1 82.66 78 LYS B O 1
ATOM 5584 N N . LYS B 1 79 ? -32.264 94.504 43.064 1 80.02 79 LYS B N 1
ATOM 5585 C CA . LYS B 1 79 ? -32.036 94.036 41.7 1 80.02 79 LYS B CA 1
ATOM 5586 C C . LYS B 1 79 ? -31.76 92.536 41.672 1 80.02 79 LYS B C 1
ATOM 5588 O O . LYS B 1 79 ? -31.457 91.936 42.705 1 80.02 79 LYS B O 1
ATOM 5593 N N . PHE B 1 80 ? -31.989 91.693 40.585 1 80.44 80 PHE B N 1
ATOM 5594 C CA . PHE B 1 80 ? -31.59 90.339 40.222 1 80.44 80 PHE B CA 1
ATOM 5595 C C . PHE B 1 80 ? -32.532 89.312 40.839 1 80.44 80 PHE B C 1
ATOM 5597 O O . PHE B 1 80 ? -32.288 88.107 40.753 1 80.44 80 PHE B O 1
ATOM 5604 N N . GLY B 1 81 ? -33.546 89.738 41.55 1 84.07 81 GLY B N 1
ATOM 5605 C CA . GLY B 1 81 ? -34.476 88.815 42.182 1 84.07 81 GLY B CA 1
ATOM 5606 C C . GLY B 1 81 ? -35.139 87.87 41.198 1 84.07 81 GLY B C 1
ATOM 5607 O O . GLY B 1 81 ? -35.098 86.65 41.377 1 84.07 81 GLY B O 1
ATOM 5608 N N . ALA B 1 82 ? -35.754 88.408 40.136 1 87.9 82 ALA B N 1
ATOM 5609 C CA . ALA B 1 82 ? -36.434 87.608 39.12 1 87.9 82 ALA B CA 1
ATOM 5610 C C . ALA B 1 82 ? -35.439 86.752 38.34 1 87.9 82 ALA B C 1
ATOM 5612 O O . ALA B 1 82 ? -35.722 85.595 38.023 1 87.9 82 ALA B O 1
ATOM 5613 N N . GLU B 1 83 ? -34.316 87.267 38.022 1 86.99 83 GLU B N 1
ATOM 5614 C CA . GLU B 1 83 ? -33.277 86.554 37.285 1 86.99 83 GLU B CA 1
ATOM 5615 C C . GLU B 1 83 ? -32.741 85.373 38.089 1 86.99 83 GLU B C 1
ATOM 5617 O O . GLU B 1 83 ? -32.45 84.314 37.528 1 86.99 83 GLU B O 1
ATOM 5622 N N . LEU B 1 84 ? -32.687 85.603 39.365 1 90.98 84 LEU B N 1
ATOM 5623 C CA . LEU B 1 84 ? -32.178 84.565 40.255 1 90.98 84 LEU B CA 1
ATOM 5624 C C . LEU B 1 84 ? -33.116 83.362 40.279 1 90.98 84 LEU B C 1
ATOM 5626 O O . LEU B 1 84 ? -32.663 82.216 40.281 1 90.98 84 LEU B O 1
ATOM 5630 N N . THR B 1 85 ? -34.424 83.535 40.233 1 92.08 85 THR B N 1
ATOM 5631 C CA . THR B 1 85 ? -35.405 82.455 40.243 1 92.08 85 THR B CA 1
ATOM 5632 C C . THR B 1 85 ? -35.313 81.629 38.963 1 92.08 85 THR B C 1
ATOM 5634 O O . THR B 1 85 ? -35.362 80.398 39.008 1 92.08 85 THR B O 1
ATOM 5637 N N . THR B 1 86 ? -35.127 82.245 37.849 1 93.27 86 THR B N 1
ATOM 5638 C CA . THR B 1 86 ? -34.992 81.564 36.567 1 93.27 86 THR B CA 1
ATOM 5639 C C . THR B 1 86 ? -33.69 80.769 36.511 1 93.27 86 THR B C 1
ATOM 5641 O O . THR B 1 86 ? -33.67 79.633 36.032 1 93.27 86 THR B O 1
ATOM 5644 N N . GLN B 1 87 ? -32.652 81.341 37.02 1 93.71 87 GLN B N 1
ATOM 5645 C CA . GLN B 1 87 ? -31.346 80.69 37.013 1 93.71 87 GLN B CA 1
ATOM 5646 C C . GLN B 1 87 ? -31.346 79.445 37.896 1 93.71 87 GLN B C 1
ATOM 5648 O O . GLN B 1 87 ? -30.709 78.443 37.566 1 93.71 87 GLN B O 1
ATOM 5653 N N . ARG B 1 88 ? -32.006 79.507 39.026 1 95.92 88 ARG B N 1
ATOM 5654 C CA . ARG B 1 88 ? -32.047 78.375 39.946 1 95.92 88 ARG B CA 1
ATOM 5655 C C . ARG B 1 88 ? -32.743 77.177 39.31 1 95.92 88 ARG B C 1
ATOM 5657 O O . ARG B 1 88 ? -32.38 76.029 39.575 1 95.92 88 ARG B O 1
ATOM 5664 N N . GLN B 1 89 ? -33.617 77.365 38.323 1 95.62 89 GLN B N 1
ATOM 5665 C CA . GLN B 1 89 ? -34.237 76.273 37.58 1 95.62 89 GLN B CA 1
ATOM 5666 C C . GLN B 1 89 ? -33.24 75.618 36.629 1 95.62 89 GLN B C 1
ATOM 5668 O O . GLN B 1 89 ? -33.228 74.394 36.48 1 95.62 89 GLN B O 1
ATOM 5673 N N . ALA B 1 90 ? -32.458 76.417 36.036 1 94.85 90 ALA B N 1
ATOM 5674 C CA . ALA B 1 90 ? -31.424 75.9 35.144 1 94.85 90 ALA B CA 1
ATOM 5675 C C . ALA B 1 90 ? -30.381 75.099 35.918 1 94.85 90 ALA B C 1
ATOM 5677 O O . ALA B 1 90 ? -29.927 74.049 35.457 1 94.85 90 ALA B O 1
ATOM 5678 N N . SER B 1 91 ? -30.026 75.605 37.118 1 96.82 91 SER B N 1
ATOM 5679 C CA . SER B 1 91 ? -29.079 74.895 37.971 1 96.82 91 SER B CA 1
ATOM 5680 C C . SER B 1 91 ? -29.645 73.557 38.432 1 96.82 91 SER B C 1
ATOM 5682 O O . SER B 1 91 ? -28.927 72.556 38.48 1 96.82 91 SER B O 1
ATOM 5684 N N . ASP B 1 92 ? -30.914 73.541 38.692 1 96.51 92 ASP B N 1
ATOM 5685 C CA . ASP B 1 92 ? -31.565 72.307 39.121 1 96.51 92 ASP B CA 1
ATOM 5686 C C . ASP B 1 92 ? -31.593 71.279 37.992 1 96.51 92 ASP B C 1
ATOM 5688 O O . ASP B 1 92 ? -31.381 70.087 38.226 1 96.51 92 ASP B O 1
ATOM 5692 N N . ARG B 1 93 ? -31.855 71.663 36.834 1 96.94 93 ARG B N 1
ATOM 5693 C CA . ARG B 1 93 ? -31.867 70.763 35.686 1 96.94 93 ARG B CA 1
ATOM 5694 C C . ARG B 1 93 ? -30.48 70.183 35.43 1 96.94 93 ARG B C 1
ATOM 5696 O O . ARG B 1 93 ? -30.341 68.989 35.155 1 96.94 93 ARG B O 1
ATOM 5703 N N . ALA B 1 94 ? -29.476 71.07 35.481 1 96.93 94 ALA B N 1
ATOM 5704 C CA . ALA B 1 94 ? -28.101 70.618 35.279 1 96.93 94 ALA B CA 1
ATOM 5705 C C . ALA B 1 94 ? -27.682 69.633 36.367 1 96.93 94 ALA B C 1
ATOM 5707 O O . ALA B 1 94 ? -26.953 68.675 36.098 1 96.93 94 ALA B O 1
ATOM 5708 N N . GLN B 1 95 ? -28.152 69.915 37.562 1 96.71 95 GLN B N 1
ATOM 5709 C CA . GLN B 1 95 ? -27.854 69.016 38.672 1 96.71 95 GLN B CA 1
ATOM 5710 C C . GLN B 1 95 ? -28.485 67.644 38.452 1 96.71 95 GLN B C 1
ATOM 5712 O O . GLN B 1 95 ? -27.848 66.616 38.693 1 96.71 95 GLN B O 1
ATOM 5717 N N . GLN B 1 96 ? -29.684 67.589 37.977 1 95.36 96 GLN B N 1
ATOM 5718 C CA . GLN B 1 96 ? -30.372 66.33 37.714 1 95.36 96 GLN B CA 1
ATOM 5719 C C . GLN B 1 96 ? -29.665 65.534 36.621 1 95.36 96 GLN B C 1
ATOM 5721 O O . GLN B 1 96 ? -29.519 64.315 36.729 1 95.36 96 GLN B O 1
ATOM 5726 N N . GLN B 1 97 ? -29.303 66.245 35.682 1 95.58 97 GLN B N 1
ATOM 5727 C CA . GLN B 1 97 ? -28.607 65.587 34.581 1 95.58 97 GLN B CA 1
ATOM 5728 C C . GLN B 1 97 ? -27.27 65.013 35.041 1 95.58 97 GLN B C 1
ATOM 5730 O O . GLN B 1 97 ? -26.908 63.894 34.671 1 95.58 97 GLN B O 1
ATOM 5735 N N . PHE B 1 98 ? -26.548 65.764 35.842 1 95.42 98 PHE B N 1
ATOM 5736 C CA . PHE B 1 98 ? -25.268 65.322 36.382 1 95.42 98 PHE B CA 1
ATOM 5737 C C . PHE B 1 98 ? -25.446 64.086 37.256 1 95.42 98 PHE B C 1
ATOM 5739 O O . PHE B 1 98 ? -24.698 63.115 37.127 1 95.42 98 PHE B O 1
ATOM 5746 N N . GLN B 1 99 ? -26.463 64.145 38.03 1 94.78 99 GLN B N 1
ATOM 5747 C CA . GLN B 1 99 ? -26.73 63.034 38.938 1 94.78 99 GLN B CA 1
ATOM 5748 C C . GLN B 1 99 ? -27.125 61.777 38.168 1 94.78 99 GLN B C 1
ATOM 5750 O O . GLN B 1 99 ? -26.72 60.67 38.528 1 94.78 99 GLN B O 1
ATOM 5755 N N . GLN B 1 100 ? -27.842 61.943 37.134 1 94.38 100 GLN B N 1
ATOM 5756 C CA . GLN B 1 100 ? -28.247 60.806 36.316 1 94.38 100 GLN B CA 1
ATOM 5757 C C . GLN B 1 100 ? -27.044 60.168 35.626 1 94.38 100 GLN B C 1
ATOM 5759 O O . GLN B 1 100 ? -26.921 58.942 35.588 1 94.38 100 GLN B O 1
ATOM 5764 N N . THR B 1 101 ? -26.196 61.01 35.16 1 94.97 101 THR B N 1
ATOM 5765 C CA . THR B 1 101 ? -25.01 60.506 34.475 1 94.97 101 THR B CA 1
ATOM 5766 C C . THR B 1 101 ? -24.074 59.809 35.458 1 94.97 101 THR B C 1
ATOM 5768 O O . THR B 1 101 ? -23.529 58.745 35.156 1 94.97 101 THR B O 1
ATOM 5771 N N . ALA B 1 102 ? -23.908 60.382 36.606 1 94.35 102 ALA B N 1
ATOM 5772 C CA . ALA B 1 102 ? -23.049 59.808 37.639 1 94.35 102 ALA B CA 1
ATOM 5773 C C . ALA B 1 102 ? -23.598 58.472 38.129 1 94.35 102 ALA B C 1
ATOM 5775 O O . ALA B 1 102 ? -22.834 57.549 38.421 1 94.35 102 ALA B O 1
ATOM 5776 N N . ALA B 1 103 ? -24.906 58.35 38.15 1 91.62 103 ALA B N 1
ATOM 5777 C CA . ALA B 1 103 ? -25.56 57.137 38.635 1 91.62 103 ALA B CA 1
ATOM 5778 C C . ALA B 1 103 ? -25.412 55.996 37.633 1 91.62 103 ALA B C 1
ATOM 5780 O O . ALA B 1 103 ? -25.498 54.822 38.003 1 91.62 103 ALA B O 1
ATOM 5781 N N . ASN B 1 104 ? -25.146 56.333 36.467 1 91.68 104 ASN B N 1
ATOM 5782 C CA . ASN B 1 104 ? -25.03 55.328 35.416 1 91.68 104 ASN B CA 1
ATOM 5783 C C . ASN B 1 104 ? -23.622 54.742 35.353 1 91.68 104 ASN B C 1
ATOM 5785 O O . ASN B 1 104 ? -23.367 53.809 34.59 1 91.68 104 ASN B O 1
ATOM 5789 N N . LEU B 1 105 ? -22.694 55.295 36.213 1 92.49 105 LEU B N 1
ATOM 5790 C CA . LEU B 1 105 ? -21.315 54.819 36.228 1 92.49 105 LEU B CA 1
ATOM 5791 C C . LEU B 1 105 ? -21.026 54.028 37.5 1 92.49 105 LEU B C 1
ATOM 5793 O O . LEU B 1 105 ? -21.428 54.435 38.593 1 92.49 105 LEU B O 1
ATOM 5797 N N . SER B 1 106 ? -20.457 52.916 37.399 1 89.74 106 SER B N 1
ATOM 5798 C CA . SER B 1 106 ? -20.091 52.089 38.544 1 89.74 106 SER B CA 1
ATOM 5799 C C . SER B 1 106 ? -18.862 52.644 39.256 1 89.74 106 SER B C 1
ATOM 5801 O O . SER B 1 106 ? -18.107 53.431 38.681 1 89.74 106 SER B O 1
ATOM 5803 N N . ASP B 1 107 ? -18.549 52.207 40.385 1 86.88 107 ASP B N 1
ATOM 5804 C CA . ASP B 1 107 ? -17.397 52.634 41.173 1 86.88 107 ASP B CA 1
ATOM 5805 C C . ASP B 1 107 ? -16.089 52.236 40.492 1 86.88 107 ASP B C 1
ATOM 5807 O O . ASP B 1 107 ? -15.097 52.964 40.567 1 86.88 107 ASP B O 1
ATOM 5811 N N . SER B 1 108 ? -16.2 51.177 39.91 1 86.54 108 SER B N 1
ATOM 5812 C CA . SER B 1 108 ? -15.002 50.688 39.236 1 86.54 108 SER B CA 1
ATOM 5813 C C . SER B 1 108 ? -14.665 51.544 38.019 1 86.54 108 SER B C 1
ATOM 5815 O O . SER B 1 108 ? -13.493 51.706 37.673 1 86.54 108 SER B O 1
ATOM 5817 N N . GLU B 1 109 ? -15.643 52.103 37.407 1 86.64 109 GLU B N 1
ATOM 5818 C CA . GLU B 1 109 ? -15.455 52.977 36.253 1 86.64 109 GLU B CA 1
ATOM 5819 C C . GLU B 1 109 ? -14.994 54.367 36.683 1 86.64 109 GLU B C 1
ATOM 5821 O O . GLU B 1 109 ? -14.186 54.998 35.999 1 86.64 109 GLU B O 1
ATOM 5826 N N . LEU B 1 110 ? -15.404 54.841 37.774 1 89.99 110 LEU B N 1
ATOM 5827 C CA . LEU B 1 110 ? -15.14 56.197 38.243 1 89.99 110 LEU B CA 1
ATOM 5828 C C . LEU B 1 110 ? -13.783 56.279 38.934 1 89.99 110 LEU B C 1
ATOM 5830 O O . LEU B 1 110 ? -13.121 57.319 38.891 1 89.99 110 LEU B O 1
ATOM 5834 N N . GLY B 1 111 ? -13.329 55.209 39.556 1 86.35 111 GLY B N 1
ATOM 5835 C CA . GLY B 1 111 ? -12.15 55.274 40.404 1 86.35 111 GLY B CA 1
ATOM 5836 C C . GLY B 1 111 ? -12.415 55.93 41.746 1 86.35 111 GLY B C 1
ATOM 5837 O O . GLY B 1 111 ? -13.431 56.605 41.923 1 86.35 111 GLY B O 1
ATOM 5838 N N . ASN B 1 112 ? -11.575 55.973 42.606 1 87.43 112 ASN B N 1
ATOM 5839 C CA . ASN B 1 112 ? -11.769 56.431 43.978 1 87.43 112 ASN B CA 1
ATOM 5840 C C . ASN B 1 112 ? -11.812 57.954 44.06 1 87.43 112 ASN B C 1
ATOM 5842 O O . ASN B 1 112 ? -12.642 58.518 44.776 1 87.43 112 ASN B O 1
ATOM 5846 N N . ASP B 1 113 ? -11.036 58.565 43.318 1 88.27 113 ASP B N 1
ATOM 5847 C CA . ASP B 1 113 ? -10.932 60.017 43.418 1 88.27 113 ASP B CA 1
ATOM 5848 C C . ASP B 1 113 ? -12.167 60.697 42.832 1 88.27 113 ASP B C 1
ATOM 5850 O O . ASP B 1 113 ? -12.736 61.601 43.449 1 88.27 113 ASP B O 1
ATOM 5854 N N . VAL B 1 114 ? -12.573 60.211 41.701 1 91.93 114 VAL B N 1
ATOM 5855 C CA . VAL B 1 114 ? -13.747 60.782 41.048 1 91.93 114 VAL B CA 1
ATOM 5856 C C . VAL B 1 114 ? -14.992 60.504 41.888 1 91.93 114 VAL B C 1
ATOM 5858 O O . VAL B 1 114 ? -15.827 61.39 42.084 1 91.93 114 VAL B O 1
ATOM 5861 N N . SER B 1 115 ? -15.088 59.354 42.429 1 93.19 115 SER B N 1
ATOM 5862 C CA . SER B 1 115 ? -16.206 58.989 43.292 1 93.19 115 SER B CA 1
ATOM 5863 C C . SER B 1 115 ? -16.248 59.861 44.542 1 93.19 115 SER B C 1
ATOM 5865 O O . SER B 1 115 ? -17.326 60.235 45.009 1 93.19 115 SER B O 1
ATOM 5867 N N . GLY B 1 116 ? -15.105 60.105 45.071 1 92.21 116 GLY B N 1
ATOM 5868 C CA . GLY B 1 116 ? -15.027 60.975 46.234 1 92.21 116 GLY B CA 1
ATOM 5869 C C . GLY B 1 116 ? -15.52 62.383 45.96 1 92.21 116 GLY B C 1
ATOM 5870 O O . GLY B 1 116 ? -16.26 62.955 46.764 1 92.21 116 GLY B O 1
ATOM 5871 N N . GLU B 1 117 ? -15.114 62.91 44.876 1 93.82 117 GLU B N 1
ATOM 5872 C CA . GLU B 1 117 ? -15.545 64.254 44.503 1 93.82 117 GLU B CA 1
ATOM 5873 C C . GLU B 1 117 ? -17.049 64.3 44.249 1 93.82 117 GLU B C 1
ATOM 5875 O O . GLU B 1 117 ? -17.71 65.286 44.583 1 93.82 117 GLU B O 1
ATOM 5880 N N . ILE B 1 118 ? -17.572 63.264 43.628 1 94.18 118 ILE B N 1
ATOM 5881 C CA . ILE B 1 118 ? -19.008 63.171 43.389 1 94.18 118 ILE B CA 1
ATOM 5882 C C . ILE B 1 118 ? -19.753 63.145 44.721 1 94.18 118 ILE B C 1
ATOM 5884 O O . ILE B 1 118 ? -20.795 63.789 44.87 1 94.18 118 ILE B O 1
ATOM 5888 N N . GLY B 1 119 ? -19.199 62.484 45.659 1 93.24 119 GLY B N 1
ATOM 5889 C CA . GLY B 1 119 ? -19.796 62.461 46.985 1 93.24 119 GLY B CA 1
ATOM 5890 C C . GLY B 1 119 ? -19.842 63.827 47.643 1 93.24 119 GLY B C 1
ATOM 5891 O O . GLY B 1 119 ? -20.858 64.204 48.23 1 93.24 119 GLY B O 1
ATOM 5892 N N . LYS B 1 120 ? -18.78 64.589 47.506 1 95.24 120 LYS B N 1
ATOM 5893 C CA . LYS B 1 120 ? -18.702 65.924 48.093 1 95.24 120 LYS B CA 1
ATOM 5894 C C . LYS B 1 120 ? -19.719 66.865 47.454 1 95.24 120 LYS B C 1
ATOM 5896 O O . LYS B 1 120 ? -20.38 67.639 48.15 1 95.24 120 LYS B O 1
ATOM 5901 N N . ILE B 1 121 ? -19.811 66.769 46.197 1 95.62 121 ILE B N 1
ATOM 5902 C CA . ILE B 1 121 ? -20.735 67.65 45.493 1 95.62 121 ILE B CA 1
ATOM 5903 C C . ILE B 1 121 ? -22.174 67.255 45.818 1 95.62 121 ILE B C 1
ATOM 5905 O O . ILE B 1 121 ? -23.047 68.117 45.944 1 95.62 121 ILE B O 1
ATOM 5909 N N . THR B 1 122 ? -22.41 65.987 45.889 1 93.9 122 THR B N 1
ATOM 5910 C CA . THR B 1 122 ? -23.747 65.526 46.248 1 93.9 122 THR B CA 1
ATOM 5911 C C . THR B 1 122 ? -24.145 66.043 47.627 1 93.9 122 THR B C 1
ATOM 5913 O O . THR B 1 122 ? -25.283 66.469 47.832 1 93.9 122 THR B O 1
ATOM 5916 N N . GLN B 1 123 ? -23.251 66.091 48.522 1 94.22 123 GLN B N 1
ATOM 5917 C CA . GLN B 1 123 ? -23.505 66.612 49.862 1 94.22 123 GLN B CA 1
ATOM 5918 C C . GLN B 1 123 ? -23.766 68.115 49.827 1 94.22 123 GLN B C 1
ATOM 5920 O O . GLN B 1 123 ? -24.67 68.609 50.505 1 94.22 123 GLN B O 1
ATOM 5925 N N . LYS B 1 124 ? -22.93 68.765 49.03 1 94.91 124 LYS B N 1
ATOM 5926 C CA . LYS B 1 124 ? -23.112 70.207 48.892 1 94.91 124 LYS B CA 1
ATOM 5927 C C . LYS B 1 124 ? -24.468 70.533 48.273 1 94.91 124 LYS B C 1
ATOM 5929 O O . LYS B 1 124 ? -25.135 71.483 48.69 1 94.91 124 LYS B O 1
ATOM 5934 N N . MET B 1 125 ? -24.862 69.731 47.339 1 93.2 125 MET B N 1
ATOM 5935 C CA . MET B 1 125 ? -26.101 69.982 46.609 1 93.2 125 MET B CA 1
ATOM 5936 C C . MET B 1 125 ? -27.315 69.741 47.5 1 93.2 125 MET B C 1
ATOM 5938 O O . MET B 1 125 ? -28.368 70.35 47.3 1 93.2 125 MET B O 1
ATOM 5942 N N . GLN B 1 126 ? -27.179 69.036 48.532 1 92.62 126 GLN B N 1
ATOM 5943 C CA . GLN B 1 126 ? -28.261 68.799 49.481 1 92.62 126 GLN B CA 1
ATOM 5944 C C . GLN B 1 126 ? -28.522 70.035 50.338 1 92.62 126 GLN B C 1
ATOM 5946 O O . GLN B 1 126 ? -29.63 70.224 50.844 1 92.62 126 GLN B O 1
ATOM 5951 N N . GLN B 1 127 ? -27.527 70.875 50.411 1 93.74 127 GLN B N 1
ATOM 5952 C CA . GLN B 1 127 ? -27.632 72.076 51.232 1 93.74 127 GLN B CA 1
ATOM 5953 C C . GLN B 1 127 ? -28.015 73.288 50.389 1 93.74 127 GLN B C 1
ATOM 5955 O O . GLN B 1 127 ? -28.159 74.395 50.912 1 93.74 127 GLN B O 1
ATOM 5960 N N . LEU B 1 128 ? -28.189 73.062 49.146 1 94.43 128 LEU B N 1
ATOM 5961 C CA . LEU B 1 128 ? -28.368 74.163 48.206 1 94.43 128 LEU B CA 1
ATOM 5962 C C . LEU B 1 128 ? -29.631 74.955 48.531 1 94.43 128 LEU B C 1
ATOM 5964 O O . LEU B 1 128 ? -29.607 76.187 48.556 1 94.43 128 LEU B O 1
ATOM 5968 N N . ASP B 1 129 ? -30.681 74.323 48.91 1 93.38 129 ASP B N 1
ATOM 5969 C CA . ASP B 1 129 ? -31.948 74.99 49.196 1 93.38 129 ASP B CA 1
ATOM 5970 C C . ASP B 1 129 ? -31.85 75.834 50.464 1 93.38 129 ASP B C 1
ATOM 5972 O O . ASP B 1 129 ? -32.455 76.905 50.552 1 93.38 129 ASP B O 1
ATOM 5976 N N . GLU B 1 130 ? -31.155 75.367 51.411 1 93.97 130 GLU B N 1
ATOM 5977 C CA . GLU B 1 130 ? -30.953 76.121 52.645 1 93.97 130 GLU B CA 1
ATOM 5978 C C . GLU B 1 130 ? -30.173 77.407 52.384 1 93.97 130 GLU B C 1
ATOM 5980 O O . GLU B 1 130 ? -30.539 78.473 52.882 1 93.97 130 GLU B O 1
ATOM 5985 N N . TYR B 1 131 ? -29.179 77.312 51.601 1 94.18 131 TYR B N 1
ATOM 5986 C CA . TYR B 1 131 ? -28.373 78.486 51.284 1 94.18 131 TYR B CA 1
ATOM 5987 C C . TYR B 1 131 ? -29.158 79.473 50.429 1 94.18 131 TYR B C 1
ATOM 5989 O O . TYR B 1 131 ? -29.021 80.688 50.589 1 94.18 131 TYR B O 1
ATOM 5997 N N . ARG B 1 132 ? -29.972 78.983 49.524 1 94.55 132 ARG B N 1
ATOM 5998 C CA . ARG B 1 132 ? -30.818 79.845 48.706 1 94.55 132 ARG B CA 1
ATOM 5999 C C . ARG B 1 132 ? -31.805 80.623 49.57 1 94.55 132 ARG B C 1
ATOM 6001 O O . ARG B 1 132 ? -32.021 81.818 49.352 1 94.55 132 ARG B O 1
ATOM 6008 N N . ARG B 1 133 ? -32.348 80.061 50.684 1 93.76 133 ARG B N 1
ATOM 6009 C CA . ARG B 1 133 ? -33.251 80.735 51.612 1 93.76 133 ARG B CA 1
ATOM 6010 C C . ARG B 1 133 ? -32.515 81.804 52.412 1 93.76 133 ARG B C 1
ATOM 6012 O O . ARG B 1 133 ? -33.038 82.901 52.62 1 93.76 133 ARG B O 1
ATOM 6019 N N . ASN B 1 134 ? -31.3 81.439 52.722 1 93.68 134 ASN B N 1
ATOM 6020 C CA . ASN B 1 134 ? -30.478 82.387 53.466 1 93.68 134 ASN B CA 1
ATOM 6021 C C . ASN B 1 134 ? -30.09 83.588 52.608 1 93.68 134 ASN B C 1
ATOM 6023 O O . ASN B 1 134 ? -29.967 84.705 53.114 1 93.68 134 ASN B O 1
ATOM 6027 N N . ILE B 1 135 ? -29.912 83.38 51.347 1 90.51 135 ILE B N 1
ATOM 6028 C CA . ILE B 1 135 ? -29.565 84.449 50.418 1 90.51 135 ILE B CA 1
ATOM 6029 C C . ILE B 1 135 ? -30.782 85.341 50.18 1 90.51 135 ILE B C 1
ATOM 6031 O O . ILE B 1 135 ? -30.67 86.57 50.187 1 90.51 135 ILE B O 1
ATOM 6035 N N . ASP B 1 136 ? -31.976 84.772 50.105 1 89.42 136 ASP B N 1
ATOM 6036 C CA . ASP B 1 136 ? -33.204 85.526 49.871 1 89.42 136 ASP B CA 1
ATOM 6037 C C . ASP B 1 136 ? -33.527 86.432 51.058 1 89.42 136 ASP B C 1
ATOM 6039 O O . ASP B 1 136 ? -34.02 87.547 50.878 1 89.42 136 ASP B O 1
ATOM 6043 N N . SER B 1 137 ? -33.189 85.961 52.224 1 89.78 137 SER B N 1
ATOM 6044 C CA . SER B 1 137 ? -33.489 86.732 53.426 1 89.78 137 SER B CA 1
ATOM 6045 C C . SER B 1 137 ? -32.293 87.576 53.854 1 89.78 137 SER B C 1
ATOM 6047 O O . SER B 1 137 ? -32.363 88.304 54.846 1 89.78 137 SER B O 1
ATOM 6049 N N . MET B 1 138 ? -31.091 87.492 53.2 1 86.9 138 MET B N 1
ATOM 6050 C CA . MET B 1 138 ? -29.839 88.179 53.502 1 86.9 138 MET B CA 1
ATOM 6051 C C . MET B 1 138 ? -29.416 87.928 54.946 1 86.9 138 MET B C 1
ATOM 6053 O O . MET B 1 138 ? -28.976 88.849 55.637 1 86.9 138 MET B O 1
ATOM 6057 N N . SER B 1 139 ? -29.666 86.738 55.339 1 90.42 139 SER B N 1
ATOM 6058 C CA . SER B 1 139 ? -29.373 86.355 56.716 1 90.42 139 SER B CA 1
ATOM 6059 C C . SER B 1 139 ? -27.931 85.882 56.864 1 90.42 139 SER B C 1
ATOM 6061 O O . SER B 1 139 ? -27.472 85.611 57.975 1 90.42 139 SER B O 1
ATOM 6063 N N . ILE B 1 140 ? -27.136 85.723 55.774 1 88.16 140 ILE B N 1
ATOM 6064 C CA . ILE B 1 140 ? -25.732 85.326 55.789 1 88.16 140 ILE B CA 1
ATOM 6065 C C . ILE B 1 140 ? -24.885 86.399 55.109 1 88.16 140 ILE B C 1
ATOM 6067 O O . ILE B 1 140 ? -25.412 87.253 54.392 1 88.16 140 ILE B O 1
ATOM 6071 N N . SER B 1 141 ? -23.628 86.258 55.461 1 84.37 141 SER B N 1
ATOM 6072 C CA . SER B 1 141 ? -22.723 87.222 54.844 1 84.37 141 SER B CA 1
ATOM 6073 C C . SER B 1 141 ? -22.512 86.915 53.366 1 84.37 141 SER B C 1
ATOM 6075 O O . SER B 1 141 ? -22.65 85.766 52.939 1 84.37 141 SER B O 1
ATOM 6077 N N . VAL B 1 142 ? -22.278 87.864 52.559 1 80.65 142 VAL B N 1
ATOM 6078 C CA . VAL B 1 142 ? -22.012 87.712 51.132 1 80.65 142 VAL B CA 1
ATOM 6079 C C . VAL B 1 142 ? -20.83 86.767 50.925 1 80.65 142 VAL B C 1
ATOM 6081 O O . VAL B 1 142 ? -20.835 85.95 50.001 1 80.65 142 VAL B O 1
ATOM 6084 N N . THR B 1 143 ? -19.849 86.803 51.762 1 82.57 143 THR B N 1
ATOM 6085 C CA . THR B 1 143 ? -18.66 85.965 51.658 1 82.57 143 THR B CA 1
ATOM 6086 C C . THR B 1 143 ? -19.013 84.496 51.871 1 82.57 143 THR B C 1
ATOM 6088 O O . THR B 1 143 ? -18.499 83.62 51.172 1 82.57 143 THR B O 1
ATOM 6091 N N . GLN B 1 144 ? -19.909 84.32 52.726 1 87.94 144 GLN B N 1
ATOM 6092 C CA . GLN B 1 144 ? -20.326 82.949 53.004 1 87.94 144 GLN B CA 1
ATOM 6093 C C . GLN B 1 144 ? -21.162 82.386 51.859 1 87.94 144 GLN B C 1
ATOM 6095 O O . GLN B 1 144 ? -21.006 81.222 51.484 1 87.94 144 GLN B O 1
ATOM 6100 N N . ALA B 1 145 ? -22.035 83.214 51.403 1 86.48 145 ALA B N 1
ATOM 6101 C CA . ALA B 1 145 ? -22.887 82.789 50.296 1 86.48 145 ALA B CA 1
ATOM 6102 C C . ALA B 1 145 ? -22.058 82.481 49.052 1 86.48 145 ALA B C 1
ATOM 6104 O O . ALA B 1 145 ? -22.223 81.428 48.433 1 86.48 145 ALA B O 1
ATOM 6105 N N . LEU B 1 146 ? -21.188 83.303 48.716 1 87.4 146 LEU B N 1
ATOM 6106 C CA . LEU B 1 146 ? -20.354 83.125 47.533 1 87.4 146 LEU B CA 1
ATOM 6107 C C . LEU B 1 146 ? -19.357 81.989 47.736 1 87.4 146 LEU B C 1
ATOM 6109 O O . LEU B 1 146 ? -19.005 81.287 46.785 1 87.4 146 LEU B O 1
ATOM 6113 N N . GLY B 1 147 ? -18.9 81.79 48.956 1 89.71 147 GLY B N 1
ATOM 6114 C CA . GLY B 1 147 ? -18.002 80.693 49.279 1 89.71 147 GLY B CA 1
ATOM 6115 C C . GLY B 1 147 ? -18.618 79.327 49.039 1 89.71 147 GLY B C 1
ATOM 6116 O O . GLY B 1 147 ? -17.933 78.399 48.606 1 89.71 147 GLY B O 1
ATOM 6117 N N . TYR B 1 148 ? -19.934 79.25 49.328 1 93.15 148 TYR B N 1
ATOM 6118 C CA . TYR B 1 148 ? -20.634 77.993 49.094 1 93.15 148 TYR B CA 1
ATOM 6119 C C . TYR B 1 148 ? -20.586 77.607 47.62 1 93.15 148 TYR B C 1
ATOM 6121 O O . TYR B 1 148 ? -20.254 76.469 47.28 1 93.15 148 TYR B O 1
ATOM 6129 N N . TYR B 1 149 ? -20.936 78.506 46.744 1 94.74 149 TYR B N 1
ATOM 6130 C CA . TYR B 1 149 ? -20.946 78.233 45.312 1 94.74 149 TYR B CA 1
ATOM 6131 C C . TYR B 1 149 ? -19.536 77.978 44.795 1 94.74 149 TYR B C 1
ATOM 6133 O O . TYR B 1 149 ? -19.324 77.093 43.963 1 94.74 149 TYR B O 1
ATOM 6141 N N . SER B 1 150 ? -18.608 78.655 45.279 1 92.96 150 SER B N 1
ATOM 6142 C CA . SER B 1 150 ? -17.225 78.49 44.843 1 92.96 150 SER B CA 1
ATOM 6143 C C . SER B 1 150 ? -16.693 77.107 45.203 1 92.96 150 SER B C 1
ATOM 6145 O O . SER B 1 150 ? -16.012 76.469 44.398 1 92.96 150 SER B O 1
ATOM 6147 N N . ASP B 1 151 ? -17.022 76.657 46.352 1 93.96 151 ASP B N 1
ATOM 6148 C CA . ASP B 1 151 ? -16.612 75.317 46.763 1 93.96 151 ASP B CA 1
ATOM 6149 C C . ASP B 1 151 ? -17.256 74.251 45.88 1 93.96 151 ASP B C 1
ATOM 6151 O O . ASP B 1 151 ? -16.597 73.29 45.477 1 93.96 151 ASP B O 1
ATOM 6155 N N . SER B 1 152 ? -18.543 74.42 45.691 1 95.78 152 SER B N 1
ATOM 6156 C CA . SER B 1 152 ? -19.264 73.466 44.856 1 95.78 152 SER B CA 1
ATOM 6157 C C . SER B 1 152 ? -18.664 73.393 43.455 1 95.78 152 SER B C 1
ATOM 6159 O O . SER B 1 152 ? -18.455 72.302 42.92 1 95.78 152 SER B O 1
ATOM 6161 N N . VAL B 1 153 ? -18.363 74.508 42.87 1 96.49 153 VAL B N 1
ATOM 6162 C CA . VAL B 1 153 ? -17.773 74.573 41.537 1 96.49 153 VAL B CA 1
ATOM 6163 C C . VAL B 1 153 ? -16.383 73.941 41.557 1 96.49 153 VAL B C 1
ATOM 6165 O O . VAL B 1 153 ? -16.008 73.223 40.627 1 96.49 153 VAL B O 1
ATOM 6168 N N . SER B 1 154 ? -15.606 74.161 42.608 1 93.9 154 SER B N 1
ATOM 6169 C CA . SER B 1 154 ? -14.274 73.576 42.733 1 93.9 154 SER B CA 1
ATOM 6170 C C . SER B 1 154 ? -14.338 72.052 42.74 1 93.9 154 SER B C 1
ATOM 6172 O O . SER B 1 154 ? -13.503 71.388 42.123 1 93.9 154 SER B O 1
ATOM 6174 N N . TYR B 1 155 ? -15.306 71.485 43.403 1 95.14 155 TYR B N 1
ATOM 6175 C CA . TYR B 1 155 ? -15.464 70.036 43.423 1 95.14 155 TYR B CA 1
ATOM 6176 C C . TYR B 1 155 ? -15.819 69.507 42.038 1 95.14 155 TYR B C 1
ATOM 6178 O O . TYR B 1 155 ? -15.332 68.452 41.625 1 95.14 155 TYR B O 1
ATOM 6186 N N . LEU B 1 156 ? -16.692 70.186 41.359 1 96.82 156 LEU B N 1
ATOM 6187 C CA . LEU B 1 156 ? -17.074 69.777 40.012 1 96.82 156 LEU B CA 1
ATOM 6188 C C . LEU B 1 156 ? -15.875 69.813 39.071 1 96.82 156 LEU B C 1
ATOM 6190 O O . LEU B 1 156 ? -15.689 68.904 38.259 1 96.82 156 LEU B O 1
ATOM 6194 N N . LEU B 1 157 ? -15.051 70.807 39.176 1 96.09 157 LEU B N 1
ATOM 6195 C CA . LEU B 1 157 ? -13.857 70.914 38.344 1 96.09 157 LEU B CA 1
ATOM 6196 C C . LEU B 1 157 ? -12.847 69.828 38.7 1 96.09 157 LEU B C 1
ATOM 6198 O O . LEU B 1 157 ? -12.154 69.308 37.823 1 96.09 157 LEU B O 1
ATOM 6202 N N . SER B 1 158 ? -12.818 69.462 39.959 1 93.87 158 SER B N 1
ATOM 6203 C CA . SER B 1 158 ? -11.892 68.425 40.403 1 93.87 158 SER B CA 1
ATOM 6204 C C . SER B 1 158 ? -12.257 67.067 39.811 1 93.87 158 SER B C 1
ATOM 6206 O O . SER B 1 158 ? -11.387 66.218 39.607 1 93.87 158 SER B O 1
ATOM 6208 N N . ILE B 1 159 ? -13.516 66.852 39.536 1 94.94 159 ILE B N 1
ATOM 6209 C CA . ILE B 1 159 ? -13.947 65.619 38.887 1 94.94 159 ILE B CA 1
ATOM 6210 C C . ILE B 1 159 ? -13.251 65.477 37.535 1 94.94 159 ILE B C 1
ATOM 6212 O O . ILE B 1 159 ? -12.71 64.416 37.216 1 94.94 159 ILE B O 1
ATOM 6216 N N . VAL B 1 160 ? -13.256 66.541 36.761 1 93.21 160 VAL B N 1
ATOM 6217 C CA . VAL B 1 160 ? -12.647 66.546 35.435 1 93.21 160 VAL B CA 1
ATOM 6218 C C . VAL B 1 160 ? -11.14 66.333 35.557 1 93.21 160 VAL B C 1
ATOM 6220 O O . VAL B 1 160 ? -10.554 65.556 34.799 1 93.21 160 VAL B O 1
ATOM 6223 N N . GLY B 1 161 ? -10.527 66.96 36.531 1 91.52 161 GLY B N 1
ATOM 6224 C CA . GLY B 1 161 ? -9.103 66.776 36.758 1 91.52 161 GLY B CA 1
ATOM 6225 C C . GLY B 1 161 ? -8.741 65.357 37.156 1 91.52 161 GLY B C 1
ATOM 6226 O O . GLY B 1 161 ? -7.78 64.787 36.634 1 91.52 161 GLY B O 1
ATOM 6227 N N . ASP B 1 162 ? -9.53 64.684 37.969 1 92.08 162 ASP B N 1
ATOM 6228 C CA . ASP B 1 162 ? -9.262 63.337 38.463 1 92.08 162 ASP B CA 1
ATOM 6229 C C . ASP B 1 162 ? -9.454 62.298 37.36 1 92.08 162 ASP B C 1
ATOM 6231 O O . ASP B 1 162 ? -8.849 61.225 37.399 1 92.08 162 ASP B O 1
ATOM 6235 N N . MET B 1 163 ? -10.239 62.61 36.414 1 91.71 163 MET B N 1
ATOM 6236 C CA . MET B 1 163 ? -10.485 61.69 35.307 1 91.71 163 MET B CA 1
ATOM 6237 C C . MET B 1 163 ? -9.209 61.445 34.509 1 91.71 163 MET B C 1
ATOM 6239 O O . MET B 1 163 ? -9.054 60.394 33.884 1 91.71 163 MET B O 1
ATOM 6243 N N . THR B 1 164 ? -8.295 62.358 34.488 1 87.96 164 THR B N 1
ATOM 6244 C CA . THR B 1 164 ? -7.05 62.229 33.74 1 87.96 164 THR B CA 1
ATOM 6245 C C . THR B 1 164 ? -6.235 61.042 34.246 1 87.96 164 THR B C 1
ATOM 6247 O O . THR B 1 164 ? -5.446 60.46 33.5 1 87.96 164 THR B O 1
ATOM 6250 N N . HIS B 1 165 ? -6.522 60.616 35.496 1 87.66 165 HIS B N 1
ATOM 6251 C CA . HIS B 1 165 ? -5.798 59.496 36.085 1 87.66 165 HIS B CA 1
ATOM 6252 C C . HIS B 1 165 ? -6.367 58.162 35.613 1 87.66 165 HIS B C 1
ATOM 6254 O O . HIS B 1 165 ? -5.762 57.111 35.834 1 87.66 165 HIS B O 1
ATOM 6260 N N . LEU B 1 166 ? -7.437 58.209 34.892 1 87.58 166 LEU B N 1
ATOM 6261 C CA . LEU B 1 166 ? -8.125 56.983 34.503 1 87.58 166 LEU B CA 1
ATOM 6262 C C . LEU B 1 166 ? -7.937 56.703 33.016 1 87.58 166 LEU B C 1
ATOM 6264 O O . LEU B 1 166 ? -8.362 55.658 32.518 1 87.58 166 LEU B O 1
ATOM 6268 N N . VAL B 1 167 ? -7.288 57.647 32.369 1 85.4 167 VAL B N 1
ATOM 6269 C CA . VAL B 1 167 ? -7.165 57.556 30.918 1 85.4 167 VAL B CA 1
ATOM 6270 C C . VAL B 1 167 ? -5.836 56.898 30.552 1 85.4 167 VAL B C 1
ATOM 6272 O O . VAL B 1 167 ? -4.791 57.248 31.104 1 85.4 167 VAL B O 1
ATOM 6275 N N . SER B 1 168 ? -5.91 56.041 29.729 1 84.64 168 SER B N 1
ATOM 6276 C CA . SER B 1 168 ? -4.716 55.322 29.298 1 84.64 168 SER B CA 1
ATOM 6277 C C . SER B 1 168 ? -4.12 55.944 28.039 1 84.64 168 SER B C 1
ATOM 6279 O O . SER B 1 168 ? -2.932 55.77 27.758 1 84.64 168 SER B O 1
ATOM 6281 N N . ASP B 1 169 ? -4.874 56.71 27.296 1 87.64 169 ASP B N 1
ATOM 6282 C CA . ASP B 1 169 ? -4.431 57.334 26.053 1 87.64 169 ASP B CA 1
ATOM 6283 C C . ASP B 1 169 ? -3.878 58.735 26.308 1 87.64 169 ASP B C 1
ATOM 6285 O O . ASP B 1 169 ? -4.534 59.56 26.948 1 87.64 169 ASP B O 1
ATOM 6289 N N . GLY B 1 170 ? -2.732 58.882 25.733 1 87.42 170 GLY B N 1
ATOM 6290 C CA . GLY B 1 170 ? -2.075 60.163 25.94 1 87.42 170 GLY B CA 1
ATOM 6291 C C . GLY B 1 170 ? -2.81 61.322 25.294 1 87.42 170 GLY B C 1
ATOM 6292 O O . GLY B 1 170 ? -2.862 62.42 25.853 1 87.42 170 GLY B O 1
ATOM 6293 N N . GLY B 1 171 ? -3.358 61.05 24.151 1 87.38 171 GLY B N 1
ATOM 6294 C CA . GLY B 1 171 ? -4.114 62.091 23.472 1 87.38 171 GLY B CA 1
ATOM 6295 C C . GLY B 1 171 ? -5.361 62.511 24.227 1 87.38 171 GLY B C 1
ATOM 6296 O O . GLY B 1 171 ? -5.663 63.703 24.323 1 87.38 171 GLY B O 1
ATOM 6297 N N . ILE B 1 172 ? -6.022 61.587 24.862 1 90.08 172 ILE B N 1
ATOM 6298 C CA . ILE B 1 172 ? -7.22 61.876 25.643 1 90.08 172 ILE B CA 1
ATOM 6299 C C . ILE B 1 172 ? -6.833 62.577 26.943 1 90.08 172 ILE B C 1
ATOM 6301 O O . ILE B 1 172 ? -7.491 63.532 27.361 1 90.08 172 ILE B O 1
ATOM 6305 N N . ALA B 1 173 ? -5.725 62.091 27.548 1 89.95 173 ALA B N 1
ATOM 6306 C CA . ALA B 1 173 ? -5.252 62.711 28.783 1 89.95 173 ALA B CA 1
ATOM 6307 C C . ALA B 1 173 ? -4.93 64.187 28.567 1 89.95 173 ALA B C 1
ATOM 6309 O O . ALA B 1 173 ? -5.28 65.033 29.394 1 89.95 173 ALA B O 1
ATOM 6310 N N . GLN B 1 174 ? -4.304 64.516 27.506 1 91.18 174 GLN B N 1
ATOM 6311 C CA . GLN B 1 174 ? -3.929 65.884 27.163 1 91.18 174 GLN B CA 1
ATOM 6312 C C . GLN B 1 174 ? -5.164 66.754 26.946 1 91.18 174 GLN B C 1
ATOM 6314 O O . GLN B 1 174 ? -5.227 67.885 27.433 1 91.18 174 GLN B O 1
ATOM 6319 N N . ARG B 1 175 ? -6.112 66.254 26.279 1 91.48 175 ARG B N 1
ATOM 6320 C CA . ARG B 1 175 ? -7.332 66.998 25.987 1 91.48 175 ARG B CA 1
ATOM 6321 C C . ARG B 1 175 ? -8.158 67.215 27.251 1 91.48 175 ARG B C 1
ATOM 6323 O O . ARG B 1 175 ? -8.793 68.259 27.413 1 91.48 175 ARG B O 1
ATOM 6330 N N . LEU B 1 176 ? -8.107 66.257 28.14 1 91.85 176 LEU B N 1
ATOM 6331 C CA . LEU B 1 176 ? -8.792 66.411 29.418 1 91.85 176 LEU B CA 1
ATOM 6332 C C . LEU B 1 176 ? -8.109 67.469 30.278 1 91.85 176 LEU B C 1
ATOM 6334 O O . LEU B 1 176 ? -8.775 68.213 31.001 1 91.85 176 LEU B O 1
ATOM 6338 N N . ALA B 1 177 ? -6.785 67.453 30.154 1 92.07 177 ALA B N 1
ATOM 6339 C CA . ALA B 1 177 ? -6.041 68.489 30.865 1 92.07 177 ALA B CA 1
ATOM 6340 C C . ALA B 1 177 ? -6.398 69.878 30.343 1 92.07 177 ALA B C 1
ATOM 6342 O O . ALA B 1 177 ? -6.582 70.814 31.125 1 92.07 177 ALA B O 1
ATOM 6343 N N . ALA B 1 178 ? -6.476 69.999 29.063 1 94.36 178 ALA B N 1
ATOM 6344 C CA . ALA B 1 178 ? -6.893 71.262 28.459 1 94.36 178 ALA B CA 1
ATOM 6345 C C . ALA B 1 178 ? -8.293 71.656 28.924 1 94.36 178 ALA B C 1
ATOM 6347 O O . ALA B 1 178 ? -8.541 72.819 29.248 1 94.36 178 ALA B O 1
ATOM 6348 N N . TYR B 1 179 ? -9.19 70.702 29.028 1 94.68 179 TYR B N 1
ATOM 6349 C CA . TYR B 1 179 ? -10.568 70.936 29.445 1 94.68 179 TYR B CA 1
ATOM 6350 C C . TYR B 1 179 ? -10.627 71.407 30.893 1 94.68 179 TYR B C 1
ATOM 6352 O O . TYR B 1 179 ? -11.362 72.342 31.219 1 94.68 179 TYR B O 1
ATOM 6360 N N . TYR B 1 180 ? -9.858 70.813 31.728 1 93.98 180 TYR B N 1
ATOM 6361 C CA . TYR B 1 180 ? -9.781 71.201 33.132 1 93.98 180 TYR B CA 1
ATOM 6362 C C . TYR B 1 180 ? -9.361 72.659 33.273 1 93.98 180 TYR B C 1
ATOM 6364 O O . TYR B 1 180 ? -9.977 73.42 34.023 1 93.98 180 TYR B O 1
ATOM 6372 N N . ASN B 1 181 ? -8.342 73.039 32.525 1 95.5 181 ASN B N 1
ATOM 6373 C CA . ASN B 1 181 ? -7.844 74.408 32.604 1 95.5 181 ASN B CA 1
ATOM 6374 C C . ASN B 1 181 ? -8.861 75.408 32.062 1 95.5 181 ASN B C 1
ATOM 6376 O O . ASN B 1 181 ? -8.994 76.514 32.589 1 95.5 181 ASN B O 1
ATOM 6380 N N . LEU B 1 182 ? -9.539 75.003 31.07 1 97.09 182 LEU B N 1
ATOM 6381 C CA . LEU B 1 182 ? -10.583 75.858 30.514 1 97.09 182 LEU B CA 1
ATOM 6382 C C . LEU B 1 182 ? -11.678 76.117 31.544 1 97.09 182 LEU B C 1
ATOM 6384 O O . LEU B 1 182 ? -12.145 77.249 31.688 1 97.09 182 LEU B O 1
ATOM 6388 N N . LEU B 1 183 ? -12.01 75.111 32.268 1 96.96 183 LEU B N 1
ATOM 6389 C CA . LEU B 1 183 ? -13.032 75.252 33.299 1 96.96 183 LEU B CA 1
ATOM 6390 C C . LEU B 1 183 ? -12.572 76.209 34.394 1 96.96 183 LEU B C 1
ATOM 6392 O O . LEU B 1 183 ? -13.367 76.999 34.908 1 96.96 183 LEU B O 1
ATOM 6396 N N . ASN B 1 184 ? -11.335 76.181 34.656 1 96.56 184 ASN B N 1
ATOM 6397 C CA . ASN B 1 184 ? -10.796 77.069 35.681 1 96.56 184 ASN B CA 1
ATOM 6398 C C . ASN B 1 184 ? -10.697 78.507 35.182 1 96.56 184 ASN B C 1
ATOM 6400 O O . ASN B 1 184 ? -10.868 79.451 35.956 1 96.56 184 ASN B O 1
ATOM 6404 N N . VAL B 1 185 ? -10.418 78.68 33.91 1 96.78 185 VAL B N 1
ATOM 6405 C CA . VAL B 1 185 ? -10.457 80.018 33.328 1 96.78 185 VAL B CA 1
ATOM 6406 C C . VAL B 1 185 ? -11.854 80.613 33.491 1 96.78 185 VAL B C 1
ATOM 6408 O O . VAL B 1 185 ? -12 81.768 33.896 1 96.78 185 VAL B O 1
ATOM 6411 N N . LYS B 1 186 ? -12.799 79.856 33.19 1 96.41 186 LYS B N 1
ATOM 6412 C CA . LYS B 1 186 ? -14.189 80.289 33.305 1 96.41 186 LYS B CA 1
ATOM 6413 C C . LYS B 1 186 ? -14.548 80.607 34.754 1 96.41 186 LYS B C 1
ATOM 6415 O O . LYS B 1 186 ? -15.267 81.57 35.024 1 96.41 186 LYS B O 1
ATOM 6420 N N . GLU B 1 187 ? -14.07 79.806 35.623 1 96.29 187 GLU B N 1
ATOM 6421 C CA . GLU B 1 187 ? -14.334 80.023 37.042 1 96.29 187 GLU B CA 1
ATOM 6422 C C . GLU B 1 187 ? -13.728 81.339 37.521 1 96.29 187 GLU B C 1
ATOM 6424 O O . GLU B 1 187 ? -14.368 82.09 38.261 1 96.29 187 GLU B O 1
ATOM 6429 N N . GLN B 1 188 ? -12.5 81.625 37.105 1 95.97 188 GLN B N 1
ATOM 6430 C CA . GLN B 1 188 ? -11.87 82.881 37.499 1 95.97 188 GLN B CA 1
ATOM 6431 C C . GLN B 1 188 ? -12.618 84.078 36.917 1 95.97 188 GLN B C 1
ATOM 6433 O O . GLN B 1 188 ? -12.76 85.109 37.577 1 95.97 188 GLN B O 1
ATOM 6438 N N . ALA B 1 189 ? -13.074 83.916 35.766 1 95.83 189 ALA B N 1
ATOM 6439 C CA . ALA B 1 189 ? -13.889 84.968 35.165 1 95.83 189 ALA B CA 1
ATOM 6440 C C . ALA B 1 189 ? -15.176 85.184 35.957 1 95.83 189 ALA B C 1
ATOM 6442 O O . ALA B 1 189 ? -15.616 86.321 36.14 1 95.83 189 ALA B O 1
ATOM 6443 N N . GLY B 1 190 ? -15.768 84.133 36.403 1 94.42 190 GLY B N 1
ATOM 6444 C CA . GLY B 1 190 ? -16.964 84.224 37.225 1 94.42 190 GLY B CA 1
ATOM 6445 C C . GLY B 1 190 ? -16.718 84.89 38.565 1 94.42 190 GLY B C 1
ATOM 6446 O O . GLY B 1 190 ? -17.543 85.677 39.034 1 94.42 190 GLY B O 1
ATOM 6447 N N . LEU B 1 191 ? -15.595 84.597 39.169 1 93.95 191 LEU B N 1
ATOM 6448 C CA . LEU B 1 191 ? -15.237 85.213 40.442 1 93.95 191 LEU B CA 1
ATOM 6449 C C . LEU B 1 191 ? -14.958 86.702 40.267 1 93.95 191 LEU B C 1
ATOM 6451 O O . LEU B 1 191 ? -15.365 87.517 41.098 1 93.95 191 LEU B O 1
ATOM 6455 N N . GLU B 1 192 ? -14.278 86.991 39.184 1 94.19 192 GLU B N 1
ATOM 6456 C CA . GLU B 1 192 ? -14.058 88.399 38.867 1 94.19 192 GLU B CA 1
ATOM 6457 C C . GLU B 1 192 ? -15.381 89.144 38.716 1 94.19 192 GLU B C 1
ATOM 6459 O O . GLU B 1 192 ? -15.515 90.28 39.174 1 94.19 192 GLU B O 1
ATOM 6464 N N . ARG B 1 193 ? -16.27 88.5 38.06 1 92.54 193 ARG B N 1
ATOM 6465 C CA . ARG B 1 193 ? -17.586 89.101 37.864 1 92.54 193 ARG B CA 1
ATOM 6466 C C . ARG B 1 193 ? -18.248 89.419 39.2 1 92.54 193 ARG B C 1
ATOM 6468 O O . ARG B 1 193 ? -18.812 90.501 39.378 1 92.54 193 ARG B O 1
ATOM 6475 N N . ALA B 1 194 ? -18.163 88.492 40.129 1 88.32 194 ALA B N 1
ATOM 6476 C CA . ALA B 1 194 ? -18.788 88.669 41.437 1 88.32 194 ALA B CA 1
ATOM 6477 C C . ALA B 1 194 ? -18.111 89.789 42.222 1 88.32 194 ALA B C 1
ATOM 6479 O O . ALA B 1 194 ? -18.783 90.67 42.764 1 88.32 194 ALA B O 1
ATOM 6480 N N . VAL B 1 195 ? -16.821 89.87 42.233 1 88.83 195 VAL B N 1
ATOM 6481 C CA . VAL B 1 195 ? -16.051 90.822 43.027 1 88.83 195 VAL B CA 1
ATOM 6482 C C . VAL B 1 195 ? -16.237 92.231 42.468 1 88.83 195 VAL B C 1
ATOM 6484 O O . VAL B 1 195 ? -16.5 93.174 43.218 1 88.83 195 VAL B O 1
ATOM 6487 N N . LEU B 1 196 ? -16.145 92.374 41.168 1 91.65 196 LEU B N 1
ATOM 6488 C CA . LEU B 1 196 ? -16.195 93.702 40.566 1 91.65 196 LEU B CA 1
ATOM 6489 C C . LEU B 1 196 ? -17.63 94.214 40.496 1 91.65 196 LEU B C 1
ATOM 6491 O O . LEU B 1 196 ? -17.86 95.424 40.446 1 91.65 196 LEU B O 1
ATOM 6495 N N . SER B 1 197 ? -18.607 93.296 40.444 1 87.17 197 SER B N 1
ATOM 6496 C CA . SER B 1 197 ? -19.988 93.753 40.559 1 87.17 197 SER B CA 1
ATOM 6497 C C . SER B 1 197 ? -20.232 94.444 41.897 1 87.17 197 SER B C 1
ATOM 6499 O O . SER B 1 197 ? -20.868 95.498 41.95 1 87.17 197 SER B O 1
ATOM 6501 N N . ASN B 1 198 ? -19.725 93.856 42.893 1 83.03 198 ASN B N 1
ATOM 6502 C CA . ASN B 1 198 ? -19.827 94.459 44.218 1 83.03 198 ASN B CA 1
ATOM 6503 C C . ASN B 1 198 ? -19.019 95.75 44.311 1 83.03 198 ASN B C 1
ATOM 6505 O O . ASN B 1 198 ? -19.466 96.725 44.918 1 83.03 198 ASN B O 1
ATOM 6509 N N . THR B 1 199 ? -17.85 95.834 43.774 1 88.39 199 THR B N 1
ATOM 6510 C CA . THR B 1 199 ? -16.926 96.961 43.829 1 88.39 199 THR B CA 1
ATOM 6511 C C . THR B 1 199 ? -17.484 98.156 43.062 1 88.39 199 THR B C 1
ATOM 6513 O O . THR B 1 199 ? -17.445 99.288 43.551 1 88.39 199 THR B O 1
ATOM 6516 N N . PHE B 1 200 ? -18.02 97.947 41.908 1 89 200 PHE B N 1
ATOM 6517 C CA . PHE B 1 200 ? -18.567 99.023 41.089 1 89 200 PHE B CA 1
ATOM 6518 C C . PHE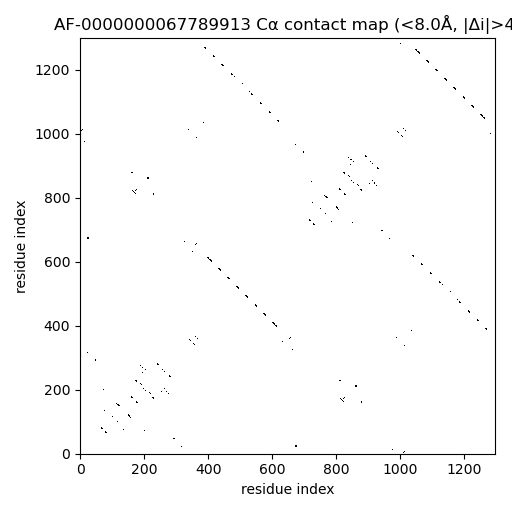 B 1 200 ? -19.865 99.552 41.687 1 89 200 PHE B C 1
ATOM 6520 O O . PHE B 1 200 ? -20.163 100.744 41.581 1 89 200 PHE B O 1
ATOM 6527 N N . SER B 1 201 ? -20.59 98.718 42.291 1 83.46 201 SER B N 1
ATOM 6528 C CA . SER B 1 201 ? -21.821 99.155 42.943 1 83.46 201 SER B CA 1
ATOM 6529 C C . SER B 1 201 ? -21.524 100.055 44.137 1 83.46 201 SER B C 1
ATOM 6531 O O . SER B 1 201 ? -22.22 101.048 44.361 1 83.46 201 SER B O 1
ATOM 6533 N N . ALA B 1 202 ? -20.446 99.713 44.842 1 82.27 202 ALA B N 1
ATOM 6534 C CA . ALA B 1 202 ? -20.053 100.479 46.022 1 82.27 202 ALA B CA 1
ATOM 6535 C C . ALA B 1 202 ? -19.122 101.628 45.646 1 82.27 202 ALA B C 1
ATOM 6537 O O . ALA B 1 202 ? -18.852 102.51 46.464 1 82.27 202 ALA B O 1
ATOM 6538 N N . ASN B 1 203 ? -18.637 101.699 44.508 1 88.28 203 ASN B N 1
ATOM 6539 C CA . ASN B 1 203 ? -17.683 102.667 43.974 1 88.28 203 ASN B CA 1
ATOM 6540 C C . ASN B 1 203 ? -16.418 102.733 44.824 1 88.28 203 ASN B C 1
ATOM 6542 O O . ASN B 1 203 ? -15.789 103.788 44.928 1 88.28 203 ASN B O 1
ATOM 6546 N N . SER B 1 204 ? -16.195 101.626 45.54 1 89.42 204 SER B N 1
ATOM 6547 C CA . SER B 1 204 ? -14.985 101.459 46.337 1 89.42 204 SER B CA 1
ATOM 6548 C C . SER B 1 204 ? -14.691 99.985 46.596 1 89.42 204 SER B C 1
ATOM 6550 O O . SER B 1 204 ? -15.599 99.152 46.567 1 89.42 204 SER B O 1
ATOM 6552 N N . PHE B 1 205 ? -13.457 99.662 46.838 1 89.14 205 PHE B N 1
ATOM 6553 C CA . PHE B 1 205 ? -13.083 98.3 47.2 1 89.14 205 PHE B CA 1
ATOM 6554 C C . PHE B 1 205 ? -13.34 98.042 48.68 1 89.14 205 PHE B C 1
ATOM 6556 O O . PHE B 1 205 ? -13.014 98.877 49.526 1 89.14 205 PHE B O 1
ATOM 6563 N N . ALA B 1 206 ? -13.975 96.968 48.913 1 83.17 206 ALA B N 1
ATOM 6564 C CA . ALA B 1 206 ? -14.013 96.51 50.3 1 83.17 206 ALA B CA 1
ATOM 6565 C C . ALA B 1 206 ? -12.623 96.103 50.781 1 83.17 206 ALA B C 1
ATOM 6567 O O . ALA B 1 206 ? -11.707 95.926 49.974 1 83.17 206 ALA B O 1
ATOM 6568 N N . THR B 1 207 ? -12.489 96.082 52.105 1 84.44 207 THR B N 1
ATOM 6569 C CA . THR B 1 207 ? -11.196 95.737 52.684 1 84.44 207 THR B CA 1
ATOM 6570 C C . THR B 1 207 ? -10.69 94.41 52.125 1 84.44 207 THR B C 1
ATOM 6572 O O . THR B 1 207 ? -11.397 93.401 52.17 1 84.44 207 THR B O 1
ATOM 6575 N N . GLY B 1 208 ? -9.523 94.413 51.405 1 87.27 208 GLY B N 1
ATOM 6576 C CA . GLY B 1 208 ? -8.856 93.206 50.943 1 87.27 208 GLY B CA 1
ATOM 6577 C C . GLY B 1 208 ? -9.289 92.781 49.552 1 87.27 208 GLY B C 1
ATOM 6578 O O . GLY B 1 208 ? -8.709 91.862 48.97 1 87.27 208 GLY B O 1
ATOM 6579 N N . MET B 1 209 ? -10.244 93.465 49.022 1 88.66 209 MET B N 1
ATOM 6580 C CA . MET B 1 209 ? -10.825 93.002 47.765 1 88.66 209 MET B CA 1
ATOM 6581 C C . MET B 1 209 ? -9.961 93.419 46.58 1 88.66 209 MET B C 1
ATOM 6583 O O . MET B 1 209 ? -9.985 92.773 45.531 1 88.66 209 MET B O 1
ATOM 6587 N N . PHE B 1 210 ? -9.261 94.513 46.713 1 91.42 210 PHE B N 1
ATOM 6588 C CA . PHE B 1 210 ? -8.349 94.922 45.652 1 91.42 210 PHE B CA 1
ATOM 6589 C C . PHE B 1 210 ? -7.263 93.876 45.438 1 91.42 210 PHE B C 1
ATOM 6591 O O . PHE B 1 210 ? -6.962 93.509 44.3 1 91.42 210 PHE B O 1
ATOM 6598 N N . GLU B 1 211 ? -6.701 93.313 46.539 1 93.12 211 GLU B N 1
ATOM 6599 C CA . GLU B 1 211 ? -5.702 92.251 46.476 1 93.12 211 GLU B CA 1
ATOM 6600 C C . GLU B 1 211 ? -6.291 90.973 45.886 1 93.12 211 GLU B C 1
ATOM 6602 O O . GLU B 1 211 ? -5.667 90.329 45.04 1 93.12 211 GLU B O 1
ATOM 6607 N N . ARG B 1 212 ? -7.386 90.694 46.244 1 91.51 212 ARG B N 1
ATOM 6608 C CA . ARG B 1 212 ? -8.044 89.476 45.78 1 91.51 212 ARG B CA 1
ATOM 6609 C C . ARG B 1 212 ? -8.309 89.535 44.279 1 91.51 212 ARG B C 1
ATOM 6611 O O . ARG B 1 212 ? -8.148 88.536 43.576 1 91.51 212 ARG B O 1
ATOM 6618 N N . LEU B 1 213 ? -8.788 90.676 43.845 1 94.17 213 LEU B N 1
ATOM 6619 C CA . LEU B 1 213 ? -9.025 90.845 42.416 1 94.17 213 LEU B CA 1
ATOM 6620 C C . LEU B 1 213 ? -7.746 90.608 41.62 1 94.17 213 LEU B C 1
ATOM 6622 O O . LEU B 1 213 ? -7.76 89.897 40.612 1 94.17 213 LEU B O 1
ATOM 6626 N N . ASN B 1 214 ? -6.671 91.205 42.061 1 95.07 214 ASN B N 1
ATOM 6627 C CA . ASN B 1 214 ? -5.402 91.018 41.366 1 95.07 214 ASN B CA 1
ATOM 6628 C C . ASN B 1 214 ? -4.961 89.557 41.388 1 95.07 214 ASN B C 1
ATOM 6630 O O . ASN B 1 214 ? -4.42 89.053 40.402 1 95.07 214 ASN B O 1
ATOM 6634 N N . GLN B 1 215 ? -5.192 88.904 42.435 1 95.15 215 GLN B N 1
ATOM 6635 C CA . GLN B 1 215 ? -4.851 87.488 42.521 1 95.15 215 GLN B CA 1
ATOM 6636 C C . GLN B 1 215 ? -5.704 86.658 41.567 1 95.15 215 GLN B C 1
ATOM 6638 O O . GLN B 1 215 ? -5.209 85.717 40.942 1 95.15 215 GLN B O 1
ATOM 6643 N N . MET B 1 216 ? -6.897 86.989 41.445 1 94.76 216 MET B N 1
ATOM 6644 C CA . MET B 1 216 ? -7.793 86.296 40.523 1 94.76 216 MET B CA 1
ATOM 6645 C C . MET B 1 216 ? -7.347 86.495 39.078 1 94.76 216 MET B C 1
ATOM 6647 O O . MET B 1 216 ? -7.434 85.574 38.265 1 94.76 216 MET B O 1
ATOM 6651 N N . VAL B 1 217 ? -6.93 87.674 38.766 1 95.62 217 VAL B N 1
ATOM 6652 C CA . VAL B 1 217 ? -6.417 87.959 37.431 1 95.62 217 VAL B CA 1
ATOM 6653 C C . VAL B 1 217 ? -5.177 87.11 37.161 1 95.62 217 VAL B C 1
ATOM 6655 O O . VAL B 1 217 ? -5.029 86.543 36.075 1 95.62 217 VAL B O 1
ATOM 6658 N N . GLY B 1 218 ? -4.315 86.976 38.124 1 95.79 218 GLY B N 1
ATOM 6659 C CA . GLY B 1 218 ? -3.149 86.117 37.999 1 95.79 218 GLY B CA 1
ATOM 6660 C C . GLY B 1 218 ? -3.504 84.656 37.793 1 95.79 218 GLY B C 1
ATOM 6661 O O . GLY B 1 218 ? -2.957 83.998 36.906 1 95.79 218 GLY B O 1
ATOM 6662 N N . LYS B 1 219 ? -4.454 84.146 38.561 1 96.52 219 LYS B N 1
ATOM 6663 C CA . LYS B 1 219 ? -4.915 82.769 38.405 1 96.52 219 LYS B CA 1
ATOM 6664 C C . LYS B 1 219 ? -5.46 82.527 37 1 96.52 219 LYS B C 1
ATOM 6666 O O . LYS B 1 219 ? -5.134 81.52 36.368 1 96.52 219 LYS B O 1
ATOM 6671 N N . GLY B 1 220 ? -6.292 83.423 36.61 1 96.3 220 GLY B N 1
ATOM 6672 C CA . GLY B 1 220 ? -6.859 83.314 35.276 1 96.3 220 GLY B CA 1
ATOM 6673 C C . GLY B 1 220 ? -5.808 83.24 34.184 1 96.3 220 GLY B C 1
ATOM 6674 O O . GLY B 1 220 ? -5.923 82.435 33.258 1 96.3 220 GLY B O 1
ATOM 6675 N N . GLU B 1 221 ? -4.761 84.02 34.288 1 95.68 221 GLU B N 1
ATOM 6676 C CA . GLU B 1 221 ? -3.69 84.02 33.296 1 95.68 221 GLU B CA 1
ATOM 6677 C C . GLU B 1 221 ? -2.927 82.699 33.308 1 95.68 221 GLU B C 1
ATOM 6679 O O . GLU B 1 221 ? -2.511 82.207 32.257 1 95.68 221 GLU B O 1
ATOM 6684 N N . ALA B 1 222 ? -2.734 82.165 34.477 1 96.31 222 ALA B N 1
ATOM 6685 C CA . ALA B 1 222 ? -2.061 80.873 34.587 1 96.31 222 ALA B CA 1
ATOM 6686 C C . ALA B 1 222 ? -2.872 79.773 33.908 1 96.31 222 ALA B C 1
ATOM 6688 O O . ALA B 1 222 ? -2.322 78.958 33.163 1 96.31 222 ALA B O 1
ATOM 6689 N N . TYR B 1 223 ? -4.138 79.77 34.193 1 96.82 223 TYR B N 1
ATOM 6690 C CA . TYR B 1 223 ? -4.998 78.757 33.591 1 96.82 223 TYR B CA 1
ATOM 6691 C C . TYR B 1 223 ? -5.093 78.948 32.082 1 96.82 223 TYR B C 1
ATOM 6693 O O . TYR B 1 223 ? -5.202 77.975 31.332 1 96.82 223 TYR B O 1
ATOM 6701 N N . ILE B 1 224 ? -5.069 80.18 31.618 1 96.81 224 ILE B N 1
ATOM 6702 C CA . ILE B 1 224 ? -5.079 80.456 30.185 1 96.81 224 ILE B CA 1
ATOM 6703 C C . ILE B 1 224 ? -3.807 79.905 29.545 1 96.81 224 ILE B C 1
ATOM 6705 O O . ILE B 1 224 ? -3.863 79.257 28.497 1 96.81 224 ILE B O 1
ATOM 6709 N N . THR B 1 225 ? -2.716 80.073 30.192 1 95.26 225 THR B N 1
ATOM 6710 C CA . THR B 1 225 ? -1.446 79.569 29.679 1 95.26 225 THR B CA 1
ATOM 6711 C C . THR B 1 225 ? -1.45 78.044 29.632 1 95.26 225 THR B C 1
ATOM 6713 O O . THR B 1 225 ? -1.023 77.448 28.641 1 95.26 225 THR B O 1
ATOM 6716 N N . ALA B 1 226 ? -1.927 77.506 30.714 1 94.39 226 ALA B N 1
ATOM 6717 C CA . ALA B 1 226 ? -1.987 76.048 30.777 1 94.39 226 ALA B CA 1
ATOM 6718 C C . ALA B 1 226 ? -2.932 75.491 29.716 1 94.39 226 ALA B C 1
ATOM 6720 O O . ALA B 1 226 ? -2.633 74.478 29.08 1 94.39 226 ALA B O 1
ATOM 6721 N N . TYR B 1 227 ? -4.091 76.127 29.553 1 95.19 227 TYR B N 1
ATOM 6722 C CA . TYR B 1 227 ? -5.028 75.698 28.521 1 95.19 227 TYR B CA 1
ATOM 6723 C C . TYR B 1 227 ? -4.369 75.709 27.147 1 95.19 227 TYR B C 1
ATOM 6725 O O . TYR B 1 227 ? -4.461 74.732 26.4 1 95.19 227 TYR B O 1
ATOM 6733 N N . ASN B 1 228 ? -3.709 76.787 26.846 1 94.49 228 ASN B N 1
ATOM 6734 C CA . ASN B 1 228 ? -3.078 76.937 25.539 1 94.49 228 ASN B CA 1
ATOM 6735 C C . ASN B 1 228 ? -1.955 75.923 25.34 1 94.49 228 ASN B C 1
ATOM 6737 O O . ASN B 1 228 ? -1.678 75.511 24.212 1 94.49 228 ASN B O 1
ATOM 6741 N N . MET B 1 229 ? -1.415 75.462 26.401 1 92.33 229 MET B N 1
ATOM 6742 C CA . MET B 1 229 ? -0.332 74.485 26.336 1 92.33 229 MET B CA 1
ATOM 6743 C C . MET B 1 229 ? -0.867 73.101 25.982 1 92.33 229 MET B C 1
ATOM 6745 O O . MET B 1 229 ? -0.234 72.36 25.228 1 92.33 229 MET B O 1
ATOM 6749 N N . PHE B 1 230 ? -2.028 72.762 26.429 1 92.37 230 PHE B N 1
ATOM 6750 C CA . PHE B 1 230 ? -2.513 71.392 26.309 1 92.37 230 PHE B CA 1
ATOM 6751 C C . PHE B 1 230 ? -3.535 71.276 25.185 1 92.37 230 PHE B C 1
ATOM 6753 O O . PHE B 1 230 ? -3.767 70.184 24.66 1 92.37 230 PHE B O 1
ATOM 6760 N N . ALA B 1 231 ? -4.195 72.435 24.85 1 94 231 ALA B N 1
ATOM 6761 C CA . ALA B 1 231 ? -5.247 72.419 23.837 1 94 231 ALA B CA 1
ATOM 6762 C C . ALA B 1 231 ? -4.66 72.244 22.44 1 94 231 ALA B C 1
ATOM 6764 O O . ALA B 1 231 ? -3.519 72.635 22.186 1 94 231 ALA B O 1
ATOM 6765 N N . ASN B 1 232 ? -5.377 71.684 21.61 1 90.27 232 ASN B N 1
ATOM 6766 C CA . ASN B 1 232 ? -4.954 71.58 20.218 1 90.27 232 ASN B CA 1
ATOM 6767 C C . ASN B 1 232 ? -5.156 72.895 19.47 1 90.27 232 ASN B C 1
ATOM 6769 O O . ASN B 1 232 ? -5.721 73.844 20.018 1 90.27 232 ASN B O 1
ATOM 6773 N N . ALA B 1 233 ? -4.688 72.941 18.314 1 90.98 233 ALA B N 1
ATOM 6774 C CA . ALA B 1 233 ? -4.633 74.177 17.538 1 90.98 233 ALA B CA 1
ATOM 6775 C C . ALA B 1 233 ? -6.031 74.747 17.315 1 90.98 233 ALA B C 1
ATOM 6777 O O . ALA B 1 233 ? -6.235 75.96 17.401 1 90.98 233 ALA B O 1
ATOM 6778 N N . GLU B 1 234 ? -7.007 73.947 17.067 1 93.89 234 GLU B N 1
ATOM 6779 C CA . GLU B 1 234 ? -8.372 74.385 16.796 1 93.89 234 GLU B CA 1
ATOM 6780 C C . GLU B 1 234 ? -9.016 74.987 18.042 1 93.89 234 GLU B C 1
ATOM 6782 O O . GLU B 1 234 ? -9.674 76.027 17.967 1 93.89 234 GLU B O 1
ATOM 6787 N N . LEU B 1 235 ? -8.819 74.355 19.102 1 95.21 235 LEU B N 1
ATOM 6788 C CA . LEU B 1 235 ? -9.394 74.829 20.356 1 95.21 235 LEU B CA 1
ATOM 6789 C C . LEU B 1 235 ? -8.711 76.112 20.817 1 95.21 235 LEU B C 1
ATOM 6791 O O . LEU B 1 235 ? -9.36 76.998 21.379 1 95.21 235 LEU B O 1
ATOM 6795 N N . ARG B 1 236 ? -7.424 76.261 20.529 1 95.47 236 ARG B N 1
ATOM 6796 C CA . ARG B 1 236 ? -6.698 77.484 20.854 1 95.47 236 ARG B CA 1
ATOM 6797 C C . ARG B 1 236 ? -7.241 78.67 20.064 1 95.47 236 ARG B C 1
ATOM 6799 O O . ARG B 1 236 ? -7.408 79.763 20.61 1 95.47 236 ARG B O 1
ATOM 6806 N N . LYS B 1 237 ? -7.502 78.376 18.883 1 95.85 237 LYS B N 1
ATOM 6807 C CA . LYS B 1 237 ? -8.044 79.425 18.025 1 95.85 237 LYS B CA 1
ATOM 6808 C C . LYS B 1 237 ? -9.429 79.86 18.497 1 95.85 237 LYS B C 1
ATOM 6810 O O . LYS B 1 237 ? -9.719 81.056 18.571 1 95.85 237 LYS B O 1
ATOM 6815 N N . ALA B 1 238 ? -10.228 78.888 18.811 1 96.76 238 ALA B N 1
ATOM 6816 C CA . ALA B 1 238 ? -11.567 79.194 19.31 1 96.76 238 ALA B CA 1
ATOM 6817 C C . ALA B 1 238 ? -11.5 79.973 20.62 1 96.76 238 ALA B C 1
ATOM 6819 O O . ALA B 1 238 ? -12.303 80.88 20.852 1 96.76 238 ALA B O 1
ATOM 6820 N N . PHE B 1 239 ? -10.604 79.681 21.419 1 96.19 239 PHE B N 1
ATOM 6821 C CA . PHE B 1 239 ? -10.396 80.34 22.703 1 96.19 239 PHE B CA 1
ATOM 6822 C C . PHE B 1 239 ? -9.96 81.787 22.505 1 96.19 239 PHE B C 1
ATOM 6824 O O . PHE B 1 239 ? -10.483 82.693 23.157 1 96.19 239 PHE B O 1
ATOM 6831 N N . GLU B 1 240 ? -9.031 81.931 21.611 1 96.32 240 GLU B N 1
ATOM 6832 C CA . GLU B 1 240 ? -8.555 83.274 21.295 1 96.32 240 GLU B CA 1
ATOM 6833 C C . GLU B 1 240 ? -9.681 84.143 20.741 1 96.32 240 GLU B C 1
ATOM 6835 O O . GLU B 1 240 ? -9.794 85.32 21.09 1 96.32 240 GLU B O 1
ATOM 6840 N N . GLN B 1 241 ? -10.478 83.597 20.007 1 95.96 241 GLN B N 1
ATOM 6841 C CA . GLN B 1 241 ? -11.617 84.318 19.447 1 95.96 241 GLN B CA 1
ATOM 6842 C C . GLN B 1 241 ? -12.614 84.703 20.537 1 95.96 241 GLN B C 1
ATOM 6844 O O . GLN B 1 241 ? -13.19 85.792 20.501 1 95.96 241 GLN B O 1
ATOM 6849 N N . ALA B 1 242 ? -12.745 83.805 21.46 1 96.29 242 ALA B N 1
ATOM 6850 C CA . ALA B 1 242 ? -13.662 84.067 22.566 1 96.29 242 ALA B CA 1
ATOM 6851 C C . ALA B 1 242 ? -13.168 85.228 23.425 1 96.29 242 ALA B C 1
ATOM 6853 O O . ALA B 1 242 ? -13.966 86.035 23.908 1 96.29 242 ALA B O 1
ATOM 6854 N N . LEU B 1 243 ? -11.869 85.387 23.572 1 94.56 243 LEU B N 1
ATOM 6855 C CA . LEU B 1 243 ? -11.282 86.426 24.411 1 94.56 243 LEU B CA 1
ATOM 6856 C C . LEU B 1 243 ? -11.209 87.752 23.663 1 94.56 243 LEU B C 1
ATOM 6858 O O . LEU B 1 243 ? -11.094 88.813 24.281 1 94.56 243 LEU B O 1
ATOM 6862 N N . ASN B 1 244 ? -11.309 87.706 22.402 1 93.99 244 ASN B N 1
ATOM 6863 C CA . ASN B 1 244 ? -11.167 88.92 21.604 1 93.99 244 ASN B CA 1
ATOM 6864 C C . ASN B 1 244 ? -12.524 89.473 21.18 1 93.99 244 ASN B C 1
ATOM 6866 O O . ASN B 1 244 ? -12.595 90.457 20.441 1 93.99 244 ASN B O 1
ATOM 6870 N N . ASN B 1 245 ? -13.525 88.864 21.653 1 94.64 245 ASN B N 1
ATOM 6871 C CA . ASN B 1 245 ? -14.839 89.416 21.341 1 94.64 245 ASN B CA 1
ATOM 6872 C C . ASN B 1 245 ? -15.051 90.771 22.011 1 94.64 245 ASN B C 1
ATOM 6874 O O . ASN B 1 245 ? -14.449 91.056 23.048 1 94.64 245 ASN B O 1
ATOM 6878 N N . PRO B 1 246 ? -15.947 91.675 21.539 1 95.12 246 PRO B N 1
ATOM 6879 C CA . PRO B 1 246 ? -16.116 93.039 22.045 1 95.12 246 PRO B CA 1
ATOM 6880 C C . PRO B 1 246 ? -16.5 93.078 23.522 1 95.12 246 PRO B C 1
ATOM 6882 O O . PRO B 1 246 ? -15.965 93.891 24.281 1 95.12 246 PRO B O 1
ATOM 6885 N N . ALA B 1 247 ? -17.316 92.171 23.829 1 95.22 247 ALA B N 1
ATOM 6886 C CA . ALA B 1 247 ? -17.751 92.151 25.223 1 95.22 247 ALA B CA 1
ATOM 6887 C C . ALA B 1 247 ? -16.597 91.79 26.153 1 95.22 247 ALA B C 1
ATOM 6889 O O . ALA B 1 247 ? -16.45 92.377 27.228 1 95.22 247 ALA B O 1
ATOM 6890 N N . ALA B 1 248 ? -15.804 90.883 25.76 1 95.49 248 ALA B N 1
ATOM 6891 C CA . ALA B 1 248 ? -14.654 90.462 26.556 1 95.49 248 ALA B CA 1
ATOM 6892 C C . ALA B 1 248 ? -13.609 91.571 26.639 1 95.49 248 ALA B C 1
ATOM 6894 O O . ALA B 1 248 ? -13 91.782 27.691 1 95.49 248 ALA B O 1
ATOM 6895 N N . GLN B 1 249 ? -13.42 92.312 25.618 1 96.07 249 GLN B N 1
ATOM 6896 C CA . GLN B 1 249 ? -12.468 93.417 25.601 1 96.07 249 GLN B CA 1
ATOM 6897 C C . GLN B 1 249 ? -12.961 94.581 26.456 1 96.07 249 GLN B C 1
ATOM 6899 O O . GLN B 1 249 ? -12.172 95.226 27.15 1 96.07 249 GLN B O 1
ATOM 6904 N N . ASN B 1 250 ? -14.291 94.824 26.367 1 95.93 250 ASN B N 1
ATOM 6905 C CA . ASN B 1 250 ? -14.871 95.853 27.223 1 95.93 250 ASN B CA 1
ATOM 6906 C C . ASN B 1 250 ? -14.733 95.497 28.7 1 95.93 250 ASN B C 1
ATOM 6908 O O . ASN B 1 250 ? -14.422 96.359 29.524 1 95.93 250 ASN B O 1
ATOM 6912 N N . ALA B 1 251 ? -14.978 94.246 28.937 1 95.92 251 ALA B N 1
ATOM 6913 C CA . ALA B 1 251 ? -14.835 93.777 30.313 1 95.92 251 ALA B CA 1
ATOM 6914 C C . ALA B 1 251 ? -13.394 93.922 30.794 1 95.92 251 ALA B C 1
ATOM 6916 O O . ALA B 1 251 ? -13.152 94.285 31.948 1 95.92 251 ALA B O 1
ATOM 6917 N N . LEU B 1 252 ? -12.448 93.653 29.908 1 95.63 252 LEU B N 1
ATOM 6918 C CA . LEU B 1 252 ? -11.033 93.794 30.236 1 95.63 252 LEU B CA 1
ATOM 6919 C C . LEU B 1 252 ? -10.687 95.249 30.538 1 95.63 252 LEU B C 1
ATOM 6921 O O . LEU B 1 252 ? -9.957 95.533 31.49 1 95.63 252 LEU B O 1
ATOM 6925 N N . GLN B 1 253 ? -11.232 96.176 29.869 1 95.12 253 GLN B N 1
ATOM 6926 C CA . GLN B 1 253 ? -10.983 97.598 30.082 1 95.12 253 GLN B CA 1
ATOM 6927 C C . GLN B 1 253 ? -11.557 98.063 31.417 1 95.12 253 GLN B C 1
ATOM 6929 O O . GLN B 1 253 ? -10.919 98.832 32.139 1 95.12 253 GLN B O 1
ATOM 6934 N N . MET B 1 254 ? -12.72 97.576 31.634 1 95.87 254 MET B N 1
ATOM 6935 C CA . MET B 1 254 ? -13.358 97.932 32.899 1 95.87 254 MET B CA 1
ATOM 6936 C C . MET B 1 254 ? -12.551 97.405 34.081 1 95.87 254 MET B C 1
ATOM 6938 O O . MET B 1 254 ? -12.356 98.115 35.07 1 95.87 254 MET B O 1
ATOM 6942 N N . ARG B 1 255 ? -12.077 96.147 33.903 1 95.48 255 ARG B N 1
ATOM 6943 C CA . ARG B 1 255 ? -11.243 95.555 34.945 1 95.48 255 ARG B CA 1
ATOM 6944 C C . ARG B 1 255 ? -9.95 96.343 35.124 1 95.48 255 ARG B C 1
ATOM 6946 O O . ARG B 1 255 ? -9.538 96.622 36.252 1 95.48 255 ARG B O 1
ATOM 6953 N N . ASN B 1 256 ? -9.307 96.717 34.075 1 94.12 256 ASN B N 1
ATOM 6954 C CA . ASN B 1 256 ? -8.054 97.462 34.131 1 94.12 256 ASN B CA 1
ATOM 6955 C C . ASN B 1 256 ? -8.249 98.842 34.752 1 94.12 256 ASN B C 1
ATOM 6957 O O . ASN B 1 256 ? -7.372 99.338 35.461 1 94.12 256 ASN B O 1
ATOM 6961 N N . LYS B 1 257 ? -9.403 99.434 34.497 1 94.49 257 LYS B N 1
ATOM 6962 C CA . LYS B 1 257 ? -9.716 100.726 35.101 1 94.49 257 LYS B CA 1
ATOM 6963 C C . LYS B 1 257 ? -9.857 100.605 36.616 1 94.49 257 LYS B C 1
ATOM 6965 O O . LYS B 1 257 ? -9.404 101.479 37.358 1 94.49 257 LYS B O 1
ATOM 6970 N N . ALA B 1 258 ? -10.476 99.504 36.984 1 94.65 258 ALA B N 1
ATOM 6971 C CA . ALA B 1 258 ? -10.621 99.254 38.416 1 94.65 258 ALA B CA 1
ATOM 6972 C C . ALA B 1 258 ? -9.261 99.041 39.075 1 94.65 258 ALA B C 1
ATOM 6974 O O . ALA B 1 258 ? -9.017 99.528 40.182 1 94.65 258 ALA B O 1
ATOM 6975 N N . ILE B 1 259 ? -8.387 98.375 38.423 1 93.16 259 ILE B N 1
ATOM 6976 C CA . ILE B 1 259 ? -7.065 98.068 38.959 1 93.16 259 ILE B CA 1
ATOM 6977 C C . ILE B 1 259 ? -6.214 99.335 38.99 1 93.16 259 ILE B C 1
ATOM 6979 O O . ILE B 1 259 ? -5.422 99.535 39.914 1 93.16 259 ILE B O 1
ATOM 6983 N N . ALA B 1 260 ? -6.458 100.233 38.145 1 91.23 260 ALA B N 1
ATOM 6984 C CA . ALA B 1 260 ? -5.695 101.475 38.049 1 91.23 260 ALA B CA 1
ATOM 6985 C C . ALA B 1 260 ? -6.183 102.499 39.069 1 91.23 260 ALA B C 1
ATOM 6987 O O . ALA B 1 260 ? -5.493 103.482 39.351 1 91.23 260 ALA B O 1
ATOM 6988 N N . SER B 1 261 ? -7.432 102.276 39.678 1 90.56 261 SER B N 1
ATOM 6989 C CA . SER B 1 261 ? -8.01 103.227 40.622 1 90.56 261 SER B CA 1
ATOM 6990 C C . SER B 1 261 ? -8.344 102.555 41.949 1 90.56 261 SER B C 1
ATOM 6992 O O . SER B 1 261 ? -9.514 102.465 42.328 1 90.56 261 SER B O 1
ATOM 6994 N N . PRO B 1 262 ? -7.341 102.214 42.748 1 87.2 262 PRO B N 1
ATOM 6995 C CA . PRO B 1 262 ? -7.59 101.481 43.991 1 87.2 262 PRO B CA 1
ATOM 6996 C C . PRO B 1 262 ? -8.394 102.293 45.004 1 87.2 262 PRO B C 1
ATOM 6998 O O . PRO B 1 262 ? -9.017 101.722 45.903 1 87.2 262 PRO B O 1
ATOM 7001 N N . GLY B 1 263 ? -8.512 103.615 44.848 1 86.04 263 GLY B N 1
ATOM 7002 C CA . GLY B 1 263 ? -9.2 104.489 45.786 1 86.04 263 GLY B CA 1
ATOM 7003 C C . GLY B 1 263 ? -10.683 104.622 45.499 1 86.04 263 GLY B C 1
ATOM 7004 O O . GLY B 1 263 ? -11.427 105.19 46.301 1 86.04 263 GLY B O 1
ATOM 7005 N N . GLY B 1 264 ? -11.073 104.189 44.406 1 88.08 264 GLY B N 1
ATOM 7006 C CA . GLY B 1 264 ? -12.484 104.27 44.061 1 88.08 264 GLY B CA 1
ATOM 7007 C C . GLY B 1 264 ? -12.775 105.293 42.979 1 88.08 264 GLY B C 1
ATOM 7008 O O . GLY B 1 264 ? -11.891 105.643 42.194 1 88.08 264 GLY B O 1
ATOM 7009 N N . ASN B 1 265 ? -14.059 105.645 42.799 1 88.48 265 ASN B N 1
ATOM 7010 C CA . ASN B 1 265 ? -14.546 106.582 41.793 1 88.48 265 ASN B CA 1
ATOM 7011 C C . ASN B 1 265 ? -14.278 106.075 40.379 1 88.48 265 ASN B C 1
ATOM 7013 O O . ASN B 1 265 ? -13.655 106.77 39.574 1 88.48 265 ASN B O 1
ATOM 7017 N N . PHE B 1 266 ? -14.833 104.944 40.021 1 92.13 266 PHE B N 1
ATOM 7018 C CA . PHE B 1 266 ? -14.524 104.218 38.794 1 92.13 266 PHE B CA 1
ATOM 7019 C C . PHE B 1 266 ? -15.344 104.755 37.627 1 92.13 266 PHE B C 1
ATOM 7021 O O . PHE B 1 266 ? -14.946 104.62 36.468 1 92.13 266 PHE B O 1
ATOM 7028 N N . SER B 1 267 ? -16.529 105.408 37.831 1 90.6 267 SER B N 1
ATOM 7029 C CA . SER B 1 267 ? -17.481 105.861 36.822 1 90.6 267 SER B CA 1
ATOM 7030 C C . SER B 1 267 ? -17.901 104.717 35.905 1 90.6 267 SER B C 1
ATOM 7032 O O . SER B 1 267 ? -17.959 104.881 34.685 1 90.6 267 SER B O 1
ATOM 7034 N N . ILE B 1 268 ? -18.071 103.46 36.523 1 93.01 268 ILE B N 1
ATOM 7035 C CA . ILE B 1 268 ? -18.494 102.279 35.779 1 93.01 268 ILE B CA 1
ATOM 7036 C C . ILE B 1 268 ? -19.793 101.735 36.369 1 93.01 268 ILE B C 1
ATOM 7038 O O . ILE B 1 268 ? -19.919 101.598 37.588 1 93.01 268 ILE B O 1
ATOM 7042 N N . ASP B 1 269 ? -20.775 101.468 35.434 1 88.92 269 ASP B N 1
ATOM 7043 C CA . ASP B 1 269 ? -22.048 100.892 35.854 1 88.92 269 ASP B CA 1
ATOM 7044 C C . ASP B 1 269 ? -21.905 99.402 36.156 1 88.92 269 ASP B C 1
ATOM 7046 O O . ASP B 1 269 ? -21.422 98.637 35.318 1 88.92 269 ASP B O 1
ATOM 7050 N N . ALA B 1 270 ? -22.241 99.045 37.357 1 87.67 270 ALA B N 1
ATOM 7051 C CA . ALA B 1 270 ? -22.126 97.657 37.798 1 87.67 270 ALA B CA 1
ATOM 7052 C C . ALA B 1 270 ? -22.897 96.721 36.871 1 87.67 270 ALA B C 1
ATOM 7054 O O . ALA B 1 270 ? -22.467 95.592 36.622 1 87.67 270 ALA B O 1
ATOM 7055 N N . ASN B 1 271 ? -24.019 97.105 36.35 1 86.57 271 ASN B N 1
ATOM 7056 C CA . ASN B 1 271 ? -24.821 96.283 35.45 1 86.57 271 ASN B CA 1
ATOM 7057 C C . ASN B 1 271 ? -24.139 96.106 34.096 1 86.57 271 ASN B C 1
ATOM 7059 O O . ASN B 1 271 ? -24.247 95.046 33.476 1 86.57 271 ASN B O 1
ATOM 7063 N N . GLN B 1 272 ? -23.562 97.139 33.64 1 90.67 272 GLN B N 1
ATOM 7064 C CA . GLN B 1 272 ? -22.833 97.049 32.379 1 90.67 272 GLN B CA 1
ATOM 7065 C C . GLN B 1 272 ? -21.672 96.065 32.484 1 90.67 272 GLN B C 1
ATOM 7067 O O . GLN B 1 272 ? -21.452 95.258 31.579 1 90.67 272 GLN B O 1
ATOM 7072 N N . TRP B 1 273 ? -20.969 96.116 33.561 1 93.27 273 TRP B N 1
ATOM 7073 C CA . TRP B 1 273 ? -19.895 95.166 33.833 1 93.27 273 TRP B CA 1
ATOM 7074 C C . TRP B 1 273 ? -20.428 93.738 33.87 1 93.27 273 TRP B C 1
ATOM 7076 O O . TRP B 1 273 ? -19.871 92.844 33.228 1 93.27 273 TRP B O 1
ATOM 7086 N N . PHE B 1 274 ? -21.447 93.514 34.602 1 89.64 274 PHE B N 1
ATOM 7087 C CA . PHE B 1 274 ? -22.02 92.182 34.758 1 89.64 274 PHE B CA 1
ATOM 7088 C C . PHE B 1 274 ? -22.396 91.593 33.404 1 89.64 274 PHE B C 1
ATOM 7090 O O . PHE B 1 274 ? -22.097 90.431 33.121 1 89.64 274 PHE B O 1
ATOM 7097 N N . ASN B 1 275 ? -22.972 92.394 32.58 1 91.02 275 ASN B N 1
ATOM 7098 C CA . ASN B 1 275 ? -23.423 91.936 31.27 1 91.02 275 ASN B CA 1
ATOM 7099 C C . ASN B 1 275 ? -22.246 91.609 30.355 1 91.02 275 ASN B C 1
ATOM 7101 O O . ASN B 1 275 ? -22.253 90.586 29.669 1 91.02 275 ASN B O 1
ATOM 7105 N N . GLN B 1 276 ? -21.224 92.472 30.378 1 94.48 276 GLN B N 1
ATOM 7106 C CA . GLN B 1 276 ? -20.073 92.25 29.51 1 94.48 276 GLN B CA 1
ATOM 7107 C C . GLN B 1 276 ? -19.293 91.01 29.937 1 94.48 276 GLN B C 1
ATOM 7109 O O . GLN B 1 276 ? -18.89 90.204 29.096 1 94.48 276 GLN B O 1
ATOM 7114 N N . GLN B 1 277 ? -19.182 90.842 31.195 1 95.21 277 GLN B N 1
ATOM 7115 C CA . GLN B 1 277 ? -18.462 89.681 31.706 1 95.21 277 GLN B CA 1
ATOM 7116 C C . GLN B 1 277 ? -19.255 88.397 31.477 1 95.21 277 GLN B C 1
ATOM 7118 O O . GLN B 1 277 ? -18.673 87.337 31.236 1 95.21 277 GLN B O 1
ATOM 7123 N N . THR B 1 278 ? -20.538 88.457 31.55 1 93.06 278 THR B N 1
ATOM 7124 C CA . THR B 1 278 ? -21.385 87.297 31.296 1 93.06 278 THR B CA 1
ATOM 7125 C C . THR B 1 278 ? -21.255 86.839 29.846 1 93.06 278 THR B C 1
ATOM 7127 O O . THR B 1 278 ? -21.184 85.639 29.573 1 93.06 278 THR B O 1
ATOM 7130 N N . VAL B 1 279 ? -21.23 87.75 28.962 1 94.76 279 VAL B N 1
ATOM 7131 C CA . VAL B 1 279 ? -21.064 87.406 27.554 1 94.76 279 VAL B CA 1
ATOM 7132 C C . VAL B 1 279 ? -19.716 86.72 27.344 1 94.76 279 VAL B C 1
ATOM 7134 O O . VAL B 1 279 ? -19.616 85.754 26.584 1 94.76 279 VAL B O 1
ATOM 7137 N N . LYS B 1 280 ? -18.676 87.2 27.975 1 96.14 280 LYS B N 1
ATOM 7138 C CA . LYS B 1 280 ? -17.366 86.558 27.906 1 96.14 280 LYS B CA 1
ATOM 7139 C C . LYS B 1 280 ? -17.431 85.12 28.412 1 96.14 280 LYS B C 1
ATOM 7141 O O . LYS B 1 280 ? -16.925 84.204 27.761 1 96.14 280 LYS B O 1
ATOM 7146 N N . ILE B 1 281 ? -18.043 84.875 29.507 1 95.83 281 ILE B N 1
ATOM 7147 C CA . ILE B 1 281 ? -18.157 83.549 30.104 1 95.83 281 ILE B CA 1
ATOM 7148 C C . ILE B 1 281 ? -18.974 82.64 29.189 1 95.83 281 ILE B C 1
ATOM 7150 O O . ILE B 1 281 ? -18.664 81.455 29.042 1 95.83 281 ILE B O 1
ATOM 7154 N N . ASP B 1 282 ? -19.956 83.164 28.561 1 94.89 282 ASP B N 1
ATOM 7155 C CA . ASP B 1 282 ? -20.768 82.395 27.623 1 94.89 282 ASP B CA 1
ATOM 7156 C C . ASP B 1 282 ? -19.953 81.983 26.4 1 94.89 282 ASP B C 1
ATOM 7158 O O . ASP B 1 282 ? -20.14 80.889 25.862 1 94.89 282 ASP B O 1
ATOM 7162 N N . GLU B 1 283 ? -19.087 82.876 25.999 1 95.91 283 GLU B N 1
ATOM 7163 C CA . GLU B 1 283 ? -18.207 82.529 24.888 1 95.91 283 GLU B CA 1
ATOM 7164 C C . GLU B 1 283 ? -17.224 81.432 25.284 1 95.91 283 GLU B C 1
ATOM 7166 O O . GLU B 1 283 ? -16.897 80.562 24.473 1 95.91 283 GLU B O 1
ATOM 7171 N N . LEU B 1 284 ? -16.791 81.489 26.446 1 96.72 284 LEU B N 1
ATOM 7172 C CA . LEU B 1 284 ? -15.92 80.431 26.947 1 96.72 284 LEU B CA 1
ATOM 7173 C C . LEU B 1 284 ? -16.682 79.116 27.076 1 96.72 284 LEU B C 1
ATOM 7175 O O . LEU B 1 284 ? -16.114 78.042 26.868 1 96.72 284 LEU B O 1
ATOM 7179 N N . LYS B 1 285 ? -17.907 79.181 27.389 1 96.4 285 LYS B N 1
ATOM 7180 C CA . LYS B 1 285 ? -18.758 77.995 27.436 1 96.4 285 LYS B CA 1
ATOM 7181 C C . LYS B 1 285 ? -18.881 77.353 26.057 1 96.4 285 LYS B C 1
ATOM 7183 O O . LYS B 1 285 ? -18.914 76.126 25.939 1 96.4 285 LYS B O 1
ATOM 7188 N N . ASN B 1 286 ? -18.93 78.161 25.07 1 95.78 286 ASN B N 1
ATOM 7189 C CA . ASN B 1 286 ? -18.946 77.626 23.713 1 95.78 286 ASN B CA 1
ATOM 7190 C C . ASN B 1 286 ? -17.665 76.859 23.397 1 95.78 286 ASN B C 1
ATOM 7192 O O . ASN B 1 286 ? -17.705 75.821 22.735 1 95.78 286 ASN B O 1
ATOM 7196 N N . VAL B 1 287 ? -16.554 77.341 23.825 1 97.03 287 VAL B N 1
ATOM 7197 C CA . VAL B 1 287 ? -15.283 76.649 23.641 1 97.03 287 VAL B CA 1
ATOM 7198 C C . VAL B 1 287 ? -15.293 75.335 24.421 1 97.03 287 VAL B C 1
ATOM 7200 O O . VAL B 1 287 ? -14.76 74.326 23.955 1 97.03 287 VAL B O 1
ATOM 7203 N N . GLU B 1 288 ? -15.864 75.408 25.563 1 96.61 288 GLU B N 1
ATOM 7204 C CA . GLU B 1 288 ? -16.025 74.206 26.376 1 96.61 288 GLU B CA 1
ATOM 7205 C C . GLU B 1 288 ? -16.816 73.136 25.628 1 96.61 288 GLU B C 1
ATOM 7207 O O . GLU B 1 288 ? -16.449 71.959 25.647 1 96.61 288 GLU B O 1
ATOM 7212 N N . GLN B 1 289 ? -17.812 73.519 24.986 1 94.54 289 GLN B N 1
ATOM 7213 C CA . GLN B 1 289 ? -18.62 72.582 24.212 1 94.54 289 GLN B CA 1
ATOM 7214 C C . GLN B 1 289 ? -17.828 72.012 23.038 1 94.54 289 GLN B C 1
ATOM 7216 O O . GLN B 1 289 ? -17.919 70.819 22.741 1 94.54 289 GLN B O 1
ATOM 7221 N N . LEU B 1 290 ? -17.056 72.835 22.431 1 95.7 290 LEU B N 1
ATOM 7222 C CA . LEU B 1 290 ? -16.204 72.375 21.34 1 95.7 290 LEU B CA 1
ATOM 7223 C C . LEU B 1 290 ? -15.173 71.369 21.843 1 95.7 290 LEU B C 1
ATOM 7225 O O . LEU B 1 290 ? -14.877 70.385 21.162 1 95.7 290 LEU B O 1
ATOM 7229 N N . ALA B 1 291 ? -14.674 71.616 22.985 1 95.57 291 ALA B N 1
ATOM 7230 C CA . ALA B 1 291 ? -13.668 70.738 23.578 1 95.57 291 ALA B CA 1
ATOM 7231 C C . ALA B 1 291 ? -14.256 69.367 23.896 1 95.57 291 ALA B C 1
ATOM 7233 O O . ALA B 1 291 ? -13.628 68.339 23.633 1 95.57 291 ALA B O 1
ATOM 7234 N N . THR B 1 292 ? -15.436 69.294 24.432 1 94.4 292 THR B N 1
ATOM 7235 C CA . THR B 1 292 ? -16.074 68.027 24.773 1 94.4 292 THR B CA 1
ATOM 7236 C C . THR B 1 292 ? -16.465 67.262 23.512 1 94.4 292 THR B C 1
ATOM 7238 O O . THR B 1 292 ? -16.374 66.033 23.472 1 94.4 292 THR B O 1
ATOM 7241 N N . ASN B 1 293 ? -16.884 68.023 22.503 1 93.94 293 ASN B N 1
ATOM 7242 C CA . ASN B 1 293 ? -17.192 67.38 21.23 1 93.94 293 ASN B CA 1
ATOM 7243 C C . ASN B 1 293 ? -15.947 66.769 20.595 1 93.94 293 ASN B C 1
ATOM 7245 O O . ASN B 1 293 ? -16.007 65.677 20.026 1 93.94 293 ASN B O 1
ATOM 7249 N N . ASP B 1 294 ? -14.899 67.481 20.702 1 94.57 294 ASP B N 1
ATOM 7250 C CA . ASP B 1 294 ? -13.628 66.984 20.183 1 94.57 294 ASP B CA 1
ATOM 7251 C C . ASP B 1 294 ? -13.193 65.718 20.917 1 94.57 294 ASP B C 1
ATOM 7253 O O . ASP B 1 294 ? -12.725 64.763 20.294 1 94.57 294 ASP B O 1
ATOM 7257 N N . LEU B 1 295 ? -13.389 65.662 22.166 1 92.66 295 LEU B N 1
ATOM 7258 C CA . LEU B 1 295 ? -13.061 64.502 22.987 1 92.66 295 LEU B CA 1
ATOM 7259 C C . LEU B 1 295 ? -13.931 63.307 22.611 1 92.66 295 LEU B C 1
ATOM 7261 O O . LEU B 1 295 ? -13.426 62.194 22.449 1 92.66 295 LEU B O 1
ATOM 7265 N N . THR B 1 296 ? -15.164 63.531 22.503 1 92.58 296 THR B N 1
ATOM 7266 C CA . THR B 1 296 ? -16.093 62.47 22.13 1 92.58 296 THR B CA 1
ATOM 7267 C C . THR B 1 296 ? -15.763 61.926 20.743 1 92.58 296 THR B C 1
ATOM 7269 O O . THR B 1 296 ? -15.786 60.713 20.524 1 92.58 296 THR B O 1
ATOM 7272 N N . ALA B 1 297 ? -15.444 62.861 19.852 1 92.78 297 ALA B N 1
ATOM 7273 C CA . ALA B 1 297 ? -15.111 62.453 18.49 1 92.78 297 ALA B CA 1
ATOM 7274 C C . ALA B 1 297 ? -13.846 61.6 18.466 1 92.78 297 ALA B C 1
ATOM 7276 O O . ALA B 1 297 ? -13.765 60.618 17.725 1 92.78 297 ALA B O 1
ATOM 7277 N N . GLN B 1 298 ? -12.876 61.932 19.281 1 91.01 298 GLN B N 1
ATOM 7278 C CA . GLN B 1 298 ? -11.62 61.191 19.334 1 91.01 298 GLN B CA 1
ATOM 7279 C C . GLN B 1 298 ? -11.829 59.794 19.91 1 91.01 298 GLN B C 1
ATOM 7281 O O . GLN B 1 298 ? -11.317 58.811 19.37 1 91.01 298 GLN B O 1
ATOM 7286 N N . VAL B 1 299 ? -12.555 59.676 20.945 1 91.46 299 VAL B N 1
ATOM 7287 C CA . VAL B 1 299 ? -12.82 58.397 21.596 1 91.46 299 VAL B CA 1
ATOM 7288 C C . VAL B 1 299 ? -13.611 57.492 20.655 1 91.46 299 VAL B C 1
ATOM 7290 O O . VAL B 1 299 ? -13.321 56.298 20.543 1 91.46 299 VAL B O 1
ATOM 7293 N N . ASN B 1 300 ? -14.564 58.065 19.94 1 90.79 300 ASN B N 1
ATOM 7294 C CA . ASN B 1 300 ? -15.356 57.285 18.995 1 90.79 300 ASN B CA 1
ATOM 7295 C C . ASN B 1 300 ? -14.504 56.776 17.836 1 90.79 300 ASN B C 1
ATOM 7297 O O . ASN B 1 300 ? -14.688 55.649 17.373 1 90.79 300 ASN B O 1
ATOM 7301 N N . ALA B 1 301 ? -13.594 57.595 17.424 1 91.07 301 ALA B N 1
ATOM 7302 C CA . ALA B 1 301 ? -12.7 57.188 16.343 1 91.07 301 ALA B CA 1
ATOM 7303 C C . ALA B 1 301 ? -11.786 56.049 16.785 1 91.07 301 ALA B C 1
ATOM 7305 O O . ALA B 1 301 ? -11.58 55.086 16.043 1 91.07 301 ALA B O 1
ATOM 7306 N N . LEU B 1 302 ? -11.289 56.098 17.985 1 88.3 302 LEU B N 1
ATOM 7307 C CA . LEU B 1 302 ? -10.407 55.067 18.521 1 88.3 302 LEU B CA 1
ATOM 7308 C C . LEU B 1 302 ? -11.168 53.767 18.754 1 88.3 302 LEU B C 1
ATOM 7310 O O . LEU B 1 302 ? -10.639 52.68 18.509 1 88.3 302 LEU B O 1
ATOM 7314 N N . ALA B 1 303 ? -12.403 53.865 19.226 1 89.73 303 ALA B N 1
ATOM 7315 C CA . ALA B 1 303 ? -13.253 52.693 19.422 1 89.73 303 ALA B CA 1
ATOM 7316 C C . ALA B 1 303 ? -13.56 52.01 18.092 1 89.73 303 ALA B C 1
ATOM 7318 O O . ALA B 1 303 ? -13.546 50.78 18 1 89.73 303 ALA B O 1
ATOM 7319 N N . ALA B 1 304 ? -13.826 52.75 17.025 1 89.97 304 ALA B N 1
ATOM 7320 C CA . ALA B 1 304 ? -14.12 52.211 15.7 1 89.97 304 ALA B CA 1
ATOM 7321 C C . ALA B 1 304 ? -12.896 51.522 15.104 1 89.97 304 ALA B C 1
ATOM 7323 O O . ALA B 1 304 ? -13.012 50.457 14.492 1 89.97 304 ALA B O 1
ATOM 7324 N N . ASP B 1 305 ? -11.76 52.041 15.377 1 89.92 305 ASP B N 1
ATOM 7325 C CA . ASP B 1 305 ? -10.514 51.455 14.894 1 89.92 305 ASP B CA 1
ATOM 7326 C C . ASP B 1 305 ? -10.224 50.129 15.593 1 89.92 305 ASP B C 1
ATOM 7328 O O . ASP B 1 305 ? -9.785 49.169 14.956 1 89.92 305 ASP B O 1
ATOM 7332 N N . ALA B 1 306 ? -10.505 50.119 16.858 1 86.81 306 ALA B N 1
ATOM 7333 C CA . ALA B 1 306 ? -10.3 48.896 17.63 1 86.81 306 ALA B CA 1
ATOM 7334 C C . ALA B 1 306 ? -11.266 47.801 17.189 1 86.81 306 ALA B C 1
ATOM 7336 O O . ALA B 1 306 ? -10.881 46.635 17.073 1 86.81 306 ALA B O 1
ATOM 7337 N N . ARG B 1 307 ? -12.51 48.13 16.893 1 88.94 307 ARG B N 1
ATOM 7338 C CA . ARG B 1 307 ? -13.521 47.18 16.441 1 88.94 307 ARG B CA 1
ATOM 7339 C C . ARG B 1 307 ? -13.161 46.605 15.075 1 88.94 307 ARG B C 1
ATOM 7341 O O . ARG B 1 307 ? -13.237 45.393 14.866 1 88.94 307 ARG B O 1
ATOM 7348 N N . GLN B 1 308 ? -12.643 47.419 14.187 1 90.2 308 GLN B N 1
ATOM 7349 C CA . GLN B 1 308 ? -12.264 46.963 12.854 1 90.2 308 GLN B CA 1
ATOM 7350 C C . GLN B 1 308 ? -11.046 46.045 12.912 1 90.2 308 GLN B C 1
ATOM 7352 O O . GLN B 1 308 ? -10.961 45.07 12.162 1 90.2 308 GLN B O 1
ATOM 7357 N N . SER B 1 309 ? -10.195 46.319 13.841 1 86.67 309 SER B N 1
ATOM 7358 C CA . SER B 1 309 ? -8.963 45.547 13.956 1 86.67 309 SER B CA 1
ATOM 7359 C C . SER B 1 309 ? -9.242 44.13 14.445 1 86.67 309 SER B C 1
ATOM 7361 O O . SER B 1 309 ? -8.724 43.161 13.886 1 86.67 309 SER B O 1
ATOM 7363 N N . TRP B 1 310 ? -10.104 43.956 15.448 1 86.42 310 TRP B N 1
ATOM 7364 C CA . TRP B 1 310 ? -10.312 42.61 15.973 1 86.42 310 TRP B CA 1
ATOM 7365 C C . TRP B 1 310 ? -11.212 41.798 15.048 1 86.42 310 TRP B C 1
ATOM 7367 O O . TRP B 1 310 ? -11.04 40.585 14.911 1 86.42 310 TRP B O 1
ATOM 7377 N N . ILE B 1 311 ? -12.116 42.439 14.247 1 88.73 311 ILE B N 1
ATOM 7378 C CA . ILE B 1 311 ? -12.97 41.74 13.294 1 88.73 311 ILE B CA 1
ATOM 7379 C C . ILE B 1 311 ? -12.129 41.223 12.129 1 88.73 311 ILE B C 1
ATOM 7381 O O . ILE B 1 311 ? -12.288 40.077 11.701 1 88.73 311 ILE B O 1
ATOM 7385 N N . SER B 1 312 ? -11.189 42.044 11.728 1 87.4 312 SER B N 1
ATOM 7386 C CA . SER B 1 312 ? -10.315 41.622 10.639 1 87.4 312 SER B CA 1
ATOM 7387 C C . SER B 1 312 ? -9.376 40.506 11.084 1 87.4 312 SER B C 1
ATOM 7389 O O . SER B 1 312 ? -9.115 39.569 10.327 1 87.4 312 SER B O 1
ATOM 7391 N N . TYR B 1 313 ? -8.941 40.632 12.292 1 85.63 313 TYR B N 1
ATOM 7392 C CA . TYR B 1 313 ? -8.064 39.6 12.833 1 85.63 313 TYR B CA 1
ATOM 7393 C C . TYR B 1 313 ? -8.808 38.278 12.986 1 85.63 313 TYR B C 1
ATOM 7395 O O . TYR B 1 313 ? -8.277 37.217 12.649 1 85.63 313 TYR B O 1
ATOM 7403 N N . LEU B 1 314 ? -10.066 38.286 13.378 1 85.64 314 LEU B N 1
ATOM 7404 C CA . LEU B 1 314 ? -10.894 37.099 13.555 1 85.64 314 LEU B CA 1
ATOM 7405 C C . LEU B 1 314 ? -11.25 36.479 12.207 1 85.64 314 LEU B C 1
ATOM 7407 O O . LEU B 1 314 ? -11.203 35.257 12.049 1 85.64 314 LEU B O 1
ATOM 7411 N N . ALA B 1 315 ? -11.565 37.255 11.245 1 87.75 315 ALA B N 1
ATOM 7412 C CA . ALA B 1 315 ? -11.898 36.774 9.906 1 87.75 315 ALA B CA 1
ATOM 7413 C C . ALA B 1 315 ? -10.7 36.088 9.256 1 87.75 315 ALA B C 1
ATOM 7415 O O . ALA B 1 315 ? -10.842 35.032 8.635 1 87.75 315 ALA B O 1
ATOM 7416 N N . GLY B 1 316 ? -9.511 36.674 9.476 1 82.39 316 GLY B N 1
ATOM 7417 C CA . GLY B 1 316 ? -8.306 36.051 8.952 1 82.39 316 GLY B CA 1
ATOM 7418 C C . GLY B 1 316 ? -8.01 34.702 9.58 1 82.39 316 GLY B C 1
ATOM 7419 O O . GLY B 1 316 ? -7.632 33.757 8.885 1 82.39 316 GLY B O 1
ATOM 7420 N N . ALA B 1 317 ? -8.275 34.61 10.845 1 84.27 317 ALA B N 1
ATOM 7421 C CA . ALA B 1 317 ? -8.047 33.358 11.564 1 84.27 317 ALA B CA 1
ATOM 7422 C C . ALA B 1 317 ? -9.021 32.277 11.104 1 84.27 317 ALA B C 1
ATOM 7424 O O . ALA B 1 317 ? -8.626 31.13 10.882 1 84.27 317 ALA B O 1
ATOM 7425 N N . LEU B 1 318 ? -10.334 32.658 10.844 1 85.23 318 LEU B N 1
ATOM 7426 C CA . LEU B 1 318 ? -11.368 31.712 10.439 1 85.23 318 LEU B CA 1
ATOM 7427 C C . LEU B 1 318 ? -11.127 31.222 9.015 1 85.23 318 LEU B C 1
ATOM 7429 O O . LEU B 1 318 ? -11.287 30.033 8.728 1 85.23 318 LEU B O 1
ATOM 7433 N N . ILE B 1 319 ? -10.658 32.082 8.209 1 85.48 319 ILE B N 1
ATOM 7434 C CA . ILE B 1 319 ? -10.371 31.714 6.826 1 85.48 319 ILE B CA 1
ATOM 7435 C C . ILE B 1 319 ? -9.171 30.771 6.782 1 85.48 319 ILE B C 1
ATOM 7437 O O . ILE B 1 319 ? -9.192 29.764 6.07 1 85.48 319 ILE B O 1
ATOM 7441 N N . SER B 1 320 ? -8.141 31.01 7.563 1 83.15 320 SER B N 1
ATOM 7442 C CA . SER B 1 320 ? -6.952 30.163 7.598 1 83.15 320 SER B CA 1
ATOM 7443 C C . SER B 1 320 ? -7.277 28.777 8.144 1 83.15 320 SER B C 1
ATOM 7445 O O . SER B 1 320 ? -6.781 27.771 7.632 1 83.15 320 SER B O 1
ATOM 7447 N N . LEU B 1 321 ? -8.121 28.766 9.114 1 83.59 321 LEU B N 1
ATOM 7448 C CA . LEU B 1 321 ? -8.517 27.497 9.716 1 83.59 321 LEU B CA 1
ATOM 7449 C C . LEU B 1 321 ? -9.345 26.668 8.74 1 83.59 321 LEU B C 1
ATOM 7451 O O . LEU B 1 321 ? -9.137 25.459 8.614 1 83.59 321 LEU B O 1
ATOM 7455 N N . LEU B 1 322 ? -10.228 27.311 8.032 1 86.36 322 LEU B N 1
ATOM 7456 C CA . LEU B 1 322 ? -11.081 26.62 7.071 1 86.36 322 LEU B CA 1
ATOM 7457 C C . LEU B 1 322 ? -10.259 26.075 5.908 1 86.36 322 LEU B C 1
ATOM 7459 O O . LEU B 1 322 ? -10.503 24.962 5.437 1 86.36 322 LEU B O 1
ATOM 7463 N N . MET B 1 323 ? -9.326 26.829 5.553 1 82.69 323 MET B N 1
ATOM 7464 C CA . MET B 1 323 ? -8.455 26.39 4.467 1 82.69 323 MET B CA 1
ATOM 7465 C C . MET B 1 323 ? -7.598 25.205 4.9 1 82.69 323 MET B C 1
ATOM 7467 O O . MET B 1 323 ? -7.428 24.247 4.144 1 82.69 323 MET B O 1
ATOM 7471 N N . ALA B 1 324 ? -7.069 25.212 6.071 1 80.2 324 ALA B N 1
ATOM 7472 C CA . ALA B 1 324 ? -6.244 24.131 6.605 1 80.2 324 ALA B CA 1
ATOM 7473 C C . ALA B 1 324 ? -7.05 22.842 6.74 1 80.2 324 ALA B C 1
ATOM 7475 O O . ALA B 1 324 ? -6.61 21.779 6.297 1 80.2 324 ALA B O 1
ATOM 7476 N N . LEU B 1 325 ? -8.246 22.954 7.211 1 82.48 325 LEU B N 1
ATOM 7477 C CA . LEU B 1 325 ? -9.096 21.789 7.426 1 82.48 325 LEU B CA 1
ATOM 7478 C C . LEU B 1 325 ? -9.608 21.238 6.099 1 82.48 325 LEU B C 1
ATOM 7480 O O . LEU B 1 325 ? -9.698 20.021 5.921 1 82.48 325 LEU B O 1
ATOM 7484 N N . GLY B 1 326 ? -9.84 21.942 5.071 1 82.01 326 GLY B N 1
ATOM 7485 C CA . GLY B 1 326 ? -10.311 21.513 3.764 1 82.01 326 GLY B CA 1
ATOM 7486 C C . GLY B 1 326 ? -9.273 20.728 2.984 1 82.01 326 GLY B C 1
ATOM 7487 O O . GLY B 1 326 ? -9.57 19.658 2.447 1 82.01 326 GLY B O 1
ATOM 7488 N N . LEU B 1 327 ? -8.15 21.353 3.063 1 79.81 327 LEU B N 1
ATOM 7489 C CA . LEU B 1 327 ? -7.072 20.691 2.337 1 79.81 327 LEU B CA 1
ATOM 7490 C C . LEU B 1 327 ? -6.693 19.375 3.008 1 79.81 327 LEU B C 1
ATOM 7492 O O . LEU B 1 327 ? -6.451 18.375 2.329 1 79.81 327 LEU B O 1
ATOM 7496 N N . ALA B 1 328 ? -6.673 19.393 4.333 1 77.34 328 ALA B N 1
ATOM 7497 C CA . ALA B 1 328 ? -6.362 18.18 5.086 1 77.34 328 ALA B CA 1
ATOM 7498 C C . ALA B 1 328 ? -7.4 17.092 4.826 1 77.34 328 ALA B C 1
ATOM 7500 O O . ALA B 1 328 ? -7.049 15.929 4.614 1 77.34 328 ALA B O 1
ATOM 7501 N N . SER B 1 329 ? -8.656 17.485 4.804 1 80.26 329 SER B N 1
ATOM 7502 C CA . SER B 1 329 ? -9.735 16.529 4.577 1 80.26 329 SER B CA 1
ATOM 7503 C C . SER B 1 329 ? -9.689 15.97 3.158 1 80.26 329 SER B C 1
ATOM 7505 O O . SER B 1 329 ? -9.919 14.777 2.948 1 80.26 329 SER B O 1
ATOM 7507 N N . MET B 1 330 ? -9.349 16.731 2.211 1 80.31 330 MET B N 1
ATOM 7508 C CA . MET B 1 330 ? -9.272 16.315 0.813 1 80.31 330 MET B CA 1
ATOM 7509 C C . MET B 1 330 ? -8.142 15.312 0.605 1 80.31 330 MET B C 1
ATOM 7511 O O . MET B 1 330 ? -8.328 14.29 -0.058 1 80.31 330 MET B O 1
ATOM 7515 N N . ILE B 1 331 ? -7.048 15.49 1.184 1 77.06 331 ILE B N 1
ATOM 7516 C CA . ILE B 1 331 ? -5.877 14.632 1.036 1 77.06 331 ILE B CA 1
ATOM 7517 C C . ILE B 1 331 ? -6.114 13.307 1.756 1 77.06 331 ILE B C 1
ATOM 7519 O O . ILE B 1 331 ? -5.838 12.237 1.208 1 77.06 331 ILE B O 1
ATOM 7523 N N . MET B 1 332 ? -6.666 13.398 2.904 1 76.7 332 MET B N 1
ATOM 7524 C CA . MET B 1 332 ? -6.954 12.204 3.694 1 76.7 332 MET B CA 1
ATOM 7525 C C . MET B 1 332 ? -7.947 11.3 2.971 1 76.7 332 MET B C 1
ATOM 7527 O O . MET B 1 332 ? -7.781 10.079 2.951 1 76.7 332 MET B O 1
ATOM 7531 N N . ARG B 1 333 ? -8.854 11.838 2.401 1 77.63 333 ARG B N 1
ATOM 7532 C CA . ARG B 1 333 ? -9.851 11.059 1.675 1 77.63 333 ARG B CA 1
ATOM 7533 C C . ARG B 1 333 ? -9.238 10.391 0.449 1 77.63 333 ARG B C 1
ATOM 7535 O O . ARG B 1 333 ? -9.556 9.241 0.138 1 77.63 333 ARG B O 1
ATOM 7542 N N . SER B 1 334 ? -8.368 11.02 -0.168 1 76.87 334 SER B N 1
ATOM 7543 C CA . SER B 1 334 ? -7.729 10.494 -1.37 1 76.87 334 SER B CA 1
ATOM 7544 C C . SER B 1 334 ? -6.851 9.289 -1.048 1 76.87 334 SER B C 1
ATOM 7546 O O . SER B 1 334 ? -6.907 8.271 -1.741 1 76.87 334 SER B O 1
ATOM 7548 N N . ILE B 1 335 ? -6.166 9.315 -0.022 1 75.13 335 ILE B N 1
ATOM 7549 C CA . ILE B 1 335 ? -5.242 8.251 0.355 1 75.13 335 ILE B CA 1
ATOM 7550 C C . ILE B 1 335 ? -6.022 7.07 0.928 1 75.13 335 ILE B C 1
ATOM 7552 O O . ILE B 1 335 ? -5.789 5.92 0.547 1 75.13 335 ILE B O 1
ATOM 7556 N N . ASN B 1 336 ? -6.933 7.392 1.749 1 76.3 336 ASN B N 1
ATOM 7557 C CA . ASN B 1 336 ? -7.693 6.345 2.422 1 76.3 336 ASN B CA 1
ATOM 7558 C C . ASN B 1 336 ? -8.564 5.566 1.441 1 76.3 336 ASN B C 1
ATOM 7560 O O . ASN B 1 336 ? -8.67 4.341 1.535 1 76.3 336 ASN B O 1
ATOM 7564 N N . GLU B 1 337 ? -9.154 6.156 0.554 1 78.06 337 GLU B N 1
ATOM 7565 C CA . GLU B 1 337 ? -10.012 5.49 -0.421 1 78.06 337 GLU B CA 1
ATOM 7566 C C . GLU B 1 337 ? -9.207 4.55 -1.314 1 78.06 337 GLU B C 1
ATOM 7568 O O . GLU B 1 337 ? -9.641 3.432 -1.598 1 78.06 337 GLU B O 1
ATOM 7573 N N . GLN B 1 338 ? -8.125 5.013 -1.721 1 76.48 338 GLN B N 1
ATOM 7574 C CA . GLN B 1 338 ? -7.289 4.196 -2.594 1 76.48 338 GLN B CA 1
ATOM 7575 C C . GLN B 1 338 ? -6.773 2.96 -1.863 1 76.48 338 GLN B C 1
ATOM 7577 O O . GLN B 1 338 ? -6.766 1.86 -2.42 1 76.48 338 GLN B O 1
ATOM 7582 N N . LEU B 1 339 ? -6.413 3.064 -0.676 1 76.33 339 LEU B N 1
ATOM 7583 C CA . LEU B 1 339 ? -5.854 1.965 0.103 1 76.33 339 LEU B CA 1
ATOM 7584 C C . LEU B 1 339 ? -6.931 0.943 0.453 1 76.33 339 LEU B C 1
ATOM 7586 O O . LEU B 1 339 ? -6.699 -0.265 0.364 1 76.33 339 LEU B O 1
ATOM 7590 N N . GLN B 1 340 ? -8.004 1.446 0.816 1 77.27 340 GLN B N 1
ATOM 7591 C CA . GLN B 1 340 ? -9.087 0.541 1.188 1 77.27 340 GLN B CA 1
ATOM 7592 C C . GLN B 1 340 ? -9.57 -0.262 -0.016 1 77.27 340 GLN B C 1
ATOM 7594 O O . GLN B 1 340 ? -9.873 -1.451 0.106 1 77.27 340 GLN B O 1
ATOM 7599 N N . GLN B 1 341 ? -9.654 0.332 -1.136 1 79.91 341 GLN B N 1
ATOM 7600 C CA . GLN B 1 341 ? -10.061 -0.368 -2.35 1 79.91 341 GLN B CA 1
ATOM 7601 C C . GLN B 1 341 ? -9.056 -1.454 -2.723 1 79.91 341 GLN B C 1
ATOM 7603 O O . GLN B 1 341 ? -9.443 -2.556 -3.117 1 79.91 341 GLN B O 1
ATOM 7608 N N . THR B 1 342 ? -7.836 -1.126 -2.616 1 78.97 342 THR B N 1
ATOM 7609 C CA . THR B 1 342 ? -6.783 -2.09 -2.917 1 78.97 342 THR B CA 1
ATOM 7610 C C . THR B 1 342 ? -6.844 -3.274 -1.956 1 78.97 342 THR B C 1
ATOM 7612 O O . THR B 1 342 ? -6.798 -4.429 -2.384 1 78.97 342 THR B O 1
ATOM 7615 N N . LEU B 1 343 ? -7.037 -3.036 -0.707 1 75.95 343 LEU B N 1
ATOM 7616 C CA . LEU B 1 343 ? -7.09 -4.08 0.311 1 75.95 343 LEU B CA 1
ATOM 7617 C C . LEU B 1 343 ? -8.308 -4.975 0.11 1 75.95 343 LEU B C 1
ATOM 7619 O O . LEU B 1 343 ? -8.206 -6.2 0.208 1 75.95 343 LEU B O 1
ATOM 7623 N N . THR B 1 344 ? -9.412 -4.386 -0.142 1 77.6 344 THR B N 1
ATOM 7624 C CA . THR B 1 344 ? -10.632 -5.152 -0.366 1 77.6 344 THR B CA 1
ATOM 7625 C C . THR B 1 344 ? -10.497 -6.035 -1.604 1 77.6 344 THR B C 1
ATOM 7627 O O . THR B 1 344 ? -10.918 -7.194 -1.595 1 77.6 344 THR B O 1
ATOM 7630 N N . THR B 1 345 ? -9.916 -5.504 -2.643 1 77.29 345 THR B N 1
ATOM 7631 C CA . THR B 1 345 ? -9.743 -6.255 -3.881 1 77.29 345 THR B CA 1
ATOM 7632 C C . THR B 1 345 ? -8.802 -7.438 -3.668 1 77.29 345 THR B C 1
ATOM 7634 O O . THR B 1 345 ? -9.068 -8.543 -4.147 1 77.29 345 THR B O 1
ATOM 7637 N N . ILE B 1 346 ? -7.806 -7.257 -2.903 1 74.86 346 ILE B N 1
ATOM 7638 C CA . ILE B 1 346 ? -6.836 -8.317 -2.652 1 74.86 346 ILE B CA 1
ATOM 7639 C C . ILE B 1 346 ? -7.467 -9.398 -1.777 1 74.86 346 ILE B C 1
ATOM 7641 O O . ILE B 1 346 ? -7.281 -10.592 -2.025 1 74.86 346 ILE B O 1
ATOM 7645 N N . ARG B 1 347 ? -8.208 -8.989 -0.814 1 72.19 347 ARG B N 1
ATOM 7646 C CA . ARG B 1 347 ? -8.857 -9.932 0.09 1 72.19 347 ARG B CA 1
ATOM 7647 C C . ARG B 1 347 ? -9.914 -10.754 -0.642 1 72.19 347 ARG B C 1
ATOM 7649 O O . ARG B 1 347 ? -10.096 -11.938 -0.353 1 72.19 347 ARG B O 1
ATOM 7656 N N . GLU B 1 348 ? -10.568 -10.08 -1.543 1 72.9 348 GLU B N 1
ATOM 7657 C CA . GLU B 1 348 ? -11.66 -10.726 -2.264 1 72.9 348 GLU B CA 1
ATOM 7658 C C . GLU B 1 348 ? -11.137 -11.542 -3.443 1 72.9 348 GLU B C 1
ATOM 7660 O O . GLU B 1 348 ? -11.876 -12.332 -4.034 1 72.9 348 GLU B O 1
ATOM 7665 N N . MET B 1 349 ? -9.891 -11.25 -3.858 1 72.74 349 MET B N 1
ATOM 7666 C CA . MET B 1 349 ? -9.316 -11.937 -5.011 1 72.74 349 MET B CA 1
ATOM 7667 C C . MET B 1 349 ? -9.192 -13.434 -4.746 1 72.74 349 MET B C 1
ATOM 7669 O O . MET B 1 349 ? -9.365 -14.247 -5.656 1 72.74 349 MET B O 1
ATOM 7673 N N . GLY B 1 350 ? -9.157 -13.76 -3.361 1 65.71 350 GLY B N 1
ATOM 7674 C CA . GLY B 1 350 ? -9.033 -15.177 -3.058 1 65.71 350 GLY B CA 1
ATOM 7675 C C . GLY B 1 350 ? -8.304 -15.956 -4.137 1 65.71 350 GLY B C 1
ATOM 7676 O O . GLY B 1 350 ? -7.119 -15.723 -4.384 1 65.71 350 GLY B O 1
ATOM 7677 N N . GLY B 1 351 ? -9.069 -16.744 -5.089 1 71.37 351 GLY B N 1
ATOM 7678 C CA . GLY B 1 351 ? -8.585 -17.559 -6.192 1 71.37 351 GLY B CA 1
ATOM 7679 C C . GLY B 1 351 ? -8.888 -16.961 -7.553 1 71.37 351 GLY B C 1
ATOM 7680 O O . GLY B 1 351 ? -8.546 -17.545 -8.584 1 71.37 351 GLY B O 1
ATOM 7681 N N . ASP B 1 352 ? -9.361 -15.699 -7.545 1 76.87 352 ASP B N 1
ATOM 7682 C CA . ASP B 1 352 ? -9.73 -15.066 -8.808 1 76.87 352 ASP B CA 1
ATOM 7683 C C . ASP B 1 352 ? -8.569 -14.25 -9.372 1 76.87 352 ASP B C 1
ATOM 7685 O O . ASP B 1 352 ? -8.398 -13.081 -9.022 1 76.87 352 ASP B O 1
ATOM 7689 N N . LEU B 1 353 ? -7.857 -14.762 -10.278 1 76.97 353 LEU B N 1
ATOM 7690 C CA . LEU B 1 353 ? -6.676 -14.123 -10.848 1 76.97 353 LEU B CA 1
ATOM 7691 C C . LEU B 1 353 ? -7.058 -13.205 -12.004 1 76.97 353 LEU B C 1
ATOM 7693 O O . LEU B 1 353 ? -6.188 -12.61 -12.644 1 76.97 353 LEU B O 1
ATOM 7697 N N . THR B 1 354 ? -8.372 -13.011 -12.223 1 78.7 354 THR B N 1
ATOM 7698 C CA . THR B 1 354 ? -8.825 -12.13 -13.294 1 78.7 354 THR B CA 1
ATOM 7699 C C . THR B 1 354 ? -8.996 -10.702 -12.784 1 78.7 354 THR B C 1
ATOM 7701 O O . THR B 1 354 ? -9.071 -9.76 -13.575 1 78.7 354 THR B O 1
ATOM 7704 N N . ARG B 1 355 ? -9.032 -10.571 -11.567 1 79.68 355 ARG B N 1
ATOM 7705 C CA . ARG B 1 355 ? -9.229 -9.248 -10.982 1 79.68 355 ARG B CA 1
ATOM 7706 C C . ARG B 1 355 ? -7.937 -8.439 -11.01 1 79.68 355 ARG B C 1
ATOM 7708 O O . ARG B 1 355 ? -6.85 -8.988 -10.823 1 79.68 355 ARG B O 1
ATOM 7715 N N . ARG B 1 356 ? -8.151 -7.182 -11.388 1 81.93 356 ARG B N 1
ATOM 7716 C CA . ARG B 1 356 ? -7.016 -6.267 -11.444 1 81.93 356 ARG B CA 1
ATOM 7717 C C . ARG B 1 356 ? -7.211 -5.094 -10.488 1 81.93 356 ARG B C 1
ATOM 7719 O O . ARG B 1 356 ? -8.336 -4.632 -10.286 1 81.93 356 ARG B O 1
ATOM 7726 N N . LEU B 1 357 ? -6.145 -4.714 -9.842 1 80.4 357 LEU B N 1
ATOM 7727 C CA . LEU B 1 357 ? -6.167 -3.531 -8.988 1 80.4 357 LEU B CA 1
ATOM 7728 C C . LEU B 1 357 ? -6.182 -2.257 -9.825 1 80.4 357 LEU B C 1
ATOM 7730 O O . LEU B 1 357 ? -5.527 -2.186 -10.868 1 80.4 357 LEU B O 1
ATOM 7734 N N . ARG B 1 358 ? -6.962 -1.3 -9.454 1 81.57 358 ARG B N 1
ATOM 7735 C CA . ARG B 1 358 ? -7.03 -0.021 -10.155 1 81.57 358 ARG B CA 1
ATOM 7736 C C . ARG B 1 358 ? -5.731 0.761 -9.992 1 81.57 358 ARG B C 1
ATOM 7738 O O . ARG B 1 358 ? -5.156 0.8 -8.902 1 81.57 358 ARG B O 1
ATOM 7745 N N . VAL B 1 359 ? -5.248 1.233 -11.155 1 82.18 359 VAL B N 1
ATOM 7746 C CA . VAL B 1 359 ? -4.061 2.082 -11.166 1 82.18 359 VAL B CA 1
ATOM 7747 C C . VAL B 1 359 ? -4.447 3.504 -11.566 1 82.18 359 VAL B C 1
ATOM 7749 O O . VAL B 1 359 ? -4.262 3.903 -12.718 1 82.18 359 VAL B O 1
ATOM 7752 N N . PRO B 1 360 ? -4.981 4.358 -10.627 1 74.28 360 PRO B N 1
ATOM 7753 C CA . PRO B 1 360 ? -5.524 5.673 -10.977 1 74.28 360 PRO B CA 1
ATOM 7754 C C . PRO B 1 360 ? -4.437 6.687 -11.326 1 74.28 360 PRO B C 1
ATOM 7756 O O . PRO B 1 360 ? -4.711 7.686 -11.996 1 74.28 360 PRO B O 1
ATOM 7759 N N . GLY B 1 361 ? -3.167 6.392 -10.838 1 77.79 361 GLY B N 1
ATOM 7760 C CA . GLY B 1 361 ? -2.143 7.397 -11.07 1 77.79 361 GLY B CA 1
ATOM 7761 C C . GLY B 1 361 ? -0.735 6.833 -11.04 1 77.79 361 GLY B C 1
ATOM 7762 O O . GLY B 1 361 ? -0.517 5.675 -11.403 1 77.79 361 GLY B O 1
ATOM 7763 N N . THR B 1 362 ? 0.249 7.759 -10.745 1 77.09 362 THR B N 1
ATOM 7764 C CA . THR B 1 362 ? 1.651 7.359 -10.783 1 77.09 362 THR B CA 1
ATOM 7765 C C . THR B 1 362 ? 2.272 7.429 -9.391 1 77.09 362 THR B C 1
ATOM 7767 O O . THR B 1 362 ? 3.496 7.389 -9.249 1 77.09 362 THR B O 1
ATOM 7770 N N . ASP B 1 363 ? 1.414 7.579 -8.326 1 77.22 363 ASP B N 1
ATOM 7771 C CA . ASP B 1 363 ? 1.936 7.641 -6.964 1 77.22 363 ASP B CA 1
ATOM 7772 C C . ASP B 1 363 ? 2.408 6.267 -6.495 1 77.22 363 ASP B C 1
ATOM 7774 O O . ASP B 1 363 ? 2.356 5.295 -7.251 1 77.22 363 ASP B O 1
ATOM 7778 N N . GLU B 1 364 ? 2.957 6.215 -5.315 1 76.48 364 GLU B N 1
ATOM 7779 C CA . GLU B 1 364 ? 3.544 4.988 -4.784 1 76.48 364 GLU B CA 1
ATOM 7780 C C . GLU B 1 364 ? 2.5 3.881 -4.67 1 76.48 364 GLU B C 1
ATOM 7782 O O . GLU B 1 364 ? 2.799 2.711 -4.921 1 76.48 364 GLU B O 1
ATOM 7787 N N . LEU B 1 365 ? 1.322 4.265 -4.421 1 75.13 365 LEU B N 1
ATOM 7788 C CA . LEU B 1 365 ? 0.271 3.262 -4.295 1 75.13 365 LEU B CA 1
ATOM 7789 C C . LEU B 1 365 ? -0.128 2.718 -5.663 1 75.13 365 LEU B C 1
ATOM 7791 O O . LEU B 1 365 ? -0.382 1.52 -5.809 1 75.13 365 LEU B O 1
ATOM 7795 N N . SER B 1 366 ? -0.176 3.621 -6.594 1 81.32 366 SER B N 1
ATOM 7796 C CA . SER B 1 366 ? -0.458 3.186 -7.958 1 81.32 366 SER B CA 1
ATOM 7797 C C . SER B 1 366 ? 0.643 2.272 -8.486 1 81.32 366 SER B C 1
ATOM 7799 O O . SER B 1 366 ? 0.363 1.288 -9.173 1 81.32 366 SER B O 1
ATOM 7801 N N . GLN B 1 367 ? 1.777 2.58 -8.191 1 80.19 367 GLN B N 1
ATOM 7802 C CA . GLN B 1 367 ? 2.897 1.739 -8.601 1 80.19 367 GLN B CA 1
ATOM 7803 C C . GLN B 1 367 ? 2.83 0.369 -7.932 1 80.19 367 GLN B C 1
ATOM 7805 O O . GLN B 1 367 ? 3.171 -0.645 -8.546 1 80.19 367 GLN B O 1
ATOM 7810 N N . LEU B 1 368 ? 2.43 0.402 -6.776 1 78.41 368 LEU B N 1
ATOM 7811 C CA . LEU B 1 368 ? 2.244 -0.852 -6.054 1 78.41 368 LEU B CA 1
ATOM 7812 C C . LEU B 1 368 ? 1.16 -1.7 -6.709 1 78.41 368 LEU B C 1
ATOM 7814 O O . LEU B 1 368 ? 1.343 -2.903 -6.909 1 78.41 368 LEU B O 1
ATOM 7818 N N . ASN B 1 369 ? 0.082 -1.092 -7.007 1 82.46 369 ASN B N 1
ATOM 7819 C CA . ASN B 1 369 ? -1.005 -1.803 -7.672 1 82.46 369 ASN B CA 1
ATOM 7820 C C . ASN B 1 369 ? -0.567 -2.36 -9.023 1 82.46 369 ASN B C 1
ATOM 7822 O O . ASN B 1 369 ? -0.948 -3.471 -9.394 1 82.46 369 ASN B O 1
ATOM 7826 N N . GLN B 1 370 ? 0.227 -1.594 -9.708 1 82.71 370 GLN B N 1
ATOM 7827 C CA . GLN B 1 370 ? 0.737 -2.03 -11.004 1 82.71 370 GLN B CA 1
ATOM 7828 C C . GLN B 1 370 ? 1.65 -3.243 -10.855 1 82.71 370 GLN B C 1
ATOM 7830 O O . GLN B 1 370 ? 1.583 -4.179 -11.655 1 82.71 370 GLN B O 1
ATOM 7835 N N . ALA B 1 371 ? 2.483 -3.137 -9.929 1 76.7 371 ALA B N 1
ATOM 7836 C CA . ALA B 1 371 ? 3.386 -4.254 -9.663 1 76.7 371 ALA B CA 1
ATOM 7837 C C . ALA B 1 371 ? 2.607 -5.505 -9.266 1 76.7 371 ALA B C 1
ATOM 7839 O O . ALA B 1 371 ? 2.94 -6.613 -9.693 1 76.7 371 ALA B O 1
ATOM 7840 N N . TYR B 1 372 ? 1.541 -5.355 -8.617 1 79.81 372 TYR B N 1
ATOM 7841 C CA . TYR B 1 372 ? 0.674 -6.459 -8.219 1 79.81 372 TYR B CA 1
ATOM 7842 C C . TYR B 1 372 ? -0.044 -7.05 -9.427 1 79.81 372 TYR B C 1
ATOM 7844 O O . TYR B 1 372 ? -0.116 -8.272 -9.578 1 79.81 372 TYR B O 1
ATOM 7852 N N . ASN B 1 373 ? -0.483 -6.2 -10.196 1 81.63 373 ASN B N 1
ATOM 7853 C CA . ASN B 1 373 ? -1.162 -6.657 -11.404 1 81.63 373 ASN B CA 1
ATOM 7854 C C . ASN B 1 373 ? -0.228 -7.464 -12.301 1 81.63 373 ASN B C 1
ATOM 7856 O O . ASN B 1 373 ? -0.632 -8.477 -12.873 1 81.63 373 ASN B O 1
ATOM 7860 N N . ALA B 1 374 ? 0.932 -7.019 -12.377 1 78.68 374 ALA B N 1
ATOM 7861 C CA . ALA B 1 374 ? 1.919 -7.728 -13.188 1 78.68 374 ALA B CA 1
ATOM 7862 C C . ALA B 1 374 ? 2.199 -9.117 -12.622 1 78.68 374 ALA B C 1
ATOM 7864 O O . ALA B 1 374 ? 2.314 -10.088 -13.373 1 78.68 374 ALA B O 1
ATOM 7865 N N . SER B 1 375 ? 2.308 -9.134 -11.384 1 76.02 375 SER B N 1
ATOM 7866 C CA . SER B 1 375 ? 2.511 -10.419 -10.724 1 76.02 375 SER B CA 1
ATOM 7867 C C . SER B 1 375 ? 1.307 -11.335 -10.915 1 76.02 375 SER B C 1
ATOM 7869 O O . SER B 1 375 ? 1.464 -12.533 -11.161 1 76.02 375 SER B O 1
ATOM 7871 N N . LEU B 1 376 ? 0.151 -10.812 -10.86 1 75.71 376 LEU B N 1
ATOM 7872 C CA . LEU B 1 376 ? -1.073 -11.584 -11.042 1 75.71 376 LEU B CA 1
ATOM 7873 C C . LEU B 1 376 ? -1.178 -12.109 -12.47 1 75.71 376 LEU B C 1
ATOM 7875 O O . LEU B 1 376 ? -1.647 -13.227 -12.692 1 75.71 376 LEU B O 1
ATOM 7879 N N . GLU B 1 377 ? -0.736 -11.319 -13.351 1 80.09 377 GLU B N 1
ATOM 7880 C CA . GLU B 1 377 ? -0.757 -11.73 -14.751 1 80.09 377 GLU B CA 1
ATOM 7881 C C . GLU B 1 377 ? 0.172 -12.917 -14.992 1 80.09 377 GLU B C 1
ATOM 7883 O O . GLU B 1 377 ? -0.172 -13.84 -15.733 1 80.09 377 GLU B O 1
ATOM 7888 N N . ASN B 1 378 ? 1.249 -12.915 -14.393 1 76.33 378 ASN B N 1
ATOM 7889 C CA . ASN B 1 378 ? 2.199 -14.016 -14.506 1 76.33 378 ASN B CA 1
ATOM 7890 C C . ASN B 1 378 ? 1.646 -15.299 -13.891 1 76.33 378 ASN B C 1
ATOM 7892 O O . ASN B 1 378 ? 1.817 -16.384 -14.449 1 76.33 378 ASN B O 1
ATOM 7896 N N . ILE B 1 379 ? 0.989 -15.135 -12.885 1 75.49 379 ILE B N 1
ATOM 7897 C CA . ILE B 1 379 ? 0.411 -16.286 -12.199 1 75.49 379 ILE B CA 1
ATOM 7898 C C . ILE B 1 379 ? -0.764 -16.832 -13.008 1 75.49 379 ILE B C 1
ATOM 7900 O O . ILE B 1 379 ? -0.924 -18.048 -13.138 1 75.49 379 ILE B O 1
ATOM 7904 N N . ALA B 1 380 ? -1.529 -15.888 -13.473 1 80.57 380 ALA B N 1
ATOM 7905 C CA . ALA B 1 380 ? -2.656 -16.306 -14.304 1 80.57 380 ALA B CA 1
ATOM 7906 C C . ALA B 1 380 ? -2.178 -17.096 -15.519 1 80.57 380 ALA B C 1
ATOM 7908 O O . ALA B 1 380 ? -2.762 -18.125 -15.866 1 80.57 380 ALA B O 1
ATOM 7909 N N . ASP B 1 381 ? -1.136 -16.692 -16.128 1 80.38 381 ASP B N 1
ATOM 7910 C CA . ASP B 1 381 ? -0.549 -17.375 -17.277 1 80.38 381 ASP B CA 1
ATOM 7911 C C . ASP B 1 381 ? -0.058 -18.769 -16.895 1 80.38 381 ASP B C 1
ATOM 7913 O O . ASP B 1 381 ? -0.23 -19.723 -17.656 1 80.38 381 ASP B O 1
ATOM 7917 N N . MET B 1 382 ? 0.466 -18.85 -15.804 1 75.43 382 MET B N 1
ATOM 7918 C CA . MET B 1 382 ? 0.945 -20.133 -15.298 1 75.43 382 MET B CA 1
ATOM 7919 C C . MET B 1 382 ? -0.217 -21.091 -15.055 1 75.43 382 MET B C 1
ATOM 7921 O O . MET B 1 382 ? -0.147 -22.265 -15.423 1 75.43 382 MET B O 1
ATOM 7925 N N . VAL B 1 383 ? -1.257 -20.584 -14.51 1 78.2 383 VAL B N 1
ATOM 7926 C CA . VAL B 1 383 ? -2.418 -21.408 -14.193 1 78.2 383 VAL B CA 1
ATOM 7927 C C . VAL B 1 383 ? -3.076 -21.892 -15.483 1 78.2 383 VAL B C 1
ATOM 7929 O O . VAL B 1 383 ? -3.46 -23.059 -15.591 1 78.2 383 VAL B O 1
ATOM 7932 N N . VAL B 1 384 ? -3.126 -21.032 -16.421 1 81.8 384 VAL B N 1
ATOM 7933 C CA . VAL B 1 384 ? -3.707 -21.401 -17.707 1 81.8 384 VAL B CA 1
ATOM 7934 C C . VAL B 1 384 ? -2.87 -22.501 -18.356 1 81.8 384 VAL B C 1
ATOM 7936 O O . VAL B 1 384 ? -3.415 -23.473 -18.886 1 81.8 384 VAL B O 1
ATOM 7939 N N . ASN B 1 385 ? -1.614 -22.378 -18.263 1 79.07 385 ASN B N 1
ATOM 7940 C CA . ASN B 1 385 ? -0.712 -23.358 -18.858 1 79.07 385 ASN B CA 1
ATOM 7941 C C . ASN B 1 385 ? -0.775 -24.695 -18.124 1 79.07 385 ASN B C 1
ATOM 7943 O O . ASN B 1 385 ? -0.726 -25.755 -18.751 1 79.07 385 ASN B O 1
ATOM 7947 N N . ILE B 1 386 ? -0.93 -24.665 -16.913 1 75.23 386 ILE B N 1
ATOM 7948 C CA . ILE B 1 386 ? -1.04 -25.883 -16.117 1 75.23 386 ILE B CA 1
ATOM 7949 C C . ILE B 1 386 ? -2.367 -26.577 -16.417 1 75.23 386 ILE B C 1
ATOM 7951 O O . ILE B 1 386 ? -2.428 -27.807 -16.492 1 75.23 386 ILE B O 1
ATOM 7955 N N . LYS B 1 387 ? -3.359 -25.785 -16.562 1 78.36 387 LYS B N 1
ATOM 7956 C CA . LYS B 1 387 ? -4.654 -26.354 -16.926 1 78.36 387 LYS B CA 1
ATOM 7957 C C . LYS B 1 387 ? -4.579 -27.076 -18.268 1 78.36 387 LYS B C 1
ATOM 7959 O O . LYS B 1 387 ? -5.092 -28.188 -18.411 1 78.36 387 LYS B O 1
ATOM 7964 N N . ARG B 1 388 ? -3.948 -26.484 -19.148 1 81.06 388 ARG B N 1
ATOM 7965 C CA . ARG B 1 388 ? -3.77 -27.079 -20.469 1 81.06 388 ARG B CA 1
ATOM 7966 C C . ARG B 1 388 ? -2.929 -28.348 -20.389 1 81.06 388 ARG B C 1
ATOM 7968 O O . ARG B 1 388 ? -3.239 -29.347 -21.043 1 81.06 388 ARG B O 1
ATOM 7975 N N . SER B 1 389 ? -1.907 -28.225 -19.632 1 78.11 389 SER B N 1
ATOM 7976 C CA . SER B 1 389 ? -1.037 -29.38 -19.437 1 78.11 389 SER B CA 1
ATOM 7977 C C . SER B 1 389 ? -1.788 -30.533 -18.779 1 78.11 389 SER B C 1
ATOM 7979 O O . SER B 1 389 ? -1.62 -31.691 -19.166 1 78.11 389 SER B O 1
ATOM 7981 N N . SER B 1 390 ? -2.629 -30.224 -17.822 1 78.62 390 SER B N 1
ATOM 7982 C CA . SER B 1 390 ? -3.421 -31.241 -17.139 1 78.62 390 SER B CA 1
ATOM 7983 C C . SER B 1 390 ? -4.378 -31.936 -18.101 1 78.62 390 SER B C 1
ATOM 7985 O O . SER B 1 390 ? -4.552 -33.155 -18.04 1 78.62 390 SER B O 1
ATOM 7987 N N . GLN B 1 391 ? -4.871 -31.217 -19.016 1 79.62 391 GLN B N 1
ATOM 7988 C CA . GLN B 1 391 ? -5.772 -31.786 -20.013 1 79.62 391 GLN B CA 1
ATOM 7989 C C . GLN B 1 391 ? -5.018 -32.696 -20.98 1 79.62 391 GLN B C 1
ATOM 7991 O O . GLN B 1 391 ? -5.506 -33.77 -21.337 1 79.62 391 GLN B O 1
ATOM 7996 N N . THR B 1 392 ? -3.891 -32.208 -21.302 1 79.36 392 THR B N 1
ATOM 7997 C CA . THR B 1 392 ? -3.066 -32.993 -22.213 1 79.36 392 THR B CA 1
ATOM 7998 C C . THR B 1 392 ? -2.632 -34.301 -21.557 1 79.36 392 THR B C 1
ATOM 8000 O O . THR B 1 392 ? -2.67 -35.36 -22.188 1 79.36 392 THR B O 1
ATOM 8003 N N . ILE B 1 393 ? -2.265 -34.251 -20.343 1 77.63 393 ILE B N 1
ATOM 8004 C CA . ILE B 1 393 ? -1.856 -35.432 -19.591 1 77.63 393 ILE B CA 1
ATOM 8005 C C . ILE B 1 393 ? -3.048 -36.37 -19.414 1 77.63 393 ILE B C 1
ATOM 8007 O O . ILE B 1 393 ? -2.911 -37.589 -19.541 1 77.63 393 ILE B O 1
ATOM 8011 N N . GLY B 1 394 ? -4.188 -35.764 -19.118 1 78.77 394 GLY B N 1
ATOM 8012 C CA . GLY B 1 394 ? -5.392 -36.573 -19.015 1 78.77 394 GLY B CA 1
ATOM 8013 C C . GLY B 1 394 ? -5.722 -37.318 -20.294 1 78.77 394 GLY B C 1
ATOM 8014 O O . GLY B 1 394 ? -6.042 -38.508 -20.261 1 78.77 394 GLY B O 1
ATOM 8015 N N . ARG B 1 395 ? -5.649 -36.694 -21.368 1 82.46 395 ARG B N 1
ATOM 8016 C CA . ARG B 1 395 ? -5.909 -37.309 -22.666 1 82.46 395 ARG B CA 1
ATOM 8017 C C . ARG B 1 395 ? -4.888 -38.401 -22.968 1 82.46 395 ARG B C 1
ATOM 8019 O O . ARG B 1 395 ? -5.249 -39.482 -23.44 1 82.46 395 ARG B O 1
ATOM 8026 N N . ALA B 1 396 ? -3.603 -38.084 -22.719 1 76.04 396 ALA B N 1
ATOM 8027 C CA . ALA B 1 396 ? -2.543 -39.061 -22.954 1 76.04 396 ALA B CA 1
ATOM 8028 C C . ALA B 1 396 ? -2.729 -40.294 -22.076 1 76.04 396 ALA B C 1
ATOM 8030 O O . ALA B 1 396 ? -2.559 -41.425 -22.538 1 76.04 396 ALA B O 1
ATOM 8031 N N . SER B 1 397 ? -3.059 -40.121 -20.844 1 77.96 397 SER B N 1
ATOM 8032 C CA . SER B 1 397 ? -3.307 -41.219 -19.915 1 77.96 397 SER B CA 1
ATOM 8033 C C . SER B 1 397 ? -4.457 -42.099 -20.393 1 77.96 397 SER B C 1
ATOM 8035 O O . SER B 1 397 ? -4.378 -43.327 -20.32 1 77.96 397 SER B O 1
ATOM 8037 N N . SER B 1 398 ? -5.476 -41.504 -20.875 1 79.87 398 SER B N 1
ATOM 8038 C CA . SER B 1 398 ? -6.621 -42.241 -21.399 1 79.87 398 SER B CA 1
ATOM 8039 C C . SER B 1 398 ? -6.236 -43.06 -22.626 1 79.87 398 SER B C 1
ATOM 8041 O O . SER B 1 398 ? -6.686 -44.197 -22.787 1 79.87 398 SER B O 1
ATOM 8043 N N . GLU B 1 399 ? -5.457 -42.509 -23.451 1 79.85 399 GLU B N 1
ATOM 8044 C CA . GLU B 1 399 ? -5.009 -43.197 -24.658 1 79.85 399 GLU B CA 1
ATOM 8045 C C . GLU B 1 399 ? -4.134 -44.399 -24.316 1 79.85 399 GLU B C 1
ATOM 8047 O O . GLU B 1 399 ? -4.274 -45.467 -24.917 1 79.85 399 GLU B O 1
ATOM 8052 N N . ILE B 1 400 ? -3.301 -44.175 -23.406 1 77.03 400 ILE B N 1
ATOM 8053 C CA . ILE B 1 400 ? -2.428 -45.257 -22.966 1 77.03 400 ILE B CA 1
ATOM 8054 C C . ILE B 1 400 ? -3.259 -46.352 -22.3 1 77.03 400 ILE B C 1
ATOM 8056 O O . ILE B 1 400 ? -3.029 -47.542 -22.532 1 77.03 400 ILE B O 1
ATOM 8060 N N . SER B 1 401 ? -4.214 -45.965 -21.444 1 79.86 401 SER B N 1
ATOM 8061 C CA . SER B 1 401 ? -5.101 -46.925 -20.795 1 79.86 401 SER B CA 1
ATOM 8062 C C . SER B 1 401 ? -5.874 -47.746 -21.822 1 79.86 401 SER B C 1
ATOM 8064 O O . SER B 1 401 ? -5.974 -48.969 -21.699 1 79.86 401 SER B O 1
ATOM 8066 N N . ASN B 1 402 ? -6.395 -47.12 -22.835 1 82.95 402 ASN B N 1
ATOM 8067 C CA . ASN B 1 402 ? -7.11 -47.807 -23.905 1 82.95 402 ASN B CA 1
ATOM 8068 C C . ASN B 1 402 ? -6.192 -48.749 -24.679 1 82.95 402 ASN B C 1
ATOM 8070 O O . ASN B 1 402 ? -6.584 -49.867 -25.016 1 82.95 402 ASN B O 1
ATOM 8074 N N . GLY B 1 403 ? -5.081 -48.19 -24.953 1 75.97 403 GLY B N 1
ATOM 8075 C CA . GLY B 1 403 ? -4.086 -49.03 -25.601 1 75.97 403 GLY B CA 1
ATOM 8076 C C . GLY B 1 403 ? -3.727 -50.261 -24.791 1 75.97 403 GLY B C 1
ATOM 8077 O O . GLY B 1 403 ? -3.581 -51.353 -25.344 1 75.97 403 GLY B O 1
ATOM 8078 N N . ASN B 1 404 ? -3.643 -50.182 -23.541 1 77.6 404 ASN B N 1
ATOM 8079 C CA . ASN B 1 404 ? -3.334 -51.288 -22.641 1 77.6 404 ASN B CA 1
ATOM 8080 C C . ASN B 1 404 ? -4.462 -52.316 -22.608 1 77.6 404 ASN B C 1
ATOM 8082 O O . ASN B 1 404 ? -4.209 -53.519 -22.523 1 77.6 404 ASN B O 1
ATOM 8086 N N . GLN B 1 405 ? -5.629 -51.876 -22.62 1 78.79 405 GLN B N 1
ATOM 8087 C CA . GLN B 1 405 ? -6.77 -52.786 -22.638 1 78.79 405 GLN B CA 1
ATOM 8088 C C . GLN B 1 405 ? -6.792 -53.615 -23.919 1 78.79 405 GLN B C 1
ATOM 8090 O O . GLN B 1 405 ? -7.063 -54.817 -23.882 1 78.79 405 GLN B O 1
ATOM 8095 N N . ASP B 1 406 ? -6.492 -52.972 -24.968 1 81.57 406 ASP B N 1
ATOM 8096 C CA . ASP B 1 406 ? -6.418 -53.654 -26.256 1 81.57 406 ASP B CA 1
ATOM 8097 C C . ASP B 1 406 ? -5.3 -54.694 -26.264 1 81.57 406 ASP B C 1
ATOM 8099 O O . ASP B 1 406 ? -5.495 -55.819 -26.729 1 81.57 406 ASP B O 1
ATOM 8103 N N . LEU B 1 407 ? -4.239 -54.302 -25.724 1 78.91 407 LEU B N 1
ATOM 8104 C CA . LEU B 1 407 ? -3.09 -55.198 -25.661 1 78.91 407 LEU B CA 1
ATOM 8105 C C . LEU B 1 407 ? -3.383 -56.396 -24.763 1 78.91 407 LEU B C 1
ATOM 8107 O O . LEU B 1 407 ? -2.981 -57.52 -25.07 1 78.91 407 LEU B O 1
ATOM 8111 N N . ALA B 1 408 ? -4.02 -56.177 -23.63 1 79.55 408 ALA B N 1
ATOM 8112 C CA . ALA B 1 408 ? -4.388 -57.266 -22.729 1 79.55 408 ALA B CA 1
ATOM 8113 C C . ALA B 1 408 ? -5.282 -58.282 -23.434 1 79.55 408 ALA B C 1
ATOM 8115 O O . ALA B 1 408 ? -5.076 -59.492 -23.309 1 79.55 408 ALA B O 1
ATOM 8116 N N . GLN B 1 409 ? -6.239 -57.83 -24.145 1 82.57 409 GLN B N 1
ATOM 8117 C CA . GLN B 1 409 ? -7.145 -58.701 -24.885 1 82.57 409 GLN B CA 1
ATOM 8118 C C . GLN B 1 409 ? -6.393 -59.504 -25.944 1 82.57 409 GLN B C 1
ATOM 8120 O O . GLN B 1 409 ? -6.632 -60.703 -26.107 1 82.57 409 GLN B O 1
ATOM 8125 N N . ARG B 1 410 ? -5.518 -58.823 -26.528 1 79.35 410 ARG B N 1
ATOM 8126 C CA . ARG B 1 410 ? -4.762 -59.47 -27.595 1 79.35 410 ARG B CA 1
ATOM 8127 C C . ARG B 1 410 ? -3.793 -60.504 -27.031 1 79.35 410 ARG B C 1
ATOM 8129 O O . ARG B 1 410 ? -3.579 -61.556 -27.636 1 79.35 410 ARG B O 1
ATOM 8136 N N . THR B 1 411 ? -3.149 -60.231 -25.952 1 81.08 411 THR B N 1
ATOM 8137 C CA . THR B 1 411 ? -2.256 -61.175 -25.29 1 81.08 411 THR B CA 1
ATOM 8138 C C . THR B 1 411 ? -3.022 -62.412 -24.829 1 81.08 411 THR B C 1
ATOM 8140 O O . THR B 1 411 ? -2.507 -63.53 -24.9 1 81.08 411 THR B O 1
ATOM 8143 N N . GLU B 1 412 ? -4.251 -62.289 -24.452 1 81.66 412 GLU B N 1
ATOM 8144 C CA . GLU B 1 412 ? -5.096 -63.415 -24.065 1 81.66 412 GLU B CA 1
ATOM 8145 C C . GLU B 1 412 ? -5.443 -64.285 -25.27 1 81.66 412 GLU B C 1
ATOM 8147 O O . GLU B 1 412 ? -5.396 -65.514 -25.189 1 81.66 412 GLU B O 1
ATOM 8152 N N . GLU B 1 413 ? -5.761 -63.616 -26.309 1 81.91 413 GLU B N 1
ATOM 8153 C CA . GLU B 1 413 ? -6.077 -64.336 -27.54 1 81.91 413 GLU B CA 1
ATOM 8154 C C . GLU B 1 413 ? -4.863 -65.099 -28.06 1 81.91 413 GLU B C 1
ATOM 8156 O O . GLU B 1 413 ? -4.99 -66.231 -28.533 1 81.91 413 GLU B O 1
ATOM 8161 N N . GLN B 1 414 ? -3.757 -64.476 -27.956 1 82.91 414 GLN B N 1
ATOM 8162 C CA . GLN B 1 414 ? -2.516 -65.117 -28.379 1 82.91 414 GLN B CA 1
ATOM 8163 C C . GLN B 1 414 ? -2.207 -66.339 -27.519 1 82.91 414 GLN B C 1
ATOM 8165 O O . GLN B 1 414 ? -1.767 -67.37 -28.031 1 82.91 414 GLN B O 1
ATOM 8170 N N . SER B 1 415 ? -2.381 -66.271 -26.243 1 83.51 415 SER B N 1
ATOM 8171 C CA . SER B 1 415 ? -2.159 -67.396 -25.34 1 83.51 415 SER B CA 1
ATOM 8172 C C . SER B 1 415 ? -3.065 -68.572 -25.689 1 83.51 415 SER B C 1
ATOM 8174 O O . SER B 1 415 ? -2.619 -69.721 -25.708 1 83.51 415 SER B O 1
ATOM 8176 N N . ALA B 1 416 ? -4.292 -68.269 -26.044 1 82.93 416 ALA B N 1
ATOM 8177 C CA . ALA B 1 416 ? -5.249 -69.31 -26.412 1 82.93 416 ALA B CA 1
ATOM 8178 C C . ALA B 1 416 ? -4.842 -69.994 -27.714 1 82.93 416 ALA B C 1
ATOM 8180 O O . ALA B 1 416 ? -4.912 -71.22 -27.827 1 82.93 416 ALA B O 1
ATOM 8181 N N . SER B 1 417 ? -4.473 -69.114 -28.611 1 83.59 417 SER B N 1
ATOM 8182 C CA . SER B 1 417 ? -4.052 -69.643 -29.904 1 83.59 417 SER B CA 1
ATOM 8183 C C . SER B 1 417 ? -2.806 -70.512 -29.767 1 83.59 417 SER B C 1
ATOM 8185 O O . SER B 1 417 ? -2.676 -71.532 -30.445 1 83.59 417 SER B O 1
ATOM 8187 N N . LEU B 1 418 ? -1.91 -70.222 -28.899 1 85.81 418 LEU B N 1
ATOM 8188 C CA . LEU B 1 418 ? -0.684 -70.978 -28.67 1 85.81 418 LEU B CA 1
ATOM 8189 C C . LEU B 1 418 ? -0.989 -72.329 -28.032 1 85.81 418 LEU B C 1
ATOM 8191 O O . LEU B 1 418 ? -0.374 -73.339 -28.381 1 85.81 418 LEU B O 1
ATOM 8195 N N . VAL B 1 419 ? -1.93 -72.436 -27.118 1 84.46 419 VAL B N 1
ATOM 8196 C CA . VAL B 1 419 ? -2.337 -73.687 -26.486 1 84.46 419 VAL B CA 1
ATOM 8197 C C . VAL B 1 419 ? -2.938 -74.623 -27.533 1 84.46 419 VAL B C 1
ATOM 8199 O O . VAL B 1 419 ? -2.628 -75.816 -27.559 1 84.46 419 VAL B O 1
ATOM 8202 N N . GLN B 1 420 ? -3.734 -74.011 -28.348 1 82.47 420 GLN B N 1
ATOM 8203 C CA . GLN B 1 420 ? -4.349 -74.802 -29.408 1 82.47 420 GLN B CA 1
ATOM 8204 C C . GLN B 1 420 ? -3.296 -75.34 -30.373 1 82.47 420 GLN B C 1
ATOM 8206 O O . GLN B 1 420 ? -3.365 -76.497 -30.794 1 82.47 420 GLN B O 1
ATOM 8211 N N . THR B 1 421 ? -2.396 -74.469 -30.721 1 85.63 421 THR B N 1
ATOM 8212 C CA . THR B 1 421 ? -1.328 -74.871 -31.63 1 85.63 421 THR B CA 1
ATOM 8213 C C . THR B 1 421 ? -0.473 -75.971 -31.006 1 85.63 421 THR B C 1
ATOM 8215 O O . THR B 1 421 ? -0.102 -76.933 -31.681 1 85.63 421 THR B O 1
ATOM 8218 N N . ALA B 1 422 ? -0.144 -75.838 -29.748 1 86.29 422 ALA B N 1
ATOM 8219 C CA . ALA B 1 422 ? 0.63 -76.853 -29.039 1 86.29 422 ALA B CA 1
ATOM 8220 C C . ALA B 1 422 ? -0.092 -78.197 -29.045 1 86.29 422 ALA B C 1
ATOM 8222 O O . ALA B 1 422 ? 0.532 -79.243 -29.236 1 86.29 422 ALA B O 1
ATOM 8223 N N . SER B 1 423 ? -1.364 -78.148 -28.866 1 88.78 423 SER B N 1
ATOM 8224 C CA . SER B 1 423 ? -2.166 -79.367 -28.867 1 88.78 423 SER B CA 1
ATOM 8225 C C . SER B 1 423 ? -2.16 -80.031 -30.24 1 88.78 423 SER B C 1
ATOM 8227 O O . SER B 1 423 ? -2.02 -81.251 -30.344 1 88.78 423 SER B O 1
ATOM 8229 N N . SER B 1 424 ? -2.362 -79.189 -31.233 1 88.53 424 SER B N 1
ATOM 8230 C CA . SER B 1 424 ? -2.348 -79.71 -32.597 1 88.53 424 SER B CA 1
ATOM 8231 C C . SER B 1 424 ? -0.988 -80.306 -32.946 1 88.53 424 SER B C 1
ATOM 8233 O O . SER B 1 424 ? -0.911 -81.337 -33.618 1 88.53 424 SER B O 1
ATOM 8235 N N . MET B 1 425 ? 0.012 -79.767 -32.478 1 88.52 425 MET B N 1
ATOM 8236 C CA . MET B 1 425 ? 1.366 -80.25 -32.733 1 88.52 425 MET B CA 1
ATOM 8237 C C . MET B 1 425 ? 1.615 -81.574 -32.019 1 88.52 425 MET B C 1
ATOM 8239 O O . MET B 1 425 ? 2.323 -82.44 -32.537 1 88.52 425 MET B O 1
ATOM 8243 N N . GLU B 1 426 ? 1.065 -81.746 -30.868 1 89.95 426 GLU B N 1
ATOM 8244 C CA . GLU B 1 426 ? 1.16 -83.019 -30.161 1 89.95 426 GLU B CA 1
ATOM 8245 C C . GLU B 1 426 ? 0.468 -84.135 -30.938 1 89.95 426 GLU B C 1
ATOM 8247 O O . GLU B 1 426 ? 0.975 -85.257 -31.008 1 89.95 426 GLU B O 1
ATOM 8252 N N . GLU B 1 427 ? -0.646 -83.764 -31.463 1 90.59 427 GLU B N 1
ATOM 8253 C CA . GLU B 1 427 ? -1.383 -84.749 -32.25 1 90.59 427 GLU B CA 1
ATOM 8254 C C . GLU B 1 427 ? -0.597 -85.166 -33.489 1 90.59 427 GLU B C 1
ATOM 8256 O O . GLU B 1 427 ? -0.547 -86.35 -33.829 1 90.59 427 GLU B O 1
ATOM 8261 N N . ILE B 1 428 ? -0.024 -84.23 -34.099 1 90.83 428 ILE B N 1
ATOM 8262 C CA . ILE B 1 428 ? 0.769 -84.507 -35.291 1 90.83 428 ILE B CA 1
ATOM 8263 C C . ILE B 1 428 ? 1.99 -85.344 -34.916 1 90.83 428 ILE B C 1
ATOM 8265 O O . ILE B 1 428 ? 2.388 -86.242 -35.661 1 90.83 428 ILE B O 1
ATOM 8269 N N . THR B 1 429 ? 2.607 -85.068 -33.818 1 91.22 429 THR B N 1
ATOM 8270 C CA . THR B 1 429 ? 3.757 -85.826 -33.336 1 91.22 429 THR B CA 1
ATOM 8271 C C . THR B 1 429 ? 3.4 -87.299 -33.164 1 91.22 429 THR B C 1
ATOM 8273 O O . THR B 1 429 ? 4.154 -88.179 -33.586 1 91.22 429 THR B O 1
ATOM 8276 N N . VAL B 1 430 ? 2.24 -87.48 -32.597 1 93.52 430 VAL B N 1
ATOM 8277 C CA . VAL B 1 430 ? 1.787 -88.847 -32.358 1 93.52 430 VAL B CA 1
ATOM 8278 C C . VAL B 1 430 ? 1.54 -89.55 -33.69 1 93.52 430 VAL B C 1
ATOM 8280 O O . VAL B 1 430 ? 1.941 -90.701 -33.875 1 93.52 430 VAL B O 1
ATOM 8283 N N . THR B 1 431 ? 0.955 -88.817 -34.56 1 93.38 431 THR B N 1
ATOM 8284 C CA . THR B 1 431 ? 0.614 -89.428 -35.84 1 93.38 431 THR B CA 1
ATOM 8285 C C . THR B 1 431 ? 1.87 -89.684 -36.668 1 93.38 431 THR B C 1
ATOM 8287 O O . THR B 1 431 ? 1.939 -90.663 -37.415 1 93.38 431 THR B O 1
ATOM 8290 N N . VAL B 1 432 ? 2.84 -88.947 -36.637 1 94.21 432 VAL B N 1
ATOM 8291 C CA . VAL B 1 432 ? 4.107 -89.134 -37.335 1 94.21 432 VAL B CA 1
ATOM 8292 C C . VAL B 1 432 ? 4.833 -90.354 -36.773 1 94.21 432 VAL B C 1
ATOM 8294 O O . VAL B 1 432 ? 5.423 -91.134 -37.524 1 94.21 432 VAL B O 1
ATOM 8297 N N . LYS B 1 433 ? 4.789 -90.541 -35.531 1 93.08 433 LYS B N 1
ATOM 8298 C CA . LYS B 1 433 ? 5.374 -91.722 -34.904 1 93.08 433 LYS B CA 1
ATOM 8299 C C . LYS B 1 433 ? 4.67 -92.996 -35.366 1 93.08 433 LYS B C 1
ATOM 8301 O O . LYS B 1 433 ? 5.32 -94.011 -35.625 1 93.08 433 LYS B O 1
ATOM 8306 N N . GLN B 1 434 ? 3.419 -92.86 -35.461 1 93.2 434 GLN B N 1
ATOM 8307 C CA . GLN B 1 434 ? 2.642 -93.991 -35.957 1 93.2 434 GLN B CA 1
ATOM 8308 C C . GLN B 1 434 ? 3.017 -94.327 -37.398 1 93.2 434 GLN B C 1
ATOM 8310 O O . GLN B 1 434 ? 3.135 -95.5 -37.756 1 93.2 434 GLN B O 1
ATOM 8315 N N . THR B 1 435 ? 3.186 -93.317 -38.115 1 94.18 435 THR B N 1
ATOM 8316 C CA . THR B 1 435 ? 3.595 -93.51 -39.501 1 94.18 435 THR B CA 1
ATOM 8317 C C . THR B 1 435 ? 4.952 -94.205 -39.574 1 94.18 435 THR B C 1
ATOM 8319 O O . THR B 1 435 ? 5.138 -95.134 -40.362 1 94.18 435 THR B O 1
ATOM 8322 N N . ALA B 1 436 ? 5.833 -93.807 -38.779 1 92.86 436 ALA B N 1
ATOM 8323 C CA . ALA B 1 436 ? 7.159 -94.416 -38.722 1 92.86 436 ALA B CA 1
ATOM 8324 C C . ALA B 1 436 ? 7.073 -95.878 -38.291 1 92.86 436 ALA B C 1
ATOM 8326 O O . ALA B 1 436 ? 7.75 -96.739 -38.857 1 92.86 436 ALA B O 1
ATOM 8327 N N . ASP B 1 437 ? 6.244 -96.201 -37.392 1 94.42 437 ASP B N 1
ATOM 8328 C CA . ASP B 1 437 ? 6.065 -97.561 -36.892 1 94.42 437 ASP B CA 1
ATOM 8329 C C . ASP B 1 437 ? 5.442 -98.46 -37.957 1 94.42 437 ASP B C 1
ATOM 8331 O O . ASP B 1 437 ? 5.906 -99.581 -38.179 1 94.42 437 ASP B O 1
ATOM 8335 N N . PHE B 1 438 ? 4.455 -97.836 -38.547 1 93.51 438 PHE B N 1
ATOM 8336 C CA . PHE B 1 438 ? 3.796 -98.598 -39.601 1 93.51 438 PHE B CA 1
ATOM 8337 C C . PHE B 1 438 ? 4.759 -98.881 -40.748 1 93.51 438 PHE B C 1
ATOM 8339 O O . PHE B 1 438 ? 4.75 -99.974 -41.318 1 93.51 438 PHE B O 1
ATOM 8346 N N . ALA B 1 439 ? 5.578 -97.943 -41.044 1 94.39 439 ALA B N 1
ATOM 8347 C CA . ALA B 1 439 ? 6.579 -98.115 -42.094 1 94.39 439 ALA B CA 1
ATOM 8348 C C . ALA B 1 439 ? 7.599 -99.182 -41.709 1 94.39 439 ALA B C 1
ATOM 8350 O O . ALA B 1 439 ? 7.986 -100.008 -42.54 1 94.39 439 ALA B O 1
ATOM 8351 N N . GLY B 1 440 ? 7.967 -99.204 -40.486 1 93.1 440 GLY B N 1
ATOM 8352 C CA . GLY B 1 440 ? 8.878 -100.224 -39.994 1 93.1 440 GLY B CA 1
ATOM 8353 C C . GLY B 1 440 ? 8.298 -101.624 -40.058 1 93.1 440 GLY B C 1
ATOM 8354 O O . GLY B 1 440 ? 8.968 -102.561 -40.498 1 93.1 440 GLY B O 1
ATOM 8355 N N . GLN B 1 441 ? 7.124 -101.836 -39.686 1 94.63 441 GLN B N 1
ATOM 8356 C CA . GLN B 1 441 ? 6.441 -103.124 -39.736 1 94.63 441 GLN B CA 1
ATOM 8357 C C . GLN B 1 441 ? 6.242 -103.586 -41.177 1 94.63 441 GLN B C 1
ATOM 8359 O O . GLN B 1 441 ? 6.427 -104.764 -41.487 1 94.63 441 GLN B O 1
ATOM 8364 N N . ALA B 1 442 ? 5.912 -102.585 -41.968 1 94.62 442 ALA B N 1
ATOM 8365 C CA . ALA B 1 442 ? 5.718 -102.899 -43.381 1 94.62 442 ALA B CA 1
ATOM 8366 C C . ALA B 1 442 ? 7.018 -103.379 -44.02 1 94.62 442 ALA B C 1
ATOM 8368 O O . ALA B 1 442 ? 7.015 -104.318 -44.819 1 94.62 442 ALA B O 1
ATOM 8369 N N . ARG B 1 443 ? 8.065 -102.747 -43.671 1 90.14 443 ARG B N 1
ATOM 8370 C CA . ARG B 1 443 ? 9.379 -103.14 -44.172 1 90.14 443 ARG B CA 1
ATOM 8371 C C . ARG B 1 443 ? 9.724 -104.563 -43.746 1 90.14 443 ARG B C 1
ATOM 8373 O O . ARG B 1 443 ? 10.209 -105.357 -44.554 1 90.14 443 ARG B O 1
ATOM 8380 N N . GLN B 1 444 ? 9.456 -104.955 -42.573 1 93.8 444 GLN B N 1
ATOM 8381 C CA . GLN B 1 444 ? 9.733 -106.292 -42.058 1 93.8 444 GLN B CA 1
ATOM 8382 C C . GLN B 1 444 ? 8.872 -107.34 -42.757 1 93.8 444 GLN B C 1
ATOM 8384 O O . GLN B 1 444 ? 9.369 -108.395 -43.155 1 93.8 444 GLN B O 1
ATOM 8389 N N . LEU B 1 445 ? 7.667 -106.963 -42.906 1 92.75 445 LEU B N 1
ATOM 8390 C CA . LEU B 1 445 ? 6.737 -107.887 -43.547 1 92.75 445 LEU B CA 1
ATOM 8391 C C . LEU B 1 445 ? 7.096 -108.089 -45.015 1 92.75 445 LEU B C 1
ATOM 8393 O O . LEU B 1 445 ? 6.973 -109.197 -45.541 1 92.75 445 LEU B O 1
ATOM 8397 N N . THR B 1 446 ? 7.558 -107.058 -45.634 1 93.5 446 THR B N 1
ATOM 8398 C CA . THR B 1 446 ? 7.977 -107.157 -47.028 1 93.5 446 THR B CA 1
ATOM 8399 C C . THR B 1 446 ? 9.218 -108.035 -47.159 1 93.5 446 THR B C 1
ATOM 8401 O O . THR B 1 446 ? 9.353 -108.787 -48.126 1 93.5 446 THR B O 1
ATOM 8404 N N . THR B 1 447 ? 10.043 -108.028 -46.263 1 91.08 447 THR B N 1
ATOM 8405 C CA . THR B 1 447 ? 11.23 -108.876 -46.247 1 91.08 447 THR B CA 1
ATOM 8406 C C . THR B 1 447 ? 10.845 -110.342 -46.07 1 91.08 447 THR B C 1
ATOM 8408 O O . THR B 1 447 ? 11.405 -111.22 -46.729 1 91.08 447 THR B O 1
ATOM 8411 N N . GLU B 1 448 ? 9.893 -110.59 -45.28 1 92.72 448 GLU B N 1
ATOM 8412 C CA . GLU B 1 448 ? 9.411 -111.952 -45.068 1 92.72 448 GLU B CA 1
ATOM 8413 C C . GLU B 1 448 ? 8.767 -112.513 -46.334 1 92.72 448 GLU B C 1
ATOM 8415 O O . GLU B 1 448 ? 8.978 -113.677 -46.679 1 92.72 448 GLU B O 1
ATOM 8420 N N . VAL B 1 449 ? 8.073 -111.628 -46.933 1 92.24 449 VAL B N 1
ATOM 8421 C CA . VAL B 1 449 ? 7.425 -112.024 -48.179 1 92.24 449 VAL B CA 1
ATOM 8422 C C . VAL B 1 449 ? 8.483 -112.325 -49.238 1 92.24 449 VAL B C 1
ATOM 8424 O O . VAL B 1 449 ? 8.346 -113.28 -50.007 1 92.24 449 VAL B O 1
ATOM 8427 N N . ASP B 1 450 ? 9.477 -111.514 -49.263 1 88.07 450 ASP B N 1
ATOM 8428 C CA . ASP B 1 450 ? 10.597 -111.721 -50.177 1 88.07 450 ASP B CA 1
ATOM 8429 C C . ASP B 1 450 ? 11.272 -113.067 -49.921 1 88.07 450 ASP B C 1
ATOM 8431 O O . ASP B 1 450 ? 11.563 -113.81 -50.861 1 88.07 450 ASP B O 1
ATOM 8435 N N . ASP B 1 451 ? 11.459 -113.562 -48.775 1 90.75 451 ASP B N 1
ATOM 8436 C CA . ASP B 1 451 ? 12.078 -114.829 -48.398 1 90.75 451 ASP B CA 1
ATOM 8437 C C . ASP B 1 451 ? 11.194 -116.011 -48.79 1 90.75 451 ASP B C 1
ATOM 8439 O O . ASP B 1 451 ? 11.687 -117.019 -49.302 1 90.75 451 ASP B O 1
ATOM 8443 N N . GLN B 1 452 ? 10.008 -115.82 -48.54 1 90.08 452 GLN B N 1
ATOM 8444 C CA . GLN B 1 452 ? 9.054 -116.864 -48.896 1 90.08 452 GLN B CA 1
ATOM 8445 C C . GLN B 1 452 ? 9.015 -117.083 -50.405 1 90.08 452 GLN B C 1
ATOM 8447 O O . GLN B 1 452 ? 8.952 -118.223 -50.871 1 90.08 452 GLN B O 1
ATOM 8452 N N . ALA B 1 453 ? 9.116 -116.006 -51.136 1 88.35 453 ALA B N 1
ATOM 8453 C CA . ALA B 1 453 ? 9.123 -116.08 -52.595 1 88.35 453 ALA B CA 1
ATOM 8454 C C . ALA B 1 453 ? 10.377 -116.786 -53.102 1 88.35 453 ALA B C 1
ATOM 8456 O O . ALA B 1 453 ? 10.309 -117.595 -54.031 1 88.35 453 ALA B O 1
ATOM 8457 N N . HIS B 1 454 ? 11.446 -116.641 -52.48 1 87.32 454 HIS B N 1
ATOM 8458 C CA . HIS B 1 454 ? 12.691 -117.31 -52.842 1 87.32 454 HIS B CA 1
ATOM 8459 C C . HIS B 1 454 ? 12.616 -118.806 -52.556 1 87.32 454 HIS B C 1
ATOM 8461 O O . HIS B 1 454 ? 13.076 -119.62 -53.361 1 87.32 454 HIS B O 1
ATOM 8467 N N . ARG B 1 455 ? 12.063 -119.171 -51.543 1 91.31 455 ARG B N 1
ATOM 8468 C CA . ARG B 1 455 ? 11.909 -120.58 -51.193 1 91.31 455 ARG B CA 1
ATOM 8469 C C . ARG B 1 455 ? 10.994 -121.293 -52.183 1 91.31 455 ARG B C 1
ATOM 8471 O O . ARG B 1 455 ? 11.295 -122.404 -52.624 1 91.31 455 ARG B O 1
ATOM 8478 N N . VAL B 1 456 ? 9.965 -120.496 -52.426 1 90.6 456 VAL B N 1
ATOM 8479 C CA . VAL B 1 456 ? 9.015 -121.058 -53.379 1 90.6 456 VAL B CA 1
ATOM 8480 C C . VAL B 1 456 ? 9.681 -121.21 -54.745 1 90.6 456 VAL B C 1
ATOM 8482 O O . VAL B 1 456 ? 9.444 -122.193 -55.451 1 90.6 456 VAL B O 1
ATOM 8485 N N . GLY B 1 457 ? 10.495 -120.253 -55.068 1 84.58 457 GLY B N 1
ATOM 8486 C CA . GLY B 1 457 ? 11.262 -120.341 -56.3 1 84.58 457 GLY B CA 1
ATOM 8487 C C . GLY B 1 457 ? 12.157 -121.564 -56.361 1 84.58 457 GLY B C 1
ATOM 8488 O O . GLY B 1 457 ? 12.206 -122.254 -57.381 1 84.58 457 GLY B O 1
ATOM 8489 N N . THR B 1 458 ? 12.723 -122.076 -55.378 1 90.93 458 THR B N 1
ATOM 8490 C CA . THR B 1 458 ? 13.596 -123.242 -55.313 1 90.93 458 THR B CA 1
ATOM 8491 C C . THR B 1 458 ? 12.787 -124.531 -55.426 1 90.93 458 THR B C 1
ATOM 8493 O O . THR B 1 458 ? 13.208 -125.478 -56.092 1 90.93 458 THR B O 1
ATOM 8496 N N . ILE B 1 459 ? 11.707 -124.495 -54.799 1 89.88 459 ILE B N 1
ATOM 8497 C CA . ILE B 1 459 ? 10.824 -125.655 -54.825 1 89.88 459 ILE B CA 1
ATOM 8498 C C . ILE B 1 459 ? 10.321 -125.889 -56.247 1 89.88 459 ILE B C 1
ATOM 8500 O O . ILE B 1 459 ? 10.295 -127.026 -56.725 1 89.88 459 ILE B O 1
ATOM 8504 N N . THR B 1 460 ? 10.049 -124.885 -56.91 1 87.5 460 THR B N 1
ATOM 8505 C CA . THR B 1 460 ? 9.541 -124.971 -58.275 1 87.5 460 THR B CA 1
ATOM 8506 C C . THR B 1 460 ? 10.642 -125.411 -59.235 1 87.5 460 THR B C 1
ATOM 8508 O O . THR B 1 460 ? 10.381 -126.141 -60.194 1 87.5 460 THR B O 1
ATOM 8511 N N . GLU B 1 461 ? 11.796 -125.038 -58.977 1 85.34 461 GLU B N 1
ATOM 8512 C CA . GLU B 1 461 ? 12.932 -125.492 -59.774 1 85.34 461 GLU B CA 1
ATOM 8513 C C . GLU B 1 461 ? 13.161 -126.991 -59.604 1 85.34 461 GLU B C 1
ATOM 8515 O O . GLU B 1 461 ? 13.44 -127.696 -60.576 1 85.34 461 GLU B O 1
ATOM 8520 N N . SER B 1 462 ? 13.014 -127.521 -58.506 1 90.44 462 SER B N 1
ATOM 8521 C CA . SER B 1 462 ? 13.164 -128.946 -58.233 1 90.44 462 SER B CA 1
ATOM 8522 C C . SER B 1 462 ? 12.053 -129.756 -58.893 1 90.44 462 SER B C 1
ATOM 8524 O O . SER B 1 462 ? 12.283 -130.877 -59.352 1 90.44 462 SER B O 1
ATOM 8526 N N . ALA B 1 463 ? 10.968 -129.119 -58.87 1 87.86 463 ALA B N 1
ATOM 8527 C CA . ALA B 1 463 ? 9.849 -129.76 -59.557 1 87.86 463 ALA B CA 1
ATOM 8528 C C . ALA B 1 463 ? 10.117 -129.871 -61.055 1 87.86 463 ALA B C 1
ATOM 8530 O O . ALA B 1 463 ? 9.774 -130.877 -61.68 1 87.86 463 ALA B O 1
ATOM 8531 N N . SER B 1 464 ? 10.731 -128.953 -61.633 1 86.52 464 SER B N 1
ATOM 8532 C CA . SER B 1 464 ? 11.125 -128.981 -63.038 1 86.52 464 SER B CA 1
ATOM 8533 C C . SER B 1 464 ? 12.136 -130.09 -63.307 1 86.52 464 SER B C 1
ATOM 8535 O O . SER B 1 464 ? 12.05 -130.784 -64.322 1 86.52 464 SER B O 1
ATOM 8537 N N . ASP B 1 465 ? 12.954 -130.337 -62.403 1 87.74 465 ASP B N 1
ATOM 8538 C CA . ASP B 1 465 ? 13.947 -131.399 -62.534 1 87.74 465 ASP B CA 1
ATOM 8539 C C . ASP B 1 465 ? 13.288 -132.776 -62.482 1 87.74 465 ASP B C 1
ATOM 8541 O O . ASP B 1 465 ? 13.668 -133.68 -63.229 1 87.74 465 ASP B O 1
ATOM 8545 N N . ALA B 1 466 ? 12.422 -132.862 -61.6 1 86.36 466 ALA B N 1
ATOM 8546 C CA . ALA B 1 466 ? 11.693 -134.124 -61.489 1 86.36 466 ALA B CA 1
ATOM 8547 C C . ALA B 1 466 ? 10.946 -134.441 -62.781 1 86.36 466 ALA B C 1
ATOM 8549 O O . ALA B 1 466 ? 10.944 -135.586 -63.239 1 86.36 466 ALA B O 1
ATOM 8550 N N . MET B 1 467 ? 10.489 -133.506 -63.455 1 84.91 467 MET B N 1
ATOM 8551 C CA . MET B 1 467 ? 9.759 -133.672 -64.709 1 84.91 467 MET B CA 1
ATOM 8552 C C . MET B 1 467 ? 10.702 -134.08 -65.837 1 84.91 467 MET B C 1
ATOM 8554 O O . MET B 1 467 ? 10.344 -134.899 -66.685 1 84.91 467 MET B O 1
ATOM 8558 N N . GLU B 1 468 ? 11.823 -133.644 -65.814 1 86.26 468 GLU B N 1
ATOM 8559 C CA . GLU B 1 468 ? 12.82 -134.011 -66.816 1 86.26 468 GLU B CA 1
ATOM 8560 C C . GLU B 1 468 ? 13.236 -135.472 -66.671 1 86.26 468 GLU B C 1
ATOM 8562 O O . GLU B 1 468 ? 13.446 -136.165 -67.669 1 86.26 468 GLU B O 1
ATOM 8567 N N . ARG B 1 469 ? 13.361 -136.011 -65.49 1 89.65 469 ARG B N 1
ATOM 8568 C CA . ARG B 1 469 ? 13.698 -137.411 -65.251 1 89.65 469 ARG B CA 1
ATOM 8569 C C . ARG B 1 469 ? 12.592 -138.334 -65.75 1 89.65 469 ARG B C 1
ATOM 8571 O O . ARG B 1 469 ? 12.869 -139.386 -66.33 1 89.65 469 ARG B O 1
ATOM 8578 N N . ILE B 1 470 ? 11.431 -137.803 -65.562 1 89.37 470 ILE B N 1
ATOM 8579 C CA . ILE B 1 470 ? 10.276 -138.572 -66.013 1 89.37 470 ILE B CA 1
ATOM 8580 C C . ILE B 1 470 ? 10.266 -138.641 -67.539 1 89.37 470 ILE B C 1
ATOM 8582 O O . ILE B 1 470 ? 9.971 -139.689 -68.117 1 89.37 470 ILE B O 1
ATOM 8586 N N . GLN B 1 471 ? 10.579 -137.624 -68.104 1 86.78 471 GLN B N 1
ATOM 8587 C CA . GLN B 1 471 ? 10.656 -137.568 -69.56 1 86.78 471 GLN B CA 1
ATOM 8588 C C . GLN B 1 471 ? 11.713 -138.531 -70.093 1 86.78 471 GLN B C 1
ATOM 8590 O O . GLN B 1 471 ? 11.463 -139.267 -71.05 1 86.78 471 GLN B O 1
ATOM 8595 N N . ASP B 1 472 ? 12.782 -138.587 -69.459 1 89.95 472 ASP B N 1
ATOM 8596 C CA . ASP B 1 472 ? 13.872 -139.468 -69.869 1 89.95 472 ASP B CA 1
ATOM 8597 C C . ASP B 1 472 ? 13.476 -140.935 -69.723 1 89.95 472 ASP B C 1
ATOM 8599 O O . ASP B 1 472 ? 13.703 -141.738 -70.63 1 89.95 472 ASP B O 1
ATOM 8603 N N . THR B 1 473 ? 12.925 -141.129 -68.634 1 89.62 473 THR B N 1
ATOM 8604 C CA . THR B 1 473 ? 12.499 -142.499 -68.374 1 89.62 473 THR B CA 1
ATOM 8605 C C . THR B 1 473 ? 11.445 -142.939 -69.387 1 89.62 473 THR B C 1
ATOM 8607 O O . THR B 1 473 ? 11.479 -144.071 -69.874 1 89.62 473 THR B O 1
ATOM 8610 N N . SER B 1 474 ? 10.582 -142.078 -69.776 1 88.78 474 SER B N 1
ATOM 8611 C CA . SER B 1 474 ? 9.527 -142.373 -70.74 1 88.78 474 SER B CA 1
ATOM 8612 C C . SER B 1 474 ? 10.102 -142.627 -72.129 1 88.78 474 SER B C 1
ATOM 8614 O O . SER B 1 474 ? 9.633 -143.51 -72.849 1 88.78 474 SER B O 1
ATOM 8616 N N . GLN B 1 475 ? 11.104 -142.058 -72.442 1 88.36 475 GLN B N 1
ATOM 8617 C CA . GLN B 1 475 ? 11.755 -142.253 -73.733 1 88.36 475 GLN B CA 1
ATOM 8618 C C . GLN B 1 475 ? 12.487 -143.591 -73.783 1 88.36 475 GLN B C 1
ATOM 8620 O O . GLN B 1 475 ? 12.478 -144.272 -74.811 1 88.36 475 GLN B O 1
ATOM 8625 N N . ARG B 1 476 ? 13.029 -144.009 -72.738 1 92.37 476 ARG B N 1
ATOM 8626 C CA . ARG B 1 476 ? 13.729 -145.287 -72.664 1 92.37 476 ARG B CA 1
ATOM 8627 C C . ARG B 1 476 ? 12.748 -146.453 -72.731 1 92.37 476 ARG B C 1
ATOM 8629 O O . ARG B 1 476 ? 13.022 -147.464 -73.382 1 92.37 476 ARG B O 1
ATOM 8636 N N . VAL B 1 477 ? 11.643 -146.151 -72.14 1 92.46 477 VAL B N 1
ATOM 8637 C CA . VAL B 1 477 ? 10.604 -147.174 -72.182 1 92.46 477 VAL B CA 1
ATOM 8638 C C . VAL B 1 477 ? 10.118 -147.359 -73.617 1 92.46 477 VAL B C 1
ATOM 8640 O O . VAL B 1 477 ? 9.901 -148.488 -74.066 1 92.46 477 VAL B O 1
ATOM 8643 N N . ASN B 1 478 ? 9.988 -146.264 -74.23 1 87.57 478 ASN B N 1
ATOM 8644 C CA . ASN B 1 478 ? 9.563 -146.314 -75.625 1 87.57 478 ASN B CA 1
ATOM 8645 C C . ASN B 1 478 ? 10.539 -147.118 -76.48 1 87.57 478 ASN B C 1
ATOM 8647 O O . ASN B 1 478 ? 10.124 -147.86 -77.372 1 87.57 478 ASN B O 1
ATOM 8651 N N . ALA B 1 479 ? 11.78 -147.129 -76.233 1 91.15 479 ALA B N 1
ATOM 8652 C CA . ALA B 1 479 ? 12.8 -147.857 -76.983 1 91.15 479 ALA B CA 1
ATOM 8653 C C . ALA B 1 479 ? 12.742 -149.351 -76.68 1 91.15 479 ALA B C 1
ATOM 8655 O O . ALA B 1 479 ? 12.889 -150.18 -77.581 1 91.15 479 ALA B O 1
ATOM 8656 N N . VAL B 1 480 ? 12.47 -149.604 -75.527 1 93.44 480 VAL B N 1
ATOM 8657 C CA . VAL B 1 480 ? 12.437 -151.004 -75.12 1 93.44 480 VAL B CA 1
ATOM 8658 C C . VAL B 1 480 ? 11.179 -151.673 -75.67 1 93.44 480 VAL B C 1
ATOM 8660 O O . VAL B 1 480 ? 11.211 -152.842 -76.061 1 93.44 480 VAL B O 1
ATOM 8663 N N . VAL B 1 481 ? 10.136 -150.903 -75.735 1 92.21 481 VAL B N 1
ATOM 8664 C CA . VAL B 1 481 ? 8.882 -151.423 -76.27 1 92.21 481 VAL B CA 1
ATOM 8665 C C . VAL B 1 481 ? 9.032 -151.698 -77.765 1 92.21 481 VAL B C 1
ATOM 8667 O O . VAL B 1 481 ? 8.481 -152.674 -78.281 1 92.21 481 VAL B O 1
ATOM 8670 N N . ALA B 1 482 ? 9.808 -151.051 -78.405 1 89.84 482 ALA B N 1
ATOM 8671 C CA . ALA B 1 482 ? 10.099 -151.293 -79.816 1 89.84 482 ALA B CA 1
ATOM 8672 C C . ALA B 1 482 ? 10.869 -152.596 -80.002 1 89.84 482 ALA B C 1
ATOM 8674 O O . ALA B 1 482 ? 10.639 -153.328 -80.968 1 89.84 482 ALA B O 1
ATOM 8675 N N . ALA B 1 483 ? 11.643 -152.926 -79.133 1 91.78 483 ALA B N 1
ATOM 8676 C CA . ALA B 1 483 ? 12.389 -154.182 -79.174 1 91.78 483 ALA B CA 1
ATOM 8677 C C . ALA B 1 483 ? 11.465 -155.375 -78.95 1 91.78 483 ALA B C 1
ATOM 8679 O O . ALA B 1 483 ? 11.597 -156.404 -79.617 1 91.78 483 ALA B O 1
ATOM 8680 N N . ILE B 1 484 ? 10.554 -155.127 -78.164 1 90.43 484 ILE B N 1
ATOM 8681 C CA . ILE B 1 484 ? 9.6 -156.194 -77.883 1 90.43 484 ILE B CA 1
ATOM 8682 C C . ILE B 1 484 ? 8.718 -156.433 -79.107 1 90.43 484 ILE B C 1
ATOM 8684 O O . ILE B 1 484 ? 8.416 -157.579 -79.448 1 90.43 484 ILE B O 1
ATOM 8688 N N . ASP B 1 485 ? 8.392 -155.399 -79.673 1 89.28 485 ASP B N 1
ATOM 8689 C CA . ASP B 1 485 ? 7.606 -155.486 -80.9 1 89.28 485 ASP B CA 1
ATOM 8690 C C . ASP B 1 485 ? 8.372 -156.232 -81.99 1 89.28 485 ASP B C 1
ATOM 8692 O O . ASP B 1 485 ? 7.797 -157.052 -82.709 1 89.28 485 ASP B O 1
ATOM 8696 N N . ALA B 1 486 ? 9.561 -156.151 -82.076 1 92.11 486 ALA B N 1
ATOM 8697 C CA . ALA B 1 486 ? 10.403 -156.827 -83.06 1 92.11 486 ALA B CA 1
ATOM 8698 C C . ALA B 1 486 ? 10.541 -158.312 -82.737 1 92.11 486 ALA B C 1
ATOM 8700 O O . ALA B 1 486 ? 10.532 -159.153 -83.639 1 92.11 486 ALA B O 1
ATOM 8701 N N . ILE B 1 487 ? 10.592 -158.493 -81.553 1 91.02 487 ILE B N 1
ATOM 8702 C CA . ILE B 1 487 ? 10.714 -159.875 -81.1 1 91.02 487 ILE B CA 1
ATOM 8703 C C . ILE B 1 487 ? 9.414 -160.626 -81.38 1 91.02 487 ILE B C 1
ATOM 8705 O O . ILE B 1 487 ? 9.438 -161.776 -81.823 1 91.02 487 ILE B O 1
ATOM 8709 N N . ALA B 1 488 ? 8.359 -159.99 -81.149 1 92.37 488 ALA B N 1
ATOM 8710 C CA . ALA B 1 488 ? 7.053 -160.585 -81.416 1 92.37 488 ALA B CA 1
ATOM 8711 C C . ALA B 1 488 ? 6.865 -160.851 -82.907 1 92.37 488 ALA B C 1
ATOM 8713 O O . ALA B 1 488 ? 6.317 -161.886 -83.295 1 92.37 488 ALA B O 1
ATOM 8714 N N . PHE B 1 489 ? 7.416 -160.156 -83.711 1 86.88 489 PHE B N 1
ATOM 8715 C CA . PHE B 1 489 ? 7.337 -160.328 -85.156 1 86.88 489 PHE B CA 1
ATOM 8716 C C . PHE B 1 489 ? 8.203 -161.496 -85.611 1 86.88 489 PHE B C 1
ATOM 8718 O O . PHE B 1 489 ? 7.772 -162.317 -86.423 1 86.88 489 PHE B O 1
ATOM 8725 N N . GLN B 1 490 ? 9.31 -161.448 -85.12 1 90.75 490 GLN B N 1
ATOM 8726 C CA . GLN B 1 490 ? 10.239 -162.517 -85.472 1 90.75 490 GLN B CA 1
ATOM 8727 C C . GLN B 1 490 ? 9.709 -163.876 -85.027 1 90.75 490 GLN B C 1
ATOM 8729 O O . GLN B 1 490 ? 9.857 -164.871 -85.74 1 90.75 490 GLN B O 1
ATOM 8734 N N . THR B 1 491 ? 9.062 -163.749 -83.892 1 87.56 491 THR B N 1
ATOM 8735 C CA . THR B 1 491 ? 8.469 -164.979 -83.38 1 87.56 491 THR B CA 1
ATOM 8736 C C . THR B 1 491 ? 7.28 -165.403 -84.238 1 87.56 491 THR B C 1
ATOM 8738 O O . THR B 1 491 ? 7.085 -166.593 -84.494 1 87.56 491 THR B O 1
ATOM 8741 N N . ASN B 1 492 ? 6.575 -164.528 -84.647 1 88.57 492 ASN B N 1
ATOM 8742 C CA . ASN B 1 492 ? 5.447 -164.79 -85.535 1 88.57 492 ASN B CA 1
ATOM 8743 C C . ASN B 1 492 ? 5.909 -165.357 -86.875 1 88.57 492 ASN B C 1
ATOM 8745 O O . ASN B 1 492 ? 5.282 -166.269 -87.416 1 88.57 492 ASN B O 1
ATOM 8749 N N . LEU B 1 493 ? 6.996 -165.002 -87.379 1 88.72 493 LEU B N 1
ATOM 8750 C CA . LEU B 1 493 ? 7.548 -165.485 -88.64 1 88.72 493 LEU B CA 1
ATOM 8751 C C . LEU B 1 493 ? 8.095 -166.9 -88.486 1 88.72 493 LEU B C 1
ATOM 8753 O O . LEU B 1 493 ? 7.931 -167.734 -89.38 1 88.72 493 LEU B O 1
ATOM 8757 N N . LEU B 1 494 ? 8.682 -167.034 -87.447 1 88.51 494 LEU B N 1
ATOM 8758 C CA . LEU B 1 494 ? 9.222 -168.358 -87.158 1 88.51 494 LEU B CA 1
ATOM 8759 C C . LEU B 1 494 ? 8.1 -169.378 -86.992 1 88.51 494 LEU B C 1
ATOM 8761 O O . LEU B 1 494 ? 8.216 -170.515 -87.455 1 88.51 494 LEU B O 1
ATOM 8765 N N . ALA B 1 495 ? 6.993 -168.898 -86.385 1 85.73 495 ALA B N 1
ATOM 8766 C CA . ALA B 1 495 ? 5.823 -169.751 -86.194 1 85.73 495 ALA B CA 1
ATOM 8767 C C . ALA B 1 495 ? 5.137 -170.047 -87.525 1 85.73 495 ALA B C 1
ATOM 8769 O O . ALA B 1 495 ? 4.667 -171.165 -87.753 1 85.73 495 ALA B O 1
ATOM 8770 N N . LEU B 1 496 ? 5.224 -169.276 -88.445 1 84.48 496 LEU B N 1
ATOM 8771 C CA . LEU B 1 496 ? 4.663 -169.469 -89.777 1 84.48 496 LEU B CA 1
ATOM 8772 C C . LEU B 1 496 ? 5.495 -170.464 -90.58 1 84.48 496 LEU B C 1
ATOM 8774 O O . LEU B 1 496 ? 4.945 -171.347 -91.241 1 84.48 496 LEU B O 1
ATOM 8778 N N . ASN B 1 497 ? 6.642 -170.424 -90.495 1 84.43 497 ASN B N 1
ATOM 8779 C CA . ASN B 1 497 ? 7.538 -171.336 -91.199 1 84.43 497 ASN B CA 1
ATOM 8780 C C . ASN B 1 497 ? 7.449 -172.753 -90.639 1 84.43 497 ASN B C 1
ATOM 8782 O O . ASN B 1 497 ? 7.53 -173.727 -91.389 1 84.43 497 ASN B O 1
ATOM 8786 N N . ALA B 1 498 ? 7.253 -172.678 -89.313 1 84.05 498 ALA B N 1
ATOM 8787 C CA . ALA B 1 498 ? 7.097 -173.967 -88.644 1 84.05 498 ALA B CA 1
ATOM 8788 C C . ALA B 1 498 ? 5.778 -174.63 -89.03 1 84.05 498 ALA B C 1
ATOM 8790 O O . ALA B 1 498 ? 5.71 -175.853 -89.172 1 84.05 498 ALA B O 1
ATOM 8791 N N . ALA B 1 499 ? 4.791 -173.923 -89.384 1 84.06 499 ALA B N 1
ATOM 8792 C CA . ALA B 1 499 ? 3.5 -174.441 -89.829 1 84.06 499 ALA B CA 1
ATOM 8793 C C . ALA B 1 499 ? 3.588 -174.987 -91.251 1 84.06 499 ALA B C 1
ATOM 8795 O O . ALA B 1 499 ? 2.983 -176.014 -91.567 1 84.06 499 ALA B O 1
ATOM 8796 N N . VAL B 1 500 ? 4.384 -174.502 -92.068 1 82.53 500 VAL B N 1
ATOM 8797 C CA . VAL B 1 500 ? 4.571 -174.936 -93.449 1 82.53 500 VAL B CA 1
ATOM 8798 C C . VAL B 1 500 ? 5.359 -176.244 -93.478 1 82.53 500 VAL B C 1
ATOM 8800 O O . VAL B 1 500 ? 5.014 -177.167 -94.22 1 82.53 500 VAL B O 1
ATOM 8803 N N . GLU B 1 501 ? 6.247 -176.26 -92.726 1 76.75 501 GLU B N 1
ATOM 8804 C CA . GLU B 1 501 ? 7.082 -177.455 -92.665 1 76.75 501 GLU B CA 1
ATOM 8805 C C . GLU B 1 501 ? 6.31 -178.639 -92.089 1 76.75 501 GLU B C 1
ATOM 8807 O O . GLU B 1 501 ? 6.498 -179.778 -92.52 1 76.75 501 GLU B O 1
ATOM 8812 N N . ALA B 1 502 ? 5.462 -178.325 -91.108 1 81.12 502 ALA B N 1
ATOM 8813 C CA . ALA B 1 502 ? 4.618 -179.359 -90.516 1 81.12 502 ALA B CA 1
ATOM 8814 C C . ALA B 1 502 ? 3.626 -179.908 -91.538 1 81.12 502 ALA B C 1
ATOM 8816 O O . ALA B 1 502 ? 3.335 -181.107 -91.549 1 81.12 502 ALA B O 1
ATOM 8817 N N . ALA B 1 503 ? 3.217 -179.267 -92.435 1 80.35 503 ALA B N 1
ATOM 8818 C CA . ALA B 1 503 ? 2.313 -179.692 -93.5 1 80.35 503 ALA B CA 1
ATOM 8819 C C . ALA B 1 503 ? 3.038 -180.568 -94.518 1 80.35 503 ALA B C 1
ATOM 8821 O O . ALA B 1 503 ? 2.463 -181.523 -95.046 1 80.35 503 ALA B O 1
ATOM 8822 N N . ARG B 1 504 ? 4.202 -180.345 -94.756 1 78.19 504 ARG B N 1
ATOM 8823 C CA . ARG B 1 504 ? 5.023 -181.055 -95.732 1 78.19 504 ARG B CA 1
ATOM 8824 C C . ARG B 1 504 ? 5.365 -182.458 -95.242 1 78.19 504 ARG B C 1
ATOM 8826 O O . ARG B 1 504 ? 5.603 -183.361 -96.047 1 78.19 504 ARG B O 1
ATOM 8833 N N . ALA B 1 505 ? 5.37 -182.563 -93.977 1 78.86 505 ALA B N 1
ATOM 8834 C CA . ALA B 1 505 ? 5.759 -183.833 -93.371 1 78.86 505 ALA B CA 1
ATOM 8835 C C . ALA B 1 505 ? 4.563 -184.775 -93.256 1 78.86 505 ALA B C 1
ATOM 8837 O O . ALA B 1 505 ? 4.696 -185.901 -92.77 1 78.86 505 ALA B O 1
ATOM 8838 N N . GLY B 1 506 ? 3.328 -184.455 -93.626 1 77 506 GLY B N 1
ATOM 8839 C CA . GLY B 1 506 ? 2.126 -185.265 -93.738 1 77 506 GLY B CA 1
ATOM 8840 C C . GLY B 1 506 ? 1.589 -185.725 -92.396 1 77 506 GLY B C 1
ATOM 8841 O O . GLY B 1 506 ? 1.365 -184.91 -91.499 1 77 506 GLY B O 1
ATOM 8842 N N . GLN B 1 507 ? 1.655 -187.28 -92.183 1 76.42 507 GLN B N 1
ATOM 8843 C CA . GLN B 1 507 ? 1.062 -187.885 -90.995 1 76.42 507 GLN B CA 1
ATOM 8844 C C . GLN B 1 507 ? 1.96 -187.698 -89.776 1 76.42 507 GLN B C 1
ATOM 8846 O O . GLN B 1 507 ? 1.47 -187.575 -88.651 1 76.42 507 GLN B O 1
ATOM 8851 N N . HIS B 1 508 ? 3.601 -188.354 -90.174 1 72.01 508 HIS B N 1
ATOM 8852 C CA . HIS B 1 508 ? 4.564 -188.184 -89.092 1 72.01 508 HIS B CA 1
ATOM 8853 C C . HIS B 1 508 ? 4.622 -186.732 -88.63 1 72.01 508 HIS B C 1
ATOM 8855 O O . HIS B 1 508 ? 5.19 -186.434 -87.576 1 72.01 508 HIS B O 1
ATOM 8861 N N . GLY B 1 509 ? 3.43 -185.029 -88.993 1 77.21 509 GLY B N 1
ATOM 8862 C CA . GLY B 1 509 ? 3.541 -183.611 -88.689 1 77.21 509 GLY B CA 1
ATOM 8863 C C . GLY B 1 509 ? 2.326 -183.058 -87.97 1 77.21 509 GLY B C 1
ATOM 8864 O O . GLY B 1 509 ? 2.294 -181.88 -87.609 1 77.21 509 GLY B O 1
ATOM 8865 N N . ARG B 1 510 ? 1.366 -183.528 -87.57 1 84.1 510 ARG B N 1
ATOM 8866 C CA . ARG B 1 510 ? 0.099 -183.062 -87.016 1 84.1 510 ARG B CA 1
ATOM 8867 C C . ARG B 1 510 ? 0.303 -182.423 -85.646 1 84.1 510 ARG B C 1
ATOM 8869 O O . ARG B 1 510 ? -0.265 -181.368 -85.356 1 84.1 510 ARG B O 1
ATOM 8876 N N . GLY B 1 511 ? 1.143 -182.949 -84.838 1 79.58 511 GLY B N 1
ATOM 8877 C CA . GLY B 1 511 ? 1.42 -182.408 -83.517 1 79.58 511 GLY B CA 1
ATOM 8878 C C . GLY B 1 511 ? 2.161 -181.084 -83.557 1 79.58 511 GLY B C 1
ATOM 8879 O O . GLY B 1 511 ? 1.848 -180.168 -82.794 1 79.58 511 GLY B O 1
ATOM 8880 N N . PHE B 1 512 ? 2.92 -180.87 -84.557 1 79.45 512 PHE B N 1
ATOM 8881 C CA . PHE B 1 512 ? 3.742 -179.674 -84.698 1 79.45 512 PHE B CA 1
ATOM 8882 C C . PHE B 1 512 ? 2.933 -178.529 -85.296 1 79.45 512 PHE B C 1
ATOM 8884 O O . PHE B 1 512 ? 3.168 -177.362 -84.974 1 79.45 512 PHE B O 1
ATOM 8891 N N . SER B 1 513 ? 1.983 -178.894 -85.986 1 83.77 513 SER B N 1
ATOM 8892 C CA . SER B 1 513 ? 1.088 -177.895 -86.561 1 83.77 513 SER B CA 1
ATOM 8893 C C . SER B 1 513 ? 0.273 -177.195 -85.479 1 83.77 513 SER B C 1
ATOM 8895 O O . SER B 1 513 ? -0.003 -175.998 -85.579 1 83.77 513 SER B O 1
ATOM 8897 N N . VAL B 1 514 ? 0.111 -177.939 -84.387 1 86.57 514 VAL B N 1
ATOM 8898 C CA . VAL B 1 514 ? -0.65 -177.395 -83.267 1 86.57 514 VAL B CA 1
ATOM 8899 C C . VAL B 1 514 ? 0.239 -176.469 -82.44 1 86.57 514 VAL B C 1
ATOM 8901 O O . VAL B 1 514 ? -0.19 -175.387 -82.031 1 86.57 514 VAL B O 1
ATOM 8904 N N . VAL B 1 515 ? 1.386 -176.79 -82.376 1 85.58 515 VAL B N 1
ATOM 8905 C CA . VAL B 1 515 ? 2.338 -175.982 -81.621 1 85.58 515 VAL B CA 1
ATOM 8906 C C . VAL B 1 515 ? 2.643 -174.695 -82.384 1 85.58 515 VAL B C 1
ATOM 8908 O O . VAL B 1 515 ? 2.671 -173.61 -81.798 1 85.58 515 VAL B O 1
ATOM 8911 N N . ALA B 1 516 ? 2.845 -174.767 -83.598 1 85.17 516 ALA B N 1
ATOM 8912 C CA . ALA B 1 516 ? 3.141 -173.605 -84.433 1 85.17 516 ALA B CA 1
ATOM 8913 C C . ALA B 1 516 ? 1.981 -172.614 -84.425 1 85.17 516 ALA B C 1
ATOM 8915 O O . ALA B 1 516 ? 2.194 -171.4 -84.367 1 85.17 516 ALA B O 1
ATOM 8916 N N . ALA B 1 517 ? 0.812 -173.218 -84.305 1 84.87 517 ALA B N 1
ATOM 8917 C CA . ALA B 1 517 ? -0.374 -172.364 -84.291 1 84.87 517 ALA B CA 1
ATOM 8918 C C . ALA B 1 517 ? -0.511 -171.639 -82.955 1 84.87 517 ALA B C 1
ATOM 8920 O O . ALA B 1 517 ? -0.909 -170.472 -82.914 1 84.87 517 ALA B O 1
ATOM 8921 N N . GLU B 1 518 ? -0.053 -172.319 -82.008 1 89.33 518 GLU B N 1
ATOM 8922 C CA . GLU B 1 518 ? -0.152 -171.721 -80.68 1 89.33 518 GLU B CA 1
ATOM 8923 C C . GLU B 1 518 ? 0.923 -170.659 -80.471 1 89.33 518 GLU B C 1
ATOM 8925 O O . GLU B 1 518 ? 0.665 -169.618 -79.863 1 89.33 518 GLU B O 1
ATOM 8930 N N . VAL B 1 519 ? 2.058 -170.846 -81.001 1 88.23 519 VAL B N 1
ATOM 8931 C CA . VAL B 1 519 ? 3.148 -169.881 -80.9 1 88.23 519 VAL B CA 1
ATOM 8932 C C . VAL B 1 519 ? 2.821 -168.642 -81.73 1 88.23 519 VAL B C 1
ATOM 8934 O O . VAL B 1 519 ? 3.124 -167.518 -81.324 1 88.23 519 VAL B O 1
ATOM 8937 N N . ARG B 1 520 ? 2.184 -168.91 -82.764 1 90.41 520 ARG B N 1
ATOM 8938 C CA . ARG B 1 520 ? 1.758 -167.789 -83.596 1 90.41 520 ARG B CA 1
ATOM 8939 C C . ARG B 1 520 ? 0.725 -166.931 -82.872 1 90.41 520 ARG B C 1
ATOM 8941 O O . ARG B 1 520 ? 0.814 -165.702 -82.884 1 90.41 520 ARG B O 1
ATOM 8948 N N . GLN B 1 521 ? -0.097 -167.632 -82.14 1 91.02 521 GLN B N 1
ATOM 8949 C CA . GLN B 1 521 ? -1.143 -166.931 -81.402 1 91.02 521 GLN B CA 1
ATOM 8950 C C . GLN B 1 521 ? -0.557 -166.143 -80.234 1 91.02 521 GLN B C 1
ATOM 8952 O O . GLN B 1 521 ? -0.957 -165.004 -79.984 1 91.02 521 GLN B O 1
ATOM 8957 N N . LEU B 1 522 ? 0.438 -166.58 -79.659 1 89.08 522 LEU B N 1
ATOM 8958 C CA . LEU B 1 522 ? 1.083 -165.928 -78.525 1 89.08 522 LEU B CA 1
ATOM 8959 C C . LEU B 1 522 ? 1.939 -164.754 -78.987 1 89.08 522 LEU B C 1
ATOM 8961 O O . LEU B 1 522 ? 2.007 -163.725 -78.31 1 89.08 522 LEU B O 1
ATOM 8965 N N . SER B 1 523 ? 2.491 -164.92 -80.098 1 90.85 523 SER B N 1
ATOM 8966 C CA . SER B 1 523 ? 3.291 -163.833 -80.653 1 90.85 523 SER B CA 1
ATOM 8967 C C . SER B 1 523 ? 2.414 -162.655 -81.064 1 90.85 523 SER B C 1
ATOM 8969 O O . SER B 1 523 ? 2.796 -161.497 -80.885 1 90.85 523 SER B O 1
ATOM 8971 N N . GLN B 1 524 ? 1.242 -163.042 -81.555 1 89.99 524 GLN B N 1
ATOM 8972 C CA . GLN B 1 524 ? 0.297 -161.995 -81.931 1 89.99 524 GLN B CA 1
ATOM 8973 C C . GLN B 1 524 ? -0.237 -161.268 -80.7 1 89.99 524 GLN B C 1
ATOM 8975 O O . GLN B 1 524 ? -0.411 -160.048 -80.72 1 89.99 524 GLN B O 1
ATOM 8980 N N . ARG B 1 525 ? -0.306 -161.93 -79.701 1 91.6 525 ARG B N 1
ATOM 8981 C CA . ARG B 1 525 ? -0.772 -161.321 -78.459 1 91.6 525 ARG B CA 1
ATOM 8982 C C . ARG B 1 525 ? 0.31 -160.442 -77.842 1 91.6 525 ARG B C 1
ATOM 8984 O O . ARG B 1 525 ? 0.014 -159.385 -77.281 1 91.6 525 ARG B O 1
ATOM 8991 N N . SER B 1 526 ? 1.485 -160.838 -77.912 1 90.45 526 SER B N 1
ATOM 8992 C CA . SER B 1 526 ? 2.6 -160.044 -77.407 1 90.45 526 SER B CA 1
ATOM 8993 C C . SER B 1 526 ? 2.752 -158.744 -78.19 1 90.45 526 SER B C 1
ATOM 8995 O O . SER B 1 526 ? 3.027 -157.692 -77.61 1 90.45 526 SER B O 1
ATOM 8997 N N . ALA B 1 527 ? 2.532 -158.811 -79.355 1 90 527 ALA B N 1
ATOM 8998 C CA . ALA B 1 527 ? 2.589 -157.623 -80.203 1 90 527 ALA B CA 1
ATOM 8999 C C . ALA B 1 527 ? 1.469 -156.646 -79.855 1 90 527 ALA B C 1
ATOM 9001 O O . ALA B 1 527 ? 1.674 -155.43 -79.858 1 90 527 ALA B O 1
ATOM 9002 N N . ASP B 1 528 ? 0.348 -157.166 -79.477 1 93.26 528 ASP B N 1
ATOM 9003 C CA . ASP B 1 528 ? -0.786 -156.331 -79.094 1 93.26 528 ASP B CA 1
ATOM 9004 C C . ASP B 1 528 ? -0.523 -155.622 -77.768 1 93.26 528 ASP B C 1
ATOM 9006 O O . ASP B 1 528 ? -0.843 -154.441 -77.615 1 93.26 528 ASP B O 1
ATOM 9010 N N . GLU B 1 529 ? 0.081 -156.31 -76.981 1 92.02 529 GLU B N 1
ATOM 9011 C CA . GLU B 1 529 ? 0.405 -155.716 -75.688 1 92.02 529 GLU B CA 1
ATOM 9012 C C . GLU B 1 529 ? 1.499 -154.661 -75.824 1 92.02 529 GLU B C 1
ATOM 9014 O O . GLU B 1 529 ? 1.451 -153.62 -75.165 1 92.02 529 GLU B O 1
ATOM 9019 N N . ALA B 1 530 ? 2.395 -154.786 -76.608 1 88.29 530 ALA B N 1
ATOM 9020 C CA . ALA B 1 530 ? 3.442 -153.803 -76.877 1 88.29 530 ALA B CA 1
ATOM 9021 C C . ALA B 1 530 ? 2.858 -152.537 -77.498 1 88.29 530 ALA B C 1
ATOM 9023 O O . ALA B 1 530 ? 3.293 -151.427 -77.182 1 88.29 530 ALA B O 1
ATOM 9024 N N . GLY B 1 531 ? 1.902 -152.917 -78.344 1 91.38 531 GLY B N 1
ATOM 9025 C CA . GLY B 1 531 ? 1.212 -151.782 -78.938 1 91.38 531 GLY B CA 1
ATOM 9026 C C . GLY B 1 531 ? 0.479 -150.93 -77.92 1 91.38 531 GLY B C 1
ATOM 9027 O O . GLY B 1 531 ? 0.471 -149.702 -78.02 1 91.38 531 GLY B O 1
ATOM 9028 N N . LYS B 1 532 ? 0.001 -151.541 -76.924 1 93.43 532 LYS B N 1
ATOM 9029 C CA . LYS B 1 532 ? -0.671 -150.812 -75.851 1 93.43 532 LYS B CA 1
ATOM 9030 C C . LYS B 1 532 ? 0.326 -149.998 -75.032 1 93.43 532 LYS B C 1
ATOM 9032 O O . LYS B 1 532 ? 0.05 -148.853 -74.668 1 93.43 532 LYS B O 1
ATOM 9037 N N . ILE B 1 533 ? 1.387 -150.341 -74.738 1 90.88 533 ILE B N 1
ATOM 9038 C CA . ILE B 1 533 ? 2.402 -149.641 -73.958 1 90.88 533 ILE B CA 1
ATOM 9039 C C . ILE B 1 533 ? 2.895 -148.42 -74.729 1 90.88 533 ILE B C 1
ATOM 9041 O O . ILE B 1 533 ? 3.091 -147.349 -74.149 1 90.88 533 ILE B O 1
ATOM 9045 N N . ARG B 1 534 ? 3.081 -148.626 -75.981 1 87.73 534 ARG B N 1
ATOM 9046 C CA . ARG B 1 534 ? 3.544 -147.522 -76.815 1 87.73 534 ARG B CA 1
ATOM 9047 C C . ARG B 1 534 ? 2.569 -146.35 -76.762 1 87.73 534 ARG B C 1
ATOM 9049 O O . ARG B 1 534 ? 2.986 -145.192 -76.688 1 87.73 534 ARG B O 1
ATOM 9056 N N . ALA B 1 535 ? 1.29 -146.761 -76.728 1 91.47 535 ALA B N 1
ATOM 9057 C CA . ALA B 1 535 ? 0.274 -145.713 -76.684 1 91.47 535 ALA B CA 1
ATOM 9058 C C . ALA B 1 535 ? 0.273 -145.007 -75.331 1 91.47 535 ALA B C 1
ATOM 9060 O O . ALA B 1 535 ? 0.191 -143.778 -75.265 1 91.47 535 ALA B O 1
ATOM 9061 N N . LEU B 1 536 ? 0.51 -145.628 -74.363 1 88.17 536 LEU B N 1
ATOM 9062 C CA . LEU B 1 536 ? 0.508 -145.08 -73.011 1 88.17 536 LEU B CA 1
ATOM 9063 C C . LEU B 1 536 ? 1.747 -144.223 -72.769 1 88.17 536 LEU B C 1
ATOM 9065 O O . LEU B 1 536 ? 1.659 -143.157 -72.156 1 88.17 536 LEU B O 1
ATOM 9069 N N . ILE B 1 537 ? 2.776 -144.687 -73.294 1 87.61 537 ILE B N 1
ATOM 9070 C CA . ILE B 1 537 ? 4.021 -143.951 -73.101 1 87.61 537 ILE B CA 1
ATOM 9071 C C . ILE B 1 537 ? 3.976 -142.645 -73.891 1 87.61 537 ILE B C 1
ATOM 9073 O O . ILE B 1 537 ? 4.493 -141.621 -73.439 1 87.61 537 ILE B O 1
ATOM 9077 N N . SER B 1 538 ? 3.353 -142.839 -75.069 1 89.63 538 SER B N 1
ATOM 9078 C CA . SER B 1 538 ? 3.182 -141.617 -75.847 1 89.63 538 SER B CA 1
ATOM 9079 C C . SER B 1 538 ? 2.337 -140.595 -75.093 1 89.63 538 SER B C 1
ATOM 9081 O O . SER B 1 538 ? 2.657 -139.405 -75.082 1 89.63 538 SER B O 1
ATOM 9083 N N . ASP B 1 539 ? 1.406 -141.063 -74.333 1 86.54 539 ASP B N 1
ATOM 9084 C CA . ASP B 1 539 ? 0.559 -140.196 -73.521 1 86.54 539 ASP B CA 1
ATOM 9085 C C . ASP B 1 539 ? 1.331 -139.634 -72.329 1 86.54 539 ASP B C 1
ATOM 9087 O O . ASP B 1 539 ? 1.152 -138.471 -71.96 1 86.54 539 ASP B O 1
ATOM 9091 N N . SER B 1 540 ? 2.187 -140.282 -71.824 1 85.11 540 SER B N 1
ATOM 9092 C CA . SER B 1 540 ? 2.991 -139.851 -70.685 1 85.11 540 SER B CA 1
ATOM 9093 C C . SER B 1 540 ? 3.974 -138.755 -71.086 1 85.11 540 SER B C 1
ATOM 9095 O O . SER B 1 540 ? 4.138 -137.768 -70.366 1 85.11 540 SER B O 1
ATOM 9097 N N . ILE B 1 541 ? 4.552 -139.007 -72.22 1 84.03 541 ILE B N 1
ATOM 9098 C CA . ILE B 1 541 ? 5.508 -138.026 -72.721 1 84.03 541 ILE B CA 1
ATOM 9099 C C . ILE B 1 541 ? 4.801 -136.694 -72.963 1 84.03 541 ILE B C 1
ATOM 9101 O O . ILE B 1 541 ? 5.341 -135.631 -72.647 1 84.03 541 ILE B O 1
ATOM 9105 N N . ALA B 1 542 ? 3.553 -136.787 -73.392 1 87.32 542 ALA B N 1
ATOM 9106 C CA . ALA B 1 542 ? 2.789 -135.568 -73.645 1 87.32 542 ALA B CA 1
ATOM 9107 C C . ALA B 1 542 ? 2.442 -134.857 -72.34 1 87.32 542 ALA B C 1
ATOM 9109 O O . ALA B 1 542 ? 2.534 -133.631 -72.25 1 87.32 542 ALA B O 1
ATOM 9110 N N . SER B 1 543 ? 2.198 -135.604 -71.389 1 85.03 543 SER B N 1
ATOM 9111 C CA . SER B 1 543 ? 1.832 -135.04 -70.094 1 85.03 543 SER B CA 1
ATOM 9112 C C . SER B 1 543 ? 3.041 -134.427 -69.397 1 85.03 543 SER B C 1
ATOM 9114 O O . SER B 1 543 ? 2.928 -133.386 -68.745 1 85.03 543 SER B O 1
ATOM 9116 N N . VAL B 1 544 ? 4.175 -134.905 -69.489 1 86.2 544 VAL B N 1
ATOM 9117 C CA . VAL B 1 544 ? 5.403 -134.384 -68.898 1 86.2 544 VAL B CA 1
ATOM 9118 C C . VAL B 1 544 ? 5.783 -133.067 -69.57 1 86.2 544 VAL B C 1
ATOM 9120 O O . VAL B 1 544 ? 6.215 -132.124 -68.903 1 86.2 544 VAL B O 1
ATOM 9123 N N . ASN B 1 545 ? 5.556 -133.159 -70.906 1 87.33 545 ASN B N 1
ATOM 9124 C CA . ASN B 1 545 ? 5.851 -131.926 -71.628 1 87.33 545 ASN B CA 1
ATOM 9125 C C . ASN B 1 545 ? 4.959 -130.778 -71.165 1 87.33 545 ASN B C 1
ATOM 9127 O O . ASN B 1 545 ? 5.43 -129.653 -70.986 1 87.33 545 ASN B O 1
ATOM 9131 N N . GLU B 1 546 ? 3.79 -131.125 -70.905 1 88.25 546 GLU B N 1
ATOM 9132 C CA . GLU B 1 546 ? 2.854 -130.122 -70.404 1 88.25 546 GLU B CA 1
ATOM 9133 C C . GLU B 1 546 ? 3.215 -129.691 -68.985 1 88.25 546 GLU B C 1
ATOM 9135 O O . GLU B 1 546 ? 3.205 -128.499 -68.671 1 88.25 546 GLU B O 1
ATOM 9140 N N . GLY B 1 547 ? 3.585 -130.437 -68.165 1 80.1 547 GLY B N 1
ATOM 9141 C CA . GLY B 1 547 ? 3.99 -130.145 -66.799 1 80.1 547 GLY B CA 1
ATOM 9142 C C . GLY B 1 547 ? 5.235 -129.281 -66.718 1 80.1 547 GLY B C 1
ATOM 9143 O O . GLY B 1 547 ? 5.288 -128.333 -65.932 1 80.1 547 GLY B O 1
ATOM 9144 N N . THR B 1 548 ? 6.149 -129.638 -67.553 1 83.62 548 THR B N 1
ATOM 9145 C CA . THR B 1 548 ? 7.381 -128.859 -67.581 1 83.62 548 THR B CA 1
ATOM 9146 C C . THR B 1 548 ? 7.096 -127.41 -67.968 1 83.62 548 THR B C 1
ATOM 9148 O O . THR B 1 548 ? 7.671 -126.484 -67.393 1 83.62 548 THR B O 1
ATOM 9151 N N . LYS B 1 549 ? 6.123 -127.264 -68.838 1 89.41 549 LYS B N 1
ATOM 9152 C CA . LYS B 1 549 ? 5.759 -125.918 -69.268 1 89.41 549 LYS B CA 1
ATOM 9153 C C . LYS B 1 549 ? 5.094 -125.14 -68.136 1 89.41 549 LYS B C 1
ATOM 9155 O O . LYS B 1 549 ? 5.399 -123.965 -67.92 1 89.41 549 LYS B O 1
ATOM 9160 N N . LEU B 1 550 ? 4.344 -125.725 -67.377 1 87.53 550 LEU B N 1
ATOM 9161 C CA . LEU B 1 550 ? 3.62 -125.086 -66.284 1 87.53 550 LEU B CA 1
ATOM 9162 C C . LEU B 1 550 ? 4.565 -124.73 -65.141 1 87.53 550 LEU B C 1
ATOM 9164 O O . LEU B 1 550 ? 4.469 -123.643 -64.566 1 87.53 550 LEU B O 1
ATOM 9168 N N . VAL B 1 551 ? 5.536 -125.458 -64.824 1 84.86 551 VAL B N 1
ATOM 9169 C CA . VAL B 1 551 ? 6.493 -125.19 -63.756 1 84.86 551 VAL B CA 1
ATOM 9170 C C . VAL B 1 551 ? 7.398 -124.025 -64.153 1 84.86 551 VAL B C 1
ATOM 9172 O O . VAL B 1 551 ? 7.736 -123.182 -63.32 1 84.86 551 VAL B O 1
ATOM 9175 N N . ASN B 1 552 ? 7.655 -124.091 -65.504 1 86.31 552 ASN B N 1
ATOM 9176 C CA . ASN B 1 552 ? 8.472 -122.979 -65.978 1 86.31 552 ASN B CA 1
ATOM 9177 C C . ASN B 1 552 ? 7.72 -121.654 -65.891 1 86.31 552 ASN B C 1
ATOM 9179 O O . ASN B 1 552 ? 8.307 -120.623 -65.562 1 86.31 552 ASN B O 1
ATOM 9183 N N . GLN B 1 553 ? 6.48 -121.72 -66.091 1 89.55 553 GLN B N 1
ATOM 9184 C CA . GLN B 1 553 ? 5.656 -120.521 -65.977 1 89.55 553 GLN B CA 1
ATOM 9185 C C . GLN B 1 553 ? 5.506 -120.093 -64.52 1 89.55 553 GLN B C 1
ATOM 9187 O O . GLN B 1 553 ? 5.495 -118.898 -64.216 1 89.55 553 GLN B O 1
ATOM 9192 N N . SER B 1 554 ? 5.468 -120.878 -63.643 1 89.03 554 SER B N 1
ATOM 9193 C CA . SER B 1 554 ? 5.392 -120.582 -62.216 1 89.03 554 SER B CA 1
ATOM 9194 C C . SER B 1 554 ? 6.671 -119.915 -61.72 1 89.03 554 SER B C 1
ATOM 9196 O O . SER B 1 554 ? 6.619 -118.979 -60.92 1 89.03 554 SER B O 1
ATOM 9198 N N . ASN B 1 555 ? 7.765 -120.419 -62.253 1 86.2 555 ASN B N 1
ATOM 9199 C CA . ASN B 1 555 ? 9.051 -119.834 -61.89 1 86.2 555 ASN B CA 1
ATOM 9200 C C . ASN B 1 555 ? 9.137 -118.368 -62.305 1 86.2 555 ASN B C 1
ATOM 9202 O O . ASN B 1 555 ? 9.646 -117.535 -61.554 1 86.2 555 ASN B O 1
ATOM 9206 N N . GLN B 1 556 ? 8.544 -118.135 -63.462 1 90.08 556 GLN B N 1
ATOM 9207 C CA . GLN B 1 556 ? 8.547 -116.751 -63.925 1 90.08 556 GLN B CA 1
ATOM 9208 C C . GLN B 1 556 ? 7.616 -115.887 -63.079 1 90.08 556 GLN B C 1
ATOM 9210 O O . GLN B 1 556 ? 7.94 -114.739 -62.767 1 90.08 556 GLN B O 1
ATOM 9215 N N . GLY B 1 557 ? 6.576 -116.399 -62.7 1 88.95 557 GLY B N 1
ATOM 9216 C CA . GLY B 1 557 ? 5.639 -115.684 -61.849 1 88.95 557 GLY B CA 1
ATOM 9217 C C . GLY B 1 557 ? 6.207 -115.352 -60.482 1 88.95 557 GLY B C 1
ATOM 9218 O O . GLY B 1 557 ? 6.012 -114.246 -59.975 1 88.95 557 GLY B O 1
ATOM 9219 N N . ILE B 1 558 ? 6.976 -116.177 -59.88 1 88.97 558 ILE B N 1
ATOM 9220 C CA . ILE B 1 558 ? 7.588 -115.967 -58.573 1 88.97 558 ILE B CA 1
ATOM 9221 C C . ILE B 1 558 ? 8.643 -114.867 -58.668 1 88.97 558 ILE B C 1
ATOM 9223 O O . ILE B 1 558 ? 8.764 -114.035 -57.765 1 88.97 558 ILE B O 1
ATOM 9227 N N . ASN B 1 559 ? 9.294 -114.906 -59.828 1 89.09 559 ASN B N 1
ATOM 9228 C CA . ASN B 1 559 ? 10.28 -113.849 -60.026 1 89.09 559 ASN B CA 1
ATOM 9229 C C . ASN B 1 559 ? 9.621 -112.475 -60.103 1 89.09 559 ASN B C 1
ATOM 9231 O O . ASN B 1 559 ? 10.173 -111.489 -59.613 1 89.09 559 ASN B O 1
ATOM 9235 N N . ASP B 1 560 ? 8.465 -112.492 -60.65 1 90.09 560 ASP B N 1
ATOM 9236 C CA . ASP B 1 560 ? 7.726 -111.236 -60.731 1 90.09 560 ASP B CA 1
ATOM 9237 C C . ASP B 1 560 ? 7.251 -110.788 -59.351 1 90.09 560 ASP B C 1
ATOM 9239 O O . ASP B 1 560 ? 7.247 -109.593 -59.047 1 90.09 560 ASP B O 1
ATOM 9243 N N . ILE B 1 561 ? 6.969 -111.664 -58.541 1 89.12 561 ILE B N 1
ATOM 9244 C CA . ILE B 1 561 ? 6.524 -111.366 -57.184 1 89.12 561 ILE B CA 1
ATOM 9245 C C . ILE B 1 561 ? 7.684 -110.786 -56.376 1 89.12 561 ILE B C 1
ATOM 9247 O O . ILE B 1 561 ? 7.523 -109.779 -55.683 1 89.12 561 ILE B O 1
ATOM 9251 N N . VAL B 1 562 ? 8.828 -111.382 -56.502 1 87 562 VAL B N 1
ATOM 9252 C CA . VAL B 1 562 ? 10.011 -110.92 -55.783 1 87 562 VAL B CA 1
ATOM 9253 C C . VAL B 1 562 ? 10.339 -109.486 -56.195 1 87 562 VAL B C 1
ATOM 9255 O O . VAL B 1 562 ? 10.629 -108.641 -55.345 1 87 562 VAL B O 1
ATOM 9258 N N . THR B 1 563 ? 10.152 -109.236 -57.506 1 91.29 563 THR B N 1
ATOM 9259 C CA . THR B 1 563 ? 10.445 -107.897 -58.005 1 91.29 563 THR B CA 1
ATOM 9260 C C . THR B 1 563 ? 9.431 -106.888 -57.474 1 91.29 563 THR B C 1
ATOM 9262 O O . THR B 1 563 ? 9.8 -105.784 -57.068 1 91.29 563 THR B O 1
ATOM 9265 N N . GLY B 1 564 ? 8.238 -107.217 -57.462 1 89.49 564 GLY B N 1
ATOM 9266 C CA . GLY B 1 564 ? 7.191 -106.352 -56.944 1 89.49 564 GLY B CA 1
ATOM 9267 C C . GLY B 1 564 ? 7.343 -106.051 -55.465 1 89.49 564 GLY B C 1
ATOM 9268 O O . GLY B 1 564 ? 7.182 -104.905 -55.039 1 89.49 564 GLY B O 1
ATOM 9269 N N . THR B 1 565 ? 7.734 -106.951 -54.679 1 89.35 565 THR B N 1
ATOM 9270 C CA . THR B 1 565 ? 7.891 -106.789 -53.238 1 89.35 565 THR B CA 1
ATOM 9271 C C . THR B 1 565 ? 9.078 -105.885 -52.921 1 89.35 565 THR B C 1
ATOM 9273 O O . THR B 1 565 ? 9.048 -105.13 -51.947 1 89.35 565 THR B O 1
ATOM 9276 N N . ARG B 1 566 ? 10.045 -106.011 -53.768 1 90.18 566 ARG B N 1
ATOM 9277 C CA . ARG B 1 566 ? 11.202 -105.141 -53.58 1 90.18 566 ARG B CA 1
ATOM 9278 C C . ARG B 1 566 ? 10.83 -103.68 -53.805 1 90.18 566 ARG B C 1
ATOM 9280 O O . ARG B 1 566 ? 11.297 -102.797 -53.082 1 90.18 566 ARG B O 1
ATOM 9287 N N . LYS B 1 567 ? 9.991 -103.499 -54.723 1 93.55 567 LYS B N 1
ATOM 9288 C CA . LYS B 1 567 ? 9.564 -102.129 -54.992 1 93.55 567 LYS B CA 1
ATOM 9289 C C . LYS B 1 567 ? 8.724 -101.58 -53.842 1 93.55 567 LYS B C 1
ATOM 9291 O O . LYS B 1 567 ? 8.844 -100.406 -53.484 1 93.55 567 LYS B O 1
ATOM 9296 N N . VAL B 1 568 ? 7.915 -102.289 -53.243 1 93.77 568 VAL B N 1
ATOM 9297 C CA . VAL B 1 568 ? 7.123 -101.874 -52.09 1 93.77 568 VAL B CA 1
ATOM 9298 C C . VAL B 1 568 ? 8.046 -101.554 -50.917 1 93.77 568 VAL B C 1
ATOM 9300 O O . VAL B 1 568 ? 7.848 -100.558 -50.217 1 93.77 568 VAL B O 1
ATOM 9303 N N . ARG B 1 569 ? 8.986 -102.321 -50.738 1 91.96 569 ARG B N 1
ATOM 9304 C CA . ARG B 1 569 ? 9.94 -102.1 -49.657 1 91.96 569 ARG B CA 1
ATOM 9305 C C . ARG B 1 569 ? 10.635 -100.751 -49.808 1 91.96 569 ARG B C 1
ATOM 9307 O O . ARG B 1 569 ? 10.824 -100.03 -48.826 1 91.96 569 ARG B O 1
ATOM 9314 N N . ASP B 1 570 ? 10.952 -100.458 -51.093 1 94.26 570 ASP B N 1
ATOM 9315 C CA . ASP B 1 570 ? 11.621 -99.186 -51.345 1 94.26 570 ASP B CA 1
ATOM 9316 C C . ASP B 1 570 ? 10.708 -98.009 -51.009 1 94.26 570 ASP B C 1
ATOM 9318 O O . ASP B 1 570 ? 11.152 -97.021 -50.422 1 94.26 570 ASP B O 1
ATOM 9322 N N . LEU B 1 571 ? 9.525 -98.131 -51.305 1 93.65 571 LEU B N 1
ATOM 9323 C CA . LEU B 1 571 ? 8.574 -97.058 -51.032 1 93.65 571 LEU B CA 1
ATOM 9324 C C . LEU B 1 571 ? 8.349 -96.901 -49.532 1 93.65 571 LEU B C 1
ATOM 9326 O O . LEU B 1 571 ? 8.253 -95.779 -49.028 1 93.65 571 LEU B O 1
ATOM 9330 N N . VAL B 1 572 ? 8.257 -97.903 -48.839 1 94.84 572 VAL B N 1
ATOM 9331 C CA . VAL B 1 572 ? 8.06 -97.861 -47.393 1 94.84 572 VAL B CA 1
ATOM 9332 C C . VAL B 1 572 ? 9.293 -97.26 -46.721 1 94.84 572 VAL B C 1
ATOM 9334 O O . VAL B 1 572 ? 9.179 -96.56 -45.713 1 94.84 572 VAL B O 1
ATOM 9337 N N . ASN B 1 573 ? 10.454 -97.598 -47.348 1 93.6 573 ASN B N 1
ATOM 9338 C CA . ASN B 1 573 ? 11.664 -96.955 -46.846 1 93.6 573 ASN B CA 1
ATOM 9339 C C . ASN B 1 573 ? 11.61 -95.441 -47.025 1 93.6 573 ASN B C 1
ATOM 9341 O O . ASN B 1 573 ? 12.074 -94.692 -46.162 1 93.6 573 ASN B O 1
ATOM 9345 N N . GLU B 1 574 ? 11.06 -95.102 -48.117 1 94.14 574 GLU B N 1
ATOM 9346 C CA . GLU B 1 574 ? 10.92 -93.67 -48.359 1 94.14 574 GLU B CA 1
ATOM 9347 C C . GLU B 1 574 ? 9.941 -93.036 -47.375 1 94.14 574 GLU B C 1
ATOM 9349 O O . GLU B 1 574 ? 10.14 -91.902 -46.937 1 94.14 574 GLU B O 1
ATOM 9354 N N . ILE B 1 575 ? 8.972 -93.658 -47.008 1 94.98 575 ILE B N 1
ATOM 9355 C CA . ILE B 1 575 ? 7.999 -93.183 -46.03 1 94.98 575 ILE B CA 1
ATOM 9356 C C . ILE B 1 575 ? 8.669 -93.033 -44.666 1 94.98 575 ILE B C 1
ATOM 9358 O O . ILE B 1 575 ? 8.45 -92.042 -43.965 1 94.98 575 ILE B O 1
ATOM 9362 N N . ALA B 1 576 ? 9.424 -93.979 -44.298 1 92.91 576 ALA B N 1
ATOM 9363 C CA . ALA B 1 576 ? 10.143 -93.911 -43.029 1 92.91 576 ALA B CA 1
ATOM 9364 C C . ALA B 1 576 ? 11.057 -92.69 -42.98 1 92.91 576 ALA B C 1
ATOM 9366 O O . ALA B 1 576 ? 11.142 -92.011 -41.954 1 92.91 576 ALA B O 1
ATOM 9367 N N . VAL B 1 577 ? 11.692 -92.411 -44.119 1 93.16 577 VAL B N 1
ATOM 9368 C CA . VAL B 1 577 ? 12.583 -91.258 -44.19 1 93.16 577 VAL B CA 1
ATOM 9369 C C . VAL B 1 577 ? 11.771 -89.97 -44.071 1 93.16 577 VAL B C 1
ATOM 9371 O O . VAL B 1 577 ? 12.164 -89.045 -43.356 1 93.16 577 VAL B O 1
ATOM 9374 N N . ALA B 1 578 ? 10.678 -89.95 -44.708 1 92.25 578 ALA B N 1
ATOM 9375 C CA . ALA B 1 578 ? 9.804 -88.782 -44.634 1 92.25 578 ALA B CA 1
ATOM 9376 C C . ALA B 1 578 ? 9.294 -88.568 -43.212 1 92.25 578 ALA B C 1
ATOM 9378 O O . ALA B 1 578 ? 9.211 -87.432 -42.74 1 92.25 578 ALA B O 1
ATOM 9379 N N . ALA B 1 579 ? 8.957 -89.539 -42.521 1 92.39 579 ALA B N 1
ATOM 9380 C CA . ALA B 1 579 ? 8.48 -89.451 -41.144 1 92.39 579 ALA B CA 1
ATOM 9381 C C . ALA B 1 579 ? 9.571 -88.92 -40.218 1 92.39 579 ALA B C 1
ATOM 9383 O O . ALA B 1 579 ? 9.289 -88.157 -39.291 1 92.39 579 ALA B O 1
ATOM 9384 N N . ASP B 1 580 ? 10.782 -89.341 -40.562 1 91.95 580 ASP B N 1
ATOM 9385 C CA . ASP B 1 580 ? 11.906 -88.831 -39.783 1 91.95 580 ASP B CA 1
ATOM 9386 C C . ASP B 1 580 ? 12.097 -87.333 -40.01 1 91.95 580 ASP B C 1
ATOM 9388 O O . ASP B 1 580 ? 12.339 -86.582 -39.063 1 91.95 580 ASP B O 1
ATOM 9392 N N . GLU B 1 581 ? 11.967 -86.939 -41.197 1 91.86 581 GLU B N 1
ATOM 9393 C CA . GLU B 1 581 ? 12.068 -85.517 -41.514 1 91.86 581 GLU B CA 1
ATOM 9394 C C . GLU B 1 581 ? 10.945 -84.723 -40.854 1 91.86 581 GLU B C 1
ATOM 9396 O O . GLU B 1 581 ? 11.168 -83.616 -40.36 1 91.86 581 GLU B O 1
ATOM 9401 N N . GLN B 1 582 ? 9.829 -85.267 -40.869 1 91.65 582 GLN B N 1
ATOM 9402 C CA . GLN B 1 582 ? 8.694 -84.627 -40.214 1 91.65 582 GLN B CA 1
ATOM 9403 C C . GLN B 1 582 ? 8.931 -84.49 -38.712 1 91.65 582 GLN B C 1
ATOM 9405 O O . GLN B 1 582 ? 8.615 -83.456 -38.12 1 91.65 582 GLN B O 1
ATOM 9410 N N . SER B 1 583 ? 9.416 -85.484 -38.108 1 92.3 583 SER B N 1
ATOM 9411 C CA . SER B 1 583 ? 9.708 -85.452 -36.679 1 92.3 583 SER B CA 1
ATOM 9412 C C . SER B 1 583 ? 10.681 -84.329 -36.338 1 92.3 583 SER B C 1
ATOM 9414 O O . SER B 1 583 ? 10.521 -83.649 -35.323 1 92.3 583 SER B O 1
ATOM 9416 N N . LEU B 1 584 ? 11.675 -84.113 -37.254 1 90.35 584 LEU B N 1
ATOM 9417 C CA . LEU B 1 584 ? 12.627 -83.025 -37.057 1 90.35 584 LEU B CA 1
ATOM 9418 C C . LEU B 1 584 ? 11.942 -81.671 -37.203 1 90.35 584 LEU B C 1
ATOM 9420 O O . LEU B 1 584 ? 12.22 -80.744 -36.437 1 90.35 584 LEU B O 1
ATOM 9424 N N . GLY B 1 585 ? 11.148 -81.578 -38.185 1 88.1 585 GLY B N 1
ATOM 9425 C CA . GLY B 1 585 ? 10.377 -80.357 -38.356 1 88.1 585 GLY B CA 1
ATOM 9426 C C . GLY B 1 585 ? 9.489 -80.041 -37.167 1 88.1 585 GLY B C 1
ATOM 9427 O O . GLY B 1 585 ? 9.407 -78.89 -36.735 1 88.1 585 GLY B O 1
ATOM 9428 N N . ILE B 1 586 ? 8.827 -80.944 -36.588 1 90.66 586 ILE B N 1
ATOM 9429 C CA . ILE B 1 586 ? 7.945 -80.784 -35.437 1 90.66 586 ILE B CA 1
ATOM 9430 C C . ILE B 1 586 ? 8.749 -80.297 -34.234 1 90.66 586 ILE B C 1
ATOM 9432 O O . ILE B 1 586 ? 8.288 -79.439 -33.477 1 90.66 586 ILE B O 1
ATOM 9436 N N . ALA B 1 587 ? 9.915 -80.857 -34.082 1 89.27 587 ALA B N 1
ATOM 9437 C CA . ALA B 1 587 ? 10.771 -80.421 -32.981 1 89.27 587 ALA B CA 1
ATOM 9438 C C . ALA B 1 587 ? 11.113 -78.939 -33.106 1 89.27 587 ALA B C 1
ATOM 9440 O O . ALA B 1 587 ? 11.126 -78.212 -32.11 1 89.27 587 ALA B O 1
ATOM 9441 N N . GLN B 1 588 ? 11.377 -78.517 -34.272 1 88.28 588 GLN B N 1
ATOM 9442 C CA . GLN B 1 588 ? 11.686 -77.113 -34.522 1 88.28 588 GLN B CA 1
ATOM 9443 C C . GLN B 1 588 ? 10.481 -76.224 -34.23 1 88.28 588 GLN B C 1
ATOM 9445 O O . GLN B 1 588 ? 10.625 -75.142 -33.657 1 88.28 588 GLN B O 1
ATOM 9450 N N . ILE B 1 589 ? 9.34 -76.602 -34.546 1 87.41 589 ILE B N 1
ATOM 9451 C CA . ILE B 1 589 ? 8.121 -75.835 -34.316 1 87.41 589 ILE B CA 1
ATOM 9452 C C . ILE B 1 589 ? 7.83 -75.766 -32.818 1 87.41 589 ILE B C 1
ATOM 9454 O O . ILE B 1 589 ? 7.413 -74.724 -32.308 1 87.41 589 ILE B O 1
ATOM 9458 N N . ASN B 1 590 ? 8.046 -76.815 -32.14 1 86.87 590 ASN B N 1
ATOM 9459 C CA . ASN B 1 590 ? 7.844 -76.836 -30.695 1 86.87 590 ASN B CA 1
ATOM 9460 C C . ASN B 1 590 ? 8.754 -75.836 -29.987 1 86.87 590 ASN B C 1
ATOM 9462 O O . ASN B 1 590 ? 8.343 -75.191 -29.021 1 86.87 590 ASN B O 1
ATOM 9466 N N . GLU B 1 591 ? 9.931 -75.775 -30.51 1 86.62 591 GLU B N 1
ATOM 9467 C CA . GLU B 1 591 ? 10.855 -74.79 -29.954 1 86.62 591 GLU B CA 1
ATOM 9468 C C . GLU B 1 591 ? 10.369 -73.368 -30.215 1 86.62 591 GLU B C 1
ATOM 9470 O O . GLU B 1 591 ? 10.421 -72.515 -29.327 1 86.62 591 GLU B O 1
ATOM 9475 N N . ALA B 1 592 ? 9.913 -73.115 -31.356 1 83.19 592 ALA B N 1
ATOM 9476 C CA . ALA B 1 592 ? 9.398 -71.799 -31.723 1 83.19 592 ALA B CA 1
ATOM 9477 C C . ALA B 1 592 ? 8.163 -71.444 -30.899 1 83.19 592 ALA B C 1
ATOM 9479 O O . ALA B 1 592 ? 7.995 -70.294 -30.484 1 83.19 592 ALA B O 1
ATOM 9480 N N . LEU B 1 593 ? 7.304 -72.36 -30.659 1 84.47 593 LEU B N 1
ATOM 9481 C CA . LEU B 1 593 ? 6.096 -72.146 -29.869 1 84.47 593 LEU B CA 1
ATOM 9482 C C . LEU B 1 593 ? 6.444 -71.83 -28.418 1 84.47 593 LEU B C 1
ATOM 9484 O O . LEU B 1 593 ? 5.781 -71.008 -27.78 1 84.47 593 LEU B O 1
ATOM 9488 N N . SER B 1 594 ? 7.454 -72.469 -27.955 1 85.08 594 SER B N 1
ATOM 9489 C CA . SER B 1 594 ? 7.919 -72.176 -26.603 1 85.08 594 SER B CA 1
ATOM 9490 C C . SER B 1 594 ? 8.409 -70.737 -26.486 1 85.08 594 SER B C 1
ATOM 9492 O O . SER B 1 594 ? 8.151 -70.067 -25.484 1 85.0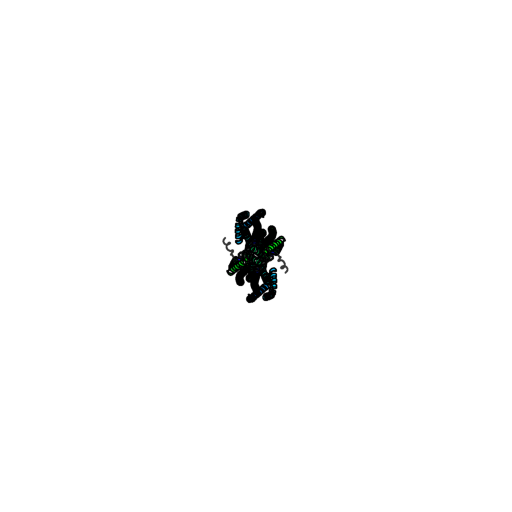8 594 SER B O 1
ATOM 9494 N N . GLN B 1 595 ? 9.11 -70.326 -27.46 1 83.57 595 GLN B N 1
ATOM 9495 C CA . GLN B 1 595 ? 9.585 -68.946 -27.479 1 83.57 595 GLN B CA 1
ATOM 9496 C C . GLN B 1 595 ? 8.42 -67.965 -27.572 1 83.57 595 GLN B C 1
ATOM 9498 O O . GLN B 1 595 ? 8.422 -66.926 -26.908 1 83.57 595 GLN B O 1
ATOM 9503 N N . LEU B 1 596 ? 7.437 -68.175 -28.295 1 83.01 596 LEU B N 1
ATOM 9504 C CA . LEU B 1 596 ? 6.25 -67.34 -28.439 1 83.01 596 LEU B CA 1
ATOM 9505 C C . LEU B 1 596 ? 5.473 -67.27 -27.129 1 83.01 596 LEU B C 1
ATOM 9507 O O . LEU B 1 596 ? 4.928 -66.22 -26.781 1 83.01 596 LEU B O 1
ATOM 9511 N N . GLU B 1 597 ? 5.39 -68.368 -26.463 1 83.47 597 GLU B N 1
ATOM 9512 C CA . GLU B 1 597 ? 4.73 -68.397 -25.161 1 83.47 597 GLU B CA 1
ATOM 9513 C C . GLU B 1 597 ? 5.441 -67.49 -24.161 1 83.47 597 GLU B C 1
ATOM 9515 O O . GLU B 1 597 ? 4.794 -66.769 -23.399 1 83.47 597 GLU B O 1
ATOM 9520 N N . MET B 1 598 ? 6.779 -67.512 -24.185 1 83.62 598 MET B N 1
ATOM 9521 C CA . MET B 1 598 ? 7.562 -66.666 -23.289 1 83.62 598 MET B CA 1
ATOM 9522 C C . MET B 1 598 ? 7.332 -65.19 -23.595 1 83.62 598 MET B C 1
ATOM 9524 O O . MET B 1 598 ? 7.126 -64.387 -22.683 1 83.62 598 MET B O 1
ATOM 9528 N N . VAL B 1 599 ? 7.326 -64.842 -24.843 1 80.51 599 VAL B N 1
ATOM 9529 C CA . VAL B 1 599 ? 7.135 -63.458 -25.264 1 80.51 599 VAL B CA 1
ATOM 9530 C C . VAL B 1 599 ? 5.72 -63.002 -24.914 1 80.51 599 VAL B C 1
ATOM 9532 O O . VAL B 1 599 ? 5.517 -61.864 -24.485 1 80.51 599 VAL B O 1
ATOM 9535 N N . THR B 1 600 ? 4.747 -63.82 -25.073 1 80.78 600 THR B N 1
ATOM 9536 C CA . THR B 1 600 ? 3.362 -63.507 -24.74 1 80.78 600 THR B CA 1
ATOM 9537 C C . THR B 1 600 ? 3.213 -63.235 -23.246 1 80.78 600 THR B C 1
ATOM 9539 O O . THR B 1 600 ? 2.505 -62.309 -22.845 1 80.78 600 THR B O 1
ATOM 9542 N N . GLN B 1 601 ? 3.896 -64.024 -22.445 1 81.96 601 GLN B N 1
ATOM 9543 C CA . GLN B 1 601 ? 3.856 -63.823 -21 1 81.96 601 GLN B CA 1
ATOM 9544 C C . GLN B 1 601 ? 4.513 -62.502 -20.611 1 81.96 601 GLN B C 1
ATOM 9546 O O . GLN B 1 601 ? 4.027 -61.799 -19.723 1 81.96 601 GLN B O 1
ATOM 9551 N N . GLN B 1 602 ? 5.556 -62.175 -21.232 1 81.32 602 GLN B N 1
ATOM 9552 C CA . GLN B 1 602 ? 6.249 -60.919 -20.965 1 81.32 602 GLN B CA 1
ATOM 9553 C C . GLN B 1 602 ? 5.405 -59.723 -21.395 1 81.32 602 GLN B C 1
ATOM 9555 O O . GLN B 1 602 ? 5.404 -58.686 -20.729 1 81.32 602 GLN B O 1
ATOM 9560 N N . ASN B 1 603 ? 4.721 -59.82 -22.467 1 76.29 603 ASN B N 1
ATOM 9561 C CA . ASN B 1 603 ? 3.806 -58.772 -22.908 1 76.29 603 ASN B CA 1
ATOM 9562 C C . ASN B 1 603 ? 2.679 -58.552 -21.903 1 76.29 603 ASN B C 1
ATOM 9564 O O . ASN B 1 603 ? 2.263 -57.416 -21.668 1 76.29 603 ASN B O 1
ATOM 9568 N N . ALA B 1 604 ? 2.221 -59.627 -21.317 1 76.01 604 ALA B N 1
ATOM 9569 C CA . ALA B 1 604 ? 1.189 -59.52 -20.288 1 76.01 604 ALA B CA 1
ATOM 9570 C C . ALA B 1 604 ? 1.69 -58.716 -19.092 1 76.01 604 ALA B C 1
ATOM 9572 O O . ALA B 1 604 ? 0.952 -57.904 -18.529 1 76.01 604 ALA B O 1
ATOM 9573 N N . THR B 1 605 ? 2.964 -58.872 -18.684 1 80.83 605 THR B N 1
ATOM 9574 C CA . THR B 1 605 ? 3.57 -58.132 -17.583 1 80.83 605 THR B CA 1
ATOM 9575 C C . THR B 1 605 ? 3.701 -56.653 -17.933 1 80.83 605 THR B C 1
ATOM 9577 O O . THR B 1 605 ? 3.437 -55.786 -17.097 1 80.83 605 THR B O 1
ATOM 9580 N N . LEU B 1 606 ? 4.101 -56.4 -19.1 1 74.71 606 LEU B N 1
ATOM 9581 C CA . LEU B 1 606 ? 4.266 -55.022 -19.552 1 74.71 606 LEU B CA 1
ATOM 9582 C C . LEU B 1 606 ? 2.928 -54.289 -19.56 1 74.71 606 LEU B C 1
ATOM 9584 O O . LEU B 1 606 ? 2.866 -53.1 -19.241 1 74.71 606 LEU B O 1
ATOM 9588 N N . VAL B 1 607 ? 1.838 -54.908 -19.952 1 73.44 607 VAL B N 1
ATOM 9589 C CA . VAL B 1 607 ? 0.497 -54.332 -19.946 1 73.44 607 VAL B CA 1
ATOM 9590 C C . VAL B 1 607 ? 0.103 -53.954 -18.52 1 73.44 607 VAL B C 1
ATOM 9592 O O . VAL B 1 607 ? -0.47 -52.886 -18.29 1 73.44 607 VAL B O 1
ATOM 9595 N N . SER B 1 608 ? 0.444 -54.775 -17.624 1 79.94 608 SER B N 1
ATOM 9596 C CA . SER B 1 608 ? 0.148 -54.504 -16.221 1 79.94 608 SER B CA 1
ATOM 9597 C C . SER B 1 608 ? 0.913 -53.283 -15.721 1 79.94 608 SER B C 1
ATOM 9599 O O . SER B 1 608 ? 0.348 -52.43 -15.033 1 79.94 608 SER B O 1
ATOM 9601 N N . GLN B 1 609 ? 2.142 -53.184 -16.047 1 78.27 609 GLN B N 1
ATOM 9602 C CA . GLN B 1 609 ? 2.981 -52.067 -15.626 1 78.27 609 GLN B CA 1
ATOM 9603 C C . GLN B 1 609 ? 2.518 -50.761 -16.263 1 78.27 609 GLN B C 1
ATOM 9605 O O . GLN B 1 609 ? 2.475 -49.722 -15.601 1 78.27 609 GLN B O 1
ATOM 9610 N N . ALA B 1 610 ? 2.236 -50.791 -17.512 1 72.41 610 ALA B N 1
ATOM 9611 C CA . ALA B 1 610 ? 1.766 -49.608 -18.228 1 72.41 610 ALA B CA 1
ATOM 9612 C C . ALA B 1 610 ? 0.415 -49.142 -17.69 1 72.41 610 ALA B C 1
ATOM 9614 O O . ALA B 1 610 ? 0.138 -47.941 -17.646 1 72.41 610 ALA B O 1
ATOM 9615 N N . SER B 1 611 ? -0.452 -50.098 -17.328 1 75.46 611 SER B N 1
ATOM 9616 C CA . SER B 1 611 ? -1.739 -49.771 -16.722 1 75.46 611 SER B CA 1
ATOM 9617 C C . SER B 1 611 ? -1.556 -49.009 -15.414 1 75.46 611 SER B C 1
ATOM 9619 O O . SER B 1 611 ? -2.256 -48.027 -15.159 1 75.46 611 SER B O 1
ATOM 9621 N N . VAL B 1 612 ? -0.613 -49.391 -14.617 1 79.2 612 VAL B N 1
ATOM 9622 C CA . VAL B 1 612 ? -0.333 -48.729 -13.348 1 79.2 612 VAL B CA 1
ATOM 9623 C C . VAL B 1 612 ? 0.214 -47.327 -13.605 1 79.2 612 VAL B C 1
ATOM 9625 O O . VAL B 1 612 ? -0.197 -46.364 -12.953 1 79.2 612 VAL B O 1
ATOM 9628 N N . ALA B 1 613 ? 1.105 -47.234 -14.519 1 75.03 613 ALA B N 1
ATOM 9629 C CA . ALA B 1 613 ? 1.686 -45.939 -14.864 1 75.03 613 ALA B CA 1
ATOM 9630 C C . ALA B 1 613 ? 0.619 -44.979 -15.381 1 75.03 613 ALA B C 1
ATOM 9632 O O . ALA B 1 613 ? 0.628 -43.792 -15.045 1 75.03 613 ALA B O 1
ATOM 9633 N N . SER B 1 614 ? -0.333 -45.436 -16.231 1 75.21 614 SER B N 1
ATOM 9634 C CA . SER B 1 614 ? -1.424 -44.626 -16.763 1 75.21 614 SER B CA 1
ATOM 9635 C C . SER B 1 614 ? -2.354 -44.153 -15.651 1 75.21 614 SER B C 1
ATOM 9637 O O . SER B 1 614 ? -2.859 -43.029 -15.693 1 75.21 614 SER B O 1
ATOM 9639 N N . GLN B 1 615 ? -2.583 -44.997 -14.701 1 78.48 615 GLN B N 1
ATOM 9640 C CA . GLN B 1 615 ? -3.418 -44.624 -13.564 1 78.48 615 GLN B CA 1
ATOM 9641 C C . GLN B 1 615 ? -2.763 -43.519 -12.739 1 78.48 615 GLN B C 1
ATOM 9643 O O . GLN B 1 615 ? -3.44 -42.6 -12.275 1 78.48 615 GLN B O 1
ATOM 9648 N N . LEU B 1 616 ? -1.52 -43.661 -12.56 1 78.02 616 LEU B N 1
ATOM 9649 C CA . LEU B 1 616 ? -0.779 -42.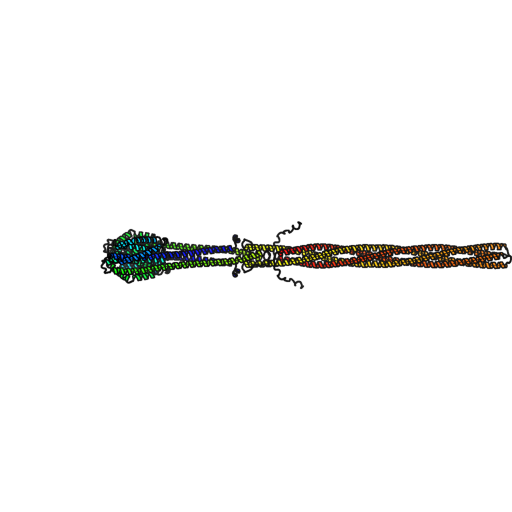639 -11.83 1 78.02 616 LEU B CA 1
ATOM 9650 C C . LEU B 1 616 ? -0.827 -41.303 -12.564 1 78.02 616 LEU B C 1
ATOM 9652 O O . LEU B 1 616 ? -0.971 -40.251 -11.938 1 78.02 616 LEU B O 1
ATOM 9656 N N . LEU B 1 617 ? -0.667 -41.346 -13.858 1 79.16 617 LEU B N 1
ATOM 9657 C CA . LEU B 1 617 ? -0.746 -40.141 -14.676 1 79.16 617 LEU B CA 1
ATOM 9658 C C . LEU B 1 617 ? -2.132 -39.511 -14.584 1 79.16 617 LEU B C 1
ATOM 9660 O O . LEU B 1 617 ? -2.258 -38.286 -14.518 1 79.16 617 LEU B O 1
ATOM 9664 N N . ASP B 1 618 ? -3.139 -40.309 -14.581 1 79.87 618 ASP B N 1
ATOM 9665 C CA . ASP B 1 618 ? -4.509 -39.824 -14.438 1 79.87 618 ASP B CA 1
ATOM 9666 C C . ASP B 1 618 ? -4.71 -39.137 -13.089 1 79.87 618 ASP B C 1
ATOM 9668 O O . ASP B 1 618 ? -5.329 -38.073 -13.015 1 79.87 618 ASP B O 1
ATOM 9672 N N . GLU B 1 619 ? -4.192 -39.683 -12.092 1 82.21 619 GLU B N 1
ATOM 9673 C CA . GLU B 1 619 ? -4.295 -39.103 -10.756 1 82.21 619 GLU B CA 1
ATOM 9674 C C . GLU B 1 619 ? -3.567 -37.764 -10.677 1 82.21 619 GLU B C 1
ATOM 9676 O O . GLU B 1 619 ? -4.054 -36.824 -10.046 1 82.21 619 GLU B O 1
ATOM 9681 N N . GLN B 1 620 ? -2.439 -37.677 -11.211 1 78.88 620 GLN B N 1
ATOM 9682 C CA . GLN B 1 620 ? -1.656 -36.445 -11.209 1 78.88 620 GLN B CA 1
ATOM 9683 C C . GLN B 1 620 ? -2.376 -35.334 -11.968 1 78.88 620 GLN B C 1
ATOM 9685 O O . GLN B 1 620 ? -2.324 -34.169 -11.57 1 78.88 620 GLN B O 1
ATOM 9690 N N . ALA B 1 621 ? -2.991 -35.807 -13.156 1 79.97 621 ALA B N 1
ATOM 9691 C CA . ALA B 1 621 ? -3.764 -34.84 -13.931 1 79.97 621 ALA B CA 1
ATOM 9692 C C . ALA B 1 621 ? -4.932 -34.292 -13.115 1 79.97 621 ALA B C 1
ATOM 9694 O O . ALA B 1 621 ? -5.184 -33.084 -13.114 1 79.97 621 ALA B O 1
ATOM 9695 N N . ILE B 1 622 ? -5.585 -35.117 -12.421 1 80.21 622 ILE B N 1
ATOM 9696 C CA . ILE B 1 622 ? -6.72 -34.725 -11.593 1 80.21 622 ILE B CA 1
ATOM 9697 C C . ILE B 1 622 ? -6.242 -33.824 -10.456 1 80.21 622 ILE B C 1
ATOM 9699 O O . ILE B 1 622 ? -6.873 -32.81 -10.152 1 80.21 622 ILE B O 1
ATOM 9703 N N . GLU B 1 623 ? -5.153 -34.233 -9.949 1 79.64 623 GLU B N 1
ATOM 9704 C CA . GLU B 1 623 ? -4.597 -33.436 -8.86 1 79.64 623 GLU B CA 1
ATOM 9705 C C . GLU B 1 623 ? -4.2 -32.044 -9.342 1 79.64 623 GLU B C 1
ATOM 9707 O O . GLU B 1 623 ? -4.442 -31.05 -8.653 1 79.64 623 GLU B O 1
ATOM 9712 N N . MET B 1 624 ? -3.616 -32.035 -10.445 1 77.31 624 MET B N 1
ATOM 9713 C CA . MET B 1 624 ? -3.227 -30.751 -11.021 1 77.31 624 MET B CA 1
ATOM 9714 C C . MET B 1 624 ? -4.453 -29.897 -11.325 1 77.31 624 MET B C 1
ATOM 9716 O O . MET B 1 624 ? -4.451 -28.69 -11.075 1 77.31 624 MET B O 1
ATOM 9720 N N . GLU B 1 625 ? -5.424 -30.504 -11.879 1 78.44 625 GLU B N 1
ATOM 9721 C CA . GLU B 1 625 ? -6.67 -29.799 -12.166 1 78.44 625 GLU B CA 1
ATOM 9722 C C . GLU B 1 625 ? -7.303 -29.255 -10.888 1 78.44 625 GLU B C 1
ATOM 9724 O O . GLU B 1 625 ? -7.829 -28.14 -10.877 1 78.44 625 GLU B O 1
ATOM 9729 N N . SER B 1 626 ? -7.214 -30.01 -9.886 1 80.64 626 SER B N 1
ATOM 9730 C CA . SER B 1 626 ? -7.781 -29.597 -8.606 1 80.64 626 SER B CA 1
ATOM 9731 C C . SER B 1 626 ? -7.029 -28.404 -8.027 1 80.64 626 SER B C 1
ATOM 9733 O O . SER B 1 626 ? -7.637 -27.504 -7.444 1 80.64 626 SER B O 1
ATOM 9735 N N . LEU B 1 627 ? -5.779 -28.451 -8.216 1 71.65 627 LEU B N 1
ATOM 9736 C CA . LEU B 1 627 ? -4.945 -27.38 -7.684 1 71.65 627 LEU B CA 1
ATOM 9737 C C . LEU B 1 627 ? -5.234 -26.061 -8.394 1 71.65 627 LEU B C 1
ATOM 9739 O O . LEU B 1 627 ? -5.292 -25.008 -7.756 1 71.65 627 LEU B O 1
ATOM 9743 N N . VAL B 1 628 ? -5.444 -26.152 -9.721 1 75.68 628 VAL B N 1
ATOM 9744 C CA . VAL B 1 628 ? -5.597 -24.928 -10.501 1 75.68 628 VAL B CA 1
ATOM 9745 C C . VAL B 1 628 ? -7.066 -24.512 -10.53 1 75.68 628 VAL B C 1
ATOM 9747 O O . VAL B 1 628 ? -7.385 -23.359 -10.825 1 75.68 628 VAL B O 1
ATOM 9750 N N . SER B 1 629 ? -7.928 -25.428 -10.213 1 78.88 629 SER B N 1
ATOM 9751 C CA . SER B 1 629 ? -9.358 -25.144 -10.26 1 78.88 629 SER B CA 1
ATOM 9752 C C . SER B 1 629 ? -9.749 -24.1 -9.219 1 78.88 629 SER B C 1
ATOM 9754 O O . SER B 1 629 ? -10.788 -23.448 -9.345 1 78.88 629 SER B O 1
ATOM 9756 N N . HIS B 1 630 ? -8.849 -23.914 -8.268 1 75.54 630 HIS B N 1
ATOM 9757 C CA . HIS B 1 630 ? -9.107 -22.91 -7.241 1 75.54 630 HIS B CA 1
ATOM 9758 C C . HIS B 1 630 ? -8.886 -21.501 -7.781 1 75.54 630 HIS B C 1
ATOM 9760 O O . HIS B 1 630 ? -9.356 -20.525 -7.191 1 75.54 630 HIS B O 1
ATOM 9766 N N . PHE B 1 631 ? -8.209 -21.506 -8.902 1 76.63 631 PHE B N 1
ATOM 9767 C CA . PHE B 1 631 ? -7.884 -20.202 -9.468 1 76.63 631 PHE B CA 1
ATOM 9768 C C . PHE B 1 631 ? -8.752 -19.909 -10.686 1 76.63 631 PHE B C 1
ATOM 9770 O O . PHE B 1 631 ? -8.982 -20.79 -11.517 1 76.63 631 PHE B O 1
ATOM 9777 N N . LYS B 1 632 ? -9.461 -18.799 -10.665 1 81.8 632 LYS B N 1
ATOM 9778 C CA . LYS B 1 632 ? -10.225 -18.351 -11.825 1 81.8 632 LYS B CA 1
ATOM 9779 C C . LYS B 1 632 ? -9.349 -17.551 -12.785 1 81.8 632 LYS B C 1
ATOM 9781 O O . LYS B 1 632 ? -8.748 -16.548 -12.396 1 81.8 632 LYS B O 1
ATOM 9786 N N . VAL B 1 633 ? -9.102 -18.152 -14.032 1 78.87 633 VAL B N 1
ATOM 9787 C CA . VAL B 1 633 ? -8.271 -17.475 -15.022 1 78.87 633 VAL B CA 1
ATOM 9788 C C . VAL B 1 633 ? -9.061 -17.279 -16.314 1 78.87 633 VAL B C 1
ATOM 9790 O O . VAL B 1 633 ? -10.059 -17.965 -16.548 1 78.87 633 VAL B O 1
ATOM 9793 N N . ASP B 1 634 ? -8.876 -16.123 -17.133 1 68.73 634 ASP B N 1
ATOM 9794 C CA . ASP B 1 634 ? -9.489 -15.902 -18.439 1 68.73 634 ASP B CA 1
ATOM 9795 C C . ASP B 1 634 ? -8.902 -16.843 -19.488 1 68.73 634 ASP B C 1
ATOM 9797 O O . ASP B 1 634 ? -7.699 -16.809 -19.757 1 68.73 634 ASP B O 1
ATOM 9801 N N . ASP B 1 635 ? -9.594 -17.893 -19.861 1 63.54 635 ASP B N 1
ATOM 9802 C CA . ASP B 1 635 ? -9.197 -18.934 -20.804 1 63.54 635 ASP B CA 1
ATOM 9803 C C . ASP B 1 635 ? -8.953 -18.351 -22.194 1 63.54 635 ASP B C 1
ATOM 9805 O O . ASP B 1 635 ? -8.433 -19.036 -23.078 1 63.54 635 ASP B O 1
ATOM 9809 N N . SER B 1 636 ? -9.43 -17.163 -22.66 1 50.36 636 SER B N 1
ATOM 9810 C CA . SER B 1 636 ? -9.497 -16.734 -24.053 1 50.36 636 SER B CA 1
ATOM 9811 C C . SER B 1 636 ? -8.138 -16.255 -24.551 1 50.36 636 SER B C 1
ATOM 9813 O O . SER B 1 636 ? -8.051 -15.567 -25.57 1 50.36 636 SER B O 1
ATOM 9815 N N . ALA B 1 637 ? -7.159 -16.044 -23.835 1 46.15 637 ALA B N 1
ATOM 9816 C CA . ALA B 1 637 ? -6.032 -15.518 -24.6 1 46.15 637 ALA B CA 1
ATOM 9817 C C . ALA B 1 637 ? -5.615 -16.488 -25.702 1 46.15 637 ALA B C 1
ATOM 9819 O O . ALA B 1 637 ? -5.43 -17.681 -25.449 1 46.15 637 ALA B O 1
ATOM 9820 N N . PRO B 1 638 ? -5.615 -16.05 -26.992 1 38.93 638 PRO B N 1
ATOM 9821 C CA . PRO B 1 638 ? -5.28 -16.79 -28.211 1 38.93 638 PRO B CA 1
ATOM 9822 C C . PRO B 1 638 ? -3.993 -17.599 -28.075 1 38.93 638 PRO B C 1
ATOM 9824 O O . PRO B 1 638 ? -3.125 -17.255 -27.268 1 38.93 638 PRO B O 1
ATOM 9827 N N . GLN B 1 639 ? -3.999 -18.838 -28.471 1 41.21 639 GLN B N 1
ATOM 9828 C CA . GLN B 1 639 ? -2.919 -19.769 -28.778 1 41.21 639 GLN B CA 1
ATOM 9829 C C . GLN B 1 639 ? -1.778 -19.067 -29.508 1 41.21 639 GLN B C 1
ATOM 9831 O O . GLN B 1 639 ? -1.974 -18.514 -30.592 1 41.21 639 GLN B O 1
ATOM 9836 N N . GLN B 1 640 ? -0.892 -18.327 -29.011 1 36.89 640 GLN B N 1
ATOM 9837 C CA . GLN B 1 640 ? 0.196 -18.069 -29.949 1 36.89 640 GLN B CA 1
ATOM 9838 C C . GLN B 1 640 ? 0.732 -19.37 -30.541 1 36.89 640 GLN B C 1
ATOM 9840 O O . GLN B 1 640 ? 1.059 -20.304 -29.806 1 36.89 640 GLN B O 1
ATOM 9845 N N . PRO B 1 641 ? 0.453 -19.695 -31.775 1 34.16 641 PRO B N 1
ATOM 9846 C CA . PRO B 1 641 ? 0.906 -20.862 -32.536 1 34.16 641 PRO B CA 1
ATOM 9847 C C . PRO B 1 641 ? 2.404 -21.117 -32.388 1 34.16 641 PRO B C 1
ATOM 9849 O O . PRO B 1 641 ? 3.212 -20.206 -32.586 1 34.16 641 PRO B O 1
ATOM 9852 N N . LEU B 1 642 ? 2.87 -21.841 -31.602 1 36.07 642 LEU B N 1
ATOM 9853 C CA . LEU B 1 642 ? 4.235 -22.342 -31.722 1 36.07 642 LEU B CA 1
ATOM 9854 C C . LEU B 1 642 ? 4.464 -22.972 -33.092 1 36.07 642 LEU B C 1
ATOM 9856 O O . LEU B 1 642 ? 5.178 -23.97 -33.21 1 36.07 642 LEU B O 1
ATOM 9860 N N . GLN B 1 643 ? 3.672 -22.825 -34.154 1 29.83 643 GLN B N 1
ATOM 9861 C CA . GLN B 1 643 ? 3.888 -23.615 -35.362 1 29.83 643 GLN B CA 1
ATOM 9862 C C . GLN B 1 643 ? 5.298 -23.413 -35.907 1 29.83 643 GLN B C 1
ATOM 9864 O O . GLN B 1 643 ? 5.963 -24.376 -36.297 1 29.83 643 GLN B O 1
ATOM 9869 N N . HIS B 1 644 ? 5.702 -22.257 -36.606 1 27.9 644 HIS B N 1
ATOM 9870 C CA . HIS B 1 644 ? 6.406 -22.255 -37.883 1 27.9 644 HIS B CA 1
ATOM 9871 C C . HIS B 1 644 ? 7.892 -22.539 -37.694 1 27.9 644 HIS B C 1
ATOM 9873 O O . HIS B 1 644 ? 8.66 -22.518 -38.658 1 27.9 644 HIS B O 1
ATOM 9879 N N . ALA B 1 645 ? 8.521 -22.426 -36.493 1 30.87 645 ALA B N 1
ATOM 9880 C CA . ALA B 1 645 ? 9.943 -22.605 -36.774 1 30.87 645 ALA B CA 1
ATOM 9881 C C . ALA B 1 645 ? 10.251 -24.053 -37.144 1 30.87 645 ALA B C 1
ATOM 9883 O O . ALA B 1 645 ? 11.401 -24.398 -37.425 1 30.87 645 ALA B O 1
ATOM 9884 N N . LEU B 1 646 ? 9.453 -24.933 -36.75 1 25.13 646 LEU B N 1
ATOM 9885 C CA . LEU B 1 646 ? 10.167 -26.171 -37.04 1 25.13 646 LEU B CA 1
ATOM 9886 C C . LEU B 1 646 ? 10.039 -26.54 -38.514 1 25.13 646 LEU B C 1
ATOM 9888 O O . LEU B 1 646 ? 10.584 -27.555 -38.954 1 25.13 646 LEU B O 1
ATOM 9892 N N . LEU B 1 647 ? 9.004 -26.014 -39.26 1 27.94 647 LEU B N 1
ATOM 9893 C CA . LEU B 1 647 ? 9.002 -26.563 -40.612 1 27.94 647 LEU B CA 1
ATOM 9894 C C . LEU B 1 647 ? 10.137 -25.972 -41.44 1 27.94 647 LEU B C 1
ATOM 9896 O O . LEU B 1 647 ? 10.406 -26.433 -42.552 1 27.94 647 LEU B O 1
ATOM 9900 N N . SER B 1 648 ? 10.517 -24.711 -41.182 1 29.68 648 SER B N 1
ATOM 9901 C CA . SER B 1 648 ? 11.317 -24.246 -42.31 1 29.68 648 SER B CA 1
ATOM 9902 C C . SER B 1 648 ? 12.688 -24.913 -42.328 1 29.68 648 SER B C 1
ATOM 9904 O O . SER B 1 648 ? 13.455 -24.742 -43.278 1 29.68 648 SER B O 1
ATOM 9906 N N . ARG B 1 649 ? 13.263 -25.799 -41.487 1 25.79 649 ARG B N 1
ATOM 9907 C CA . ARG B 1 649 ? 14.281 -26.563 -42.199 1 25.79 649 ARG B CA 1
ATOM 9908 C C . ARG B 1 649 ? 13.7 -27.853 -42.768 1 25.79 649 ARG B C 1
ATOM 9910 O O . ARG B 1 649 ? 12.859 -28.494 -42.134 1 25.79 649 ARG B O 1
#

pLDDT: mean 86.1, std 10.33, range [23.94, 97.09]

Solvent-accessible surface area (backbone atoms only — not comparable to full-atom values): 62990 Å² total; per-residue (Å²): 119,77,69,60,32,65,42,45,70,65,56,52,51,50,61,34,48,45,48,34,49,54,47,39,51,48,49,44,49,53,54,35,51,57,31,51,53,54,27,54,54,32,56,50,54,50,55,48,46,52,40,38,49,32,30,52,49,27,32,51,33,42,45,51,45,40,34,36,49,36,44,17,60,57,47,74,62,75,43,50,62,72,59,42,59,58,40,53,52,54,29,50,51,30,45,50,52,33,51,52,49,54,67,74,49,54,65,83,76,50,38,68,65,28,47,50,31,51,51,53,38,54,56,50,59,71,46,45,64,61,53,53,52,32,58,75,68,60,74,57,54,68,67,57,59,49,47,53,44,51,51,45,36,51,34,37,48,46,33,38,38,40,48,35,79,73,32,62,40,4,67,57,23,33,47,38,52,15,50,36,24,48,53,47,29,47,47,31,52,40,50,50,42,28,54,48,30,34,25,37,62,64,40,34,60,55,93,68,43,63,54,49,52,31,17,39,53,17,24,26,51,39,25,47,52,50,17,58,52,40,34,52,73,68,56,40,51,49,46,51,52,31,55,65,32,68,41,27,47,50,34,49,50,54,51,51,49,48,69,73,34,76,86,30,76,69,92,52,60,30,68,59,48,45,52,23,41,47,51,27,47,52,38,49,48,51,43,50,52,52,52,51,49,50,50,51,51,50,38,51,51,52,29,54,51,27,51,52,50,27,52,52,52,47,51,52,48,52,51,43,50,51,51,25,52,50,47,40,52,52,52,51,51,55,54,51,52,54,52,49,52,49,44,51,50,59,65,67,26,76,40,40,45,66,68,70,59,77,59,87,40,74,17,70,66,20,49,42,28,47,54,46,39,54,52,37,50,55,50,31,53,48,44,55,50,47,49,52,44,23,50,51,39,35,52,42,20,51,52,47,40,52,51,31,52,52,49,49,54,48,39,52,51,47,53,52,43,50,53,52,40,53,50,42,50,52,52,36,52,53,37,36,50,48,37,31,49,35,24,52,54,32,39,53,40,34,50,53,31,43,52,42,35,51,54,28,43,53,33,35,51,51,27,40,51,30,36,51,54,35,42,52,39,39,53,52,42,51,56,47,39,52,52,44,38,51,48,20,48,53,42,30,52,52,17,50,54,43,36,56,53,18,61,74,51,52,83,94,17,59,70,49,37,54,49,20,53,49,45,29,51,50,19,53,48,43,34,51,45,33,52,51,42,50,54,40,39,54,52,32,46,53,31,35,55,52,25,41,52,29,34,55,51,29,46,53,33,37,52,52,34,42,54,36,39,52,52,35,36,52,33,31,51,49,35,32,52,38,29,52,52,38,54,54,38,51,53,54,40,52,53,45,50,52,52,49,52,53,52,43,52,53,51,50,52,52,36,54,54,49,43,52,45,24,50,52,39,36,50,48,20,51,49,46,41,57,63,42,64,56,42,44,60,79,80,75,70,76,78,75,76,84,65,68,75,67,68,77,109,118,76,70,58,32,64,41,45,70,65,56,53,50,51,61,34,48,46,48,34,50,52,46,35,51,48,47,45,48,55,51,36,53,57,32,50,51,53,27,54,52,32,56,51,53,50,55,49,49,52,40,38,50,30,31,52,48,27,34,52,33,43,45,51,44,38,35,35,50,37,47,17,60,61,46,73,65,74,41,50,61,72,59,42,59,57,39,52,52,54,29,49,53,31,45,50,52,31,50,53,49,54,69,74,50,52,67,83,76,50,38,69,64,28,48,49,31,53,50,52,38,53,55,49,58,70,46,46,66,59,53,53,52,33,59,76,68,60,73,55,54,69,67,57,57,48,47,51,46,51,51,46,35,50,34,39,50,46,32,37,38,43,49,34,78,73,32,62,41,4,68,58,20,31,47,38,51,15,49,34,24,47,52,49,29,47,48,32,52,42,51,49,41,30,53,48,32,40,26,36,65,62,39,32,62,55,94,67,43,63,54,49,50,32,16,39,53,17,22,27,52,39,24,48,51,50,17,56,51,41,36,51,73,68,58,40,50,49,46,52,51,32,56,65,32,69,40,28,46,51,33,48,50,54,51,51,50,47,70,72,34,76,86,28,75,69,91,53,60,28,67,59,48,46,52,24,42,49,52,27,48,51,37,49,48,52,42,49,52,51,51,52,51,51,50,50,52,50,38,50,52,54,28,53,52,28,51,53,50,29,52,52,51,48,52,53,46,53,51,42,50,51,50,25,51,50,46,39,52,53,52,50,50,56,54,52,54,54,50,50,52,49,47,51,50,58,66,67,26,77,39,40,46,67,68,70,59,76,57,88,39,73,17,71,66,20,49,42,27,48,54,49,38,52,52,36,50,54,48,29,51,49,44,53,51,48,49,53,46,23,49,50,40,36,52,44,19,50,50,47,41,52,52,30,54,54,48,50,53,48,40,52,51,47,52,52,43,49,54,51,41,54,52,42,49,50,53,37,52,52,38,38,51,48,35,32,50,35,24,51,52,32,39,54,41,33,50,51,32,42,52,41,35,51,51,28,41,51,32,35,53,52,28,41,50,30,35,52,53,34,43,52,38,39,52,53,41,51,54,46,40,52,51,43,39,50,49,21,50,54,44,32,51,52,18,51,53,43,35,54,54,18,60,72,48,52,82,100,18,60,73,47,36,53,49,20,51,48,46,30,51,51,18,55,48,44,34,52,46,34,53,51,42,48,54,41,39,54,51,31,46,54,32,35,56,52,25,42,52,30,34,54,51,28,45,53,33,35,53,51,34,41,52,36,39,51,52,36,36,52,33,32,50,50,34,33,51,36,30,50,52,37,54,52,39,51,53,55,41,53,52,44,50,52,52,48,53,54,53,44,53,51,50,50,52,49,35,54,53,49,44,53,44,23,50,52,39,37,50,49,20,50,49,48,42,57,65,42,64,56,42,43,58,80,81,75,71,76,78,78,76,83,61,70,74,66,64,75,109

Foldseek 3Di:
DVVVVVDDPLVVLVVVVVVVLVVLVVVLVVQLVVLVVLLVLLVLVLLLLQLLLLLLQLLLLLLVLLLLLLLCVLVVNPDSVVVNVVSVVSNVVSVVSNVVSVVVDDCVSQDDQLVVLVVVLVVLVVCVVVLVVCSNVVVDDSCVSSVSSLVNSVSSLVNLVVCLVSDPDPLLSLLSQLLSLLSLLLSLLSVLLSQVLSCVSVQAHDVCSLVVNVVSVVSNVVSLVSNCVRDDPVLNVLLVVLCPDPLNVVLVVLSVLCNVCNGGPSPDDSVSNNVSSSSSSVSSVVSSVVSSVVSSVVSVVSSVVSVVSSVVSNVVSVVVSVVSVVVSVVVSVVVVVLVVQQVVQVVVCQQELPDARDQPDDDPSSVVSVVVNVVSVVVLVVLLVLLVVLVVLQVVLVVLLVVLVVLLVVLVVLLVVLVVVVVVLVVVLVVLVVLLVVLVVLLVVLVVQLVVLVVVLVVLVVQLVVLVVQLVVLVVQLVVLVVQLVVLVVQLVVLVVQLVVLVVVPPVRPVSNVVSVVSNVVSVVSNVVSVVSNVVSVVSNVVSVVSSVVSVVVSVVSVVVSVVSVVVSVVSVVSSVVSVVVSVVSVVVVVVSVVSSVVSVVSNVVSVVSNVVSVVSNVVSVVSCVVSVSHHHDNPDDDPPPPPPVPPD/DVVVVVDDPLVVLCVVVVVVLVVLVVVLVVQLVVLVVLLVLLVLVLLLLQLLLLLLQLLLLLLVLLLLLLLCVLVVNPDSVVVNVVSVVSNVVSVVSNVVSVVVDDCVSQDDQLVVLVVVLVVLVVCVVVLVVCSNVVVDDSCVSSVSSLVNSVSSLVNLVVCLVSDPDPLLSLLSQLLSLLSLLLSLLSVLLSQVLNCVSVQAHDVCSLVVNVVSVVSNVVSLVSNCVSDDPVLNVLLVVLCPDPLNVVLVVLSVLCNVCNGGPSPDDSVSNNVSSVSSSVSSVVSSVVSSVVSSVVSVVSSVVSVVSSVVSNVVSVVVSVVSVVVSVVVVVVVVVLVVQQVVQVVVCQQELPDARDQPDDDPSSVVSVVVNVVSVVVLVVLLVLLVVLVVLQVVLVVLLVVLVVLLVVLVVLLVVLVVVVVVLVVVLVVLVVLLVVLVVLLVVLVVQLVVLVVVLVVLVVQLVVLVVQLVVLVVQLVVLVVQLVVLVVQLVVLVVQLVVLVVVPPVRPVSNVVSVVSNVVSVVSNVVSVVSNVVSVVSNVVSVVSSVVSVVVSVVSVVVSVVSVVVSVVSVVSSVVSVVVSVVSVVVVVVSVVSSVVSVVSNVVSVVSNVVSVVSNVVSVVSCVVSVSHHHDNPDDDPPPPPPVPPD